Protein AF-A0A0V1CY99-F1 (afdb_monomer_lite)

Foldseek 3Di:
DVVVVVVPPDDDPDDDHFWDWDWDPDPFIKIFIFGPPDDDDGDTQFIWTWDDDPNDIEIEGDGDGDPVPLDLVVLVVVVVVVVVPDDAAYEDDDDQSSVVSVCVPDVPCPDDPDPHYDDDDDDDDPAADWDDDPPPDTDGDHDDDDDDDDPVNPPPDDPDDPPDDAPVCPQWDWDWDWDDDPDDDKTKIKTFTAHPSHTQKMWMKMDRDLQEIEIEQIDGVDPVVSLVRVVVVVLVCCLPSNFFHKYKYWDDLDDPSVVVVCVVVVWDADDNVGRITIDGRPDRLDALVRLCVQWDDPDQFKIKRHPVSDPQQPEIEMEGAHPQLVCLQSVQVNCVSNSRHHPFRRQSVLQRLLSNQWQWAHYWYAASLWGTFQSHTFRIKIKGFLPDQSGWDFLRLQDLQQQFWKWKWFWPDFLVVCLVCVQVLLVLLCVLAPEEDPAFHPDDDDLVLLLCLLQVQCVSCVVVVLADCQQLLQEQVSRADNLADSVLFDPVLSVQQNRCARHQYADQWWKFKWWFQDFPDQLQCVLLVRHDGRTIMIMGGHGLGSNSNVLNVVLLVVQVVQCVVVVPDGPDSSRRIHRCPDPSNSSSQNSSSSSSSRGSSRVSNSLSSSQVSVCVSVVHHSVNRVGGISHMWGQRHWDFDWAQGPNDTGTIGMRGRQKTAAAAACDPSHRPSCNHPARWAWEEEFLFAKTFIKHAHPLLCHPPVRMHGRYQHFSAALVVLLVPDDLVVQVVSSVVVQAAEDEPDSSRSSSRRNNRTHHRVSSVVSCCVSVRIHTGTMIGTNYMYHD

Secondary structure (DSSP, 8-state):
-HHHHHTTS----SS---EEEEE--SSS--EEEEE--STT---B--EEEEEEETTEEEEEEE----GGG--HHHHHHHHHHHHHH--S-EEEE--HHHHHHHHTS-TT-S----TTEEEE----BTTB--B--TT-PPB------S----TTSTTSS--S------GGGSSS---B-----SSSS--EEEEEEEETTEEEEEEEEEE-SSSEEEEPPPEESSHHHHHHHHHHHHHHHHHHH-TTEEEEEE--TT-HHHHHHHHHTTPEEEETTTTEEEEEE------HHHHHTTEEE-SSSEEEE-TTSSTT--SEEEEE--HHHHHHHHHHHHHHHTT---SS--HHHHHHHHTTSTTB-SEEEEEEEEE--SSSPEEEEEEEETT-TT-EE-GGGT-SSTT-EEEEEEEEEEHHHHGGGHHHHHHHHHHHS-BSTT---SS---HHHHHHHHHHTHHHHHHTTSS-HHHHHTBGGGG--TT--GGGS-HHHHHHHGGGTT--BSSS-EEEEEEEEEES-HHHHHHTT--STTEEEEEEEE--HHHHHHHHHHHHHHHHHHHHHTT---S-GGG--EETTSHHHHHHHHHHHHHHHHHHHHHHHHHHHHHHHHHHHHTS-TTTTT--EEEEEESEEEEEEEEEETTEEEEEEEEEESEEE-PPTT-TTS-GGGTTT--EEEEB--TTS-EEEEEE-HHHHHHHSSEEE-B--BSS-HHHHHHH--HHHHHHHHHHTT-EEEES-HHHHHHT-GGGB--HHHHHHHHHHHTSEEEEEEEEEEEEEE-

Sequence (787 aa):
MKALEMAKTEEFDVGYSNWILYYSISPDSFYVLEDCLGENSKIIVGYLSRNKIDERTMLNHHMLILPPYRKAGIMQSFLTELDRDWSGPIVSNANPYGARLIASLDPDRALWRGPQFIGYFGSLLPDRIHFSNNNNSVLQLTNCDLLAVTKENLNQVLHYDSGKIHPTCRDAFLTSWMIPERESAAAALALCAMRHGTVVGYGVMRKISDTYYDMAPVYADDDAIAMGLMKQLCAWLVQIAGSGVRIYYAFPIDQKPSVRLAEELGLKIEDHETRIYQRELTTMIRSFEEEKKYIEQVGPLLWRVKKGFVPNMRVDGYFYVNKNLENLMFEELRLCSKGGGGCFQPAVKQIGNVASLPGVVWRSIGLPDIHAGYGFAIGNVAAFDVDDPAAVISPGGVGFDINCGVRLIRTNLSESDIQPVKEQLTQCLFDFIPVGVGSRGIIPINGRDFEECLEMGMDWTLREGYSWAEDKEHCEEYGRMLEADPAKVSTRAKKRGLPQLGTLGAGNHYGEVQVVEEIYDKHAARRMGIDRKGQVCVMIHCGSRGLGHQVATDALVEMDKAMLRNNIKLNDRQLACAPLKSKEGQNYLKGMAAAANFAWVNRSCMTFCARQAFAKIFQCTPDDLDMQVVYDVSHNIAKIEEHMVEGKLKTLCVHRKGSTRAFPPHHPLIPVDYQFTGQPVLIGGTMGTCSYILTGTVKGMSETFGTTCHGAGRAMSRAKSRRTLDYTNVLDALAAKGISIRVASPKLIMEEAPESYKNVTDVVNTCHEAGISKRCVKLRPIAVIKG

Structure (mmCIF, N/CA/C/O backbone):
data_AF-A0A0V1CY99-F1
#
_entry.id   AF-A0A0V1CY99-F1
#
loop_
_atom_site.group_PDB
_atom_site.id
_atom_site.type_symbol
_atom_site.label_atom_id
_atom_site.label_alt_id
_atom_site.label_comp_id
_atom_site.label_asym_id
_atom_site.label_entity_id
_atom_site.label_seq_id
_atom_site.pdbx_PDB_ins_code
_atom_site.Cartn_x
_atom_site.Cartn_y
_atom_site.Cartn_z
_atom_site.occupancy
_atom_site.B_iso_or_equiv
_atom_site.auth_seq_id
_atom_site.auth_comp_id
_atom_site.auth_asym_id
_atom_site.auth_atom_id
_atom_site.pdbx_PDB_model_num
ATOM 1 N N . MET A 1 1 ? 64.838 39.459 -29.490 1.00 28.52 1 MET A N 1
ATOM 2 C CA . MET A 1 1 ? 66.272 39.754 -29.258 1.00 28.52 1 MET A CA 1
ATOM 3 C C . MET A 1 1 ? 66.512 41.234 -28.961 1.00 28.52 1 MET A C 1
ATOM 5 O O . MET A 1 1 ? 66.865 41.500 -27.828 1.00 28.52 1 MET A O 1
ATOM 9 N N . LYS A 1 2 ? 66.210 42.203 -29.848 1.00 27.53 2 LYS A N 1
ATOM 10 C CA . LYS A 1 2 ? 66.335 43.650 -29.519 1.00 27.53 2 LYS A CA 1
ATOM 11 C C . LYS A 1 2 ? 65.461 44.141 -28.345 1.00 27.53 2 LYS A C 1
ATOM 13 O O . LYS A 1 2 ? 65.897 44.990 -27.586 1.00 27.53 2 LYS A O 1
ATOM 18 N N . ALA A 1 3 ? 64.276 43.561 -28.136 1.00 31.55 3 ALA A N 1
ATOM 19 C CA . ALA A 1 3 ? 63.427 43.882 -26.977 1.00 31.55 3 ALA A CA 1
ATOM 20 C C . ALA A 1 3 ? 63.949 43.304 -25.640 1.00 31.55 3 ALA A C 1
ATOM 22 O O . ALA A 1 3 ? 63.592 43.791 -24.577 1.00 31.55 3 ALA A O 1
ATOM 23 N N . LEU A 1 4 ? 64.825 42.290 -25.687 1.00 31.03 4 LEU A N 1
ATOM 24 C CA . LEU A 1 4 ? 65.401 41.647 -24.496 1.00 31.03 4 LEU A CA 1
ATOM 25 C C . LEU A 1 4 ? 66.593 42.439 -23.925 1.00 31.03 4 LEU A C 1
ATOM 27 O O . LEU A 1 4 ? 66.936 42.262 -22.761 1.00 31.03 4 LEU A O 1
ATOM 31 N N . GLU A 1 5 ? 67.209 43.318 -24.724 1.00 30.50 5 GLU A N 1
ATOM 32 C CA . GLU A 1 5 ? 68.245 44.253 -24.260 1.00 30.50 5 GLU A CA 1
ATOM 33 C C . GLU A 1 5 ? 67.655 45.476 -23.543 1.00 30.50 5 GLU A C 1
ATOM 35 O O . GLU A 1 5 ? 68.286 45.981 -22.621 1.00 30.50 5 GLU A O 1
ATOM 40 N N . MET A 1 6 ? 66.432 45.908 -23.883 1.00 32.78 6 MET A N 1
ATOM 41 C CA . MET A 1 6 ? 65.778 47.054 -23.224 1.00 32.78 6 MET A CA 1
ATOM 42 C C . MET A 1 6 ? 65.303 46.739 -21.796 1.00 32.78 6 MET A C 1
ATOM 44 O O . MET A 1 6 ? 65.261 47.628 -20.956 1.00 32.78 6 MET A O 1
ATOM 48 N N . ALA A 1 7 ? 65.017 45.470 -21.488 1.00 34.91 7 ALA A N 1
ATOM 49 C CA . ALA A 1 7 ? 64.539 45.048 -20.168 1.00 34.91 7 ALA A CA 1
ATOM 50 C C . ALA A 1 7 ? 65.639 44.968 -19.085 1.00 34.91 7 ALA A C 1
ATOM 52 O O . ALA A 1 7 ? 65.338 44.667 -17.935 1.00 34.91 7 ALA A O 1
ATOM 53 N N . LYS A 1 8 ? 66.917 45.201 -19.425 1.00 33.16 8 LYS A N 1
ATOM 54 C CA . LYS A 1 8 ? 68.039 45.120 -18.468 1.00 33.16 8 LYS A CA 1
ATOM 55 C C . LYS A 1 8 ? 68.448 46.455 -17.837 1.00 33.16 8 LYS A C 1
ATOM 57 O O . LYS A 1 8 ? 69.323 46.434 -16.977 1.00 33.16 8 LYS A O 1
ATOM 62 N N . THR A 1 9 ? 67.878 47.590 -18.246 1.00 31.80 9 THR A N 1
ATOM 63 C CA . THR A 1 9 ? 68.426 48.914 -17.878 1.00 31.80 9 THR A CA 1
ATOM 64 C C . THR A 1 9 ? 67.458 49.902 -17.231 1.00 31.80 9 THR A C 1
ATOM 66 O O . THR A 1 9 ? 67.882 51.016 -16.947 1.00 31.80 9 THR A O 1
ATOM 69 N N . GLU A 1 10 ? 66.213 49.534 -16.928 1.00 30.44 10 GLU A N 1
ATOM 70 C CA . GLU A 1 10 ? 65.323 50.400 -16.138 1.00 30.44 10 GLU A CA 1
ATOM 71 C C . GLU A 1 10 ? 64.893 49.689 -14.850 1.00 30.44 10 GLU A C 1
ATOM 73 O O . GLU A 1 10 ? 64.067 48.777 -14.855 1.00 30.44 10 GLU A O 1
ATOM 78 N N . GLU A 1 11 ? 65.508 50.091 -13.734 1.00 33.16 11 GLU A N 1
ATOM 79 C CA . GLU A 1 11 ? 65.029 49.781 -12.388 1.00 33.16 11 GLU A CA 1
ATOM 80 C C . GLU A 1 11 ? 63.674 50.470 -12.176 1.00 33.16 11 GLU A C 1
ATOM 82 O O . GLU A 1 11 ? 63.580 51.697 -12.126 1.00 33.16 11 GLU A O 1
ATOM 87 N N . PHE A 1 12 ? 62.610 49.675 -12.050 1.00 29.25 12 PHE A N 1
ATOM 88 C CA . PHE A 1 12 ? 61.295 50.167 -11.654 1.00 29.25 12 PHE A CA 1
ATOM 89 C C . PHE A 1 12 ? 61.228 50.319 -10.132 1.00 29.25 12 PHE A C 1
ATOM 91 O O . PHE A 1 12 ? 61.018 49.353 -9.398 1.00 29.25 12 PHE A O 1
ATOM 98 N N . ASP A 1 13 ? 61.361 51.556 -9.662 1.00 33.56 13 ASP A N 1
ATOM 99 C CA . ASP A 1 13 ? 61.151 51.938 -8.265 1.00 33.56 13 ASP A CA 1
ATOM 100 C C . ASP A 1 13 ? 59.657 52.190 -7.987 1.00 33.56 13 ASP A C 1
ATOM 102 O O . ASP A 1 13 ? 59.211 53.326 -7.849 1.00 33.56 13 ASP A O 1
ATOM 106 N N . VAL A 1 14 ? 58.848 51.119 -7.966 1.00 31.25 14 VAL A N 1
ATOM 107 C CA . VAL A 1 14 ? 57.517 51.116 -7.325 1.00 31.25 14 VAL A CA 1
ATOM 108 C C . VAL A 1 14 ? 57.197 49.720 -6.756 1.00 31.25 14 VAL A C 1
ATOM 110 O O . VAL A 1 14 ? 56.447 48.933 -7.322 1.00 31.25 14 VAL A O 1
ATOM 113 N N . GLY A 1 15 ? 57.777 49.388 -5.602 1.00 32.22 15 GLY A N 1
ATOM 114 C CA . GLY A 1 15 ? 57.160 48.524 -4.579 1.00 32.22 15 GLY A CA 1
ATOM 115 C C . GLY A 1 15 ? 56.849 47.035 -4.838 1.00 32.22 15 GLY A C 1
ATOM 116 O O . GLY A 1 15 ? 56.431 46.389 -3.880 1.00 32.22 15 GLY A O 1
ATOM 117 N N . TYR A 1 16 ? 57.046 46.447 -6.027 1.00 32.56 16 TYR A N 1
ATOM 118 C CA . TYR A 1 16 ? 56.895 44.992 -6.253 1.00 32.56 16 TYR A CA 1
ATOM 119 C C . TYR A 1 16 ? 57.837 44.476 -7.360 1.00 32.56 16 TYR A C 1
ATOM 121 O O . TYR A 1 16 ? 57.535 44.581 -8.542 1.00 32.56 16 TYR A O 1
ATOM 129 N N . SER A 1 17 ? 58.971 43.880 -6.984 1.00 35.06 17 SER A N 1
ATOM 130 C CA . SER A 1 17 ? 60.142 43.666 -7.854 1.00 35.06 17 SER A CA 1
ATOM 131 C C . SER A 1 17 ? 60.293 42.293 -8.550 1.00 35.06 17 SER A C 1
ATOM 133 O O . SER A 1 17 ? 61.372 42.018 -9.062 1.00 35.06 17 SER A O 1
ATOM 135 N N . ASN A 1 18 ? 59.279 41.414 -8.617 1.00 43.38 18 ASN A N 1
ATOM 136 C CA . ASN A 1 18 ? 59.522 39.987 -8.945 1.00 43.38 18 ASN A CA 1
ATOM 137 C C . ASN A 1 18 ? 58.663 39.344 -10.071 1.00 43.38 18 ASN A C 1
ATOM 139 O O . ASN A 1 18 ? 58.289 38.183 -9.934 1.00 43.38 18 ASN A O 1
ATOM 143 N N . TRP A 1 19 ? 58.366 40.027 -11.188 1.00 42.06 19 TRP A N 1
ATOM 144 C CA . TRP A 1 19 ? 57.552 39.452 -12.290 1.00 42.06 19 TRP A CA 1
ATOM 145 C C . TRP A 1 19 ? 58.138 39.729 -13.687 1.00 42.06 19 TRP A C 1
ATOM 147 O O . TRP A 1 19 ? 58.687 40.806 -13.908 1.00 42.06 19 TRP A O 1
ATOM 157 N N . ILE A 1 20 ? 58.012 38.779 -14.632 1.00 41.31 20 ILE A N 1
ATOM 158 C CA . ILE A 1 20 ? 58.468 38.923 -16.034 1.00 41.31 20 ILE A CA 1
ATOM 159 C C . ILE A 1 20 ? 57.309 38.639 -17.006 1.00 41.31 20 ILE A C 1
ATOM 161 O O . ILE A 1 20 ? 56.623 37.621 -16.894 1.00 41.31 20 ILE A O 1
ATOM 165 N N . LEU A 1 21 ? 57.114 39.534 -17.981 1.00 39.78 21 LEU A N 1
ATOM 166 C CA . LEU A 1 21 ? 56.148 39.396 -19.075 1.00 39.78 21 LEU A CA 1
ATOM 167 C C . LEU A 1 21 ? 56.828 38.799 -20.320 1.00 39.78 21 LEU A C 1
ATOM 169 O O . LEU A 1 21 ? 57.830 39.333 -20.801 1.00 39.78 21 LEU A O 1
ATOM 173 N N . TYR A 1 22 ? 56.271 37.721 -20.878 1.00 40.09 22 TYR A N 1
ATOM 174 C CA . TYR A 1 22 ? 56.771 37.114 -22.119 1.00 40.09 22 TYR A CA 1
ATOM 175 C C . TYR A 1 22 ? 55.908 37.464 -23.340 1.00 40.09 22 TYR A C 1
ATOM 177 O O . TYR A 1 22 ? 54.679 37.463 -23.267 1.00 40.09 22 TYR A O 1
ATOM 185 N N . TYR A 1 23 ? 56.572 37.680 -24.485 1.00 36.44 23 TYR A N 1
ATOM 186 C CA . TYR A 1 23 ? 55.960 37.897 -25.803 1.00 36.44 23 TYR A CA 1
ATOM 187 C C . TYR A 1 23 ? 56.334 36.776 -26.788 1.00 36.44 23 TYR A C 1
ATOM 189 O O . TYR A 1 23 ? 57.503 36.391 -26.873 1.00 36.44 23 TYR A O 1
ATOM 197 N N . SER A 1 24 ? 55.366 36.293 -27.578 1.00 35.78 24 SER A N 1
ATOM 198 C CA . SER A 1 24 ? 55.588 35.347 -28.687 1.00 35.78 24 SER A CA 1
ATOM 199 C C . SER A 1 24 ? 55.288 35.988 -30.050 1.00 35.78 24 SER A C 1
ATOM 201 O O . SER A 1 24 ? 54.230 36.584 -30.244 1.00 35.78 24 SER A O 1
ATOM 203 N N . ILE A 1 25 ? 56.213 35.834 -31.007 1.00 36.22 25 ILE A N 1
ATOM 204 C CA . ILE A 1 25 ? 56.259 36.520 -32.320 1.00 36.22 25 ILE A CA 1
ATOM 205 C C . ILE A 1 25 ? 55.473 35.756 -33.418 1.00 36.22 25 ILE A C 1
ATOM 207 O O . ILE A 1 25 ? 55.901 35.677 -34.568 1.00 36.22 25 ILE A O 1
ATOM 211 N N . SER A 1 26 ? 54.339 35.145 -33.075 1.00 32.88 26 SER A N 1
ATOM 212 C CA . SER A 1 26 ? 53.430 34.476 -34.029 1.00 32.88 26 SER A CA 1
ATOM 213 C C . SER A 1 26 ? 52.231 35.385 -34.370 1.00 32.88 26 SER A C 1
ATOM 215 O O . SER A 1 26 ? 51.899 36.242 -33.541 1.00 32.88 26 SER A O 1
ATOM 217 N N . PRO A 1 27 ? 51.575 35.238 -35.551 1.00 31.12 27 PRO A N 1
ATOM 218 C CA . PRO A 1 27 ? 50.457 36.097 -35.980 1.00 31.12 27 PRO A CA 1
ATOM 219 C C . PRO A 1 27 ? 49.296 36.140 -34.973 1.00 31.12 27 PRO A C 1
ATOM 221 O O . PRO A 1 27 ? 48.598 37.152 -34.883 1.00 31.12 27 PRO A O 1
ATOM 224 N N . ASP A 1 28 ? 49.181 35.085 -34.166 1.00 39.09 28 ASP A N 1
ATOM 225 C CA . ASP A 1 28 ? 48.317 34.984 -32.994 1.00 39.09 28 ASP A CA 1
ATOM 226 C C . ASP A 1 28 ? 49.192 35.098 -31.737 1.00 39.09 28 ASP A C 1
ATOM 228 O O . ASP A 1 28 ? 49.780 34.126 -31.258 1.00 39.09 28 ASP A O 1
ATOM 232 N N . SER A 1 29 ? 49.390 36.329 -31.269 1.00 39.16 29 SER A N 1
ATOM 233 C CA . SER A 1 29 ? 50.306 36.637 -30.166 1.00 39.16 29 SER A CA 1
ATOM 234 C C . SER A 1 29 ? 49.666 36.328 -28.804 1.00 39.16 29 SER A C 1
ATOM 236 O O . SER A 1 29 ? 48.539 36.748 -28.543 1.00 39.16 29 SER A O 1
ATOM 238 N N . PHE A 1 30 ? 50.404 35.642 -27.924 1.00 39.28 30 PHE A N 1
ATOM 239 C CA . PHE A 1 30 ? 50.018 35.336 -26.540 1.00 39.28 30 PHE A CA 1
ATOM 240 C C . PHE A 1 30 ? 50.865 36.154 -25.557 1.00 39.28 30 PHE A C 1
ATOM 242 O O . PHE A 1 30 ? 52.067 36.320 -25.774 1.00 39.28 30 PHE A O 1
ATOM 249 N N . TYR A 1 31 ? 50.248 36.602 -24.461 1.00 40.56 31 TYR A N 1
ATOM 250 C CA . TYR A 1 31 ? 50.922 37.242 -23.327 1.00 40.56 31 TYR A CA 1
ATOM 251 C C . TYR A 1 31 ? 50.877 36.295 -22.130 1.00 40.56 31 TYR A C 1
ATOM 253 O O . TYR A 1 31 ? 49.804 35.787 -21.798 1.00 40.56 31 TYR A O 1
ATOM 261 N N . VAL A 1 32 ? 52.027 36.052 -21.501 1.00 42.81 32 VAL A N 1
ATOM 262 C CA . VAL A 1 32 ? 52.146 35.174 -20.329 1.00 42.81 32 VAL A CA 1
ATOM 263 C C . VAL A 1 32 ? 52.828 35.940 -19.200 1.00 42.81 32 VAL A C 1
ATOM 265 O O . VAL A 1 32 ? 53.921 36.473 -19.392 1.00 42.81 32 VAL A O 1
ATOM 268 N N . LEU A 1 33 ? 52.170 35.979 -18.038 1.00 41.91 33 LEU A N 1
ATOM 269 C CA . LEU A 1 33 ? 52.726 36.470 -16.775 1.00 41.91 33 LEU A CA 1
ATOM 270 C C . LEU A 1 33 ? 53.227 35.260 -15.971 1.00 41.91 33 LEU A C 1
ATOM 272 O O . LEU A 1 33 ? 52.428 34.363 -15.679 1.00 41.91 33 LEU A O 1
ATOM 276 N N . GLU A 1 34 ? 54.520 35.222 -15.641 1.00 43.97 34 GLU A N 1
ATOM 277 C CA . GLU A 1 34 ? 55.155 34.128 -14.886 1.00 43.97 34 GLU A CA 1
ATOM 278 C C . GLU A 1 34 ? 55.720 34.651 -13.547 1.00 43.97 34 GLU A C 1
ATOM 280 O O . GLU A 1 34 ? 56.375 35.695 -13.511 1.00 43.97 34 GLU A O 1
ATOM 285 N N . ASP A 1 35 ? 55.430 33.941 -12.447 1.00 42.12 35 ASP A N 1
ATOM 286 C CA . ASP A 1 35 ? 56.002 34.172 -11.106 1.00 42.12 35 ASP A CA 1
ATOM 287 C C . ASP A 1 35 ? 57.294 33.354 -10.953 1.00 42.12 35 ASP A C 1
ATOM 289 O O . ASP A 1 35 ? 57.298 32.157 -11.246 1.00 42.12 35 ASP A O 1
ATOM 293 N N . CYS A 1 36 ? 58.377 33.960 -10.461 1.00 46.53 36 CYS A N 1
ATOM 294 C CA . CYS A 1 36 ? 59.681 33.301 -10.311 1.00 46.53 36 CYS A CA 1
ATOM 295 C C . CYS A 1 36 ? 59.978 32.792 -8.884 1.00 46.53 36 CYS A C 1
ATOM 297 O O . CYS A 1 36 ? 61.118 32.423 -8.587 1.00 46.53 36 CYS A O 1
ATOM 299 N N . LEU A 1 37 ? 59.001 32.755 -7.973 1.00 39.56 37 LEU A N 1
ATOM 300 C CA . LEU A 1 37 ? 59.221 32.276 -6.603 1.00 39.56 37 LEU A CA 1
ATOM 301 C C . LEU A 1 37 ? 59.076 30.744 -6.465 1.00 39.56 37 LEU A C 1
ATOM 303 O O . LEU A 1 37 ? 58.004 30.233 -6.148 1.00 39.56 37 LEU A O 1
ATOM 307 N N . GLY A 1 38 ? 60.194 30.019 -6.598 1.00 39.34 38 GLY A N 1
ATOM 308 C CA . GLY A 1 38 ? 60.383 28.670 -6.031 1.00 39.34 38 GLY A CA 1
ATOM 309 C C . GLY A 1 38 ? 60.802 27.581 -7.027 1.00 39.34 38 GLY A C 1
ATOM 310 O O . GLY A 1 38 ? 60.308 27.521 -8.148 1.00 39.34 38 GLY A O 1
ATOM 311 N N . GLU A 1 39 ? 61.694 26.682 -6.588 1.00 40.41 39 GLU A N 1
ATOM 312 C CA . GLU A 1 39 ? 62.444 25.696 -7.397 1.00 40.41 39 GLU A CA 1
ATOM 313 C C . GLU A 1 39 ? 61.623 24.661 -8.202 1.00 40.41 39 GLU A C 1
ATOM 315 O O . GLU A 1 39 ? 62.221 23.757 -8.775 1.00 40.41 39 GLU A O 1
ATOM 320 N N . ASN A 1 40 ? 60.290 24.750 -8.315 1.00 39.12 40 ASN A N 1
ATOM 321 C CA . ASN A 1 40 ? 59.520 23.814 -9.154 1.00 39.12 40 ASN A CA 1
ATOM 322 C C . ASN A 1 40 ? 58.152 24.303 -9.678 1.00 39.12 40 ASN A C 1
ATOM 324 O O . ASN A 1 40 ? 57.287 23.482 -9.984 1.00 39.12 40 ASN A O 1
ATOM 328 N N . SER A 1 41 ? 57.915 25.606 -9.839 1.00 36.22 41 SER A N 1
ATOM 329 C CA . SER A 1 41 ? 56.606 26.085 -10.320 1.00 36.22 41 SER A CA 1
ATOM 330 C C . SER A 1 41 ? 56.706 27.171 -11.386 1.00 36.22 41 SER A C 1
ATOM 332 O O . SER A 1 41 ? 56.820 28.345 -11.066 1.00 36.22 41 SER A O 1
ATOM 334 N N . LYS A 1 42 ? 56.567 26.767 -12.655 1.00 37.84 42 LYS A N 1
ATOM 335 C CA . LYS A 1 42 ? 56.157 27.645 -13.760 1.00 37.84 42 LYS A CA 1
ATOM 336 C C . LYS A 1 42 ? 54.633 27.642 -13.832 1.00 37.84 42 LYS A C 1
ATOM 338 O O . LYS A 1 42 ? 54.053 26.647 -14.269 1.00 37.84 42 LYS A O 1
ATOM 343 N N . ILE A 1 43 ? 53.966 28.691 -13.356 1.00 42.41 43 ILE A N 1
ATOM 344 C CA . ILE A 1 43 ? 52.495 28.748 -13.340 1.00 42.41 43 ILE A CA 1
ATOM 345 C C . ILE A 1 43 ? 52.022 29.944 -14.166 1.00 42.41 43 ILE A C 1
ATOM 347 O O . ILE A 1 43 ? 52.349 31.087 -13.870 1.00 42.41 43 ILE A O 1
ATOM 351 N N . ILE A 1 44 ? 51.227 29.651 -15.197 1.00 41.88 44 ILE A N 1
ATOM 352 C CA . ILE A 1 44 ? 50.597 30.628 -16.093 1.00 41.88 44 ILE A CA 1
ATOM 353 C C . ILE A 1 44 ? 49.357 31.207 -15.397 1.00 41.88 44 ILE A C 1
ATOM 355 O O . ILE A 1 44 ? 48.453 30.454 -15.030 1.00 41.88 44 ILE A O 1
ATOM 359 N N . VAL A 1 45 ? 49.292 32.533 -15.230 1.00 44.69 45 VAL A N 1
ATOM 360 C CA . VAL A 1 45 ? 48.204 33.218 -14.490 1.00 44.69 45 VAL A CA 1
ATOM 361 C C . VAL A 1 45 ? 47.103 33.788 -15.413 1.00 44.69 45 VAL A C 1
ATOM 363 O O . VAL A 1 45 ? 46.032 34.184 -14.953 1.00 44.69 45 VAL A O 1
ATOM 366 N N . GLY A 1 46 ? 47.303 33.763 -16.733 1.00 45.12 46 GLY A N 1
ATOM 367 C CA . GLY A 1 46 ? 46.294 34.143 -17.728 1.00 45.12 46 GLY A CA 1
ATOM 368 C C . GLY A 1 46 ? 46.839 34.112 -19.157 1.00 45.12 46 GLY A C 1
ATOM 369 O O . GLY A 1 46 ? 48.053 34.038 -19.341 1.00 45.12 46 GLY A O 1
ATOM 370 N N . TYR A 1 47 ? 45.950 34.160 -20.158 1.00 39.72 47 TYR A N 1
ATOM 371 C CA . TYR A 1 47 ? 46.331 34.320 -21.566 1.00 39.72 47 TYR A CA 1
ATOM 372 C C . TYR A 1 47 ? 45.358 35.236 -22.330 1.00 39.72 47 TYR A C 1
ATOM 374 O O . TYR A 1 47 ? 44.186 35.389 -21.979 1.00 39.72 47 TYR A O 1
ATOM 382 N N . LEU A 1 48 ? 45.865 35.856 -23.395 1.00 41.31 48 LEU A N 1
ATOM 383 C CA . LEU A 1 48 ? 45.112 36.666 -24.358 1.00 41.31 48 LEU A CA 1
ATOM 384 C C . LEU A 1 48 ? 45.084 35.942 -25.701 1.00 41.31 48 LEU A C 1
ATOM 386 O O . LEU A 1 48 ? 46.112 35.418 -26.123 1.00 41.31 48 LEU A O 1
ATOM 390 N N . SER A 1 49 ? 43.926 35.930 -26.364 1.00 38.41 49 SER A N 1
ATOM 391 C CA . SER A 1 49 ? 43.786 35.416 -27.731 1.00 38.41 49 SER A CA 1
ATOM 392 C C . SER A 1 49 ? 43.248 36.510 -28.649 1.00 38.41 49 SER A C 1
ATOM 394 O O . SER A 1 49 ? 42.335 37.258 -28.288 1.00 38.41 49 SER A O 1
ATOM 396 N N . ARG A 1 50 ? 43.819 36.621 -29.844 1.00 38.47 50 ARG A N 1
ATOM 397 C CA . ARG A 1 50 ? 43.404 37.593 -30.854 1.00 38.47 50 ARG A CA 1
ATOM 398 C C . ARG A 1 50 ? 42.445 36.898 -31.818 1.00 38.47 50 ARG A C 1
ATOM 400 O O . ARG A 1 50 ? 42.838 35.932 -32.453 1.00 38.47 50 ARG A O 1
ATOM 407 N N . ASN A 1 51 ? 41.208 37.380 -31.930 1.00 39.59 51 ASN A N 1
ATOM 408 C CA . ASN A 1 51 ? 40.198 36.800 -32.819 1.00 39.59 51 ASN A CA 1
ATOM 409 C C . ASN A 1 51 ? 39.781 37.815 -33.888 1.00 39.59 51 ASN A C 1
ATOM 411 O O . ASN A 1 51 ? 39.581 39.001 -33.611 1.00 39.59 51 ASN A O 1
ATOM 415 N N . LYS A 1 52 ? 39.635 37.347 -35.128 1.00 34.25 52 LYS A N 1
ATOM 416 C CA . LYS A 1 52 ? 39.143 38.145 -36.257 1.00 34.25 52 LYS A CA 1
ATOM 417 C C . LYS A 1 52 ? 37.692 37.767 -36.538 1.00 34.25 52 LYS A C 1
ATOM 419 O O . LYS A 1 52 ? 37.415 36.607 -36.817 1.00 34.25 52 LYS A O 1
ATOM 424 N N . ILE A 1 53 ? 36.784 38.738 -36.471 1.00 34.81 53 ILE A N 1
ATOM 425 C CA . ILE A 1 53 ? 35.366 38.571 -36.822 1.00 34.81 53 ILE A CA 1
ATOM 426 C C . ILE A 1 53 ? 35.003 39.743 -37.740 1.00 34.81 53 ILE A C 1
ATOM 428 O O . ILE A 1 53 ? 35.243 40.893 -37.374 1.00 34.81 53 ILE A O 1
ATOM 432 N N . ASP A 1 54 ? 34.498 39.449 -38.942 1.00 27.39 54 ASP A N 1
ATOM 433 C CA . ASP A 1 54 ? 34.069 40.425 -39.960 1.00 27.39 54 ASP A CA 1
ATOM 434 C C . ASP A 1 54 ? 35.072 41.574 -40.204 1.00 27.39 54 ASP A C 1
ATOM 436 O O . ASP A 1 54 ? 34.787 42.751 -39.988 1.00 27.39 54 ASP A O 1
ATOM 440 N N . GLU A 1 55 ? 36.292 41.211 -40.621 1.00 30.81 55 GLU A N 1
ATOM 441 C CA . GLU A 1 55 ? 37.409 42.108 -40.991 1.00 30.81 55 GLU A CA 1
ATOM 442 C C . GLU A 1 55 ? 37.951 43.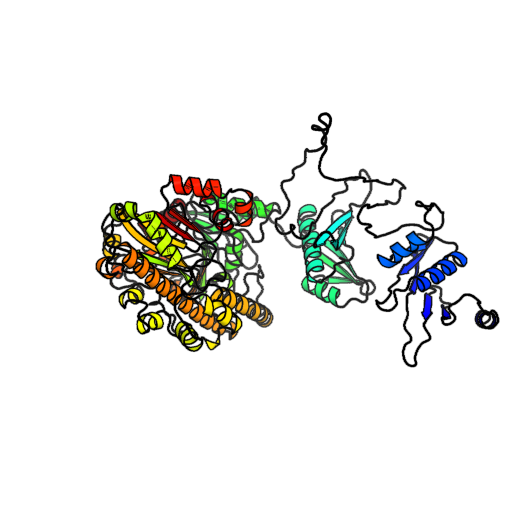040 -39.887 1.00 30.81 55 GLU A C 1
ATOM 444 O O . GLU A 1 55 ? 39.003 43.661 -40.064 1.00 30.81 55 GLU A O 1
ATOM 449 N N . ARG A 1 56 ? 37.334 43.076 -38.700 1.00 32.81 56 ARG A N 1
ATOM 450 C CA . ARG A 1 56 ? 37.842 43.799 -37.526 1.00 32.81 56 ARG A CA 1
ATOM 451 C C . ARG A 1 56 ? 38.628 42.859 -36.615 1.00 32.81 56 ARG A C 1
ATOM 453 O O . ARG A 1 56 ? 38.247 41.718 -36.365 1.00 32.81 56 ARG A O 1
ATOM 460 N N . THR A 1 57 ? 39.767 43.341 -36.125 1.00 37.50 57 THR A N 1
ATOM 461 C CA . THR A 1 57 ? 40.629 42.572 -35.216 1.00 37.50 57 THR A CA 1
ATOM 462 C C . THR A 1 57 ? 40.237 42.887 -33.776 1.00 37.50 57 THR A C 1
ATOM 464 O O . THR A 1 57 ? 40.376 44.035 -33.358 1.00 37.50 57 THR A O 1
ATOM 467 N N . MET A 1 58 ? 39.755 41.892 -33.027 1.00 38.22 58 MET A N 1
ATOM 468 C CA . MET A 1 58 ? 39.382 42.034 -31.615 1.00 38.22 58 MET A CA 1
ATOM 469 C C . MET A 1 58 ? 40.322 41.219 -30.723 1.00 38.22 58 MET A C 1
ATOM 471 O O . MET A 1 58 ? 40.779 40.138 -31.101 1.00 38.22 58 MET A O 1
ATOM 475 N N . LEU A 1 59 ? 40.617 41.726 -29.526 1.00 36.75 59 LEU A N 1
ATOM 476 C CA . LEU A 1 59 ? 41.286 40.944 -28.486 1.00 36.75 59 LEU A CA 1
ATOM 477 C C . LEU A 1 59 ? 40.229 40.347 -27.557 1.00 36.75 59 LEU A C 1
ATOM 479 O O . LEU A 1 59 ? 39.509 41.082 -26.881 1.00 36.75 59 LEU A O 1
ATOM 483 N N . ASN A 1 60 ? 40.164 39.015 -27.517 1.00 39.56 60 ASN A N 1
ATOM 484 C CA . ASN A 1 60 ? 39.405 38.284 -26.511 1.00 39.56 60 ASN A CA 1
ATOM 485 C C . ASN A 1 60 ? 40.339 37.933 -25.357 1.00 39.56 60 ASN A C 1
ATOM 487 O O . ASN A 1 60 ? 41.296 37.166 -25.509 1.00 39.56 60 ASN A O 1
ATOM 491 N N . HIS A 1 61 ? 40.036 38.482 -24.188 1.00 41.91 61 HIS A N 1
ATOM 492 C CA . HIS A 1 61 ? 40.761 38.174 -22.972 1.00 41.91 61 HIS A CA 1
ATOM 493 C C . HIS A 1 61 ? 40.036 37.089 -22.157 1.00 41.91 61 HIS A C 1
ATOM 495 O O . HIS A 1 61 ? 38.877 37.265 -21.775 1.00 41.91 61 HIS A O 1
ATOM 501 N N . HIS A 1 62 ? 40.726 35.982 -21.859 1.00 40.53 62 HIS A N 1
ATOM 502 C CA . HIS A 1 62 ? 40.245 34.918 -20.973 1.00 40.53 62 HIS A CA 1
ATOM 503 C C . HIS A 1 62 ? 41.177 34.816 -19.758 1.00 40.53 62 HIS A C 1
ATOM 505 O O . HIS A 1 62 ? 42.217 34.161 -19.817 1.00 40.53 62 HIS A O 1
ATOM 511 N N . MET A 1 63 ? 40.815 35.445 -18.634 1.00 39.69 63 MET A N 1
ATOM 512 C CA . MET A 1 63 ? 41.606 35.329 -17.402 1.00 39.69 63 MET A CA 1
ATOM 513 C C . MET A 1 63 ? 41.063 34.252 -16.471 1.00 39.69 63 MET A C 1
ATOM 515 O O . MET A 1 63 ? 39.942 34.339 -15.969 1.00 39.69 63 MET A O 1
ATOM 519 N N . LEU A 1 64 ? 41.904 33.258 -16.185 1.00 37.31 64 LEU A N 1
ATOM 520 C CA . LEU A 1 64 ? 41.619 32.188 -15.238 1.00 37.31 64 LEU A CA 1
ATOM 521 C C . LEU A 1 64 ? 42.583 32.299 -14.051 1.00 37.31 64 LEU A C 1
ATOM 523 O O . LEU A 1 64 ? 43.685 31.767 -14.080 1.00 37.31 64 LEU A O 1
ATOM 527 N N . ILE A 1 65 ? 42.169 33.011 -12.996 1.00 41.22 65 ILE A N 1
ATOM 528 C CA . ILE A 1 65 ? 42.982 33.154 -11.778 1.00 41.22 65 ILE A CA 1
ATOM 529 C C . ILE A 1 65 ? 42.674 32.015 -10.808 1.00 41.22 65 ILE A C 1
ATOM 531 O O . ILE A 1 65 ? 41.547 31.889 -10.309 1.00 41.22 65 ILE A O 1
ATOM 535 N N . LEU A 1 66 ? 43.697 31.226 -10.480 1.00 36.69 66 LEU A N 1
ATOM 536 C CA . LEU A 1 66 ? 43.604 30.179 -9.468 1.00 36.69 66 LEU A CA 1
ATOM 537 C C . LEU A 1 66 ? 43.407 30.779 -8.055 1.00 36.69 66 LEU A C 1
ATOM 539 O O . LEU A 1 66 ? 43.968 31.832 -7.741 1.00 36.69 66 LEU A O 1
ATOM 543 N N . PRO A 1 67 ? 42.630 30.120 -7.172 1.00 35.44 67 PRO A N 1
ATOM 544 C CA . PRO A 1 67 ? 42.235 30.645 -5.858 1.00 35.44 67 PRO A CA 1
ATOM 545 C C . PRO A 1 67 ? 43.335 31.254 -4.958 1.00 35.44 67 PRO A C 1
ATOM 547 O O . PRO A 1 67 ? 43.020 32.243 -4.293 1.00 35.44 67 PRO A O 1
ATOM 550 N N . PRO A 1 68 ? 44.592 30.755 -4.917 1.00 34.34 68 PRO A N 1
ATOM 551 C CA . PRO A 1 68 ? 45.609 31.273 -3.993 1.00 34.34 68 PRO A CA 1
ATOM 552 C C . PRO A 1 68 ? 46.149 32.670 -4.341 1.00 34.34 68 PRO A C 1
ATOM 554 O O . PRO A 1 68 ? 46.725 33.330 -3.480 1.00 34.34 68 PRO A O 1
ATOM 557 N N . TYR A 1 69 ? 45.959 33.142 -5.579 1.00 43.03 69 TYR A N 1
ATOM 558 C CA . TYR A 1 69 ? 46.647 34.326 -6.121 1.00 43.03 69 TYR A CA 1
ATOM 559 C C . TYR A 1 69 ? 45.713 35.524 -6.374 1.00 43.03 69 TYR A C 1
ATOM 561 O O . TYR A 1 69 ? 46.041 36.452 -7.108 1.00 43.03 69 TYR A O 1
ATOM 569 N N . ARG A 1 70 ? 44.539 35.544 -5.731 1.00 46.41 70 ARG A N 1
ATOM 570 C CA . ARG A 1 70 ? 43.546 36.634 -5.807 1.00 46.41 70 ARG A CA 1
ATOM 571 C C . ARG A 1 70 ? 43.954 37.860 -4.970 1.00 46.41 70 ARG A C 1
ATOM 573 O O . ARG A 1 70 ? 43.254 38.224 -4.026 1.00 46.41 70 ARG A O 1
ATOM 580 N N . LYS A 1 71 ? 45.087 38.499 -5.281 1.00 43.47 71 LYS A N 1
ATOM 581 C CA . LYS A 1 71 ? 45.509 39.767 -4.651 1.00 43.47 71 LYS A CA 1
ATOM 582 C C . LYS A 1 71 ? 45.263 40.954 -5.588 1.00 43.47 71 LYS A C 1
ATOM 584 O O . LYS A 1 71 ? 45.638 40.914 -6.753 1.00 43.47 71 LYS A O 1
ATOM 589 N N . ALA A 1 72 ? 44.652 42.012 -5.053 1.00 38.44 72 ALA A N 1
ATOM 590 C CA . ALA A 1 72 ? 44.213 43.206 -5.783 1.00 38.44 72 ALA A CA 1
ATOM 591 C C . ALA A 1 72 ? 45.328 43.888 -6.606 1.00 38.44 72 ALA A C 1
ATOM 593 O O . ALA A 1 72 ? 45.124 44.202 -7.774 1.00 38.44 72 ALA A O 1
ATOM 594 N N . GLY A 1 73 ? 46.525 44.050 -6.031 1.00 39.88 73 GLY A N 1
ATOM 595 C CA . GLY A 1 73 ? 47.615 44.801 -6.671 1.00 39.88 73 GLY A CA 1
ATOM 596 C C . GLY A 1 73 ? 48.135 44.199 -7.983 1.00 39.88 73 GLY A C 1
ATOM 597 O O . GLY A 1 73 ? 48.516 44.939 -8.879 1.00 39.88 73 GLY A O 1
ATOM 598 N N . ILE A 1 74 ? 48.083 42.871 -8.141 1.00 44.03 74 ILE A N 1
ATOM 599 C CA . ILE A 1 74 ? 48.593 42.174 -9.339 1.00 44.03 74 ILE A CA 1
ATOM 600 C C . ILE A 1 74 ? 47.719 42.479 -10.567 1.00 44.03 74 ILE A C 1
ATOM 602 O O . ILE A 1 74 ? 48.218 42.685 -11.669 1.00 44.03 74 ILE A O 1
ATOM 606 N N . MET A 1 75 ? 46.402 42.556 -10.365 1.00 46.75 75 MET A N 1
ATOM 607 C CA . MET A 1 75 ? 45.430 42.864 -11.418 1.00 46.75 75 MET A CA 1
ATOM 608 C C . MET A 1 75 ? 45.559 44.308 -11.917 1.00 46.75 75 MET A C 1
ATOM 610 O O . MET A 1 75 ? 45.380 44.588 -13.100 1.00 46.75 75 MET A O 1
ATOM 614 N N . GLN A 1 76 ? 45.851 45.226 -10.997 1.00 46.28 76 GLN A N 1
ATOM 615 C CA . GLN A 1 76 ? 45.892 46.657 -11.263 1.00 46.28 76 GLN A CA 1
ATOM 616 C C . GLN A 1 76 ? 47.074 47.030 -12.169 1.00 46.28 76 GLN A C 1
ATOM 618 O O . GLN A 1 76 ? 46.891 47.785 -13.121 1.00 46.28 76 GLN A O 1
ATOM 623 N N . SER A 1 77 ? 48.252 46.435 -11.950 1.00 47.12 77 SER A N 1
ATOM 624 C CA . SER A 1 77 ? 49.417 46.653 -12.821 1.00 47.12 77 SER A CA 1
ATOM 625 C C . SER A 1 77 ? 49.219 46.086 -14.232 1.00 47.12 77 SER A C 1
ATOM 627 O O . SER A 1 77 ? 49.521 46.771 -15.203 1.00 47.12 77 SER A O 1
ATOM 629 N N . PHE A 1 78 ? 48.634 44.888 -14.364 1.00 48.22 78 PHE A N 1
ATOM 630 C CA . PHE A 1 78 ? 48.413 44.240 -15.666 1.00 48.22 78 PHE A CA 1
ATOM 631 C C . PHE A 1 78 ? 47.460 45.026 -16.580 1.00 48.22 78 PHE A C 1
ATOM 633 O O . PHE A 1 78 ? 47.738 45.214 -17.762 1.00 48.22 78 PHE A O 1
ATOM 640 N N . LEU A 1 79 ? 46.341 45.517 -16.038 1.00 49.19 79 LEU A N 1
ATOM 641 C CA . LEU A 1 79 ? 45.366 46.293 -16.814 1.00 49.19 79 LEU A CA 1
ATOM 642 C C . LEU A 1 79 ? 45.909 47.668 -17.231 1.00 49.19 79 LEU A C 1
ATOM 644 O O . LEU A 1 79 ? 45.559 48.156 -18.301 1.00 49.19 79 LEU A O 1
ATOM 648 N N . THR A 1 80 ? 46.782 48.264 -16.413 1.00 48.72 80 THR A N 1
ATOM 649 C CA . THR A 1 80 ? 47.411 49.562 -16.704 1.00 48.72 80 THR A CA 1
ATOM 650 C C . THR A 1 80 ? 48.429 49.451 -17.849 1.00 48.72 80 THR A C 1
ATOM 652 O O . THR A 1 80 ? 48.495 50.342 -18.691 1.00 48.72 80 THR A O 1
ATOM 655 N N . GLU A 1 81 ? 49.196 48.358 -17.934 1.00 47.72 81 GLU A N 1
ATOM 656 C CA . GLU A 1 81 ? 50.077 48.106 -19.089 1.00 47.72 81 GLU A CA 1
ATOM 657 C C . GLU A 1 81 ? 49.289 47.802 -20.372 1.00 47.72 81 GLU A C 1
ATOM 659 O O . GLU A 1 81 ? 49.629 48.315 -21.437 1.00 47.72 81 GLU A O 1
ATOM 664 N N . LEU A 1 82 ? 48.205 47.020 -20.278 1.00 48.84 82 LEU A N 1
ATOM 665 C CA . LEU A 1 82 ? 47.397 46.632 -21.440 1.00 48.84 82 LEU A CA 1
ATOM 666 C C . LEU A 1 82 ? 46.747 47.837 -22.145 1.00 48.84 82 LEU A C 1
ATOM 668 O O . LEU A 1 82 ? 46.661 47.862 -23.372 1.00 48.84 82 LEU A O 1
ATOM 672 N N . ASP A 1 83 ? 46.308 48.828 -21.365 1.00 46.56 83 ASP A N 1
ATOM 673 C CA . ASP A 1 83 ? 45.723 50.087 -21.850 1.00 46.56 83 ASP A CA 1
ATOM 674 C C . ASP A 1 83 ? 46.768 50.998 -22.522 1.00 46.56 83 ASP A C 1
ATOM 676 O O . ASP A 1 83 ? 46.446 51.810 -23.388 1.00 46.56 83 ASP A O 1
ATOM 680 N N . ARG A 1 84 ? 48.048 50.840 -22.162 1.00 47.06 84 ARG A N 1
ATOM 681 C CA . ARG A 1 84 ? 49.149 51.653 -22.692 1.00 47.06 84 ARG A CA 1
ATOM 682 C C . ARG A 1 84 ? 49.644 51.170 -24.061 1.00 47.06 84 ARG A C 1
ATOM 684 O O . ARG A 1 84 ? 50.024 52.001 -24.884 1.00 47.06 84 ARG A O 1
ATOM 691 N N . ASP A 1 85 ? 49.602 49.859 -24.312 1.00 43.38 85 ASP A N 1
ATOM 692 C CA . ASP A 1 85 ? 50.221 49.220 -25.487 1.00 43.38 85 ASP A CA 1
ATOM 693 C C . ASP A 1 85 ? 49.236 48.775 -26.593 1.00 43.38 85 ASP A C 1
ATOM 695 O O . ASP A 1 85 ? 49.669 48.436 -27.700 1.00 43.38 85 ASP A O 1
ATOM 699 N N . TRP A 1 86 ? 47.916 48.779 -26.355 1.00 42.91 86 TRP A N 1
ATOM 700 C CA . TRP A 1 86 ? 46.913 48.329 -27.334 1.00 42.91 86 TRP A CA 1
ATOM 701 C C . TRP A 1 86 ? 45.865 49.398 -27.673 1.00 42.91 86 TRP A C 1
ATOM 703 O O . TRP A 1 86 ? 45.198 49.942 -26.804 1.00 42.91 86 TRP A O 1
ATOM 713 N N . SER A 1 87 ? 45.661 49.660 -28.969 1.00 40.06 87 SER A N 1
ATOM 714 C CA . SER A 1 87 ? 44.818 50.766 -29.460 1.00 40.06 87 SER A CA 1
ATOM 715 C C . SER A 1 87 ? 43.426 50.368 -29.983 1.00 40.06 87 SER A C 1
ATOM 717 O O . SER A 1 87 ? 42.648 51.246 -30.370 1.00 40.06 87 SER A O 1
ATOM 719 N N . GLY A 1 88 ? 43.099 49.068 -30.020 1.00 37.22 88 GLY A N 1
ATOM 720 C CA . GLY A 1 88 ? 41.814 48.527 -30.498 1.00 37.22 88 GLY A CA 1
ATOM 721 C C . GLY A 1 88 ? 40.828 48.159 -29.373 1.00 37.22 88 GLY A C 1
ATOM 722 O O . GLY A 1 88 ? 41.198 48.194 -28.205 1.00 37.22 88 GLY A O 1
ATOM 723 N N . PRO A 1 89 ? 39.580 47.759 -29.693 1.00 34.88 89 PRO A N 1
ATOM 724 C CA . PRO A 1 89 ? 38.572 47.425 -28.687 1.00 34.88 89 PRO A CA 1
ATOM 725 C C . PRO A 1 89 ? 38.944 46.181 -27.862 1.00 34.88 89 PRO A C 1
ATOM 727 O O . PRO A 1 89 ? 39.331 45.152 -28.426 1.00 34.88 89 PRO A O 1
ATOM 730 N N . ILE A 1 90 ? 38.799 46.279 -26.536 1.00 37.34 90 ILE A N 1
ATOM 731 C CA . ILE A 1 90 ? 39.059 45.194 -25.573 1.00 37.34 90 ILE A CA 1
ATOM 732 C C . ILE A 1 90 ? 37.726 44.654 -25.024 1.00 37.34 90 ILE A C 1
ATOM 734 O O . ILE A 1 90 ? 36.869 45.430 -24.591 1.00 37.34 90 ILE A O 1
ATOM 738 N N . VAL A 1 91 ? 37.556 43.324 -25.035 1.00 37.59 91 VAL A N 1
ATOM 739 C CA . VAL A 1 91 ? 36.362 42.612 -24.533 1.00 37.59 91 VAL A CA 1
ATOM 740 C C . VAL A 1 91 ? 36.753 41.729 -23.340 1.00 37.59 91 VAL A C 1
ATOM 742 O O . VAL A 1 91 ? 37.698 40.942 -23.437 1.00 37.59 91 VAL A O 1
ATOM 745 N N . SER A 1 92 ? 36.042 41.853 -22.210 1.00 37.66 92 SER A N 1
ATOM 746 C CA . SER A 1 92 ? 36.414 41.210 -20.936 1.00 37.66 92 SER A CA 1
ATOM 747 C C . SER A 1 92 ? 35.366 40.212 -20.431 1.00 37.66 92 SER A C 1
ATOM 749 O O . SER A 1 92 ? 34.201 40.561 -20.249 1.00 37.66 92 SER A O 1
ATOM 751 N N . ASN A 1 93 ? 35.809 38.984 -20.137 1.00 38.91 93 ASN A N 1
ATOM 752 C CA . ASN A 1 93 ? 35.066 37.972 -19.378 1.00 38.91 93 ASN A CA 1
ATOM 753 C C . ASN A 1 93 ? 35.715 37.820 -17.992 1.00 38.91 93 ASN A C 1
ATOM 755 O O . ASN A 1 93 ? 36.570 36.958 -17.778 1.00 38.91 93 ASN A O 1
ATOM 759 N N . ALA A 1 94 ? 35.354 38.696 -17.053 1.00 36.28 94 ALA A N 1
ATOM 760 C CA . ALA A 1 94 ? 35.898 38.683 -15.697 1.00 36.28 94 ALA A CA 1
ATOM 761 C C . ALA A 1 94 ? 34.976 37.936 -14.721 1.00 36.28 94 ALA A C 1
ATOM 763 O O . ALA A 1 94 ? 33.754 38.034 -14.781 1.00 36.28 94 ALA A O 1
ATOM 764 N N . ASN A 1 95 ? 35.568 37.220 -13.765 1.00 36.62 95 ASN A N 1
ATOM 765 C CA . ASN A 1 95 ? 34.823 36.675 -12.631 1.00 36.62 95 ASN A CA 1
ATOM 766 C C . ASN A 1 95 ? 34.434 37.801 -11.628 1.00 36.62 95 ASN A C 1
ATOM 768 O O . ASN A 1 95 ? 34.982 38.907 -11.695 1.00 36.62 95 ASN A O 1
ATOM 772 N N . PRO A 1 96 ? 33.543 37.538 -10.649 1.00 35.84 96 PRO A N 1
ATOM 773 C CA . PRO A 1 96 ? 32.988 38.564 -9.750 1.00 35.84 96 PRO A CA 1
ATOM 774 C C . PRO A 1 96 ? 34.017 39.368 -8.933 1.00 35.84 96 PRO A C 1
ATOM 776 O O . PRO A 1 96 ? 33.712 40.458 -8.453 1.00 35.84 96 PRO A O 1
ATOM 779 N N . TYR A 1 97 ? 35.234 38.844 -8.749 1.00 36.88 97 TYR A N 1
ATOM 780 C CA . TYR A 1 97 ? 36.291 39.510 -7.981 1.00 36.88 97 TYR A CA 1
ATOM 781 C C . TYR A 1 97 ? 37.073 40.525 -8.831 1.00 36.88 97 TYR A C 1
ATOM 783 O O . TYR A 1 97 ? 37.428 41.591 -8.334 1.00 36.88 97 TYR A O 1
ATOM 791 N N . GLY A 1 98 ? 37.286 40.232 -10.122 1.00 38.97 98 GLY A N 1
ATOM 792 C CA . GLY A 1 98 ? 37.874 41.181 -11.077 1.00 38.97 98 GLY A CA 1
ATOM 793 C C . GLY A 1 98 ? 36.956 42.379 -11.338 1.00 38.97 98 GLY A C 1
ATOM 794 O O . GLY A 1 98 ? 37.418 43.514 -11.388 1.00 38.97 98 GLY A O 1
ATOM 795 N N . ALA A 1 99 ? 35.643 42.136 -11.376 1.00 41.81 99 ALA A N 1
ATOM 796 C CA . ALA A 1 99 ? 34.613 43.165 -11.516 1.00 41.81 99 ALA A CA 1
ATOM 797 C C . ALA A 1 99 ? 34.652 44.232 -10.406 1.00 41.81 99 ALA A C 1
ATOM 799 O O . ALA A 1 99 ? 34.595 45.431 -10.678 1.00 41.81 99 ALA A O 1
ATOM 800 N N . ARG A 1 100 ? 34.795 43.797 -9.146 1.00 36.28 100 ARG A N 1
ATOM 801 C CA . ARG A 1 100 ? 34.871 44.686 -7.974 1.00 36.28 100 ARG A CA 1
ATOM 802 C C . ARG A 1 100 ? 36.111 45.576 -7.967 1.00 36.28 100 ARG A C 1
ATOM 804 O O . ARG A 1 100 ? 36.033 46.699 -7.483 1.00 36.28 100 ARG A O 1
ATOM 811 N N . LEU A 1 101 ? 37.236 45.087 -8.488 1.00 35.84 101 LEU A N 1
ATOM 812 C CA . LEU A 1 101 ? 38.482 45.852 -8.515 1.00 35.84 101 LEU A CA 1
ATOM 813 C C . LEU A 1 101 ? 38.442 46.983 -9.550 1.00 35.84 101 LEU A C 1
ATOM 815 O O . LEU A 1 101 ? 38.853 48.100 -9.248 1.00 35.84 101 LEU A O 1
ATOM 819 N N . ILE A 1 102 ? 37.873 46.708 -10.729 1.00 38.72 102 ILE A N 1
ATOM 820 C CA . ILE A 1 102 ? 37.664 47.691 -11.807 1.00 38.72 102 ILE A CA 1
ATOM 821 C C . ILE A 1 102 ? 36.777 48.847 -11.318 1.00 38.72 102 ILE A C 1
ATOM 823 O O . ILE A 1 102 ? 37.061 50.005 -11.600 1.00 38.72 102 ILE A O 1
ATOM 827 N N . ALA A 1 103 ? 35.748 48.552 -10.519 1.00 38.88 103 ALA A N 1
ATOM 828 C CA . ALA A 1 103 ? 34.865 49.566 -9.939 1.00 38.88 103 ALA A CA 1
ATOM 829 C C . ALA A 1 103 ? 35.522 50.415 -8.828 1.00 38.88 103 ALA A C 1
ATOM 831 O O . ALA A 1 103 ? 35.063 51.519 -8.558 1.00 38.88 103 ALA A O 1
ATOM 832 N N . SER A 1 104 ? 36.579 49.918 -8.173 1.00 36.59 104 SER A N 1
ATOM 833 C CA . SER A 1 104 ? 37.258 50.619 -7.065 1.00 36.59 104 SER A CA 1
ATOM 834 C C . SER A 1 104 ? 38.317 51.640 -7.504 1.00 36.59 104 SER A C 1
ATOM 836 O O . SER A 1 104 ? 38.836 52.376 -6.670 1.00 36.59 104 SER A O 1
ATOM 838 N N . LEU A 1 105 ? 38.640 51.674 -8.798 1.00 35.59 105 LEU A N 1
ATOM 839 C CA . LEU A 1 105 ? 39.727 52.467 -9.375 1.00 35.59 105 LEU A CA 1
ATOM 840 C C . LEU A 1 105 ? 39.350 53.921 -9.714 1.00 35.59 105 LEU A C 1
ATOM 842 O O . LEU A 1 105 ? 40.248 54.752 -9.802 1.00 35.59 105 LEU A O 1
ATOM 846 N N . ASP A 1 106 ? 38.062 54.250 -9.865 1.00 37.44 106 ASP A N 1
ATOM 847 C CA . ASP A 1 106 ? 37.594 55.636 -10.043 1.00 37.44 106 ASP A CA 1
ATOM 848 C C . ASP A 1 106 ? 36.138 55.789 -9.543 1.00 37.44 106 ASP A C 1
ATOM 850 O O . ASP A 1 106 ? 35.196 55.410 -10.248 1.00 37.44 106 ASP A O 1
ATOM 854 N N . PRO A 1 107 ? 35.926 56.297 -8.314 1.00 34.16 107 PRO A N 1
ATOM 855 C CA . PRO A 1 107 ? 34.603 56.359 -7.689 1.00 34.16 107 PRO A CA 1
ATOM 856 C C . PRO A 1 107 ? 33.619 57.336 -8.356 1.00 34.16 107 PRO A C 1
ATOM 858 O O . PRO A 1 107 ? 32.411 57.175 -8.185 1.00 34.16 107 PRO A O 1
ATOM 861 N N . ASP A 1 108 ? 34.105 58.324 -9.119 1.00 31.78 108 ASP A N 1
ATOM 862 C CA . ASP A 1 108 ? 33.303 59.480 -9.556 1.00 31.78 108 ASP A CA 1
ATOM 863 C C . ASP A 1 108 ? 32.886 59.447 -11.041 1.00 31.78 108 ASP A C 1
ATOM 865 O O . ASP A 1 108 ? 32.226 60.365 -11.536 1.00 31.78 108 ASP A O 1
ATOM 869 N N . ARG A 1 109 ? 33.200 58.374 -11.782 1.00 32.62 109 ARG A N 1
ATOM 870 C CA . ARG A 1 109 ? 32.814 58.212 -13.200 1.00 32.62 109 ARG A CA 1
ATOM 871 C C . ARG A 1 109 ? 32.094 56.894 -13.455 1.00 32.62 109 ARG A C 1
ATOM 873 O O . ARG A 1 109 ? 32.572 56.017 -14.167 1.00 32.62 109 ARG A O 1
ATOM 880 N N . ALA A 1 110 ? 30.874 56.791 -12.937 1.00 30.42 110 ALA A N 1
ATOM 881 C CA . ALA A 1 110 ? 30.019 55.604 -13.039 1.00 30.42 110 ALA A CA 1
ATOM 882 C C . ALA A 1 110 ? 29.494 55.253 -14.457 1.00 30.42 110 ALA A C 1
ATOM 884 O O . ALA A 1 110 ? 28.624 54.398 -14.580 1.00 30.42 110 ALA A O 1
ATOM 885 N N . LEU A 1 111 ? 29.997 55.866 -15.533 1.00 33.12 111 LEU A N 1
ATOM 886 C CA . LEU A 1 111 ? 29.652 55.551 -16.927 1.00 33.12 111 LEU A CA 1
ATOM 887 C C . LEU A 1 111 ? 30.834 55.943 -17.831 1.00 33.12 111 LEU A C 1
ATOM 889 O O . LEU A 1 111 ? 30.889 57.059 -18.348 1.00 33.12 111 LEU A O 1
ATOM 893 N N . TRP A 1 112 ? 31.797 55.043 -18.038 1.00 31.58 112 TRP A N 1
ATOM 894 C CA . TRP A 1 112 ? 32.831 55.260 -19.055 1.00 31.58 112 TRP A CA 1
ATOM 895 C C . TRP A 1 112 ? 32.239 55.031 -20.452 1.00 31.58 112 TRP A C 1
ATOM 897 O O . TRP A 1 112 ? 31.999 53.903 -20.875 1.00 31.58 112 TRP A O 1
ATOM 907 N N . ARG A 1 113 ? 32.003 56.123 -21.186 1.00 31.95 113 ARG A N 1
ATOM 908 C CA . ARG A 1 113 ? 31.912 56.121 -22.652 1.00 31.95 113 ARG A CA 1
ATOM 909 C C . ARG A 1 113 ? 33.268 56.560 -23.200 1.00 31.95 113 ARG A C 1
ATOM 911 O O . ARG A 1 113 ? 33.498 57.748 -23.395 1.00 31.95 113 ARG A O 1
ATOM 918 N N . GLY A 1 114 ? 34.156 55.598 -23.427 1.00 28.58 114 GLY A N 1
ATOM 919 C CA . GLY A 1 114 ? 35.360 55.762 -24.242 1.00 28.58 114 GLY A CA 1
ATOM 920 C C . GLY A 1 114 ? 35.292 54.821 -25.454 1.00 28.58 114 GLY A C 1
ATOM 921 O O . GLY A 1 114 ? 34.759 53.721 -25.320 1.00 28.58 114 GLY A O 1
ATOM 922 N N . PRO A 1 115 ? 35.804 55.207 -26.637 1.00 28.88 115 PRO A N 1
ATOM 923 C CA . PRO A 1 115 ? 35.646 54.454 -27.890 1.00 28.88 115 PRO A CA 1
ATOM 924 C C . PRO A 1 115 ? 36.430 53.123 -27.975 1.00 28.88 115 PRO A C 1
ATOM 926 O O . PRO A 1 115 ? 36.423 52.493 -29.029 1.00 28.88 115 PRO A O 1
ATOM 929 N N . GLN A 1 116 ? 37.102 52.687 -26.901 1.00 34.47 116 GLN A N 1
ATOM 930 C CA . GLN A 1 116 ? 38.075 51.579 -26.911 1.00 34.47 116 GLN A CA 1
ATOM 931 C C . GLN A 1 116 ? 37.726 50.382 -25.998 1.00 34.47 116 GLN A C 1
ATOM 933 O O . GLN A 1 116 ? 38.437 49.382 -26.012 1.00 34.47 116 GLN A O 1
ATOM 938 N N . PHE A 1 117 ? 36.606 50.402 -25.267 1.00 30.73 117 PHE A N 1
ATOM 939 C CA . PHE A 1 117 ? 36.131 49.251 -24.480 1.00 30.73 117 PHE A CA 1
ATOM 940 C C . PHE A 1 117 ? 34.674 48.936 -24.828 1.00 30.73 117 PHE A C 1
ATOM 942 O O . PHE A 1 117 ? 33.797 49.786 -24.673 1.00 30.73 117 PHE A O 1
ATOM 949 N N . ILE A 1 118 ? 34.405 47.720 -25.315 1.00 29.44 118 ILE A N 1
ATOM 950 C CA . ILE A 1 118 ? 33.069 47.298 -25.759 1.00 29.44 118 ILE A CA 1
ATOM 951 C C . ILE A 1 118 ? 32.675 46.014 -25.021 1.00 29.44 118 ILE A C 1
ATOM 953 O O . ILE A 1 118 ? 33.167 44.936 -25.328 1.00 29.44 118 ILE A O 1
ATOM 957 N N . GLY A 1 119 ? 31.717 46.140 -24.099 1.00 29.86 119 GLY A N 1
ATOM 958 C CA . GLY A 1 119 ? 30.820 45.052 -23.693 1.00 29.86 119 GLY A CA 1
ATOM 959 C C . GLY A 1 119 ? 31.267 44.169 -22.522 1.00 29.86 119 GLY A C 1
ATOM 960 O O . GLY A 1 119 ? 32.330 43.561 -22.537 1.00 29.86 119 GLY A O 1
ATOM 961 N N . TYR A 1 120 ? 30.378 44.069 -21.530 1.00 29.23 120 TYR A N 1
ATOM 962 C CA . TYR A 1 120 ? 30.481 43.269 -20.307 1.00 29.23 120 TYR A CA 1
ATOM 963 C C . TYR A 1 120 ? 29.475 42.106 -20.377 1.00 29.23 120 TYR A C 1
ATOM 965 O O . TYR A 1 120 ? 28.295 42.355 -20.626 1.00 29.23 120 TYR A O 1
ATOM 973 N N . PHE A 1 121 ? 29.894 40.867 -20.100 1.00 29.45 121 PHE A N 1
ATOM 974 C CA . PHE A 1 121 ? 28.986 39.766 -19.750 1.00 29.45 121 PHE A CA 1
ATOM 975 C C . PHE A 1 121 ? 29.269 39.333 -18.309 1.00 29.45 121 PHE A C 1
ATOM 977 O O . PHE A 1 121 ? 30.274 38.697 -18.014 1.00 29.45 121 PHE A O 1
ATOM 984 N N . GLY A 1 122 ? 28.351 39.688 -17.409 1.00 33.03 122 GLY A N 1
ATOM 985 C CA . GLY A 1 122 ? 28.276 39.133 -16.060 1.00 33.03 122 GLY A CA 1
ATOM 986 C C . GLY A 1 122 ? 28.974 39.938 -14.962 1.00 33.03 122 GLY A C 1
ATOM 987 O O . GLY A 1 122 ? 30.143 39.732 -14.673 1.00 33.03 122 GLY A O 1
ATOM 988 N N . SER A 1 123 ? 28.210 40.744 -14.220 1.00 26.69 123 SER A N 1
ATOM 989 C CA . SER A 1 123 ? 28.255 40.662 -12.753 1.00 26.69 123 SER A CA 1
ATOM 990 C C . SER A 1 123 ? 26.954 41.175 -12.128 1.00 26.69 123 SER A C 1
ATOM 992 O O . SER A 1 123 ? 26.432 42.224 -12.500 1.00 26.69 123 SER A O 1
ATOM 994 N N . LEU A 1 124 ? 26.432 40.385 -11.186 1.00 29.19 124 LEU A N 1
ATOM 995 C CA . LEU A 1 124 ? 25.450 40.783 -10.184 1.00 29.19 124 LEU A CA 1
ATOM 996 C C . LEU A 1 124 ? 26.178 41.619 -9.123 1.00 29.19 124 LEU A C 1
ATOM 998 O O . LEU A 1 124 ? 27.024 41.094 -8.397 1.00 29.19 124 LEU A O 1
ATOM 1002 N N . LEU A 1 125 ? 25.819 42.893 -8.996 1.00 25.77 125 LEU A N 1
ATOM 1003 C CA . LEU A 1 125 ? 25.761 43.514 -7.674 1.00 25.77 125 LEU A CA 1
ATOM 1004 C C . LEU A 1 125 ? 24.348 43.275 -7.122 1.00 25.77 125 LEU A C 1
ATOM 1006 O O . LEU A 1 125 ? 23.432 43.095 -7.926 1.00 25.77 125 LEU A O 1
ATOM 1010 N N . PRO A 1 126 ? 24.152 43.253 -5.792 1.00 27.50 126 PRO A N 1
ATOM 1011 C CA . PRO A 1 126 ? 22.904 42.795 -5.171 1.00 27.50 126 PRO A CA 1
ATOM 1012 C C . PRO A 1 126 ? 21.639 43.550 -5.620 1.00 27.50 126 PRO A C 1
ATOM 1014 O O . PRO A 1 126 ? 20.539 43.059 -5.392 1.00 27.50 126 PRO A O 1
ATOM 1017 N N . ASP A 1 127 ? 21.787 44.686 -6.319 1.00 26.70 127 ASP A N 1
ATOM 1018 C CA . ASP A 1 127 ? 20.705 45.651 -6.503 1.00 26.70 127 ASP A CA 1
ATOM 1019 C C . ASP A 1 127 ? 20.448 46.103 -7.964 1.00 26.70 127 ASP A C 1
ATOM 1021 O O . ASP A 1 127 ? 19.518 46.881 -8.176 1.00 26.70 127 ASP A O 1
ATOM 1025 N N . ARG A 1 128 ? 21.227 45.692 -8.993 1.00 29.11 128 ARG A N 1
ATOM 1026 C CA . ARG A 1 128 ? 21.035 46.150 -10.405 1.00 29.11 128 ARG A CA 1
ATOM 1027 C C . ARG A 1 128 ? 21.508 45.140 -11.468 1.00 29.11 128 ARG A C 1
ATOM 1029 O O . ARG A 1 128 ? 22.567 44.538 -11.315 1.00 29.11 128 ARG A O 1
ATOM 1036 N N . ILE A 1 129 ? 20.765 45.011 -12.579 1.00 30.44 129 ILE A N 1
ATOM 1037 C CA . ILE A 1 129 ? 21.119 44.202 -13.771 1.00 30.44 129 ILE A CA 1
ATOM 1038 C C . ILE A 1 129 ? 20.976 45.066 -15.039 1.00 30.44 129 ILE A C 1
ATOM 1040 O O . ILE A 1 129 ? 19.984 45.779 -15.182 1.00 30.44 129 ILE A O 1
ATOM 1044 N N . HIS A 1 130 ? 21.932 44.971 -15.972 1.00 31.05 130 HIS A N 1
ATOM 1045 C CA . HIS A 1 130 ? 21.915 45.664 -17.271 1.00 31.05 130 HIS A CA 1
ATOM 1046 C C . HIS A 1 130 ? 22.067 44.674 -18.441 1.00 31.05 130 HIS A C 1
ATOM 1048 O O . HIS A 1 130 ? 22.880 43.755 -18.360 1.00 31.05 130 HIS A O 1
ATOM 1054 N N . PHE A 1 131 ? 21.337 44.896 -19.542 1.00 30.00 131 PHE A N 1
ATOM 1055 C CA . PHE A 1 131 ? 21.490 44.170 -20.814 1.00 30.00 131 PHE A CA 1
ATOM 1056 C C . PHE A 1 131 ? 21.785 45.146 -21.959 1.00 30.00 131 PHE A C 1
ATOM 1058 O O . PHE A 1 131 ? 21.259 46.259 -21.977 1.00 30.00 131 PHE A O 1
ATOM 1065 N N . SER A 1 132 ? 22.599 44.715 -22.925 1.00 28.17 132 SER A N 1
ATOM 1066 C CA . SER A 1 132 ? 22.900 45.453 -24.156 1.00 28.17 132 SER A CA 1
ATOM 1067 C C . SER A 1 132 ? 22.627 44.568 -25.374 1.00 28.17 132 SER A C 1
ATOM 1069 O O . SER A 1 132 ? 23.077 43.423 -25.413 1.00 28.17 132 SER A O 1
ATOM 1071 N N . ASN A 1 133 ? 21.907 45.110 -26.358 1.00 28.27 133 ASN A N 1
ATOM 1072 C CA . ASN A 1 133 ? 21.855 44.604 -27.732 1.00 28.27 133 ASN A CA 1
ATOM 1073 C C . ASN A 1 133 ? 22.653 45.572 -28.632 1.00 28.27 133 ASN A C 1
ATOM 1075 O O . ASN A 1 133 ? 22.794 46.750 -28.299 1.00 28.27 133 ASN A O 1
ATOM 1079 N N . ASN A 1 134 ? 23.139 45.099 -29.781 1.00 30.17 134 ASN A N 1
ATOM 1080 C CA . ASN A 1 134 ? 24.073 45.766 -30.703 1.00 30.17 134 ASN A CA 1
ATOM 1081 C C . ASN A 1 134 ? 23.635 47.141 -31.268 1.00 30.17 134 ASN A C 1
ATOM 1083 O O . ASN A 1 134 ? 24.386 47.727 -32.040 1.00 30.17 134 ASN A O 1
ATOM 1087 N N . ASN A 1 135 ? 22.481 47.694 -30.875 1.00 27.03 135 ASN A N 1
ATOM 1088 C CA . ASN A 1 135 ? 21.927 48.955 -31.388 1.00 27.03 135 ASN A CA 1
ATOM 1089 C C . ASN A 1 135 ? 21.694 50.058 -30.326 1.00 27.03 135 ASN A C 1
ATOM 1091 O O . ASN A 1 135 ? 20.843 50.924 -30.504 1.00 27.03 135 ASN A O 1
ATOM 1095 N N . ASN A 1 136 ? 22.494 50.112 -29.254 1.00 28.70 136 ASN A N 1
ATOM 1096 C CA . ASN A 1 136 ? 22.604 51.285 -28.358 1.00 28.70 136 ASN A CA 1
ATOM 1097 C C . ASN A 1 136 ? 21.354 51.713 -27.545 1.00 28.70 136 ASN A C 1
ATOM 1099 O O . ASN A 1 136 ? 21.371 52.782 -26.932 1.00 28.70 136 ASN A O 1
ATOM 1103 N N . SER A 1 137 ? 20.302 50.901 -27.441 1.00 23.61 137 SER A N 1
ATOM 1104 C CA . SER A 1 137 ? 19.198 51.142 -26.497 1.00 23.61 137 SER A CA 1
ATOM 1105 C C . SER A 1 137 ? 19.426 50.407 -25.170 1.00 23.61 137 SER A C 1
ATOM 1107 O O . SER A 1 137 ? 19.492 49.180 -25.135 1.00 23.61 137 SER A O 1
ATOM 1109 N N . VAL A 1 138 ? 19.536 51.165 -24.072 1.00 26.78 138 VAL A N 1
ATOM 1110 C CA . VAL A 1 138 ? 19.702 50.653 -22.700 1.00 26.78 138 VAL A CA 1
ATOM 1111 C C . VAL A 1 138 ? 18.328 50.530 -22.038 1.00 26.78 138 VAL A C 1
ATOM 1113 O O . VAL A 1 138 ? 17.634 51.529 -21.869 1.00 26.78 138 VAL A O 1
ATOM 1116 N N . LEU A 1 139 ? 17.943 49.318 -21.634 1.00 26.28 139 LEU A N 1
ATOM 1117 C CA . LEU A 1 139 ? 16.786 49.083 -20.765 1.00 26.28 139 LEU A CA 1
ATOM 1118 C C . LEU A 1 139 ? 17.229 49.179 -19.299 1.00 26.28 139 LEU A C 1
ATOM 1120 O O . LEU A 1 139 ? 18.126 48.460 -18.858 1.00 26.28 139 LEU A O 1
ATOM 1124 N N . GLN A 1 140 ? 16.605 50.090 -18.552 1.00 27.55 140 GLN A N 1
ATOM 1125 C CA . GLN A 1 140 ? 16.868 50.351 -17.138 1.00 27.55 140 GLN A CA 1
ATOM 1126 C C . GLN A 1 140 ? 15.701 49.807 -16.302 1.00 27.55 140 GLN A C 1
ATOM 1128 O O . GLN A 1 140 ? 14.569 50.254 -16.462 1.00 27.55 140 GLN A O 1
ATOM 1133 N N . LEU A 1 141 ? 15.967 48.853 -15.406 1.00 27.25 141 LEU A N 1
ATOM 1134 C CA . LEU A 1 141 ? 15.010 48.401 -14.390 1.00 27.25 141 LEU A CA 1
ATOM 1135 C C . LEU A 1 141 ? 15.499 48.872 -13.016 1.00 27.25 141 LEU A C 1
ATOM 1137 O O . LEU A 1 141 ? 16.602 48.533 -12.593 1.00 27.25 141 LEU A O 1
ATOM 1141 N N . THR A 1 142 ? 14.681 49.667 -12.330 1.00 22.66 142 THR A N 1
ATOM 1142 C CA . THR A 1 142 ? 14.941 50.194 -10.979 1.00 22.66 142 THR A CA 1
ATOM 1143 C C . THR A 1 142 ? 13.753 49.905 -10.062 1.00 22.66 142 THR A C 1
ATOM 1145 O O . THR A 1 142 ? 12.619 50.101 -10.484 1.00 22.66 142 THR A O 1
ATOM 1148 N N . ASN A 1 143 ? 14.029 49.507 -8.812 1.00 25.75 143 ASN A N 1
ATOM 1149 C CA . ASN A 1 143 ? 13.086 49.281 -7.703 1.00 25.75 143 ASN A CA 1
ATOM 1150 C C . ASN A 1 143 ? 11.925 48.312 -7.975 1.00 25.75 143 ASN A C 1
ATOM 1152 O O . ASN A 1 143 ? 10.844 48.714 -8.395 1.00 25.75 143 ASN A O 1
ATOM 1156 N N . CYS A 1 144 ? 12.098 47.045 -7.605 1.00 25.69 144 CYS A N 1
ATOM 1157 C CA . CYS A 1 144 ? 10.975 46.129 -7.408 1.00 25.69 144 CYS A CA 1
ATOM 1158 C C . CYS A 1 144 ? 11.047 45.509 -6.011 1.00 25.69 144 CYS A C 1
ATOM 1160 O O . CYS A 1 144 ? 11.448 44.360 -5.854 1.00 25.69 144 CYS A O 1
ATOM 1162 N N . ASP A 1 145 ? 10.611 46.283 -5.018 1.00 22.31 145 ASP A N 1
ATOM 1163 C CA . ASP A 1 145 ? 9.830 45.716 -3.925 1.00 22.31 145 ASP A CA 1
ATOM 1164 C C . ASP A 1 145 ? 8.397 45.507 -4.428 1.00 22.31 145 ASP A C 1
ATOM 1166 O O . ASP A 1 145 ? 7.851 46.302 -5.199 1.00 22.31 145 ASP A O 1
ATOM 1170 N N . LEU A 1 146 ? 7.771 44.419 -3.995 1.00 30.31 146 LEU A N 1
ATOM 1171 C CA . LEU A 1 146 ? 6.334 44.247 -4.142 1.00 30.31 146 LEU A CA 1
ATOM 1172 C C . LEU A 1 146 ? 5.600 45.416 -3.454 1.00 30.31 146 LEU A C 1
ATOM 1174 O O . LEU A 1 146 ? 5.802 45.633 -2.265 1.00 30.31 146 LEU A O 1
ATOM 1178 N N . LEU A 1 147 ? 4.674 46.035 -4.206 1.00 24.39 147 LEU A N 1
ATOM 1179 C CA . LEU A 1 147 ? 3.571 46.943 -3.820 1.00 24.39 147 LEU A CA 1
ATOM 1180 C C . LEU A 1 147 ? 3.765 48.441 -4.120 1.00 24.39 147 LEU A C 1
ATOM 1182 O O . LEU A 1 147 ? 4.213 49.211 -3.283 1.00 24.39 147 LEU A O 1
ATOM 1186 N N . ALA A 1 148 ? 3.218 48.873 -5.260 1.00 24.30 148 ALA A N 1
ATOM 1187 C CA . ALA A 1 148 ? 2.155 49.884 -5.294 1.00 24.30 148 ALA A CA 1
ATOM 1188 C C . ALA A 1 148 ? 1.507 49.872 -6.684 1.00 24.30 148 ALA A C 1
ATOM 1190 O O . ALA A 1 148 ? 1.949 50.533 -7.621 1.00 24.30 148 ALA A O 1
ATOM 1191 N N . VAL A 1 149 ? 0.437 49.094 -6.819 1.00 25.31 149 VAL A N 1
ATOM 1192 C CA . VAL A 1 149 ? -0.512 49.305 -7.910 1.00 25.31 149 VAL A CA 1
ATOM 1193 C C . VAL A 1 149 ? -1.207 50.636 -7.624 1.00 25.31 149 VAL A C 1
ATOM 1195 O O . VAL A 1 149 ? -1.889 50.763 -6.607 1.00 25.31 149 VAL A O 1
ATOM 1198 N N . THR A 1 150 ? -1.038 51.641 -8.483 1.00 31.61 150 THR A N 1
ATOM 1199 C CA . THR A 1 150 ? -1.894 52.832 -8.433 1.00 31.61 150 THR A CA 1
ATOM 1200 C C . THR A 1 150 ? -3.245 52.512 -9.072 1.00 31.61 150 THR A C 1
ATOM 1202 O O . THR A 1 150 ? -3.335 51.743 -10.032 1.00 31.61 150 THR A O 1
ATOM 1205 N N . LYS A 1 151 ? -4.317 53.102 -8.527 1.00 30.20 151 LYS A N 1
ATOM 1206 C CA . LYS A 1 151 ? -5.722 52.830 -8.892 1.00 30.20 151 LYS A CA 1
ATOM 1207 C C . LYS A 1 151 ? -6.037 53.077 -10.381 1.00 30.20 151 LYS A C 1
ATOM 1209 O O . LYS A 1 151 ? -7.030 52.562 -10.879 1.00 30.20 151 LYS A O 1
ATOM 1214 N N . GLU A 1 152 ? -5.182 53.819 -11.084 1.00 31.72 152 GLU A N 1
ATOM 1215 C CA . GLU A 1 152 ? -5.341 54.201 -12.494 1.00 31.72 152 GLU A CA 1
ATOM 1216 C C . GLU A 1 152 ? -4.675 53.228 -13.484 1.00 31.72 152 GLU A C 1
ATOM 1218 O O . GLU A 1 152 ? -5.118 53.135 -14.624 1.00 31.72 152 GLU A O 1
ATOM 1223 N N . ASN A 1 153 ? -3.704 52.413 -13.051 1.00 35.09 153 ASN A N 1
ATOM 1224 C CA . ASN A 1 153 ? -2.974 51.481 -13.930 1.00 35.09 153 ASN A CA 1
ATOM 1225 C C . ASN A 1 153 ? -3.407 50.011 -13.780 1.00 35.09 153 ASN A C 1
ATOM 1227 O O . ASN A 1 153 ? -2.773 49.103 -14.317 1.00 35.09 153 ASN A O 1
ATOM 1231 N N . LEU A 1 154 ? -4.514 49.766 -13.077 1.00 27.98 154 LEU A N 1
ATOM 1232 C CA . LEU A 1 154 ? -4.995 48.424 -12.738 1.00 27.98 154 LEU A CA 1
ATOM 1233 C C . LEU A 1 154 ? -5.536 47.634 -13.948 1.00 27.98 154 LEU A C 1
ATOM 1235 O O . LEU A 1 154 ? -5.617 46.411 -13.889 1.00 27.98 154 LEU A O 1
ATOM 1239 N N . ASN A 1 155 ? -5.860 48.304 -15.059 1.00 28.42 155 ASN A N 1
ATOM 1240 C CA . ASN A 1 155 ? -6.602 47.690 -16.167 1.00 28.42 155 ASN A CA 1
ATOM 1241 C C . ASN A 1 155 ? -5.784 47.376 -17.435 1.00 28.42 155 ASN A C 1
ATOM 1243 O O . ASN A 1 155 ? -6.370 46.867 -18.385 1.00 28.42 155 ASN A O 1
ATOM 1247 N N . GLN A 1 156 ? -4.471 47.655 -17.500 1.00 31.44 156 GLN A N 1
ATOM 1248 C CA . GLN A 1 156 ? -3.732 47.566 -18.780 1.00 31.44 156 GLN A CA 1
ATOM 1249 C C . GLN A 1 156 ? -2.491 46.654 -18.835 1.00 31.44 156 GLN A C 1
ATOM 1251 O O . GLN A 1 156 ? -1.957 46.487 -19.926 1.00 31.44 156 GLN A O 1
ATOM 1256 N N . VAL A 1 157 ? -2.034 46.004 -17.751 1.00 26.62 157 VAL A N 1
ATOM 1257 C CA . VAL A 1 157 ? -0.762 45.224 -17.803 1.00 26.62 157 VAL A CA 1
ATOM 1258 C C . VAL A 1 157 ? -0.844 43.763 -17.323 1.00 26.62 157 VAL A C 1
ATOM 1260 O O . VAL A 1 157 ? 0.152 43.052 -17.361 1.00 26.62 157 VAL A O 1
ATOM 1263 N N . LEU A 1 158 ? -2.011 43.210 -16.982 1.00 25.22 158 LEU A N 1
ATOM 1264 C CA . LEU A 1 158 ? -2.101 41.778 -16.636 1.00 25.22 158 LEU A CA 1
ATOM 1265 C C . LEU A 1 158 ? -3.275 41.073 -17.314 1.00 25.22 158 LEU A C 1
ATOM 1267 O O . LEU A 1 158 ? -4.240 40.653 -16.685 1.00 25.22 158 LEU A O 1
ATOM 1271 N N . HIS A 1 159 ? -3.127 40.856 -18.617 1.00 25.28 159 HIS A N 1
ATOM 1272 C CA . HIS A 1 159 ? -3.805 39.763 -19.303 1.00 25.28 159 HIS A CA 1
ATOM 1273 C C . HIS A 1 159 ? -2.772 38.895 -20.029 1.00 25.28 159 HIS A C 1
ATOM 1275 O O . HIS A 1 159 ? -2.659 38.948 -21.245 1.00 25.28 159 HIS A O 1
ATOM 1281 N N . TYR A 1 160 ? -2.003 38.103 -19.266 1.00 22.88 160 TYR A N 1
ATOM 1282 C CA . TYR A 1 160 ? -1.670 36.725 -19.655 1.00 22.88 160 TYR A CA 1
ATOM 1283 C C . TYR A 1 160 ? -1.143 35.887 -18.469 1.00 22.88 160 TYR A C 1
ATOM 1285 O O . TYR A 1 160 ? 0.015 35.948 -18.072 1.00 22.88 160 TYR A O 1
ATOM 1293 N N . ASP A 1 161 ? -2.100 35.153 -17.904 1.00 26.67 161 ASP A N 1
ATOM 1294 C CA . ASP A 1 161 ? -2.105 33.898 -17.140 1.00 26.67 161 ASP A CA 1
ATOM 1295 C C . ASP A 1 161 ? -0.862 33.426 -16.342 1.00 26.67 161 ASP A C 1
ATOM 1297 O O . ASP A 1 161 ? 0.076 32.806 -16.846 1.00 26.67 161 ASP A O 1
ATOM 1301 N N . SER A 1 162 ? -0.963 33.597 -15.023 1.00 26.48 162 SER A N 1
ATOM 1302 C CA . SER A 1 162 ? -0.069 33.148 -13.949 1.00 26.48 162 SER A CA 1
ATOM 1303 C C . SER A 1 162 ? -0.216 31.656 -13.565 1.00 26.48 162 SER A C 1
ATOM 1305 O O . SER A 1 162 ? 0.188 31.242 -12.476 1.00 26.48 162 SER A O 1
ATOM 1307 N N . GLY A 1 163 ? -0.759 30.809 -14.445 1.00 26.62 163 GLY A N 1
ATOM 1308 C CA . GLY A 1 163 ? -1.132 29.420 -14.136 1.00 26.62 163 GLY A CA 1
ATOM 1309 C C . GLY A 1 163 ? -0.084 28.308 -14.339 1.00 26.62 163 GLY A C 1
ATOM 1310 O O . GLY A 1 163 ? -0.417 27.142 -14.121 1.00 26.62 163 GLY A O 1
ATOM 1311 N N . LYS A 1 164 ? 1.159 28.584 -14.771 1.00 27.91 164 LYS A N 1
ATOM 1312 C CA . LYS A 1 164 ? 2.091 27.530 -15.262 1.00 27.91 164 LYS A CA 1
ATOM 1313 C C . LYS A 1 164 ? 3.505 27.516 -14.651 1.00 27.91 164 LYS A C 1
ATOM 1315 O O . LYS A 1 164 ? 4.485 27.410 -15.382 1.00 27.91 164 LYS A O 1
ATOM 1320 N N . ILE A 1 165 ? 3.640 27.541 -13.321 1.00 27.36 165 ILE A N 1
ATOM 1321 C CA . ILE A 1 165 ? 4.947 27.328 -12.653 1.00 27.36 165 ILE A CA 1
ATOM 1322 C C . ILE A 1 165 ? 4.938 26.063 -11.773 1.00 27.36 165 ILE A C 1
ATOM 1324 O O . ILE A 1 165 ? 4.064 25.867 -10.924 1.00 27.36 165 ILE A O 1
ATOM 1328 N N . HIS A 1 166 ? 5.936 25.193 -11.983 1.00 29.64 166 HIS A N 1
ATOM 1329 C CA . HIS A 1 166 ? 6.093 23.876 -11.353 1.00 29.64 166 HIS A CA 1
ATOM 1330 C C . HIS A 1 166 ? 6.583 23.962 -9.877 1.00 29.64 166 HIS A C 1
ATOM 1332 O O . HIS A 1 166 ? 7.460 24.767 -9.561 1.00 29.64 166 HIS A O 1
ATOM 1338 N N . PRO A 1 167 ? 6.074 23.133 -8.936 1.00 27.08 167 PRO A N 1
ATOM 1339 C CA . PRO A 1 167 ? 6.367 23.216 -7.492 1.00 27.08 167 PRO A CA 1
ATOM 1340 C C . PRO A 1 167 ? 7.803 22.963 -7.012 1.00 27.08 167 PRO A C 1
ATOM 1342 O O . PRO A 1 167 ? 8.099 23.317 -5.873 1.00 27.08 167 PRO A O 1
ATOM 1345 N N . THR A 1 168 ? 8.671 22.336 -7.809 1.00 27.97 168 THR A N 1
ATOM 1346 C CA . THR A 1 168 ? 10.066 22.036 -7.412 1.00 27.97 168 THR A CA 1
ATOM 1347 C C . THR A 1 168 ? 11.008 23.239 -7.500 1.00 27.97 168 THR A C 1
ATOM 1349 O O . THR A 1 168 ? 12.141 23.146 -7.048 1.00 27.97 168 THR A O 1
ATOM 1352 N N . CYS A 1 169 ? 10.543 24.384 -8.003 1.00 26.86 169 CYS A N 1
ATOM 1353 C CA . CYS A 1 169 ? 11.332 25.615 -8.128 1.00 26.86 169 CYS A CA 1
ATOM 1354 C C . CYS A 1 169 ? 11.239 26.541 -6.896 1.00 26.86 169 CYS A C 1
ATOM 1356 O O . CYS A 1 169 ? 11.424 27.746 -7.023 1.00 26.86 169 CYS A O 1
ATOM 1358 N N . ARG A 1 170 ? 10.885 26.029 -5.703 1.00 27.53 170 ARG A N 1
ATOM 1359 C CA . ARG A 1 170 ? 10.682 26.884 -4.512 1.00 27.53 170 ARG A CA 1
ATOM 1360 C C . ARG A 1 170 ? 11.927 27.157 -3.667 1.00 27.53 170 ARG A C 1
ATOM 1362 O O . ARG A 1 170 ? 11.938 28.187 -3.012 1.00 27.53 170 ARG A O 1
ATOM 1369 N N . ASP A 1 171 ? 12.974 26.339 -3.762 1.00 26.56 171 ASP A N 1
ATOM 1370 C CA . ASP A 1 171 ? 14.270 26.641 -3.115 1.00 26.56 171 ASP A CA 1
ATOM 1371 C C . ASP A 1 171 ? 15.330 27.149 -4.111 1.00 26.56 171 ASP A C 1
ATOM 1373 O O . ASP A 1 171 ? 16.452 27.490 -3.737 1.00 26.56 171 ASP A O 1
ATOM 1377 N N . ALA A 1 172 ? 14.923 27.256 -5.380 1.00 24.62 172 ALA A N 1
ATOM 1378 C CA . ALA A 1 172 ? 15.677 27.783 -6.499 1.00 24.62 172 ALA A CA 1
ATOM 1379 C C . ALA A 1 172 ? 14.724 28.500 -7.456 1.00 24.62 172 ALA A C 1
ATOM 1381 O O . ALA A 1 172 ? 14.072 27.860 -8.281 1.00 24.62 172 ALA A O 1
ATOM 1382 N N . PHE A 1 173 ? 14.605 29.820 -7.326 1.00 25.08 173 PHE A N 1
ATOM 1383 C CA . PHE A 1 173 ? 13.882 30.635 -8.301 1.00 25.08 173 PHE A CA 1
ATOM 1384 C C . PHE A 1 173 ? 14.467 30.394 -9.702 1.00 25.08 173 PHE A C 1
ATOM 1386 O O . PHE A 1 173 ? 15.669 30.541 -9.893 1.00 25.08 173 PHE A O 1
ATOM 1393 N N . LEU A 1 174 ? 13.606 30.036 -10.657 1.00 29.20 174 LEU A N 1
ATOM 1394 C CA . LEU A 1 174 ? 13.876 30.015 -12.095 1.00 29.20 174 LEU A CA 1
ATOM 1395 C C . LEU A 1 174 ? 12.889 30.984 -12.736 1.00 29.20 174 LEU A C 1
ATOM 1397 O O . LEU A 1 174 ? 11.704 30.677 -12.862 1.00 29.20 174 LEU A O 1
ATOM 1401 N N . THR A 1 175 ? 13.353 32.180 -13.079 1.00 28.03 175 THR A N 1
ATOM 1402 C CA . THR A 1 175 ? 12.587 33.123 -13.895 1.00 28.03 175 THR A CA 1
ATOM 1403 C C . THR A 1 175 ? 12.855 32.816 -15.369 1.00 28.03 175 THR A C 1
ATOM 1405 O O . THR A 1 175 ? 14.002 32.672 -15.782 1.00 28.03 175 THR A O 1
ATOM 1408 N N . SER A 1 176 ? 11.793 32.667 -16.163 1.00 28.77 176 SER A N 1
ATOM 1409 C CA . SER A 1 176 ? 11.865 32.528 -17.622 1.00 28.77 176 SER A CA 1
ATOM 1410 C C . SER A 1 176 ? 11.411 33.830 -18.270 1.00 28.77 176 SER A C 1
ATOM 1412 O O . SER A 1 176 ? 10.304 34.288 -17.982 1.00 28.77 176 SER A O 1
ATOM 1414 N N . TRP A 1 177 ? 12.218 34.392 -19.166 1.00 29.06 177 TRP A N 1
ATOM 1415 C CA . TRP A 1 177 ? 11.859 35.577 -19.947 1.00 29.06 177 TRP A CA 1
ATOM 1416 C C . TRP A 1 177 ? 11.696 35.194 -21.420 1.00 29.06 177 TRP A C 1
ATOM 1418 O O . TRP A 1 177 ? 12.609 34.619 -22.005 1.00 29.06 177 TRP A O 1
ATOM 1428 N N . MET A 1 178 ? 10.554 35.523 -22.030 1.00 26.69 178 MET A N 1
ATOM 1429 C CA . MET A 1 178 ? 10.464 35.677 -23.486 1.00 26.69 178 MET A CA 1
ATOM 1430 C C . MET A 1 178 ? 10.662 37.154 -23.797 1.00 26.69 178 MET A C 1
ATOM 1432 O O . MET A 1 178 ? 9.905 37.982 -23.296 1.00 26.69 178 MET A O 1
ATOM 1436 N N . ILE A 1 179 ? 11.649 37.470 -24.629 1.00 28.05 179 ILE A N 1
ATOM 1437 C CA . ILE A 1 179 ? 11.788 38.791 -25.240 1.00 28.05 179 ILE A CA 1
ATOM 1438 C C . ILE A 1 179 ? 11.071 38.707 -26.594 1.00 28.05 179 ILE A C 1
ATOM 1440 O O . ILE A 1 179 ? 11.589 38.046 -27.497 1.00 28.05 179 ILE A O 1
ATOM 1444 N N . PRO A 1 180 ? 9.868 39.283 -26.766 1.00 25.36 180 PRO A N 1
ATOM 1445 C CA . PRO A 1 180 ? 9.326 39.466 -28.098 1.00 25.36 180 PRO A CA 1
ATOM 1446 C C . PRO A 1 180 ? 10.016 40.683 -28.717 1.00 25.36 180 PRO A C 1
ATOM 1448 O O . PRO A 1 180 ? 9.940 41.772 -28.156 1.00 25.36 180 PRO A O 1
ATOM 1451 N N . GLU A 1 181 ? 10.640 40.534 -29.885 1.00 42.25 181 GLU A N 1
ATOM 1452 C CA . GLU A 1 181 ? 11.015 41.696 -30.693 1.00 42.25 181 GLU A CA 1
ATOM 1453 C C . GLU A 1 181 ? 10.482 41.599 -32.118 1.00 42.25 181 GLU A C 1
ATOM 1455 O O . GLU A 1 181 ? 10.448 40.543 -32.755 1.00 42.25 181 GLU A O 1
ATOM 1460 N N . ARG A 1 182 ? 10.011 42.766 -32.563 1.00 31.00 182 ARG A N 1
ATOM 1461 C CA . ARG A 1 182 ? 9.612 43.079 -33.925 1.00 31.00 182 ARG A CA 1
ATOM 1462 C C . ARG A 1 182 ? 10.843 43.004 -34.822 1.00 31.00 182 ARG A C 1
ATOM 1464 O O . ARG A 1 182 ? 11.855 43.611 -34.515 1.00 31.00 182 ARG A O 1
ATOM 1471 N N . GLU A 1 183 ? 10.665 42.306 -35.939 1.00 29.64 183 GLU A N 1
ATOM 1472 C CA . GLU A 1 183 ? 11.446 42.419 -37.173 1.00 29.64 183 GLU A CA 1
ATOM 1473 C C . GLU A 1 183 ? 12.971 42.200 -37.034 1.00 29.64 183 GLU A C 1
ATOM 1475 O O . GLU A 1 183 ? 13.737 43.104 -36.729 1.00 29.64 183 GLU A O 1
ATOM 1480 N N . SER A 1 184 ? 13.394 40.979 -37.404 1.00 29.36 184 SER A N 1
ATOM 1481 C CA . SER A 1 184 ? 14.765 40.484 -37.673 1.00 29.36 184 SER A CA 1
ATOM 1482 C C . SER A 1 184 ? 15.495 39.675 -36.567 1.00 29.36 184 SER A C 1
ATOM 1484 O O . SER A 1 184 ? 16.132 40.184 -35.658 1.00 29.36 184 SER A O 1
ATOM 1486 N N . ALA A 1 185 ? 15.401 38.344 -36.720 1.00 33.38 185 ALA A N 1
ATOM 1487 C CA . ALA A 1 185 ? 16.398 37.291 -36.452 1.00 33.38 185 ALA A CA 1
ATOM 1488 C C . ALA A 1 185 ? 17.229 37.282 -35.137 1.00 33.38 185 ALA A C 1
ATOM 1490 O O . ALA A 1 185 ? 18.435 37.518 -35.161 1.00 33.38 185 ALA A O 1
ATOM 1491 N N . ALA A 1 186 ? 16.619 36.845 -34.024 1.00 35.75 186 ALA A N 1
ATOM 1492 C CA . ALA A 1 186 ? 17.064 35.726 -33.155 1.00 35.75 186 ALA A CA 1
ATOM 1493 C C . ALA A 1 186 ? 16.505 35.877 -31.724 1.00 35.75 186 ALA A C 1
ATOM 1495 O O . ALA A 1 186 ? 16.969 36.708 -30.951 1.00 35.75 186 ALA A O 1
ATOM 1496 N N . ALA A 1 187 ? 15.543 35.035 -31.331 1.00 38.06 187 ALA A N 1
ATOM 1497 C CA . ALA A 1 187 ? 15.055 34.994 -29.951 1.00 38.06 187 ALA A CA 1
ATOM 1498 C C . ALA A 1 187 ? 16.072 34.273 -29.047 1.00 38.06 187 ALA A C 1
ATOM 1500 O O . ALA A 1 187 ? 16.449 33.136 -29.341 1.00 38.06 187 ALA A O 1
ATOM 1501 N N . ALA A 1 188 ? 16.501 34.913 -27.956 1.00 40.34 188 ALA A N 1
ATOM 1502 C CA . ALA A 1 188 ? 17.348 34.308 -26.929 1.00 40.34 188 ALA A CA 1
ATOM 1503 C C . ALA A 1 188 ? 16.536 34.037 -25.651 1.00 40.34 188 ALA A C 1
ATOM 1505 O O . ALA A 1 188 ? 15.829 34.912 -25.155 1.00 40.34 188 ALA A O 1
ATOM 1506 N N . LEU A 1 189 ? 16.631 32.818 -25.126 1.00 45.94 189 LEU A N 1
ATOM 1507 C CA . LEU A 1 189 ? 16.047 32.371 -23.867 1.00 45.94 189 LEU A CA 1
ATOM 1508 C C . LEU A 1 189 ? 17.159 32.206 -22.831 1.00 45.94 189 LEU A C 1
ATOM 1510 O O . LEU A 1 189 ? 18.159 31.556 -23.117 1.00 45.94 189 LEU A O 1
ATOM 1514 N N . ALA A 1 190 ? 16.951 32.715 -21.619 1.00 42.12 190 ALA A N 1
ATOM 1515 C CA . ALA A 1 190 ? 17.837 32.490 -20.480 1.00 42.12 190 ALA A CA 1
ATOM 1516 C C . ALA A 1 190 ? 17.075 31.826 -19.320 1.00 42.12 190 ALA A C 1
ATOM 1518 O O . ALA A 1 190 ? 15.943 32.204 -19.013 1.00 42.12 190 ALA A O 1
ATOM 1519 N N . LEU A 1 191 ? 17.703 30.837 -18.683 1.00 47.00 191 LEU A N 1
ATOM 1520 C CA . LEU A 1 191 ? 17.224 30.138 -17.488 1.00 47.00 191 LEU A CA 1
ATOM 1521 C C . LEU A 1 191 ? 18.288 30.246 -16.397 1.00 47.00 191 LEU A C 1
ATOM 1523 O O . LEU A 1 191 ? 19.443 29.925 -16.650 1.00 47.00 191 LEU A O 1
ATOM 1527 N N . CYS A 1 192 ? 17.903 30.657 -15.189 1.00 42.81 192 CYS A N 1
ATOM 1528 C CA . CYS A 1 192 ? 18.813 30.821 -14.050 1.00 42.81 192 CYS A CA 1
ATOM 1529 C C . CYS A 1 192 ? 18.341 29.987 -12.855 1.00 42.81 192 CYS A C 1
ATOM 1531 O O . CYS A 1 192 ? 17.196 30.117 -12.444 1.00 42.81 192 CYS A O 1
ATOM 1533 N N . ALA A 1 193 ? 19.210 29.161 -12.275 1.00 41.47 193 ALA A N 1
ATOM 1534 C CA . ALA A 1 193 ? 18.982 28.453 -11.021 1.00 41.47 193 ALA A CA 1
ATOM 1535 C C . ALA A 1 193 ? 19.495 29.292 -9.845 1.00 41.47 193 ALA A C 1
ATOM 1537 O O . ALA A 1 193 ? 20.629 29.768 -9.874 1.00 41.47 193 ALA A O 1
ATOM 1538 N N . MET A 1 194 ? 18.689 29.440 -8.792 1.00 41.50 194 MET A N 1
ATOM 1539 C CA . MET A 1 194 ? 19.096 30.126 -7.557 1.00 41.50 194 MET A CA 1
ATOM 1540 C C . MET A 1 194 ? 19.189 29.167 -6.359 1.00 41.50 194 MET A C 1
ATOM 1542 O O . MET A 1 194 ? 18.608 28.097 -6.378 1.00 41.50 194 MET A O 1
ATOM 1546 N N . ARG A 1 195 ? 19.915 29.505 -5.296 1.00 40.78 195 ARG A N 1
ATOM 1547 C CA . ARG A 1 195 ? 19.881 28.809 -4.000 1.00 40.78 195 ARG A CA 1
ATOM 1548 C C . ARG A 1 195 ? 20.069 29.863 -2.919 1.00 40.78 195 ARG A C 1
ATOM 1550 O O . ARG A 1 195 ? 21.051 30.596 -2.947 1.00 40.78 195 ARG A O 1
ATOM 1557 N N . HIS A 1 196 ? 19.107 29.980 -2.004 1.00 39.00 196 HIS A N 1
ATOM 1558 C CA . HIS A 1 196 ? 19.111 31.002 -0.942 1.00 39.00 196 HIS A CA 1
ATOM 1559 C C . HIS A 1 196 ? 19.312 32.451 -1.445 1.00 39.00 196 HIS A C 1
ATOM 1561 O O . HIS A 1 196 ? 19.986 33.243 -0.798 1.00 39.00 196 HIS A O 1
ATOM 1567 N N . GLY A 1 197 ? 18.739 32.798 -2.605 1.00 34.88 197 GLY A N 1
ATOM 1568 C CA . GLY A 1 197 ? 18.854 34.142 -3.196 1.00 34.88 197 GLY A CA 1
ATOM 1569 C C . GLY A 1 197 ? 20.110 34.379 -4.045 1.00 34.88 197 GLY A C 1
ATOM 1570 O O . GLY A 1 197 ? 20.239 35.441 -4.642 1.00 34.88 197 GLY A O 1
ATOM 1571 N N . THR A 1 198 ? 20.998 33.390 -4.160 1.00 35.91 198 THR A N 1
ATOM 1572 C CA . THR A 1 198 ? 22.208 33.458 -4.993 1.00 35.91 198 THR A CA 1
ATOM 1573 C C . THR A 1 198 ? 22.010 32.664 -6.276 1.00 35.91 198 THR A C 1
ATOM 1575 O O . THR A 1 198 ? 21.493 31.553 -6.216 1.00 35.91 198 THR A O 1
ATOM 1578 N N . VAL A 1 199 ? 22.432 33.179 -7.432 1.00 41.72 199 VAL A N 1
ATOM 1579 C CA . VAL A 1 199 ? 22.449 32.395 -8.680 1.00 41.72 199 VAL A CA 1
ATOM 1580 C C . VAL A 1 199 ? 23.530 31.319 -8.576 1.00 41.72 199 VAL A C 1
ATOM 1582 O O . VAL A 1 199 ? 24.705 31.641 -8.447 1.00 41.72 199 VAL A O 1
ATOM 1585 N N . VAL A 1 200 ? 23.115 30.057 -8.637 1.00 40.28 200 VAL A N 1
ATOM 1586 C CA . VAL A 1 200 ? 23.972 28.857 -8.571 1.00 40.28 200 VAL A CA 1
ATOM 1587 C C . VAL A 1 200 ? 24.101 28.152 -9.923 1.00 40.28 200 VAL A C 1
ATOM 1589 O O . VAL A 1 200 ? 24.733 27.105 -10.040 1.00 40.28 200 VAL A O 1
ATOM 1592 N N . GLY A 1 201 ? 23.473 28.702 -10.963 1.00 43.88 201 GLY A N 1
ATOM 1593 C CA . GLY A 1 201 ? 23.706 28.308 -12.345 1.00 43.88 201 GLY A CA 1
ATOM 1594 C C . GLY A 1 201 ? 22.822 29.054 -13.337 1.00 43.88 201 GLY A C 1
ATOM 1595 O O . GLY A 1 201 ? 21.808 29.630 -12.957 1.00 43.88 201 GLY A O 1
ATOM 1596 N N . TYR A 1 202 ? 23.189 29.054 -14.613 1.00 46.00 202 TYR A N 1
ATOM 1597 C CA . TYR A 1 202 ? 22.384 29.601 -15.697 1.00 46.00 202 TYR A CA 1
ATOM 1598 C C . TYR A 1 202 ? 22.699 28.931 -17.042 1.00 46.00 202 TYR A C 1
ATOM 1600 O O . TYR A 1 202 ? 23.777 28.376 -17.246 1.00 46.00 202 TYR A O 1
ATOM 1608 N N . GLY A 1 203 ? 21.745 28.985 -17.968 1.00 48.78 203 GLY A N 1
ATOM 1609 C CA . GLY A 1 203 ? 21.889 28.511 -19.342 1.00 48.78 203 GLY A CA 1
ATOM 1610 C C . GLY A 1 203 ? 21.156 29.427 -20.313 1.00 48.78 203 GLY A C 1
ATOM 1611 O O . GLY A 1 203 ? 20.100 29.969 -19.982 1.00 48.78 203 GLY A O 1
ATOM 1612 N N . VAL A 1 204 ? 21.730 29.612 -21.502 1.00 49.69 204 VAL A N 1
ATOM 1613 C CA . VAL A 1 204 ? 21.190 30.494 -22.544 1.00 49.69 204 VAL A CA 1
ATOM 1614 C C . VAL A 1 204 ? 21.058 29.727 -23.846 1.00 49.69 204 VAL A C 1
ATOM 1616 O O . VAL A 1 204 ? 21.920 28.929 -24.199 1.00 49.69 204 VAL A O 1
ATOM 1619 N N . MET A 1 205 ? 19.981 29.988 -24.569 1.00 52.59 205 MET A N 1
ATOM 1620 C CA . MET A 1 205 ? 19.667 29.329 -25.820 1.00 52.59 205 MET A CA 1
ATOM 1621 C C . MET A 1 205 ? 19.161 30.339 -26.832 1.00 52.59 205 MET A C 1
ATOM 1623 O O . MET A 1 205 ? 18.302 31.157 -26.528 1.00 52.59 205 MET A O 1
ATOM 1627 N N . ARG A 1 206 ? 19.676 30.272 -28.049 1.00 51.56 206 ARG A N 1
ATOM 1628 C CA . ARG A 1 206 ? 19.379 31.193 -29.134 1.00 51.56 206 ARG A CA 1
ATOM 1629 C C . ARG A 1 206 ? 18.721 30.439 -30.280 1.00 51.56 206 ARG A C 1
ATOM 1631 O O . ARG A 1 206 ? 19.242 29.440 -30.765 1.00 51.56 206 ARG A O 1
ATOM 1638 N N . LYS A 1 207 ? 17.579 30.935 -30.751 1.00 50.28 207 LYS A N 1
ATOM 1639 C CA . LYS A 1 207 ? 16.969 30.456 -31.994 1.00 50.28 207 LYS A CA 1
ATOM 1640 C C . LYS A 1 207 ? 17.801 30.951 -33.177 1.00 50.28 207 LYS A C 1
ATOM 1642 O O . LYS A 1 207 ? 17.901 32.161 -33.377 1.00 50.28 207 LYS A O 1
ATOM 1647 N N . ILE A 1 208 ? 18.365 30.026 -33.953 1.00 53.12 208 ILE A N 1
ATOM 1648 C CA . ILE A 1 208 ? 19.039 30.331 -35.224 1.00 53.12 208 ILE A CA 1
ATOM 1649 C C . ILE A 1 208 ? 18.016 30.306 -36.368 1.00 53.12 208 ILE A C 1
ATOM 1651 O O . ILE A 1 208 ? 18.010 31.195 -37.212 1.00 53.12 208 ILE A O 1
ATOM 1655 N N . SER A 1 209 ? 17.122 29.312 -36.387 1.00 51.28 209 SER A N 1
ATOM 1656 C CA . SER A 1 209 ? 16.034 29.192 -37.369 1.00 51.28 209 SER A CA 1
ATOM 1657 C C . SER A 1 209 ? 14.851 28.404 -36.790 1.00 51.28 209 SER A C 1
ATOM 1659 O O . SER A 1 209 ? 14.878 28.015 -35.624 1.00 51.28 209 SER A O 1
ATOM 1661 N N . ASP A 1 210 ? 13.813 28.141 -37.585 1.00 51.84 210 ASP A N 1
ATOM 1662 C CA . ASP A 1 210 ? 12.641 27.364 -37.153 1.00 51.84 210 ASP A CA 1
ATOM 1663 C C . ASP A 1 210 ? 12.962 25.919 -36.744 1.00 51.84 210 ASP A C 1
ATOM 1665 O O . ASP A 1 210 ? 12.260 25.354 -35.908 1.00 51.84 210 ASP A O 1
ATOM 1669 N N . THR A 1 211 ? 14.051 25.343 -37.257 1.00 50.06 211 THR A N 1
ATOM 1670 C CA . THR A 1 211 ? 14.475 23.964 -36.960 1.00 50.06 211 THR A CA 1
ATOM 1671 C C . THR A 1 211 ? 15.808 23.877 -36.212 1.00 50.06 211 THR A C 1
ATOM 1673 O O . THR A 1 211 ? 16.220 22.776 -35.839 1.00 50.06 211 THR A O 1
ATOM 1676 N N . TYR A 1 212 ? 16.477 25.017 -35.982 1.00 55.75 212 TYR A N 1
ATOM 1677 C CA . TYR A 1 212 ? 17.832 25.088 -35.421 1.00 55.75 212 TYR A CA 1
ATOM 1678 C C . TYR A 1 212 ? 17.922 26.024 -34.218 1.00 55.75 212 TYR A C 1
ATOM 1680 O O . TYR A 1 212 ? 17.601 27.214 -34.308 1.00 55.75 212 TYR A O 1
ATOM 1688 N N . TYR A 1 213 ? 18.436 25.488 -33.113 1.00 54.72 213 TYR A N 1
ATOM 1689 C CA . TYR A 1 213 ? 18.677 26.221 -31.875 1.00 54.72 213 TYR A CA 1
ATOM 1690 C C . TYR A 1 213 ? 20.106 25.974 -31.400 1.00 54.72 213 TYR A C 1
ATOM 1692 O O . TYR A 1 213 ? 20.569 24.832 -31.377 1.00 54.72 213 TYR A O 1
ATOM 1700 N N . ASP A 1 214 ? 20.775 27.057 -31.026 1.00 51.06 214 ASP A N 1
ATOM 1701 C CA . ASP A 1 214 ? 22.102 27.044 -30.426 1.00 51.06 214 ASP A CA 1
ATOM 1702 C C . ASP A 1 214 ? 21.970 27.196 -28.924 1.00 51.06 214 ASP A C 1
ATOM 1704 O O . ASP A 1 214 ? 21.206 28.038 -28.443 1.00 51.06 214 ASP A O 1
ATOM 1708 N N . MET A 1 215 ? 22.691 26.378 -28.176 1.00 53.00 215 MET A N 1
ATOM 1709 C CA . MET A 1 215 ? 22.691 26.456 -26.735 1.00 53.00 215 MET A CA 1
ATOM 1710 C C . MET A 1 215 ? 24.099 26.683 -26.203 1.00 53.00 215 MET A C 1
ATOM 1712 O O . MET A 1 215 ? 25.010 25.878 -26.400 1.00 53.00 215 MET A O 1
ATOM 1716 N N . ALA A 1 216 ? 24.240 27.790 -25.475 1.00 50.34 216 ALA A N 1
ATOM 1717 C CA . ALA A 1 216 ? 25.472 28.158 -24.808 1.00 50.34 216 ALA A CA 1
ATOM 1718 C C . ALA A 1 216 ? 25.776 27.191 -23.645 1.00 50.34 216 ALA A C 1
ATOM 1720 O O . ALA A 1 216 ? 24.852 26.573 -23.095 1.00 50.34 216 ALA A O 1
ATOM 1721 N N . PRO A 1 217 ? 27.051 27.089 -23.221 1.00 46.34 217 PRO A N 1
ATOM 1722 C CA . PRO A 1 217 ? 27.433 26.292 -22.064 1.00 46.34 217 PRO A CA 1
ATOM 1723 C C . PRO A 1 217 ? 26.579 26.637 -20.840 1.00 46.34 217 PRO A C 1
ATOM 1725 O O . PRO A 1 217 ? 26.429 27.804 -20.474 1.00 46.34 217 PRO A O 1
ATOM 1728 N N . VAL A 1 218 ? 26.019 25.608 -20.201 1.00 49.84 218 VAL A N 1
ATOM 1729 C CA . VAL A 1 218 ? 25.338 25.763 -18.913 1.00 49.84 218 VAL A CA 1
ATOM 1730 C C . VAL A 1 218 ? 26.403 25.918 -17.842 1.00 49.84 218 VAL A C 1
ATOM 1732 O O . VAL A 1 218 ? 27.208 25.012 -17.629 1.00 49.84 218 VAL A O 1
ATOM 1735 N N . TYR A 1 219 ? 26.390 27.053 -17.157 1.00 48.78 219 TYR A N 1
ATOM 1736 C CA . TYR A 1 219 ? 27.241 27.287 -16.001 1.00 48.78 219 TYR A CA 1
ATOM 1737 C C . TYR A 1 219 ? 26.466 26.906 -14.751 1.00 48.78 219 TYR A C 1
ATOM 1739 O O . TYR A 1 219 ? 25.339 27.355 -14.573 1.00 48.78 219 TYR A O 1
ATOM 1747 N N . ALA A 1 220 ? 27.039 26.079 -13.885 1.00 48.94 220 ALA A N 1
ATOM 1748 C CA . ALA A 1 220 ? 26.432 25.740 -12.606 1.00 48.94 220 ALA A CA 1
ATOM 1749 C C . ALA A 1 220 ? 27.496 25.388 -11.566 1.00 48.94 220 ALA A C 1
ATOM 1751 O O . ALA A 1 220 ? 28.579 24.926 -11.920 1.00 48.94 220 ALA A O 1
ATOM 1752 N N . ASP A 1 221 ? 27.155 25.581 -10.295 1.00 43.97 221 ASP A N 1
ATOM 1753 C CA . ASP A 1 221 ? 28.029 25.289 -9.154 1.00 43.97 221 ASP A CA 1
ATOM 1754 C C . ASP A 1 221 ? 28.266 23.783 -8.957 1.00 43.97 221 ASP A C 1
ATOM 1756 O O . ASP A 1 221 ? 29.269 23.384 -8.364 1.00 43.97 221 ASP A O 1
ATOM 1760 N N . ASP A 1 222 ? 27.347 22.940 -9.440 1.00 48.91 222 ASP A N 1
ATOM 1761 C CA . ASP A 1 222 ? 27.475 21.486 -9.413 1.00 48.91 222 ASP A CA 1
ATOM 1762 C C . ASP A 1 222 ? 26.799 20.808 -10.623 1.00 48.91 222 ASP A C 1
ATOM 1764 O O . ASP A 1 222 ? 25.896 21.361 -11.265 1.00 48.91 222 ASP A O 1
ATOM 1768 N N . ASP A 1 223 ? 27.237 19.579 -10.922 1.00 49.84 223 ASP A N 1
ATOM 1769 C CA . ASP A 1 223 ? 26.780 18.792 -12.077 1.00 49.84 223 ASP A CA 1
ATOM 1770 C C . ASP A 1 223 ? 25.264 18.518 -12.051 1.00 49.84 223 ASP A C 1
ATOM 1772 O O . ASP A 1 223 ? 24.626 18.425 -13.102 1.00 49.84 223 ASP A O 1
ATOM 1776 N N . ALA A 1 224 ? 24.650 18.414 -10.867 1.00 49.84 224 ALA A N 1
ATOM 1777 C CA . ALA A 1 224 ? 23.218 18.152 -10.745 1.00 49.84 224 ALA A CA 1
ATOM 1778 C C . ALA A 1 224 ? 22.385 19.388 -11.122 1.00 49.84 224 ALA A C 1
ATOM 1780 O O . ALA A 1 224 ? 21.342 19.252 -11.771 1.00 49.84 224 ALA A O 1
ATOM 1781 N N . ILE A 1 225 ? 22.855 20.588 -10.770 1.00 50.31 225 ILE A N 1
ATOM 1782 C CA . ILE A 1 225 ? 22.251 21.860 -11.186 1.00 50.31 225 ILE A CA 1
ATOM 1783 C C . ILE A 1 225 ? 22.428 22.060 -12.696 1.00 50.31 225 ILE A C 1
ATOM 1785 O O . ILE A 1 225 ? 21.452 22.392 -13.376 1.00 50.31 225 ILE A O 1
ATOM 1789 N N . ALA A 1 226 ? 23.619 21.776 -13.241 1.00 50.03 226 ALA A N 1
ATOM 1790 C CA . ALA A 1 226 ? 23.864 21.826 -14.685 1.00 50.03 226 ALA A CA 1
ATOM 1791 C C . ALA A 1 226 ? 22.906 20.894 -15.448 1.00 50.03 226 ALA A C 1
ATOM 1793 O O . ALA A 1 226 ? 22.234 21.313 -16.393 1.00 50.03 226 ALA A O 1
ATOM 1794 N N . MET A 1 227 ? 22.765 19.645 -14.989 1.00 53.56 227 MET A N 1
ATOM 1795 C CA . MET A 1 227 ? 21.824 18.673 -15.551 1.00 53.56 227 MET A CA 1
ATOM 1796 C C . MET A 1 227 ? 20.362 19.119 -15.448 1.00 53.56 227 MET A C 1
ATOM 1798 O O . MET A 1 227 ? 19.572 18.854 -16.357 1.00 53.56 227 MET A O 1
ATOM 1802 N N . GLY A 1 228 ? 19.979 19.755 -14.340 1.00 51.25 228 GLY A N 1
ATOM 1803 C CA . GLY A 1 228 ? 18.628 20.272 -14.131 1.00 51.25 228 GLY A CA 1
ATOM 1804 C C . GLY A 1 228 ? 18.272 21.367 -15.136 1.00 51.25 228 GLY A C 1
ATOM 1805 O O . GLY A 1 228 ? 17.261 21.256 -15.832 1.00 51.25 228 GLY A O 1
ATOM 1806 N N . LEU A 1 229 ? 19.145 22.369 -15.267 1.00 51.72 229 LEU A N 1
ATOM 1807 C CA . LEU A 1 229 ? 19.005 23.474 -16.223 1.00 51.72 229 LEU A CA 1
ATOM 1808 C C . LEU A 1 229 ? 18.932 22.966 -17.668 1.00 51.72 229 LEU A C 1
ATOM 1810 O O . LEU A 1 229 ? 18.045 23.351 -18.429 1.00 51.72 229 LEU A O 1
ATOM 1814 N N . MET A 1 230 ? 19.812 22.026 -18.011 1.00 56.53 230 MET A N 1
ATOM 1815 C CA . MET A 1 230 ? 19.892 21.387 -19.322 1.00 56.53 230 MET A CA 1
ATOM 1816 C C . MET A 1 230 ? 18.599 20.657 -19.712 1.00 56.53 230 MET A C 1
ATOM 1818 O O . MET A 1 230 ? 18.047 20.859 -20.796 1.00 56.53 230 MET A O 1
ATOM 1822 N N . LYS A 1 231 ? 18.070 19.820 -18.809 1.00 55.97 231 LYS A N 1
ATOM 1823 C CA . LYS A 1 231 ? 16.814 19.087 -19.034 1.00 55.97 231 LYS A CA 1
ATOM 1824 C C . LYS A 1 231 ? 15.636 20.031 -19.227 1.00 55.97 231 LYS A C 1
ATOM 1826 O O . LYS A 1 231 ? 14.760 19.747 -20.038 1.00 55.97 231 LYS A O 1
ATOM 1831 N N . GLN A 1 232 ? 15.617 21.137 -18.492 1.00 53.28 232 GLN A N 1
ATOM 1832 C CA . GLN A 1 232 ? 14.535 22.109 -18.548 1.00 53.28 232 GLN A CA 1
ATOM 1833 C C . GLN A 1 232 ? 14.564 22.926 -19.847 1.00 53.28 232 GLN A C 1
ATOM 1835 O O . GLN A 1 232 ? 13.516 23.089 -20.471 1.00 53.28 232 GLN A O 1
ATOM 1840 N N . LEU A 1 233 ? 15.754 23.332 -20.306 1.00 55.66 233 LEU A N 1
ATOM 1841 C CA . LEU A 1 233 ? 15.962 23.950 -21.623 1.00 55.66 233 LEU A CA 1
ATOM 1842 C C . LEU A 1 233 ? 15.506 23.024 -22.760 1.00 55.66 233 LEU A C 1
ATOM 1844 O O . LEU A 1 233 ? 14.725 23.430 -23.621 1.00 55.66 233 LEU A O 1
ATOM 1848 N N . CYS A 1 234 ? 15.902 21.750 -22.710 1.00 56.00 234 CYS A N 1
ATOM 1849 C CA . CYS A 1 234 ? 15.487 20.753 -23.699 1.00 56.00 234 CYS A CA 1
ATOM 1850 C C . CYS A 1 234 ? 13.973 20.484 -23.674 1.00 56.00 234 CYS A C 1
ATOM 1852 O O . CYS A 1 234 ? 13.346 20.405 -24.727 1.00 56.00 234 CYS A O 1
ATOM 1854 N N . ALA A 1 235 ? 13.363 20.347 -22.492 1.00 52.22 235 ALA A N 1
ATOM 1855 C CA . ALA A 1 235 ? 11.923 20.110 -22.366 1.00 52.22 235 ALA A CA 1
ATOM 1856 C C . ALA A 1 235 ? 11.099 21.268 -22.948 1.00 52.22 235 ALA A C 1
ATOM 1858 O O . ALA A 1 235 ? 10.074 21.041 -23.589 1.00 52.22 235 ALA A O 1
ATOM 1859 N N . TRP A 1 236 ? 11.567 22.500 -22.760 1.00 54.25 236 TRP A N 1
ATOM 1860 C CA . TRP A 1 236 ? 10.931 23.695 -23.302 1.00 54.25 236 TRP A CA 1
ATOM 1861 C C . TRP A 1 236 ? 11.067 23.793 -24.825 1.00 54.25 236 TRP A C 1
ATOM 1863 O O . TRP A 1 236 ? 10.094 24.101 -25.510 1.00 54.25 236 TRP A O 1
ATOM 1873 N N . LEU A 1 237 ? 12.234 23.449 -25.380 1.00 53.00 237 LEU A N 1
ATOM 1874 C CA . LEU A 1 237 ? 12.422 23.367 -26.833 1.00 53.00 237 LEU A CA 1
ATOM 1875 C C . LEU A 1 237 ? 11.425 22.422 -27.495 1.00 53.00 237 LEU A C 1
ATOM 1877 O O . LEU A 1 237 ? 10.824 22.776 -28.505 1.00 53.00 237 LEU A O 1
ATOM 1881 N N . VAL A 1 238 ? 11.204 21.247 -26.899 1.00 51.66 238 VAL A N 1
ATOM 1882 C CA . VAL A 1 238 ? 10.209 20.293 -27.404 1.00 51.66 238 VAL A CA 1
ATOM 1883 C C . VAL A 1 238 ? 8.796 20.892 -27.356 1.00 51.66 238 VAL A C 1
ATOM 1885 O O . VAL A 1 238 ? 8.001 20.644 -28.259 1.00 51.66 238 VAL A O 1
ATOM 1888 N N . GLN A 1 239 ? 8.476 21.702 -26.339 1.00 50.25 239 GLN A N 1
ATOM 1889 C CA . GLN A 1 239 ? 7.165 22.355 -26.226 1.00 50.25 239 GLN A CA 1
ATOM 1890 C C . GLN A 1 239 ? 6.915 23.408 -27.309 1.00 50.25 239 GLN A C 1
ATOM 1892 O O . GLN A 1 239 ? 5.765 23.600 -27.694 1.00 50.25 239 GLN A O 1
ATOM 1897 N N . ILE A 1 240 ? 7.958 24.102 -27.774 1.00 47.66 240 ILE A N 1
ATOM 1898 C CA . ILE A 1 240 ? 7.803 25.267 -28.659 1.00 47.66 240 ILE A CA 1
ATOM 1899 C C . ILE A 1 240 ? 8.100 24.951 -30.116 1.00 47.66 240 ILE A C 1
ATOM 1901 O O . ILE A 1 240 ? 7.433 25.491 -30.993 1.00 47.66 240 ILE A O 1
ATOM 1905 N N . ALA A 1 241 ? 9.076 24.089 -30.380 1.00 47.59 241 ALA A N 1
ATOM 1906 C CA . ALA A 1 241 ? 9.538 23.802 -31.732 1.00 47.59 241 ALA A CA 1
ATOM 1907 C C . ALA A 1 241 ? 9.096 22.416 -32.251 1.00 47.59 241 ALA A C 1
ATOM 1909 O O . ALA A 1 241 ? 9.290 22.112 -33.425 1.00 47.59 241 ALA A O 1
ATOM 1910 N N . GLY A 1 242 ? 8.437 21.594 -31.422 1.00 44.94 242 GLY A N 1
ATOM 1911 C CA . GLY A 1 242 ? 7.893 20.292 -31.828 1.00 44.94 242 GLY A CA 1
ATOM 1912 C C . GLY A 1 242 ? 8.951 19.188 -31.974 1.00 44.94 242 GLY A C 1
ATOM 1913 O O . GLY A 1 242 ? 10.063 19.286 -31.454 1.00 44.94 242 GLY A O 1
ATOM 1914 N N . SER A 1 243 ? 8.593 18.082 -32.638 1.00 47.31 243 SER A N 1
ATOM 1915 C CA . SER A 1 243 ? 9.506 16.957 -32.911 1.00 47.31 243 SER A CA 1
ATOM 1916 C C . SER A 1 243 ? 10.370 17.211 -34.151 1.00 47.31 243 SER A C 1
ATOM 1918 O O . SER A 1 243 ? 9.867 17.751 -35.130 1.00 47.31 243 SER A O 1
ATOM 1920 N N . GLY A 1 244 ? 11.627 16.747 -34.152 1.00 46.56 244 GLY A N 1
ATOM 1921 C CA . GLY A 1 244 ? 12.553 16.911 -35.291 1.00 46.56 244 GLY A CA 1
ATOM 1922 C C . GLY A 1 244 ? 13.478 18.131 -35.196 1.00 46.56 244 GLY A C 1
ATOM 1923 O O . GLY A 1 244 ? 14.170 18.465 -36.151 1.00 46.56 244 GLY A O 1
ATOM 1924 N N . VAL A 1 245 ? 13.509 18.789 -34.036 1.00 50.66 245 VAL A N 1
ATOM 1925 C CA . VAL A 1 245 ? 14.386 19.932 -33.758 1.00 50.66 245 VAL A CA 1
ATOM 1926 C C . VAL A 1 245 ? 15.812 19.448 -33.536 1.00 50.66 245 VAL A C 1
ATOM 1928 O O . VAL A 1 245 ? 16.035 18.515 -32.756 1.00 50.66 245 VAL A O 1
ATOM 1931 N N . ARG A 1 246 ? 16.778 20.100 -34.188 1.00 52.84 246 ARG A N 1
ATOM 1932 C CA . ARG A 1 246 ? 18.206 19.844 -33.981 1.00 52.84 246 ARG A CA 1
ATOM 1933 C C . ARG A 1 246 ? 18.779 20.903 -33.058 1.00 52.84 246 ARG A C 1
ATOM 1935 O O . ARG A 1 246 ? 18.745 22.093 -33.374 1.00 52.84 246 ARG A O 1
ATOM 1942 N N . ILE A 1 247 ? 19.291 20.453 -31.918 1.00 55.53 247 ILE A N 1
ATOM 1943 C CA . ILE A 1 247 ? 19.991 21.324 -30.977 1.00 55.53 247 ILE A CA 1
ATOM 1944 C C . ILE A 1 247 ? 21.483 21.143 -31.175 1.00 55.53 247 ILE A C 1
ATOM 1946 O O . ILE A 1 247 ? 21.955 20.003 -31.164 1.00 55.53 247 ILE A O 1
ATOM 1950 N N . TYR A 1 248 ? 22.186 22.262 -31.310 1.00 53.97 248 TYR A N 1
ATOM 1951 C CA . TYR A 1 248 ? 23.638 22.326 -31.315 1.00 53.97 248 TYR A CA 1
ATOM 1952 C C . TYR A 1 248 ? 24.134 22.865 -29.976 1.00 53.97 248 TYR A C 1
ATOM 1954 O O . TYR A 1 248 ? 23.593 23.830 -29.440 1.00 53.97 248 TYR A O 1
ATOM 1962 N N . TYR A 1 249 ? 25.142 22.198 -29.432 1.00 55.06 249 TYR A N 1
ATOM 1963 C CA . TYR A 1 249 ? 25.761 22.504 -28.152 1.00 55.06 249 TYR A CA 1
ATOM 1964 C C . TYR A 1 249 ? 27.255 22.673 -28.332 1.00 55.06 249 TYR A C 1
ATOM 1966 O O . TYR A 1 249 ? 27.931 21.706 -28.675 1.00 55.06 249 TYR A O 1
ATOM 1974 N N . ALA A 1 250 ? 27.780 23.858 -28.046 1.00 48.38 250 ALA A N 1
ATOM 1975 C CA . ALA A 1 250 ? 29.218 24.095 -28.041 1.00 48.38 250 ALA A CA 1
ATOM 1976 C C . ALA A 1 250 ? 29.790 23.937 -26.622 1.00 48.38 250 ALA A C 1
ATOM 1978 O O . ALA A 1 250 ? 29.271 24.529 -25.674 1.00 48.38 250 ALA A O 1
ATOM 1979 N N . PHE A 1 251 ? 30.879 23.173 -26.468 1.00 50.38 251 PHE A N 1
ATOM 1980 C CA . PHE A 1 251 ? 31.655 23.115 -25.222 1.00 50.38 251 PHE A CA 1
ATOM 1981 C C . PHE A 1 251 ? 33.100 23.582 -25.443 1.00 50.38 251 PHE A C 1
ATOM 1983 O O . PHE A 1 251 ? 33.709 23.216 -26.444 1.00 50.38 251 PHE A O 1
ATOM 1990 N N . PRO A 1 252 ? 33.711 24.295 -24.479 1.00 41.19 252 PRO A N 1
ATOM 1991 C CA . PRO A 1 252 ? 35.150 24.530 -24.506 1.00 41.19 252 PRO A CA 1
ATOM 1992 C C . PRO A 1 252 ? 35.931 23.206 -24.372 1.00 41.19 252 PRO A C 1
ATOM 1994 O O . PRO A 1 252 ? 35.517 22.285 -23.662 1.00 41.19 252 PRO A O 1
ATOM 1997 N N . ILE A 1 253 ? 37.076 23.129 -25.057 1.00 37.47 253 ILE A N 1
ATOM 1998 C CA . ILE A 1 253 ? 37.811 21.901 -25.424 1.00 37.47 253 ILE A CA 1
ATOM 1999 C C . ILE A 1 253 ? 38.345 21.074 -24.225 1.00 37.47 253 ILE A C 1
ATOM 2001 O O . ILE A 1 253 ? 38.654 19.897 -24.394 1.00 37.47 253 ILE A O 1
ATOM 2005 N N . ASP A 1 254 ? 38.331 21.581 -22.986 1.00 40.41 254 ASP A N 1
ATOM 2006 C CA . ASP A 1 254 ? 39.129 20.992 -21.890 1.00 40.41 254 ASP A CA 1
ATOM 2007 C C . ASP A 1 254 ? 38.391 20.522 -20.620 1.00 40.41 254 ASP A C 1
ATOM 2009 O O . ASP A 1 254 ? 39.031 20.209 -19.615 1.00 40.41 254 ASP A O 1
ATOM 2013 N N . GLN A 1 255 ? 37.061 20.373 -20.618 1.00 44.56 255 GLN A N 1
ATOM 2014 C CA . GLN A 1 255 ? 36.354 19.839 -19.437 1.00 44.56 255 GLN A CA 1
ATOM 2015 C C . GLN A 1 255 ? 35.922 18.367 -19.614 1.00 44.56 255 GLN A C 1
ATOM 2017 O O . GLN A 1 255 ? 35.185 18.011 -20.525 1.00 44.56 255 GLN A O 1
ATOM 2022 N N . LYS A 1 256 ? 36.403 17.472 -18.735 1.00 39.09 256 LYS A N 1
ATOM 2023 C CA . LYS A 1 256 ? 35.996 16.047 -18.663 1.00 39.09 256 LYS A CA 1
ATOM 2024 C C . LYS A 1 256 ? 34.547 15.810 -18.169 1.00 39.09 256 LYS A C 1
ATOM 2026 O O . LYS A 1 256 ? 33.938 14.851 -18.642 1.00 39.09 256 LYS A O 1
ATOM 2031 N N . PRO A 1 257 ? 33.960 16.631 -17.269 1.00 39.84 257 PRO A N 1
ATOM 2032 C CA . PRO A 1 257 ? 32.565 16.468 -16.831 1.00 39.84 257 PRO A CA 1
ATOM 2033 C C . PRO A 1 257 ? 31.529 16.671 -17.948 1.00 39.84 257 PRO A C 1
ATOM 2035 O O . PRO A 1 257 ? 30.502 15.997 -17.974 1.00 39.84 257 PRO A O 1
ATOM 2038 N N . SER A 1 258 ? 31.814 17.544 -18.917 1.00 47.69 258 SER A N 1
ATOM 2039 C CA . SER A 1 258 ? 30.900 17.873 -20.019 1.00 47.69 258 SER A CA 1
ATOM 2040 C C . SER A 1 258 ? 30.793 16.777 -21.080 1.00 47.69 258 SER A C 1
ATOM 2042 O O . SER A 1 258 ? 29.725 16.602 -21.659 1.00 47.69 258 SER A O 1
ATOM 2044 N N . VAL A 1 259 ? 31.848 15.983 -21.292 1.00 48.66 259 VAL A N 1
ATOM 2045 C CA . VAL A 1 259 ? 31.805 14.806 -22.182 1.00 48.66 259 VAL A CA 1
ATOM 2046 C C . VAL A 1 259 ? 30.894 13.725 -21.596 1.00 48.66 259 VAL A C 1
ATOM 2048 O O . VAL A 1 259 ? 30.042 13.190 -22.296 1.00 48.66 259 VAL A O 1
ATOM 2051 N N . ARG A 1 260 ? 30.988 13.480 -20.282 1.00 51.25 260 ARG A N 1
ATOM 2052 C CA . ARG A 1 260 ? 30.101 12.549 -19.568 1.00 51.25 260 ARG A CA 1
ATOM 2053 C C . ARG A 1 260 ? 28.641 13.012 -19.604 1.00 51.25 260 ARG A C 1
ATOM 2055 O O . ARG A 1 260 ? 27.741 12.205 -19.812 1.00 51.25 260 ARG A O 1
ATOM 2062 N N . LEU A 1 261 ? 28.410 14.318 -19.454 1.00 49.50 261 LEU A N 1
ATOM 2063 C CA . LEU A 1 261 ? 27.088 14.931 -19.592 1.00 49.50 261 LEU A CA 1
ATOM 2064 C C . LEU A 1 261 ? 26.528 14.770 -21.019 1.00 49.50 261 LEU A C 1
ATOM 2066 O O . LEU A 1 261 ? 25.351 14.453 -21.183 1.00 49.50 261 LEU A O 1
ATOM 2070 N N . ALA A 1 262 ? 27.360 14.953 -22.047 1.00 51.28 262 ALA A N 1
ATOM 2071 C CA . ALA A 1 262 ? 26.976 14.773 -23.447 1.00 51.28 262 ALA A CA 1
ATOM 2072 C C . ALA A 1 262 ? 26.652 13.305 -23.788 1.00 51.28 262 ALA A C 1
ATOM 2074 O O . ALA A 1 262 ? 25.655 13.040 -24.466 1.00 51.28 262 ALA A O 1
ATOM 2075 N N . GLU A 1 263 ? 27.435 12.355 -23.265 1.00 53.34 263 GLU A N 1
ATOM 2076 C CA . GLU A 1 263 ? 27.190 10.911 -23.383 1.00 53.34 263 GLU A CA 1
ATOM 2077 C C . GLU A 1 263 ? 25.879 10.495 -22.695 1.00 53.34 263 GLU A C 1
ATOM 2079 O O . GLU A 1 263 ? 25.059 9.796 -23.293 1.00 53.34 263 GLU A O 1
ATOM 2084 N N . GLU A 1 264 ? 25.619 10.980 -21.475 1.00 51.84 264 GLU A N 1
ATOM 2085 C CA . GLU A 1 264 ? 24.370 10.711 -20.743 1.00 51.84 264 GLU A CA 1
ATOM 2086 C C . GLU A 1 264 ? 23.126 11.302 -21.431 1.00 51.84 264 GLU A C 1
ATOM 2088 O O . GLU A 1 264 ? 22.011 10.799 -21.263 1.00 51.84 264 GLU A O 1
ATOM 2093 N N . LEU A 1 265 ? 23.303 12.358 -22.229 1.00 49.97 265 LEU A N 1
ATOM 2094 C CA . LEU A 1 265 ? 22.241 13.003 -23.003 1.00 49.97 265 LEU A CA 1
ATOM 2095 C C . LEU A 1 265 ? 22.108 12.456 -24.432 1.00 49.97 265 LEU A C 1
ATOM 2097 O O . LEU A 1 265 ? 21.200 12.888 -25.147 1.00 49.97 265 LEU A O 1
ATOM 2101 N N . GLY A 1 266 ? 22.954 11.504 -24.839 1.00 54.03 266 GLY A N 1
ATOM 2102 C CA . GLY A 1 266 ? 22.907 10.867 -26.156 1.00 54.03 266 GLY A CA 1
ATOM 2103 C C . GLY A 1 266 ? 23.189 11.822 -27.320 1.00 54.03 266 GLY A C 1
ATOM 2104 O O . GLY A 1 266 ? 22.565 11.685 -28.373 1.00 54.03 266 GLY A O 1
ATOM 2105 N N . LEU A 1 267 ? 24.062 12.816 -27.124 1.00 56.78 267 LEU A N 1
ATOM 2106 C CA . LEU A 1 267 ? 24.446 13.768 -28.170 1.00 56.78 267 LEU A CA 1
ATOM 2107 C C . LEU A 1 267 ? 25.509 13.157 -29.111 1.00 56.78 267 LEU A C 1
ATOM 2109 O O . LEU A 1 267 ? 26.383 12.417 -28.661 1.00 56.78 267 LEU A O 1
ATOM 2113 N N . LYS A 1 268 ? 25.465 13.475 -30.411 1.00 55.09 268 LYS A N 1
ATOM 2114 C CA . LYS A 1 268 ? 26.497 13.098 -31.401 1.00 55.09 268 LYS A CA 1
ATOM 2115 C C . LYS A 1 268 ? 27.476 14.251 -31.618 1.00 55.09 268 LYS A C 1
ATOM 2117 O O . LYS A 1 268 ? 27.040 15.388 -31.698 1.00 55.09 268 LYS A O 1
ATOM 2122 N N . ILE A 1 269 ? 28.771 13.972 -31.739 1.00 55.94 269 ILE A N 1
ATOM 2123 C CA . ILE A 1 269 ? 29.790 14.991 -32.054 1.00 55.94 269 ILE A CA 1
ATOM 2124 C C . ILE A 1 269 ? 29.762 15.266 -33.563 1.00 55.94 269 ILE A C 1
ATOM 2126 O O . ILE A 1 269 ? 29.841 14.312 -34.336 1.00 55.94 269 ILE A O 1
ATOM 2130 N N . GLU A 1 270 ? 29.657 16.533 -33.972 1.00 55.31 270 GLU A N 1
ATOM 2131 C CA . GLU A 1 270 ? 29.797 16.935 -35.384 1.00 55.31 270 GLU A CA 1
ATOM 2132 C C . GLU A 1 270 ? 31.150 17.586 -35.697 1.00 55.31 270 GLU A C 1
ATOM 2134 O O . GLU A 1 270 ? 31.679 17.358 -36.780 1.00 55.31 270 GLU A O 1
ATOM 2139 N N . ASP A 1 271 ? 31.740 18.336 -34.761 1.00 53.09 271 ASP A N 1
ATOM 2140 C CA . ASP A 1 271 ? 33.044 18.980 -34.960 1.00 53.09 271 ASP A CA 1
ATOM 2141 C C . ASP A 1 271 ? 34.005 18.631 -33.813 1.00 53.09 271 ASP A C 1
ATOM 2143 O O . ASP A 1 271 ? 33.738 18.915 -32.642 1.00 53.09 271 ASP A O 1
ATOM 2147 N N . HIS A 1 272 ? 35.121 17.985 -34.158 1.00 44.31 272 HIS A N 1
ATOM 2148 C CA . HIS A 1 272 ? 36.152 17.555 -33.216 1.00 44.31 272 HIS A CA 1
ATOM 2149 C C . HIS A 1 272 ? 37.038 18.703 -32.720 1.00 44.31 272 HIS A C 1
ATOM 2151 O O . HIS A 1 272 ? 37.568 18.599 -31.612 1.00 44.31 272 HIS A O 1
ATOM 2157 N N . GLU A 1 273 ? 37.183 19.779 -33.498 1.00 43.09 273 GLU A N 1
ATOM 2158 C CA . GLU A 1 273 ? 38.042 20.913 -33.147 1.00 43.09 273 GLU A CA 1
ATOM 2159 C C . GLU A 1 273 ? 37.339 21.866 -32.177 1.00 43.09 273 GLU A C 1
ATOM 2161 O O . GLU A 1 273 ? 37.965 22.345 -31.238 1.00 43.09 273 GLU A O 1
ATOM 2166 N N . THR A 1 274 ? 36.026 22.073 -32.323 1.00 44.84 274 THR A N 1
ATOM 2167 C CA . THR A 1 274 ? 35.231 22.974 -31.459 1.00 44.84 274 THR A CA 1
ATOM 2168 C C . THR A 1 274 ? 34.296 22.253 -30.475 1.00 44.84 274 THR A C 1
ATOM 2170 O O . THR A 1 274 ? 33.634 22.902 -29.664 1.00 44.84 274 THR A O 1
ATOM 2173 N N . ARG A 1 275 ? 34.255 20.909 -30.505 1.00 49.25 275 ARG A N 1
ATOM 2174 C CA . ARG A 1 275 ? 33.364 20.040 -29.704 1.00 49.25 275 ARG A CA 1
ATOM 2175 C C . ARG A 1 275 ? 31.900 20.487 -29.747 1.00 49.25 275 ARG A C 1
ATOM 2177 O O . ARG A 1 275 ? 31.266 20.687 -28.707 1.00 49.25 275 ARG A O 1
ATOM 2184 N N . ILE A 1 276 ? 31.364 20.612 -30.958 1.00 49.41 276 ILE A N 1
ATOM 2185 C CA . ILE A 1 276 ? 29.939 20.869 -31.179 1.00 49.41 276 ILE A CA 1
ATOM 2186 C C . ILE A 1 276 ? 29.177 19.541 -31.178 1.00 49.41 276 ILE A C 1
ATOM 2188 O O . ILE A 1 276 ? 29.472 18.631 -31.958 1.00 49.41 276 ILE A O 1
ATOM 2192 N N . TYR A 1 277 ? 28.184 19.436 -30.298 1.00 54.69 277 TYR A N 1
ATOM 2193 C CA . TYR A 1 277 ? 27.339 18.262 -30.127 1.00 54.69 277 TYR A CA 1
ATOM 2194 C C . TYR A 1 277 ? 25.929 18.519 -30.654 1.00 54.69 277 TYR A C 1
ATOM 2196 O O . TYR A 1 277 ? 25.312 19.533 -30.336 1.00 54.69 277 TYR A O 1
ATOM 2204 N N . GLN A 1 278 ? 25.394 17.570 -31.412 1.00 50.56 278 GLN A N 1
ATOM 2205 C CA . GLN A 1 278 ? 24.078 17.629 -32.024 1.00 50.56 278 GLN A CA 1
ATOM 2206 C C . GLN A 1 278 ? 23.156 16.555 -31.438 1.00 50.56 278 GLN A C 1
ATOM 2208 O O . GLN A 1 278 ? 23.532 15.387 -31.289 1.00 50.56 278 GLN A O 1
ATOM 2213 N N . ARG A 1 279 ? 21.905 16.925 -31.159 1.00 56.78 279 ARG A N 1
ATOM 2214 C CA . ARG A 1 279 ? 20.829 15.957 -30.914 1.00 56.78 279 ARG A CA 1
ATOM 2215 C C . ARG A 1 279 ? 19.570 16.349 -31.652 1.00 56.78 279 ARG A C 1
ATOM 2217 O O . ARG A 1 279 ? 19.095 17.476 -31.552 1.00 56.78 279 ARG A O 1
ATOM 2224 N N . GLU A 1 280 ? 19.008 15.369 -32.342 1.00 48.19 280 GLU A N 1
ATOM 2225 C CA . GLU A 1 280 ? 17.673 15.453 -32.910 1.00 48.19 280 GLU A CA 1
ATOM 2226 C C . GLU A 1 280 ? 16.669 15.040 -31.828 1.00 48.19 280 GLU A C 1
ATOM 2228 O O . GLU A 1 280 ? 16.682 13.908 -31.330 1.00 48.19 280 GLU A O 1
ATOM 2233 N N . LEU A 1 281 ? 15.825 15.980 -31.404 1.00 48.56 281 LEU A N 1
ATOM 2234 C CA . LEU A 1 281 ? 14.753 15.717 -30.451 1.00 48.56 281 LEU A CA 1
ATOM 2235 C C . LEU A 1 281 ? 13.666 14.878 -31.135 1.00 48.56 281 LEU A C 1
ATOM 2237 O O . LEU A 1 281 ? 12.680 15.382 -31.674 1.00 48.56 281 LEU A O 1
ATOM 2241 N N . THR A 1 282 ? 13.843 13.562 -31.096 1.00 42.91 282 THR A N 1
ATOM 2242 C CA . THR A 1 282 ? 12.844 12.564 -31.492 1.00 42.91 282 THR A CA 1
ATOM 2243 C C . THR A 1 282 ? 12.005 12.154 -30.284 1.00 42.91 282 THR A C 1
ATOM 2245 O O . THR A 1 282 ? 11.960 11.000 -29.872 1.00 42.91 282 THR A O 1
ATOM 2248 N N . THR A 1 283 ? 11.294 13.112 -29.697 1.00 44.97 283 THR A N 1
ATOM 2249 C CA . THR A 1 283 ? 10.099 12.787 -28.914 1.00 44.97 283 THR A CA 1
ATOM 2250 C C . THR A 1 283 ? 8.909 13.306 -29.687 1.00 44.97 283 THR A C 1
ATOM 2252 O O . THR A 1 283 ? 8.590 14.488 -29.603 1.00 44.97 283 THR A O 1
ATOM 2255 N N . MET A 1 284 ? 8.252 12.432 -30.456 1.00 45.97 284 MET A N 1
ATOM 2256 C CA . MET A 1 284 ? 6.876 12.691 -30.875 1.00 45.97 284 MET A CA 1
ATOM 2257 C C . MET A 1 284 ? 6.032 12.794 -29.600 1.00 45.97 284 MET A C 1
ATOM 2259 O O . MET A 1 284 ? 5.589 11.779 -29.056 1.00 45.97 284 MET A O 1
ATOM 2263 N N . ILE A 1 285 ? 5.850 14.005 -29.072 1.00 56.50 285 ILE A N 1
ATOM 2264 C CA . ILE A 1 285 ? 4.798 14.244 -28.090 1.00 56.50 285 ILE A CA 1
ATOM 2265 C C . ILE A 1 285 ? 3.501 14.176 -28.882 1.00 56.50 285 ILE A C 1
ATOM 2267 O O . ILE A 1 285 ? 3.103 15.141 -29.526 1.00 56.50 285 ILE A O 1
ATOM 2271 N N . ARG A 1 286 ? 2.878 12.995 -28.872 1.00 68.94 286 ARG A N 1
ATOM 2272 C CA . ARG A 1 286 ? 1.529 12.836 -29.404 1.00 68.94 286 ARG A CA 1
ATOM 2273 C C . ARG A 1 286 ? 0.599 13.779 -28.649 1.00 68.94 286 ARG A C 1
ATOM 2275 O O . ARG A 1 286 ? 0.626 13.854 -27.418 1.00 68.94 286 ARG A O 1
ATOM 2282 N N . SER A 1 287 ? -0.227 14.486 -29.401 1.00 78.06 287 SER A N 1
ATOM 2283 C CA . SER A 1 287 ? -1.355 15.236 -28.866 1.00 78.06 287 SER A CA 1
ATOM 2284 C C . SER A 1 287 ? -2.313 14.304 -28.116 1.00 78.06 287 SER A C 1
ATOM 2286 O O . SER A 1 287 ? -2.339 13.092 -28.341 1.00 78.06 287 SER A O 1
ATOM 2288 N N . PHE A 1 288 ? -3.150 14.870 -27.246 1.00 83.19 288 PHE A N 1
ATOM 2289 C CA . PHE A 1 288 ? -4.149 14.093 -26.505 1.00 83.19 288 PHE A CA 1
ATOM 2290 C C . PHE A 1 288 ? -5.055 13.275 -27.439 1.00 83.19 288 PHE A C 1
ATOM 2292 O O . PHE A 1 288 ? -5.343 12.118 -27.153 1.00 83.19 288 PHE A O 1
ATOM 2299 N N . GLU A 1 289 ? -5.460 13.842 -28.580 1.00 85.81 289 GLU A N 1
ATOM 2300 C CA . GLU A 1 289 ? -6.304 13.135 -29.550 1.00 85.81 289 GLU A CA 1
ATOM 2301 C C . GLU A 1 289 ? -5.563 11.981 -30.238 1.00 85.81 289 GLU A C 1
ATOM 2303 O O . GLU A 1 289 ? -6.155 10.943 -30.524 1.00 85.81 289 GLU A O 1
ATOM 2308 N N . GLU A 1 290 ? -4.255 12.106 -30.469 1.00 85.69 290 GLU A N 1
ATOM 2309 C CA . GLU A 1 290 ? -3.439 11.007 -30.993 1.00 85.69 290 GLU A CA 1
ATOM 2310 C C . GLU A 1 290 ? -3.199 9.914 -29.954 1.00 85.69 290 GLU A C 1
ATOM 2312 O O . GLU A 1 290 ? -3.203 8.737 -30.303 1.00 85.69 290 GLU A O 1
ATOM 2317 N N . GLU A 1 291 ? -3.017 10.278 -28.685 1.00 87.44 291 GLU A N 1
ATOM 2318 C CA . GLU A 1 291 ? -2.919 9.330 -27.572 1.00 87.44 291 GLU A CA 1
ATOM 2319 C C . GLU A 1 291 ? -4.242 8.584 -27.364 1.00 87.44 291 GLU A C 1
ATOM 2321 O O . GLU A 1 291 ? -4.249 7.359 -27.231 1.00 87.44 291 GLU A O 1
ATOM 2326 N N . LYS A 1 292 ? -5.370 9.296 -27.447 1.00 90.38 292 LYS A N 1
ATOM 2327 C CA . LYS A 1 292 ? -6.718 8.737 -27.311 1.00 90.38 292 LYS A CA 1
ATOM 2328 C C . LYS A 1 292 ? -7.046 7.695 -28.383 1.00 90.38 292 LYS A C 1
ATOM 2330 O O . LYS A 1 292 ? -7.761 6.749 -28.082 1.00 90.38 292 LYS A O 1
ATOM 2335 N N . LYS A 1 293 ? -6.471 7.775 -29.592 1.00 92.94 293 LYS A N 1
ATOM 2336 C CA . LYS A 1 293 ? -6.652 6.746 -30.647 1.00 92.94 293 LYS A CA 1
ATOM 2337 C C . LYS A 1 293 ? -6.190 5.342 -30.231 1.00 92.94 293 LYS A C 1
ATOM 2339 O O . LYS A 1 293 ? -6.652 4.355 -30.800 1.00 92.94 293 LYS A O 1
ATOM 2344 N N . TYR A 1 294 ? -5.288 5.238 -29.256 1.00 94.12 294 TYR A N 1
ATOM 2345 C CA . TYR A 1 294 ? -4.804 3.958 -28.726 1.00 94.12 294 TYR A CA 1
ATOM 2346 C C . TYR A 1 294 ? -5.621 3.452 -27.533 1.00 94.12 294 TYR A C 1
ATOM 2348 O O . TYR A 1 294 ? -5.363 2.348 -27.053 1.00 94.12 294 TYR A O 1
ATOM 2356 N N . ILE A 1 295 ? -6.575 4.243 -27.042 1.00 95.62 295 ILE A N 1
ATOM 2357 C CA . ILE A 1 295 ? -7.383 3.931 -25.869 1.00 95.62 295 ILE A CA 1
ATOM 2358 C C . ILE A 1 295 ? -8.818 3.700 -26.338 1.00 95.62 295 ILE A C 1
ATOM 2360 O O . ILE A 1 295 ? -9.453 4.598 -26.883 1.00 95.62 295 ILE A O 1
ATOM 2364 N N . GLU A 1 296 ? -9.337 2.494 -26.133 1.00 95.44 296 GLU A N 1
ATOM 2365 C CA . GLU A 1 296 ? -10.706 2.141 -26.515 1.00 95.44 296 GLU A CA 1
ATOM 2366 C C . GLU A 1 296 ? -11.480 1.575 -25.327 1.00 95.44 296 GLU A C 1
ATOM 2368 O O . GLU A 1 296 ? -10.933 0.843 -24.501 1.00 95.44 296 GLU A O 1
ATOM 2373 N N . GLN A 1 297 ? -12.765 1.904 -25.243 1.00 95.25 297 GLN A N 1
ATOM 2374 C CA . GLN A 1 297 ? -13.661 1.300 -24.269 1.00 95.25 297 GLN A CA 1
ATOM 2375 C C . GLN A 1 297 ? -14.114 -0.063 -24.804 1.00 95.25 297 GLN A C 1
ATOM 2377 O O . GLN A 1 297 ? -14.769 -0.137 -25.840 1.00 95.25 297 GLN A O 1
ATOM 2382 N N . VAL A 1 298 ? -13.742 -1.144 -24.117 1.00 94.50 298 VAL A N 1
ATOM 2383 C CA . VAL A 1 298 ? -14.069 -2.528 -24.518 1.00 94.50 298 VAL A CA 1
ATOM 2384 C C . VAL A 1 298 ? -15.246 -3.108 -23.734 1.00 94.50 298 VAL A C 1
ATOM 2386 O O . VAL A 1 298 ? -15.817 -4.119 -24.127 1.00 94.50 298 VAL A O 1
ATOM 2389 N N . GLY A 1 299 ? -15.627 -2.469 -22.630 1.00 91.38 299 GLY A N 1
ATOM 2390 C CA . GLY A 1 299 ? -16.806 -2.816 -21.849 1.00 91.38 299 GLY A CA 1
ATOM 2391 C C . GLY A 1 299 ? -17.301 -1.624 -21.029 1.00 91.38 299 GLY A C 1
ATOM 2392 O O . GLY A 1 299 ? -16.641 -0.585 -21.006 1.00 91.38 299 GLY A O 1
ATOM 2393 N N . PRO A 1 300 ? -18.429 -1.758 -20.310 1.00 91.44 300 PRO A N 1
ATOM 2394 C CA . PRO A 1 300 ? -19.047 -0.641 -19.592 1.00 91.44 300 PRO A CA 1
ATOM 2395 C C . PRO A 1 300 ? -18.097 0.087 -18.632 1.00 91.44 300 PRO A C 1
ATOM 2397 O O . PRO A 1 300 ? -18.143 1.308 -18.529 1.00 91.44 300 PRO A O 1
ATOM 2400 N N . LEU A 1 301 ? -17.209 -0.666 -17.977 1.00 95.25 301 LEU A N 1
ATOM 2401 C CA . LEU A 1 301 ? -16.239 -0.164 -17.000 1.00 95.25 301 LEU A CA 1
ATOM 2402 C C . LEU A 1 301 ? -14.785 -0.428 -17.405 1.00 95.25 301 LEU A C 1
ATOM 2404 O O . LEU A 1 301 ? -13.878 -0.097 -16.650 1.00 95.25 301 LEU A O 1
ATOM 2408 N N . LEU A 1 302 ? -14.551 -1.067 -18.556 1.00 96.31 302 LEU A N 1
ATOM 2409 C CA . LEU A 1 302 ? -13.241 -1.583 -18.946 1.00 96.31 302 LEU A CA 1
ATOM 2410 C C . LEU A 1 302 ? -12.721 -0.863 -20.184 1.00 96.31 302 LEU A C 1
ATOM 2412 O O . LEU A 1 302 ? -13.357 -0.854 -21.241 1.00 96.31 302 LEU A O 1
ATOM 2416 N N . TRP A 1 303 ? -11.514 -0.334 -20.052 1.00 97.06 303 TRP A N 1
ATOM 2417 C CA . TRP A 1 303 ? -10.787 0.348 -21.106 1.00 97.06 303 TRP A CA 1
ATOM 2418 C C . TRP A 1 303 ? -9.523 -0.421 -21.453 1.00 97.06 303 TRP A C 1
ATOM 2420 O O . TRP A 1 303 ? -8.860 -0.975 -20.575 1.00 97.06 303 TRP A O 1
ATOM 2430 N N . ARG A 1 304 ? -9.180 -0.440 -22.737 1.00 97.62 304 ARG A N 1
ATOM 2431 C CA . ARG A 1 304 ? -7.987 -1.083 -23.280 1.00 97.62 304 ARG A CA 1
ATOM 2432 C C . ARG A 1 304 ? -7.038 -0.031 -23.833 1.00 97.62 304 ARG A C 1
ATOM 2434 O O . ARG A 1 304 ? -7.434 0.831 -24.610 1.00 97.62 304 ARG A O 1
ATOM 2441 N N . VAL A 1 305 ? -5.771 -0.157 -23.464 1.00 97.38 305 VAL A N 1
ATOM 2442 C CA . VAL A 1 305 ? -4.631 0.596 -23.986 1.00 97.38 305 VAL A CA 1
ATOM 2443 C C . VAL A 1 305 ? -3.887 -0.316 -24.959 1.00 97.38 305 VAL A C 1
ATOM 2445 O O . VAL A 1 305 ? -3.210 -1.261 -24.548 1.00 97.38 305 VAL A O 1
ATOM 2448 N N . LYS A 1 306 ? -4.041 -0.059 -26.257 1.00 97.12 306 LYS A N 1
ATOM 2449 C CA . LYS A 1 306 ? -3.490 -0.900 -27.327 1.00 97.12 306 LYS A CA 1
ATOM 2450 C C . LYS A 1 306 ? -1.964 -0.850 -27.365 1.00 97.12 306 LYS A C 1
ATOM 2452 O O . LYS A 1 306 ? -1.362 0.211 -27.172 1.00 97.12 306 LYS A O 1
ATOM 2457 N N . LYS A 1 307 ? -1.341 -1.975 -27.726 1.00 94.81 307 LYS A N 1
ATOM 2458 C CA . LYS A 1 307 ? 0.064 -2.022 -28.166 1.00 94.81 307 LYS A CA 1
ATOM 2459 C C . LYS A 1 307 ? 0.378 -0.894 -29.155 1.00 94.81 307 LYS A C 1
ATOM 2461 O O . LYS A 1 307 ? -0.400 -0.607 -30.061 1.00 94.81 307 LYS A O 1
ATOM 2466 N N . GLY A 1 308 ? 1.530 -0.253 -28.962 1.00 89.31 308 GLY A N 1
ATOM 2467 C CA . GLY A 1 308 ? 1.924 0.961 -29.686 1.00 89.31 308 GLY A CA 1
ATOM 2468 C C . GLY A 1 308 ? 1.546 2.263 -28.967 1.00 89.31 308 GLY A C 1
ATOM 2469 O O . GLY A 1 308 ? 2.001 3.340 -29.362 1.00 89.31 308 GLY A O 1
ATOM 2470 N N . PHE A 1 309 ? 0.786 2.196 -27.865 1.00 92.56 309 PHE A N 1
ATOM 2471 C CA . PHE A 1 309 ? 0.569 3.366 -27.014 1.00 92.56 309 PHE A CA 1
ATOM 2472 C C . PHE A 1 309 ? 1.858 3.877 -26.370 1.00 92.56 309 PHE A C 1
ATOM 2474 O O . PHE A 1 309 ? 2.006 5.073 -26.182 1.00 92.56 309 PHE A O 1
ATOM 2481 N N . VAL A 1 310 ? 2.832 3.020 -26.092 1.00 90.12 310 VAL A N 1
ATOM 2482 C CA . VAL A 1 310 ? 4.221 3.419 -25.833 1.00 90.12 310 VAL A CA 1
ATOM 2483 C C . VAL A 1 310 ? 5.154 2.476 -26.600 1.00 90.12 310 VAL A C 1
ATOM 2485 O O . VAL A 1 310 ? 4.720 1.387 -26.997 1.00 90.12 310 VAL A O 1
ATOM 2488 N N . PRO A 1 311 ? 6.422 2.855 -26.843 1.00 87.62 311 PRO A N 1
ATOM 2489 C CA . PRO A 1 311 ? 7.376 1.963 -27.492 1.00 87.62 311 PRO A CA 1
ATOM 2490 C C . PRO A 1 311 ? 7.514 0.632 -26.741 1.00 87.62 311 PRO A C 1
ATOM 2492 O O . PRO A 1 311 ? 7.393 0.581 -25.517 1.00 87.62 311 PRO A O 1
ATOM 2495 N N . ASN A 1 312 ? 7.804 -0.446 -27.468 1.00 90.75 312 ASN A N 1
ATOM 2496 C CA . ASN A 1 312 ? 8.144 -1.760 -26.908 1.00 90.75 312 ASN A CA 1
ATOM 2497 C C . ASN A 1 312 ? 7.043 -2.466 -26.089 1.00 90.75 312 ASN A C 1
ATOM 2499 O O . ASN A 1 312 ? 7.354 -3.418 -25.378 1.00 90.75 312 ASN A O 1
ATOM 2503 N N . MET A 1 313 ? 5.771 -2.051 -26.172 1.00 95.69 313 MET A N 1
ATOM 2504 C CA . MET A 1 313 ? 4.672 -2.782 -25.519 1.00 95.69 313 MET A CA 1
ATOM 2505 C C . MET A 1 313 ? 4.610 -4.241 -25.992 1.00 95.69 313 MET A C 1
ATOM 2507 O O . MET A 1 313 ? 4.442 -4.516 -27.181 1.00 95.69 313 MET A O 1
ATOM 2511 N N . ARG A 1 314 ? 4.709 -5.176 -25.044 1.00 95.75 314 ARG A N 1
ATOM 2512 C CA . ARG A 1 314 ? 4.666 -6.630 -25.268 1.00 95.75 314 ARG A CA 1
ATOM 2513 C C . ARG A 1 314 ? 3.272 -7.200 -25.085 1.00 95.75 314 ARG A C 1
ATOM 2515 O O . ARG A 1 314 ? 2.900 -8.144 -25.781 1.00 95.75 314 ARG A O 1
ATOM 2522 N N . VAL A 1 315 ? 2.484 -6.586 -24.210 1.00 96.62 315 VAL A N 1
ATOM 2523 C CA . VAL A 1 315 ? 1.071 -6.892 -23.955 1.00 96.62 315 VAL A CA 1
ATOM 2524 C C . VAL A 1 315 ? 0.228 -5.622 -24.072 1.00 96.62 315 VAL A C 1
ATOM 2526 O O . VAL A 1 315 ? 0.771 -4.525 -24.187 1.00 96.62 315 VAL A O 1
ATOM 2529 N N . ASP A 1 316 ? -1.093 -5.765 -24.092 1.00 97.81 316 ASP A N 1
ATOM 2530 C CA . ASP A 1 316 ? -1.989 -4.613 -23.971 1.00 97.81 316 ASP A CA 1
ATOM 2531 C C . ASP A 1 316 ? -2.118 -4.181 -22.503 1.00 97.81 316 ASP A C 1
ATOM 2533 O O . ASP A 1 316 ? -1.978 -4.985 -21.575 1.00 97.81 316 ASP A O 1
ATOM 2537 N N . GLY A 1 317 ? -2.421 -2.903 -22.296 1.00 97.75 317 GLY A N 1
ATOM 2538 C CA . GLY A 1 317 ? -2.842 -2.380 -21.002 1.00 97.75 317 GLY A CA 1
ATOM 2539 C C . GLY A 1 317 ? -4.361 -2.408 -20.862 1.00 97.75 317 GLY A C 1
ATOM 2540 O O . GLY A 1 317 ? -5.079 -2.278 -21.850 1.00 97.75 317 GLY A O 1
ATOM 2541 N N . TYR A 1 318 ? -4.861 -2.539 -19.641 1.00 97.69 318 TYR A N 1
ATOM 2542 C CA . TYR A 1 318 ? -6.281 -2.445 -19.319 1.00 97.69 318 TYR A CA 1
ATOM 2543 C C . TYR A 1 318 ? -6.466 -1.608 -18.065 1.00 97.69 318 TYR A C 1
ATOM 2545 O O . TYR A 1 318 ? -5.619 -1.649 -17.177 1.00 97.69 318 TYR A O 1
ATOM 2553 N N . PHE A 1 319 ? -7.565 -0.869 -17.965 1.00 97.31 319 PHE A N 1
ATOM 2554 C CA . PHE A 1 319 ? -7.942 -0.230 -16.710 1.00 97.31 319 PHE A CA 1
ATOM 2555 C C . PHE A 1 319 ? -9.449 -0.203 -16.491 1.00 97.31 319 PHE A C 1
ATOM 2557 O O . PHE A 1 319 ? -10.226 -0.108 -17.443 1.00 97.31 319 PHE A O 1
ATOM 2564 N N . TYR A 1 320 ? -9.841 -0.288 -15.222 1.00 97.06 320 TYR A N 1
ATOM 2565 C CA . TYR A 1 320 ? -11.234 -0.275 -14.791 1.00 97.06 320 TYR A CA 1
ATOM 2566 C C . TYR A 1 320 ? -11.607 1.106 -14.264 1.00 97.06 320 TYR A C 1
ATOM 2568 O O . TYR A 1 320 ? -11.015 1.551 -13.290 1.00 97.06 320 TYR A O 1
ATOM 2576 N N . VAL A 1 321 ? -12.590 1.778 -14.859 1.00 95.19 321 VAL A N 1
ATOM 2577 C CA . VAL A 1 321 ? -13.134 3.047 -14.347 1.00 95.19 321 VAL A CA 1
ATOM 2578 C C . VAL A 1 321 ? -14.608 3.191 -14.704 1.00 95.19 321 VAL A C 1
ATOM 2580 O O . VAL A 1 321 ? -15.039 2.798 -15.787 1.00 95.19 321 VAL A O 1
ATOM 2583 N N . ASN A 1 322 ? -15.376 3.799 -13.803 1.00 94.06 322 ASN A N 1
ATOM 2584 C CA . ASN A 1 322 ? -16.719 4.290 -14.097 1.00 94.06 322 ASN A CA 1
ATOM 2585 C C . ASN A 1 322 ? -16.672 5.737 -14.635 1.00 94.06 322 ASN A C 1
ATOM 2587 O O . ASN A 1 322 ? -15.618 6.374 -14.650 1.00 94.06 322 ASN A O 1
ATOM 2591 N N . LYS A 1 323 ? -17.832 6.287 -15.016 1.00 91.56 323 LYS A N 1
ATOM 2592 C CA . LYS A 1 323 ? -17.951 7.656 -15.555 1.00 91.56 323 LYS A CA 1
ATOM 2593 C C . LYS A 1 323 ? -17.438 8.751 -14.607 1.00 91.56 323 LYS A C 1
ATOM 2595 O O . LYS A 1 323 ? -16.944 9.773 -15.072 1.00 91.56 323 LYS A O 1
ATOM 2600 N N . ASN A 1 324 ? -17.541 8.548 -13.292 1.00 91.56 324 ASN A N 1
ATOM 2601 C CA . ASN A 1 324 ? -17.097 9.526 -12.292 1.00 91.56 324 ASN A CA 1
ATOM 2602 C C . ASN A 1 324 ? -15.563 9.574 -12.203 1.00 91.56 324 ASN A C 1
ATOM 2604 O O . ASN A 1 324 ? -14.979 10.642 -12.028 1.00 91.56 324 ASN A O 1
ATOM 2608 N N . LEU A 1 325 ? -14.909 8.419 -12.349 1.00 92.56 325 LEU A N 1
ATOM 2609 C CA . LEU A 1 325 ? -13.454 8.269 -12.258 1.00 92.56 325 LEU A CA 1
ATOM 2610 C C . LEU A 1 325 ? -12.742 8.484 -13.601 1.00 92.56 325 LEU A C 1
ATOM 2612 O O . LEU A 1 325 ? -11.559 8.825 -13.622 1.00 92.56 325 LEU A O 1
ATOM 2616 N N . GLU A 1 326 ? -13.458 8.313 -14.712 1.00 91.31 326 GLU A N 1
ATOM 2617 C CA . GLU A 1 326 ? -12.953 8.466 -16.078 1.00 91.31 326 GLU A CA 1
ATOM 2618 C C . GLU A 1 326 ? -12.283 9.831 -16.307 1.00 91.31 326 GLU A C 1
ATOM 2620 O O . GLU A 1 326 ? -11.171 9.904 -16.839 1.00 91.31 326 GLU A O 1
ATOM 2625 N N . ASN A 1 327 ? -12.920 10.910 -15.843 1.00 88.81 327 ASN A N 1
ATOM 2626 C CA . ASN A 1 327 ? -12.407 12.270 -16.013 1.00 88.81 327 ASN A CA 1
ATOM 2627 C C . ASN A 1 327 ? -11.017 12.446 -15.391 1.00 88.81 327 ASN A C 1
ATOM 2629 O O . ASN A 1 327 ? -10.147 13.047 -16.017 1.00 88.81 327 ASN A O 1
ATOM 2633 N N . LEU A 1 328 ? -10.782 11.868 -14.208 1.00 87.88 328 LEU A N 1
ATOM 2634 C CA . LEU A 1 328 ? -9.496 11.969 -13.512 1.00 87.88 328 LEU A CA 1
ATOM 2635 C C . LEU A 1 328 ? -8.368 11.304 -14.314 1.00 87.88 328 LEU A C 1
ATOM 2637 O O . LEU A 1 328 ? -7.263 11.835 -14.387 1.00 87.88 328 LEU A O 1
ATOM 2641 N N . MET A 1 329 ? -8.658 10.172 -14.964 1.00 86.56 329 MET A N 1
ATOM 2642 C CA . MET A 1 329 ? -7.679 9.444 -15.779 1.00 86.56 329 MET A CA 1
ATOM 2643 C C . MET A 1 329 ? -7.281 10.216 -17.036 1.00 86.56 329 MET A C 1
ATOM 2645 O O . MET A 1 329 ? -6.097 10.321 -17.368 1.00 86.56 329 MET A O 1
ATOM 2649 N N . PHE A 1 330 ? -8.265 10.760 -17.753 1.00 89.31 330 PHE A N 1
ATOM 2650 C CA . PHE A 1 330 ? -8.003 11.478 -18.998 1.00 89.31 330 PHE A CA 1
ATOM 2651 C C . PHE A 1 330 ? -7.503 12.904 -18.776 1.00 89.31 330 PHE A C 1
ATOM 2653 O O . PHE A 1 330 ? -6.785 13.423 -19.632 1.00 89.31 330 PHE A O 1
ATOM 2660 N N . GLU A 1 331 ? -7.823 13.537 -17.646 1.00 85.38 331 GLU A N 1
ATOM 2661 C CA . GLU A 1 331 ? -7.286 14.851 -17.294 1.00 85.38 331 GLU A CA 1
ATOM 2662 C C . GLU A 1 331 ? -5.767 14.795 -17.087 1.00 85.38 331 GLU A C 1
ATOM 2664 O O . GLU A 1 331 ? -5.057 15.618 -17.666 1.00 85.38 331 GLU A O 1
ATOM 2669 N N . GLU A 1 332 ? -5.246 13.789 -16.369 1.00 81.62 332 GLU A N 1
ATOM 2670 C CA . GLU A 1 332 ? -3.794 13.584 -16.232 1.00 81.62 332 GLU A CA 1
ATOM 2671 C C . GLU A 1 332 ? -3.110 13.451 -17.599 1.00 81.62 332 GLU A C 1
ATOM 2673 O O . GLU A 1 332 ? -2.081 14.084 -17.860 1.00 81.62 332 GLU A O 1
ATOM 2678 N N . LEU A 1 333 ? -3.701 12.647 -18.490 1.00 84.19 333 LEU A N 1
ATOM 2679 C CA . LEU A 1 333 ? -3.181 12.443 -19.838 1.00 84.19 333 LEU A CA 1
ATOM 2680 C C . LEU A 1 333 ? -3.194 13.753 -20.636 1.00 84.19 333 LEU A C 1
ATOM 2682 O O . LEU A 1 333 ? -2.169 14.149 -21.186 1.00 84.19 333 LEU A O 1
ATOM 2686 N N . ARG A 1 334 ? -4.320 14.476 -20.622 1.00 82.69 334 ARG A N 1
ATOM 2687 C CA . ARG A 1 334 ? -4.505 15.749 -21.330 1.00 82.69 334 ARG A CA 1
ATOM 2688 C C . ARG A 1 334 ? -3.551 16.838 -20.841 1.00 82.69 334 ARG A C 1
ATOM 2690 O O . ARG A 1 334 ? -3.067 17.624 -21.655 1.00 82.69 334 ARG A O 1
ATOM 2697 N N . LEU A 1 335 ? -3.290 16.909 -19.536 1.00 71.44 335 LEU A N 1
ATOM 2698 C CA . LEU A 1 335 ? -2.323 17.842 -18.956 1.00 71.44 335 LEU A CA 1
ATOM 2699 C C . LEU A 1 335 ? -0.904 17.528 -19.456 1.00 71.44 335 LEU A C 1
ATOM 2701 O O . LEU A 1 335 ? -0.206 18.426 -19.934 1.00 71.44 335 LEU A O 1
ATOM 2705 N N . CYS A 1 336 ? -0.522 16.247 -19.464 1.00 69.38 336 CYS A N 1
ATOM 2706 C CA . CYS A 1 336 ? 0.773 15.801 -19.975 1.00 69.38 336 CYS A CA 1
ATOM 2707 C C . CYS A 1 336 ? 0.965 16.115 -21.466 1.00 69.38 336 CYS A C 1
ATOM 2709 O O . CYS A 1 336 ? 2.019 16.638 -21.831 1.00 69.38 336 CYS A O 1
ATOM 2711 N N . SER A 1 337 ? -0.039 15.884 -22.321 1.00 61.00 337 SER A N 1
ATOM 2712 C CA . SER A 1 337 ? 0.063 16.193 -23.758 1.00 61.00 337 SER A CA 1
ATOM 2713 C C . SER A 1 337 ? 0.180 17.702 -24.042 1.00 61.00 337 SER A C 1
ATOM 2715 O O . SER A 1 337 ? 0.626 18.089 -25.116 1.00 61.00 337 SER A O 1
ATOM 2717 N N . LYS A 1 338 ? -0.187 18.573 -23.088 1.00 52.59 338 LYS A N 1
ATOM 2718 C CA . LYS A 1 338 ? -0.015 20.039 -23.165 1.00 52.59 338 LYS A CA 1
ATOM 2719 C C . LYS A 1 338 ? 1.333 20.531 -22.611 1.00 52.59 338 LYS A C 1
ATOM 2721 O O . LYS A 1 338 ? 1.505 21.733 -22.413 1.00 52.59 338 LYS A O 1
ATOM 2726 N N . GLY A 1 339 ? 2.258 19.622 -22.291 1.00 44.38 339 GLY A N 1
ATOM 2727 C CA . GLY A 1 339 ? 3.538 19.946 -21.653 1.00 44.38 339 GLY A CA 1
ATOM 2728 C C . GLY A 1 339 ? 3.440 20.246 -20.150 1.00 44.38 339 GLY A C 1
ATOM 2729 O O . GLY A 1 339 ? 4.451 20.551 -19.523 1.00 44.38 339 GLY A O 1
ATOM 2730 N N . GLY A 1 340 ? 2.249 20.141 -19.552 1.00 39.75 340 GLY A N 1
ATOM 2731 C CA . GLY A 1 340 ? 2.017 20.308 -18.118 1.00 39.75 340 GLY A CA 1
ATOM 2732 C C . GLY A 1 340 ? 1.907 18.956 -17.420 1.00 39.75 340 GLY A C 1
ATOM 2733 O O . GLY A 1 340 ? 0.810 18.475 -17.182 1.00 39.75 340 GLY A O 1
ATOM 2734 N N . GLY A 1 341 ? 3.026 18.314 -17.096 1.00 38.56 341 GLY A N 1
ATOM 2735 C CA . GLY A 1 341 ? 3.038 17.100 -16.269 1.00 38.56 341 GLY A CA 1
ATOM 2736 C C . GLY A 1 341 ? 3.400 17.414 -14.818 1.00 38.56 341 GLY A C 1
ATOM 2737 O O . GLY A 1 341 ? 4.207 18.306 -14.566 1.00 38.56 341 GLY A O 1
ATOM 2738 N N . GLY A 1 342 ? 2.833 16.683 -13.854 1.00 42.03 342 GLY A N 1
ATOM 2739 C CA . GLY A 1 342 ? 3.424 16.602 -12.512 1.00 42.03 342 GLY A CA 1
ATOM 2740 C C . GLY A 1 342 ? 4.769 15.856 -12.541 1.00 42.03 342 GLY A C 1
ATOM 2741 O O . GLY A 1 342 ? 5.222 15.424 -13.597 1.00 42.03 342 GLY A O 1
ATOM 2742 N N . CYS A 1 343 ? 5.399 15.632 -11.381 1.00 50.22 343 CYS A N 1
ATOM 2743 C CA . CYS A 1 343 ? 6.675 14.895 -11.296 1.00 50.22 343 CYS A CA 1
ATOM 2744 C C . CYS A 1 343 ? 6.638 13.455 -11.861 1.00 50.22 343 CYS A C 1
ATOM 2746 O O . CYS A 1 343 ? 7.697 12.853 -12.029 1.00 50.22 343 CYS A O 1
ATOM 2748 N N . PHE A 1 344 ? 5.452 12.891 -12.112 1.00 67.81 344 PHE A N 1
ATOM 2749 C CA . PHE A 1 344 ? 5.256 11.536 -12.629 1.00 67.81 344 PHE A CA 1
ATOM 2750 C C . PHE A 1 344 ? 4.512 11.559 -13.964 1.00 67.81 344 PHE A C 1
ATOM 2752 O O . PHE A 1 344 ? 3.710 12.459 -14.227 1.00 67.81 344 PHE A O 1
ATOM 2759 N N . GLN A 1 345 ? 4.762 10.545 -14.796 1.00 81.50 345 GLN A N 1
ATOM 2760 C CA . GLN A 1 345 ? 3.976 10.329 -16.009 1.00 81.50 345 GLN A CA 1
ATOM 2761 C C . GLN A 1 345 ? 2.515 9.994 -15.650 1.00 81.50 345 GLN A C 1
ATOM 2763 O O . GLN A 1 345 ? 2.286 9.369 -14.614 1.00 81.50 345 GLN A O 1
ATOM 2768 N N . PRO A 1 346 ? 1.535 10.358 -16.502 1.00 88.38 346 PRO A N 1
ATOM 2769 C CA . PRO A 1 346 ? 0.137 9.978 -16.316 1.00 88.38 346 PRO A CA 1
ATOM 2770 C C . PRO A 1 346 ? -0.027 8.482 -16.075 1.00 88.38 346 PRO A C 1
ATOM 2772 O O . PRO A 1 346 ? 0.641 7.678 -16.735 1.00 88.38 346 PRO A O 1
ATOM 2775 N N . ALA A 1 347 ? -0.975 8.109 -15.215 1.00 92.12 347 ALA A N 1
ATOM 2776 C CA . ALA A 1 347 ? -1.229 6.711 -14.875 1.00 92.12 347 ALA A CA 1
ATOM 2777 C C . ALA A 1 347 ? -1.404 5.814 -16.117 1.00 92.12 347 ALA A C 1
ATOM 2779 O O . ALA A 1 347 ? -0.815 4.739 -16.199 1.00 92.12 347 ALA A O 1
ATOM 2780 N N . VAL A 1 348 ? -2.125 6.288 -17.141 1.00 93.69 348 VAL A N 1
ATOM 2781 C CA . VAL A 1 348 ? -2.341 5.547 -18.400 1.00 93.69 348 VAL A CA 1
ATOM 2782 C C . VAL A 1 348 ? -1.025 5.252 -19.139 1.00 93.69 348 VAL A C 1
ATOM 2784 O O . VAL A 1 348 ? -0.846 4.156 -19.672 1.00 93.69 348 VAL A O 1
ATOM 2787 N N . LYS A 1 349 ? -0.068 6.193 -19.149 1.00 92.62 349 LYS A N 1
ATOM 2788 C CA . LYS A 1 349 ? 1.268 5.969 -19.737 1.00 92.62 349 LYS A CA 1
ATOM 2789 C C . LYS A 1 349 ? 2.065 4.953 -18.941 1.00 92.62 349 LYS A C 1
ATOM 2791 O O . LYS A 1 349 ? 2.729 4.110 -19.536 1.00 92.62 349 LYS A O 1
ATOM 2796 N N . GLN A 1 350 ? 1.951 4.984 -17.617 1.00 95.12 350 GLN A N 1
ATOM 2797 C CA . GLN A 1 350 ? 2.613 4.014 -16.749 1.00 95.12 350 GLN A CA 1
ATOM 2798 C C . GLN A 1 350 ? 2.090 2.595 -16.979 1.00 95.12 350 GLN A C 1
ATOM 2800 O O . GLN A 1 350 ? 2.904 1.686 -17.096 1.00 95.12 350 GLN A O 1
ATOM 2805 N N . ILE A 1 351 ? 0.778 2.406 -17.179 1.00 97.00 351 ILE A N 1
ATOM 2806 C CA . ILE A 1 351 ? 0.210 1.104 -17.584 1.00 97.00 351 ILE A CA 1
ATOM 2807 C C . ILE A 1 351 ? 0.879 0.600 -18.869 1.00 97.00 351 ILE A C 1
ATOM 2809 O O . ILE A 1 351 ? 1.289 -0.560 -18.934 1.00 97.00 351 ILE A O 1
ATOM 2813 N N . GLY A 1 352 ? 1.027 1.475 -19.871 1.00 96.50 352 GLY A N 1
ATOM 2814 C CA . GLY A 1 352 ? 1.717 1.160 -21.124 1.00 96.50 352 GLY A CA 1
ATOM 2815 C C . GLY A 1 352 ? 3.198 0.823 -20.929 1.00 96.50 352 GLY A C 1
ATOM 2816 O O . GLY A 1 352 ? 3.693 -0.132 -21.522 1.00 96.50 352 GLY A O 1
ATOM 2817 N N . ASN A 1 353 ? 3.913 1.568 -20.082 1.00 95.75 353 ASN A N 1
ATOM 2818 C CA . ASN A 1 353 ? 5.326 1.303 -19.801 1.00 95.75 353 ASN A CA 1
ATOM 2819 C C . ASN A 1 353 ? 5.522 -0.006 -19.023 1.00 95.75 353 ASN A C 1
ATOM 2821 O O . ASN A 1 353 ? 6.477 -0.731 -19.264 1.00 95.75 353 ASN A O 1
ATOM 2825 N N . VAL A 1 354 ? 4.605 -0.353 -18.123 1.00 97.62 354 VAL A N 1
ATOM 2826 C CA . VAL A 1 354 ? 4.610 -1.660 -17.454 1.00 97.62 354 VAL A CA 1
ATOM 2827 C C . VAL A 1 354 ? 4.342 -2.776 -18.462 1.00 97.62 354 VAL A C 1
ATOM 2829 O O . VAL A 1 354 ? 5.011 -3.806 -18.442 1.00 97.62 354 VAL A O 1
ATOM 2832 N N . ALA A 1 355 ? 3.447 -2.541 -19.424 1.00 97.62 355 ALA A N 1
ATOM 2833 C CA . ALA A 1 355 ? 3.185 -3.471 -20.517 1.00 97.62 355 ALA A CA 1
ATOM 2834 C C . ALA A 1 355 ? 4.371 -3.655 -21.491 1.00 97.62 355 ALA A C 1
ATOM 2836 O O . ALA A 1 355 ? 4.308 -4.540 -22.348 1.00 97.62 355 ALA A O 1
ATOM 2837 N N . SER A 1 356 ? 5.444 -2.854 -21.396 1.00 96.44 356 SER A N 1
ATOM 2838 C CA . SER A 1 356 ? 6.679 -3.038 -22.176 1.00 96.44 356 SER A CA 1
ATOM 2839 C C . SER A 1 356 ? 7.776 -3.826 -21.446 1.00 96.44 356 SER A C 1
ATOM 2841 O O . SER A 1 356 ? 8.780 -4.196 -22.068 1.00 96.44 356 SER A O 1
ATOM 2843 N N . LEU A 1 357 ? 7.582 -4.147 -20.159 1.00 96.62 357 LEU A N 1
ATOM 2844 C CA . LEU A 1 357 ? 8.576 -4.858 -19.355 1.00 96.62 357 LEU A CA 1
ATOM 2845 C C . LEU A 1 357 ? 8.861 -6.273 -19.885 1.00 96.62 357 LEU A C 1
ATOM 2847 O O . LEU A 1 357 ? 7.930 -6.982 -20.268 1.00 96.62 357 LEU A O 1
ATOM 2851 N N . PRO A 1 358 ? 10.131 -6.720 -19.905 1.00 94.56 358 PRO A N 1
ATOM 2852 C CA . PRO A 1 358 ? 10.484 -8.075 -20.327 1.00 94.56 358 PRO A CA 1
ATOM 2853 C C . PRO A 1 358 ? 9.746 -9.159 -19.524 1.00 94.56 358 PRO A C 1
ATOM 2855 O O . PRO A 1 358 ? 9.604 -9.047 -18.311 1.00 94.56 358 PRO A O 1
ATOM 2858 N N . GLY A 1 359 ? 9.239 -10.182 -20.218 1.00 93.38 359 GLY A N 1
ATOM 2859 C CA . GLY A 1 359 ? 8.531 -11.321 -19.616 1.00 93.38 359 GLY A CA 1
ATOM 2860 C C . GLY A 1 359 ? 7.164 -11.016 -18.987 1.00 93.38 359 GLY A C 1
ATOM 2861 O O . GLY A 1 359 ? 6.608 -11.885 -18.316 1.00 93.38 359 GLY A O 1
ATOM 2862 N N . VAL A 1 360 ? 6.608 -9.807 -19.169 1.00 96.88 360 VAL A N 1
ATOM 2863 C CA . VAL A 1 360 ? 5.243 -9.496 -18.710 1.00 96.88 360 VAL A CA 1
ATOM 2864 C C . VAL A 1 360 ? 4.231 -10.386 -19.435 1.00 96.88 360 VAL A C 1
ATOM 2866 O O . VAL A 1 360 ? 4.269 -10.508 -20.663 1.00 96.88 360 VAL A O 1
ATOM 2869 N N . VAL A 1 361 ? 3.316 -11.001 -18.686 1.00 94.88 361 VAL A N 1
ATOM 2870 C CA . VAL A 1 361 ? 2.315 -11.914 -19.246 1.00 94.88 361 VAL A CA 1
ATOM 2871 C C . VAL A 1 361 ? 0.942 -11.277 -19.355 1.00 94.88 361 VAL A C 1
ATOM 2873 O O . VAL A 1 361 ? 0.508 -10.525 -18.486 1.00 94.88 361 VAL A O 1
ATOM 2876 N N . TRP A 1 362 ? 0.233 -11.655 -20.420 1.00 94.75 362 TRP A N 1
ATOM 2877 C CA . TRP A 1 362 ? -1.175 -11.360 -20.679 1.00 94.75 362 TRP A CA 1
ATOM 2878 C C . TRP A 1 362 ? -1.543 -9.871 -20.785 1.00 94.75 362 TRP A C 1
ATOM 2880 O O . TRP A 1 362 ? -1.894 -9.427 -21.880 1.00 94.75 362 TRP A O 1
ATOM 2890 N N . ARG A 1 363 ? -1.522 -9.108 -19.682 1.00 95.38 363 ARG A N 1
ATOM 2891 C CA . ARG A 1 363 ? -2.016 -7.722 -19.582 1.00 95.38 363 ARG A CA 1
ATOM 2892 C C . ARG A 1 363 ? -1.326 -6.953 -18.448 1.00 95.38 363 ARG A C 1
ATOM 2894 O O . ARG A 1 363 ? -1.062 -7.519 -17.393 1.00 95.38 363 ARG A O 1
ATOM 2901 N N . SER A 1 364 ? -1.128 -5.644 -18.631 1.00 97.62 364 SER A N 1
ATOM 2902 C CA . SER A 1 364 ? -0.881 -4.697 -17.524 1.00 97.62 364 SER A CA 1
ATOM 2903 C C . SER A 1 364 ? -2.214 -4.101 -17.079 1.00 97.62 364 SER A C 1
ATOM 2905 O O . SER A 1 364 ? -2.953 -3.599 -17.923 1.00 97.62 364 SER A O 1
ATOM 2907 N N . ILE A 1 365 ? -2.557 -4.171 -15.792 1.00 98.19 365 ILE A N 1
ATOM 2908 C CA . ILE A 1 365 ? -3.924 -3.900 -15.316 1.00 98.19 365 ILE A CA 1
ATOM 2909 C C . ILE A 1 365 ? -3.934 -2.746 -14.316 1.00 98.19 365 ILE A C 1
ATOM 2911 O O . ILE A 1 365 ? -3.243 -2.803 -13.306 1.00 98.19 365 ILE A O 1
ATOM 2915 N N . GLY A 1 366 ? -4.732 -1.713 -14.570 1.00 97.75 366 GLY A N 1
ATOM 2916 C CA . GLY A 1 366 ? -5.023 -0.621 -13.645 1.00 97.75 366 GLY A CA 1
ATOM 2917 C C . GLY A 1 366 ? -6.393 -0.766 -12.988 1.00 97.75 366 GLY A C 1
ATOM 2918 O O . GLY A 1 366 ? -7.411 -0.881 -13.667 1.00 97.75 366 GLY A O 1
ATOM 2919 N N . LEU A 1 367 ? -6.433 -0.749 -11.665 1.00 97.81 367 LEU A N 1
ATOM 2920 C CA . LEU A 1 367 ? -7.667 -0.808 -10.882 1.00 97.81 367 LEU A CA 1
ATOM 2921 C C . LEU A 1 367 ? -8.301 0.590 -10.732 1.00 97.81 367 LEU A C 1
ATOM 2923 O O . LEU A 1 367 ? -7.666 1.586 -11.074 1.00 97.81 367 LEU A O 1
ATOM 2927 N N . PRO A 1 368 ? -9.549 0.720 -10.250 1.00 96.62 368 PRO A N 1
ATOM 2928 C CA . PRO A 1 368 ? -10.261 2.008 -10.287 1.00 96.62 368 PRO A CA 1
ATOM 2929 C C . PRO A 1 368 ? -9.643 3.125 -9.433 1.00 96.62 368 PRO A C 1
ATOM 2931 O O . PRO A 1 368 ? -9.807 4.318 -9.706 1.00 96.62 368 PRO A O 1
ATOM 2934 N N . ASP A 1 369 ? -8.851 2.760 -8.432 1.00 95.62 369 ASP A N 1
ATOM 2935 C CA . ASP A 1 369 ? -8.055 3.660 -7.600 1.00 95.62 369 ASP A CA 1
ATOM 2936 C C . ASP A 1 369 ? -6.725 4.089 -8.248 1.00 95.62 369 ASP A C 1
ATOM 2938 O O . ASP A 1 369 ? -5.953 4.830 -7.632 1.00 95.62 369 ASP A O 1
ATOM 2942 N N . ILE A 1 370 ? -6.478 3.717 -9.511 1.00 95.50 370 ILE A N 1
ATOM 2943 C CA . ILE A 1 370 ? -5.194 3.942 -10.176 1.00 95.50 370 ILE A CA 1
ATOM 2944 C C . ILE A 1 370 ? -4.809 5.423 -10.294 1.00 95.50 370 ILE A C 1
ATOM 2946 O O . ILE A 1 370 ? -5.620 6.263 -10.677 1.00 95.50 370 ILE A O 1
ATOM 2950 N N . HIS A 1 371 ? -3.563 5.756 -9.977 1.00 93.06 371 HIS A N 1
ATOM 2951 C CA . HIS A 1 371 ? -3.012 7.104 -10.119 1.00 93.06 371 HIS A CA 1
ATOM 2952 C C . HIS A 1 371 ? -1.489 7.059 -10.277 1.00 93.06 371 HIS A C 1
ATOM 2954 O O . HIS A 1 371 ? -0.844 6.049 -9.976 1.00 93.06 371 HIS A O 1
ATOM 2960 N N . ALA A 1 372 ? -0.909 8.157 -10.765 1.00 90.81 372 ALA A N 1
ATOM 2961 C CA . ALA A 1 372 ? 0.514 8.224 -11.072 1.00 90.81 372 ALA A CA 1
ATOM 2962 C C . ALA A 1 372 ? 1.407 7.869 -9.861 1.00 90.81 372 ALA A C 1
ATOM 2964 O O . ALA A 1 372 ? 1.223 8.378 -8.752 1.00 90.81 372 ALA A O 1
ATOM 2965 N N . GLY A 1 373 ? 2.400 7.005 -10.086 1.00 89.19 373 GLY A N 1
ATOM 2966 C CA . GLY A 1 373 ? 3.346 6.526 -9.073 1.00 89.19 373 GLY A CA 1
ATOM 2967 C C . GLY A 1 373 ? 4.795 6.486 -9.568 1.00 89.19 373 GLY A C 1
ATOM 2968 O O . GLY A 1 373 ? 5.110 6.982 -10.640 1.00 89.19 373 GLY A O 1
ATOM 2969 N N . TYR A 1 374 ? 5.706 5.900 -8.786 1.00 88.06 374 TYR A N 1
ATOM 2970 C CA . TYR A 1 374 ? 7.103 5.700 -9.210 1.00 88.06 374 TYR A CA 1
ATOM 2971 C C . TYR A 1 374 ? 7.237 4.486 -10.146 1.00 88.06 374 TYR A C 1
ATOM 2973 O O . TYR A 1 374 ? 7.132 3.350 -9.675 1.00 88.06 374 TYR A O 1
ATOM 2981 N N . GLY A 1 375 ? 7.454 4.712 -11.443 1.00 89.88 375 GLY A N 1
ATOM 2982 C CA . GLY A 1 375 ? 7.536 3.660 -12.465 1.00 89.88 375 GLY A CA 1
ATOM 2983 C C . GLY A 1 375 ? 6.178 3.019 -12.753 1.00 89.88 375 GLY A C 1
ATOM 2984 O O . GLY A 1 375 ? 5.523 3.368 -13.732 1.00 89.88 375 GLY A O 1
ATOM 2985 N N . PHE A 1 376 ? 5.737 2.106 -11.883 1.00 95.62 376 PHE A N 1
ATOM 2986 C CA . PHE A 1 376 ? 4.362 1.600 -11.896 1.00 95.62 376 PHE A CA 1
ATOM 2987 C C . PHE A 1 376 ? 3.422 2.644 -11.292 1.00 95.62 376 PHE A C 1
ATOM 2989 O O . PHE A 1 376 ? 3.747 3.267 -10.267 1.00 95.62 376 PHE A O 1
ATOM 2996 N N . ALA A 1 377 ? 2.228 2.762 -11.867 1.00 95.50 377 ALA A N 1
ATOM 2997 C CA . ALA A 1 377 ? 1.134 3.481 -11.229 1.00 95.50 377 ALA A CA 1
ATOM 2998 C C . ALA A 1 377 ? 0.725 2.774 -9.925 1.00 95.50 377 ALA A C 1
ATOM 3000 O O . ALA A 1 377 ? 0.831 1.554 -9.797 1.00 95.50 377 ALA A O 1
ATOM 3001 N N . ILE A 1 378 ? 0.277 3.540 -8.935 1.00 95.62 378 ILE A N 1
ATOM 3002 C CA . ILE A 1 378 ? -0.378 2.971 -7.749 1.00 95.62 378 ILE A CA 1
ATOM 3003 C C . ILE A 1 378 ? -1.765 2.523 -8.204 1.00 95.62 378 ILE A C 1
ATOM 3005 O O . ILE A 1 378 ? -2.408 3.296 -8.898 1.00 95.62 378 ILE A O 1
ATOM 3009 N N . GLY A 1 379 ? -2.208 1.313 -7.866 1.00 96.06 379 GLY A N 1
ATOM 3010 C CA . GLY A 1 379 ? -3.382 0.650 -8.454 1.00 96.06 379 GLY A CA 1
ATOM 3011 C C . GLY A 1 379 ? -3.050 -0.268 -9.634 1.00 96.06 379 GLY A C 1
ATOM 3012 O O . GLY A 1 379 ? -3.963 -0.808 -10.255 1.00 96.06 379 GLY A O 1
ATOM 3013 N N . ASN A 1 380 ? -1.770 -0.438 -9.984 1.00 97.31 380 ASN A N 1
ATOM 3014 C CA . ASN A 1 380 ? -1.348 -1.265 -11.115 1.00 97.31 380 ASN A CA 1
ATOM 3015 C C . ASN A 1 380 ? -0.931 -2.674 -10.660 1.00 97.31 380 ASN A C 1
ATOM 3017 O O . ASN A 1 380 ? -0.251 -2.843 -9.645 1.00 97.31 380 ASN A O 1
ATOM 3021 N N . VAL A 1 381 ? -1.333 -3.668 -11.451 1.00 98.06 381 VAL A N 1
ATOM 3022 C CA . VAL A 1 381 ? -0.994 -5.084 -11.327 1.00 98.06 381 VAL A CA 1
ATOM 3023 C C . VAL A 1 381 ? -0.327 -5.542 -12.619 1.00 98.06 381 VAL A C 1
ATOM 3025 O O . VAL A 1 381 ? -0.814 -5.248 -13.716 1.00 98.06 381 VAL A O 1
ATOM 3028 N N . ALA A 1 382 ? 0.765 -6.285 -12.494 1.00 98.19 382 ALA A N 1
ATOM 3029 C CA . ALA A 1 382 ? 1.381 -6.999 -13.606 1.00 98.19 382 ALA A CA 1
ATOM 3030 C C . ALA A 1 382 ? 1.942 -8.328 -13.113 1.00 98.19 382 ALA A C 1
ATOM 3032 O O . ALA A 1 382 ? 2.332 -8.445 -11.954 1.00 98.19 382 ALA A O 1
ATOM 3033 N N . ALA A 1 383 ? 1.988 -9.317 -13.995 1.00 98.06 383 ALA A N 1
ATOM 3034 C CA . ALA A 1 383 ? 2.516 -10.630 -13.678 1.00 98.06 383 ALA A CA 1
ATOM 3035 C C . ALA A 1 383 ? 3.619 -11.013 -14.666 1.00 98.06 383 ALA A C 1
ATOM 3037 O O . ALA A 1 383 ? 3.578 -10.620 -15.836 1.00 98.06 383 ALA A O 1
ATOM 3038 N N . PHE A 1 384 ? 4.588 -11.789 -14.191 1.00 98.25 384 PHE A N 1
ATOM 3039 C CA . PHE A 1 384 ? 5.734 -12.259 -14.964 1.00 98.25 384 PHE A CA 1
ATOM 3040 C C . PHE A 1 384 ? 5.875 -13.769 -14.801 1.00 98.25 384 PHE A C 1
ATOM 3042 O O . PHE A 1 384 ? 5.811 -14.268 -13.681 1.00 98.25 384 PHE A O 1
ATOM 3049 N N . ASP A 1 385 ? 6.052 -14.496 -15.899 1.00 96.62 385 ASP A N 1
ATOM 3050 C CA . ASP A 1 385 ? 6.183 -15.957 -15.874 1.00 96.62 385 ASP A CA 1
ATOM 3051 C C . ASP A 1 385 ? 7.517 -16.369 -15.243 1.00 96.62 385 ASP A C 1
ATOM 3053 O O . ASP A 1 385 ? 8.571 -16.029 -15.769 1.00 96.62 385 ASP A O 1
ATOM 3057 N N . VAL A 1 386 ? 7.498 -17.097 -14.125 1.00 96.06 386 VAL A N 1
ATOM 3058 C CA . VAL A 1 386 ? 8.731 -17.482 -13.416 1.00 96.06 386 VAL A CA 1
ATOM 3059 C C . VAL A 1 386 ? 9.641 -18.350 -14.294 1.00 96.06 386 VAL A C 1
ATOM 3061 O O . VAL A 1 386 ? 10.867 -18.334 -14.127 1.00 96.06 386 VAL A O 1
ATOM 3064 N N . ASP A 1 387 ? 9.070 -19.077 -15.252 1.00 94.50 387 ASP A N 1
ATOM 3065 C CA . ASP A 1 387 ? 9.821 -19.935 -16.162 1.00 94.50 387 ASP A CA 1
ATOM 3066 C C . ASP A 1 387 ? 10.430 -19.179 -17.345 1.00 94.50 387 ASP A C 1
ATOM 3068 O O . ASP A 1 387 ? 11.431 -19.642 -17.901 1.00 94.50 387 ASP A O 1
ATOM 3072 N N . ASP A 1 388 ? 9.924 -17.988 -17.674 1.00 94.81 388 ASP A N 1
ATOM 3073 C CA . ASP A 1 388 ? 10.489 -17.147 -18.727 1.00 94.81 388 ASP A CA 1
ATOM 3074 C C . ASP A 1 388 ? 11.830 -16.537 -18.261 1.00 94.81 388 ASP A C 1
ATOM 3076 O O . ASP A 1 388 ? 11.870 -15.785 -17.282 1.00 94.81 388 ASP A O 1
ATOM 3080 N N . PRO A 1 389 ? 12.960 -16.802 -18.948 1.00 91.94 389 PRO A N 1
ATOM 3081 C CA . PRO A 1 389 ? 14.247 -16.198 -18.600 1.00 91.94 389 PRO A CA 1
ATOM 3082 C C . PRO A 1 389 ? 14.249 -14.665 -18.710 1.00 91.94 389 PRO A C 1
ATOM 3084 O O . PRO A 1 389 ? 15.097 -14.013 -18.098 1.00 91.94 389 PRO A O 1
ATOM 3087 N N . ALA A 1 390 ? 13.321 -14.084 -19.476 1.00 93.06 390 ALA A N 1
ATOM 3088 C CA . ALA A 1 390 ? 13.146 -12.645 -19.594 1.00 93.06 390 ALA A CA 1
ATOM 3089 C C . ALA A 1 390 ? 12.284 -12.042 -18.475 1.00 93.06 390 ALA A C 1
ATOM 3091 O O . ALA A 1 390 ? 12.202 -10.819 -18.408 1.00 93.06 390 ALA A O 1
ATOM 3092 N N . ALA A 1 391 ? 11.643 -12.841 -17.616 1.00 96.50 391 ALA A N 1
ATOM 3093 C CA . ALA A 1 391 ? 10.830 -12.328 -16.519 1.00 96.50 391 ALA A CA 1
ATOM 3094 C C . ALA A 1 391 ? 11.649 -11.485 -15.548 1.00 96.50 391 ALA A C 1
ATOM 3096 O O . ALA A 1 391 ? 12.790 -11.815 -15.216 1.00 96.50 391 ALA A O 1
ATOM 3097 N N . VAL A 1 392 ? 11.047 -10.399 -15.066 1.00 97.25 392 VAL A N 1
ATOM 3098 C CA . VAL A 1 392 ? 11.716 -9.423 -14.207 1.00 97.25 392 VAL A CA 1
ATOM 3099 C C . VAL A 1 392 ? 10.990 -9.222 -12.886 1.00 97.25 392 VAL A C 1
ATOM 3101 O O . VAL A 1 392 ? 9.793 -9.456 -12.750 1.00 97.25 392 VAL A O 1
ATOM 3104 N N . ILE A 1 393 ? 11.733 -8.719 -11.908 1.00 98.00 393 ILE A N 1
ATOM 3105 C CA . ILE A 1 393 ? 11.216 -8.171 -10.659 1.00 98.00 393 ILE A CA 1
ATOM 3106 C C . ILE A 1 393 ? 11.596 -6.690 -10.593 1.00 98.00 393 ILE A C 1
ATOM 3108 O O . ILE A 1 393 ? 12.748 -6.326 -10.835 1.00 98.00 393 ILE A O 1
ATOM 3112 N N . SER A 1 394 ? 10.624 -5.826 -10.288 1.00 97.38 394 SER A N 1
ATOM 3113 C CA . SER A 1 394 ? 10.838 -4.384 -10.132 1.00 97.38 394 SER A CA 1
ATOM 3114 C C . SER A 1 394 ? 10.353 -3.893 -8.760 1.00 97.38 394 SER A C 1
ATOM 3116 O O . SER A 1 394 ? 9.166 -4.035 -8.457 1.00 97.38 394 SER A O 1
ATOM 3118 N N . PRO A 1 395 ? 11.212 -3.236 -7.955 1.00 96.31 395 PRO A N 1
ATOM 3119 C CA . PRO A 1 395 ? 10.816 -2.555 -6.728 1.00 96.31 395 PRO A CA 1
ATOM 3120 C C . PRO A 1 395 ? 9.794 -1.452 -6.986 1.00 96.31 395 PRO A C 1
ATOM 3122 O O . PRO A 1 395 ? 8.908 -1.214 -6.168 1.00 96.31 395 PRO A O 1
ATOM 3125 N N . GLY A 1 396 ? 9.866 -0.817 -8.162 1.00 93.94 396 GLY A N 1
ATOM 3126 C CA . GLY A 1 396 ? 8.878 0.156 -8.612 1.00 93.94 396 GLY A CA 1
ATOM 3127 C C . GLY A 1 396 ? 7.471 -0.431 -8.732 1.00 93.94 396 GLY A C 1
ATOM 3128 O O . GLY A 1 396 ? 6.520 0.314 -8.508 1.00 93.94 396 GLY A O 1
ATOM 3129 N N . GLY A 1 397 ? 7.344 -1.734 -9.019 1.00 95.06 397 GLY A N 1
ATOM 3130 C CA . GLY A 1 397 ? 6.079 -2.480 -9.103 1.00 95.06 397 GLY A CA 1
ATOM 3131 C C . GLY A 1 397 ? 5.570 -3.066 -7.789 1.00 95.06 397 GLY A C 1
ATOM 3132 O O . GLY A 1 397 ? 4.435 -3.519 -7.734 1.00 95.06 397 GLY A O 1
ATOM 3133 N N . VAL A 1 398 ? 6.375 -3.016 -6.727 1.00 97.19 398 VAL A N 1
ATOM 3134 C CA . VAL A 1 398 ? 5.954 -3.338 -5.353 1.00 97.19 398 VAL A CA 1
ATOM 3135 C C . VAL A 1 398 ? 5.596 -2.058 -4.599 1.00 97.19 398 VAL A C 1
ATOM 3137 O O . VAL A 1 398 ? 4.574 -1.979 -3.929 1.00 97.19 398 VAL A O 1
ATOM 3140 N N . GLY A 1 399 ? 6.419 -1.018 -4.753 1.00 94.50 399 GLY A N 1
ATOM 3141 C CA . GLY A 1 399 ? 6.343 0.215 -3.979 1.00 94.50 399 GLY A CA 1
ATOM 3142 C C . GLY A 1 399 ? 7.405 0.281 -2.879 1.00 94.50 399 GLY A C 1
ATOM 3143 O O . GLY A 1 399 ? 8.006 -0.717 -2.491 1.00 94.50 399 GLY A O 1
ATOM 3144 N N . PHE A 1 400 ? 7.660 1.498 -2.389 1.00 94.19 400 PHE A N 1
ATOM 3145 C CA . PHE A 1 400 ? 8.682 1.735 -1.366 1.00 94.19 400 PHE A CA 1
ATOM 3146 C C . PHE A 1 400 ? 8.264 1.202 0.005 1.00 94.19 400 PHE A C 1
ATOM 3148 O O . PHE A 1 400 ? 9.088 0.630 0.707 1.00 94.19 400 PHE A O 1
ATOM 3155 N N . ASP A 1 401 ? 7.003 1.379 0.398 1.00 96.12 401 ASP A N 1
ATOM 3156 C CA . ASP A 1 401 ? 6.497 0.807 1.646 1.00 96.12 401 ASP A CA 1
ATOM 3157 C C . ASP A 1 401 ? 6.031 -0.632 1.400 1.00 96.12 401 ASP A C 1
ATOM 3159 O O . ASP A 1 401 ? 4.856 -0.891 1.124 1.00 96.12 401 ASP A O 1
ATOM 3163 N N . ILE A 1 402 ? 7.005 -1.546 1.406 1.00 98.12 402 ILE A N 1
ATOM 3164 C CA . ILE A 1 402 ? 6.811 -2.983 1.183 1.00 98.12 402 ILE A CA 1
ATOM 3165 C C . ILE A 1 402 ? 5.852 -3.526 2.244 1.00 98.12 402 ILE A C 1
ATOM 3167 O O . ILE A 1 402 ? 5.996 -3.222 3.427 1.00 98.12 402 ILE A O 1
ATOM 3171 N N . ASN A 1 403 ? 4.874 -4.319 1.818 1.00 98.19 403 ASN A N 1
ATOM 3172 C CA . ASN A 1 403 ? 3.786 -4.826 2.648 1.00 98.19 403 ASN A CA 1
ATOM 3173 C C . ASN A 1 403 ? 3.084 -3.719 3.459 1.00 98.19 403 ASN A C 1
ATOM 3175 O O . ASN A 1 403 ? 2.632 -3.949 4.580 1.00 98.19 403 ASN A O 1
ATOM 3179 N N . CYS A 1 404 ? 2.968 -2.505 2.907 1.00 97.44 404 CYS A N 1
ATOM 3180 C CA . CYS A 1 404 ? 1.889 -1.619 3.331 1.00 97.44 404 CYS A CA 1
ATOM 3181 C C . CYS A 1 404 ? 0.571 -2.375 3.148 1.00 97.44 404 CYS A C 1
ATOM 3183 O O . CYS A 1 404 ? 0.374 -3.050 2.132 1.00 97.44 404 CYS A O 1
ATOM 3185 N N . GLY A 1 405 ? -0.268 -2.351 4.175 1.00 97.38 405 GLY A N 1
ATOM 3186 C CA . GLY A 1 405 ? -1.430 -3.216 4.258 1.00 97.38 405 GLY A CA 1
ATOM 3187 C C . GLY A 1 405 ? -2.375 -2.791 5.365 1.00 97.38 405 GLY A C 1
ATOM 3188 O O . GLY A 1 405 ? -2.092 -1.873 6.141 1.00 97.38 405 GLY A O 1
ATOM 3189 N N . VAL A 1 406 ? -3.513 -3.467 5.418 1.00 97.88 406 VAL A N 1
ATOM 3190 C CA . VAL A 1 406 ? -4.609 -3.153 6.328 1.00 97.88 406 VAL A CA 1
ATOM 3191 C C . VAL A 1 406 ? -4.939 -4.393 7.141 1.00 97.88 406 VAL A C 1
ATOM 3193 O O . VAL A 1 406 ? -5.015 -5.493 6.598 1.00 97.88 406 VAL A O 1
ATOM 3196 N N . ARG A 1 407 ? -5.155 -4.202 8.441 1.00 98.62 407 ARG A N 1
ATOM 3197 C CA . ARG A 1 407 ? -5.695 -5.205 9.357 1.00 98.62 407 ARG A CA 1
ATOM 3198 C C . ARG A 1 407 ? -6.997 -4.694 9.951 1.00 98.62 407 ARG A C 1
ATOM 3200 O O . ARG A 1 407 ? -7.071 -3.528 10.332 1.00 98.62 407 ARG A O 1
ATOM 3207 N N . LEU A 1 408 ? -8.000 -5.558 10.043 1.00 98.69 408 LEU A N 1
ATOM 3208 C CA . LEU A 1 408 ? -9.274 -5.249 10.687 1.00 98.69 408 LEU A CA 1
ATOM 3209 C C . LEU A 1 408 ? -9.475 -6.152 11.901 1.00 98.69 408 LEU A C 1
ATOM 3211 O O . LEU A 1 408 ? -9.314 -7.365 11.807 1.00 98.69 408 LEU A O 1
ATOM 3215 N N . ILE A 1 409 ? -9.859 -5.548 13.018 1.00 98.69 409 ILE A N 1
ATOM 3216 C CA . ILE A 1 409 ? -10.182 -6.208 14.280 1.00 98.69 409 ILE A CA 1
ATOM 3217 C C . ILE A 1 409 ? -11.664 -5.941 14.546 1.00 98.69 409 ILE A C 1
ATOM 3219 O O . ILE A 1 409 ? -12.100 -4.792 14.478 1.00 98.69 409 ILE A O 1
ATOM 3223 N N . ARG A 1 410 ? -12.451 -6.976 14.818 1.00 98.00 410 ARG A N 1
ATOM 3224 C CA . ARG A 1 410 ? -13.854 -6.828 15.241 1.00 98.00 410 ARG A CA 1
ATOM 3225 C C . ARG A 1 410 ? -13.933 -6.743 16.761 1.00 98.00 410 ARG A C 1
ATOM 3227 O O . ARG A 1 410 ? -12.991 -7.141 17.428 1.00 98.00 410 ARG A O 1
ATOM 3234 N N . THR A 1 411 ? -15.041 -6.249 17.297 1.00 98.56 411 THR A N 1
ATOM 3235 C CA . THR A 1 411 ? -15.354 -6.339 18.731 1.00 98.56 411 THR A CA 1
ATOM 3236 C C . THR A 1 411 ? -16.806 -6.771 18.919 1.00 98.56 411 THR A C 1
ATOM 3238 O O . THR A 1 411 ? -17.594 -6.766 17.966 1.00 98.56 411 THR A O 1
ATOM 3241 N N . ASN A 1 412 ? -17.189 -7.120 20.144 1.00 97.81 412 ASN A N 1
ATOM 3242 C CA . ASN A 1 412 ? -18.592 -7.309 20.514 1.00 97.81 412 ASN A CA 1
ATOM 3243 C C . ASN A 1 412 ? -19.308 -5.996 20.895 1.00 97.81 412 ASN A C 1
ATOM 3245 O O . ASN A 1 412 ? -20.505 -6.036 21.181 1.00 97.81 412 ASN A O 1
ATOM 3249 N N . LEU A 1 413 ? -18.629 -4.844 20.847 1.00 98.19 413 LEU A N 1
ATOM 3250 C CA . LEU A 1 413 ? -19.182 -3.535 21.208 1.00 98.19 413 LEU A CA 1
ATOM 3251 C C . LEU A 1 413 ? -20.069 -2.951 20.105 1.00 98.19 413 LEU A C 1
ATOM 3253 O O . LEU A 1 413 ? -19.922 -3.249 18.915 1.00 98.19 413 LEU A O 1
ATOM 3257 N N . SER A 1 414 ? -20.971 -2.066 20.512 1.00 97.88 414 SER A N 1
ATOM 3258 C CA . SER A 1 414 ? -21.845 -1.288 19.636 1.00 97.88 414 SER A CA 1
ATOM 3259 C C . SER A 1 414 ? -21.491 0.203 19.690 1.00 97.88 414 SER A C 1
ATOM 3261 O O . SER A 1 414 ? -20.836 0.675 20.617 1.00 97.88 414 SER A O 1
ATOM 3263 N N . GLU A 1 415 ? -21.938 0.983 18.702 1.00 97.44 415 GLU A N 1
ATOM 3264 C CA . GLU A 1 415 ? -21.670 2.430 18.643 1.00 97.44 415 GLU A CA 1
ATOM 3265 C C . GLU A 1 415 ? -22.090 3.164 19.930 1.00 97.44 415 GLU A C 1
ATOM 3267 O O . GLU A 1 415 ? -21.367 4.048 20.390 1.00 97.44 415 GLU A O 1
ATOM 3272 N N . SER A 1 416 ? -23.204 2.758 20.552 1.00 97.44 416 SER A N 1
ATOM 3273 C CA . SER A 1 416 ? -23.686 3.295 21.834 1.00 97.44 416 SER A CA 1
ATOM 3274 C C . SER A 1 416 ? -22.679 3.167 22.975 1.00 97.44 416 SER A C 1
ATOM 3276 O O . SER A 1 416 ? -22.659 4.025 23.852 1.00 97.44 416 SER A O 1
ATOM 3278 N N . ASP A 1 417 ? -21.837 2.135 22.946 1.00 97.38 417 ASP A N 1
ATOM 3279 C CA . ASP A 1 417 ? -20.861 1.850 23.999 1.00 97.38 417 ASP A CA 1
ATOM 3280 C C . ASP A 1 417 ? -19.620 2.740 23.842 1.00 97.38 417 ASP A C 1
ATOM 3282 O O . ASP A 1 417 ? -18.971 3.103 24.821 1.00 97.38 417 ASP A O 1
ATOM 3286 N N . ILE A 1 418 ? -19.312 3.148 22.603 1.00 97.25 418 ILE A N 1
ATOM 3287 C CA . ILE A 1 418 ? -18.168 4.013 22.298 1.00 97.25 418 ILE A CA 1
ATOM 3288 C C . ILE A 1 418 ? -18.503 5.488 22.496 1.00 97.25 418 ILE A C 1
ATOM 3290 O O . ILE A 1 418 ? -17.649 6.225 22.980 1.00 97.25 418 ILE A O 1
ATOM 3294 N N . GLN A 1 419 ? -19.704 5.954 22.123 1.00 95.75 419 GLN A N 1
ATOM 3295 C CA . GLN A 1 419 ? -20.025 7.394 22.120 1.00 95.75 419 GLN A CA 1
ATOM 3296 C C . GLN A 1 419 ? -19.679 8.124 23.439 1.00 95.75 419 GLN A C 1
ATOM 3298 O O . GLN A 1 419 ? -19.070 9.192 23.349 1.00 95.75 419 GLN A O 1
ATOM 3303 N N . PRO A 1 420 ? -19.959 7.575 24.642 1.00 97.44 420 PRO A N 1
ATOM 3304 C CA . PRO A 1 420 ? -19.623 8.236 25.908 1.00 97.44 420 PRO A CA 1
ATOM 3305 C C . PRO A 1 420 ? -18.116 8.370 26.166 1.00 97.44 420 PRO A C 1
ATOM 3307 O O . PRO A 1 420 ? -17.682 9.319 26.814 1.00 97.44 420 PRO A O 1
ATOM 3310 N N . VAL A 1 421 ? -17.312 7.433 25.655 1.00 97.38 421 VAL A N 1
ATOM 3311 C CA . VAL A 1 421 ? -15.861 7.344 25.903 1.00 97.38 421 VAL A CA 1
ATOM 3312 C C . VAL A 1 421 ? -15.021 7.665 24.667 1.00 97.38 421 VAL A C 1
ATOM 3314 O O . VAL A 1 421 ? -13.800 7.561 24.709 1.00 97.38 421 VAL A O 1
ATOM 3317 N N . LYS A 1 422 ? -15.641 8.084 23.561 1.00 97.38 422 LYS A N 1
ATOM 3318 C CA . LYS A 1 422 ? -15.014 8.223 22.237 1.00 97.38 422 LYS A CA 1
ATOM 3319 C C . LYS A 1 422 ? -13.739 9.065 22.258 1.00 97.38 422 LYS A C 1
ATOM 3321 O O . LYS A 1 422 ? -12.708 8.632 21.751 1.00 97.38 422 LYS A O 1
ATOM 3326 N N . GLU A 1 423 ? -13.781 10.242 22.879 1.00 97.44 423 GLU A N 1
ATOM 3327 C CA . GLU A 1 423 ? -12.611 11.127 22.982 1.00 97.44 423 GLU A CA 1
ATOM 3328 C C . GLU A 1 423 ? -11.490 10.516 23.834 1.00 97.44 423 GLU A C 1
ATOM 3330 O O . GLU A 1 423 ? -10.311 10.630 23.491 1.00 97.44 423 GLU A O 1
ATOM 3335 N N . GLN A 1 424 ? -11.854 9.832 24.922 1.00 97.56 424 GLN A N 1
ATOM 3336 C CA . GLN A 1 424 ? -10.908 9.175 25.824 1.00 97.56 424 GLN A CA 1
ATOM 3337 C C . GLN A 1 424 ? -10.264 7.960 25.154 1.00 97.56 424 GLN A C 1
ATOM 3339 O O . GLN A 1 424 ? -9.053 7.789 25.238 1.00 97.56 424 GLN A O 1
ATOM 3344 N N . LEU A 1 425 ? -11.050 7.157 24.433 1.00 97.69 425 LEU A N 1
ATOM 3345 C CA . LEU A 1 425 ? -10.570 6.017 23.660 1.00 97.69 425 LEU A CA 1
ATOM 3346 C C . LEU A 1 425 ? -9.630 6.461 22.541 1.00 97.69 425 LEU A C 1
ATOM 3348 O O . LEU A 1 425 ? -8.570 5.868 22.369 1.00 97.69 425 LEU A O 1
ATOM 3352 N N . THR A 1 426 ? -9.980 7.527 21.819 1.00 97.31 426 THR A N 1
ATOM 3353 C CA . THR A 1 426 ? -9.128 8.074 20.751 1.00 97.31 426 THR A CA 1
ATOM 3354 C C . THR A 1 426 ? -7.791 8.550 21.312 1.00 97.31 426 THR A C 1
ATOM 3356 O O . THR A 1 426 ? -6.743 8.243 20.746 1.00 97.31 426 THR A O 1
ATOM 3359 N N . GLN A 1 427 ? -7.808 9.250 22.452 1.00 96.69 427 GLN A N 1
ATOM 3360 C CA . GLN A 1 427 ? -6.581 9.654 23.137 1.00 96.69 427 GLN A CA 1
ATOM 3361 C C . GLN A 1 427 ? -5.781 8.443 23.628 1.00 96.69 427 GLN A C 1
ATOM 3363 O O . GLN A 1 427 ? -4.582 8.367 23.397 1.00 96.69 427 GLN A O 1
ATOM 3368 N N . CYS A 1 428 ? -6.443 7.458 24.233 1.00 96.19 428 CYS A N 1
ATOM 3369 C CA . CYS A 1 428 ? -5.788 6.257 24.732 1.00 96.19 428 CYS A CA 1
ATOM 3370 C C . CYS A 1 428 ? -5.121 5.463 23.598 1.00 96.19 428 CYS A C 1
ATOM 3372 O O . CYS A 1 428 ? -3.983 5.031 23.740 1.00 96.19 428 CYS A O 1
ATOM 3374 N N . LEU A 1 429 ? -5.778 5.312 22.445 1.00 95.94 429 LEU A N 1
ATOM 3375 C CA . LEU A 1 429 ? -5.170 4.700 21.261 1.00 95.94 429 LEU A CA 1
ATOM 3376 C C . LEU A 1 429 ? -3.935 5.476 20.790 1.00 95.94 429 LEU A C 1
ATOM 3378 O O . LEU A 1 429 ? -2.924 4.862 20.465 1.00 95.94 429 LEU A O 1
ATOM 3382 N N . PHE A 1 430 ? -4.001 6.808 20.786 1.00 94.69 430 PHE A N 1
ATOM 3383 C CA . PHE A 1 430 ? -2.880 7.673 20.416 1.00 94.69 430 PHE A CA 1
ATOM 3384 C C . PHE A 1 430 ? -1.693 7.557 21.387 1.00 94.69 430 PHE A C 1
ATOM 3386 O O . PHE A 1 430 ? -0.543 7.611 20.958 1.00 94.69 430 PHE A O 1
ATOM 3393 N N . ASP A 1 431 ? -1.964 7.349 22.676 1.00 92.12 431 ASP A N 1
ATOM 3394 C CA . ASP A 1 431 ? -0.934 7.174 23.702 1.00 92.12 431 ASP A CA 1
ATOM 3395 C C . ASP A 1 431 ? -0.263 5.787 23.617 1.00 92.12 431 ASP A C 1
ATOM 3397 O O . ASP A 1 431 ? 0.946 5.665 23.817 1.00 92.12 431 ASP A O 1
ATOM 3401 N N . PHE A 1 432 ? -1.032 4.734 23.307 1.00 92.12 432 PHE A N 1
ATOM 3402 C CA . PHE A 1 432 ? -0.535 3.353 23.196 1.00 92.12 432 PHE A CA 1
ATOM 3403 C C . PHE A 1 432 ? 0.092 3.019 21.837 1.00 92.12 432 PHE A C 1
ATOM 3405 O O . PHE A 1 432 ? 0.889 2.083 21.746 1.00 92.12 432 PHE A O 1
ATOM 3412 N N . ILE A 1 433 ? -0.280 3.726 20.769 1.00 92.62 433 ILE A N 1
ATOM 3413 C CA . ILE A 1 433 ? 0.222 3.487 19.414 1.00 92.62 433 ILE A CA 1
ATOM 3414 C C . ILE A 1 433 ? 1.047 4.702 18.989 1.00 92.62 433 ILE A C 1
ATOM 3416 O O . ILE A 1 433 ? 0.478 5.701 18.550 1.00 92.62 433 ILE A O 1
ATOM 3420 N N . PRO A 1 434 ? 2.390 4.637 19.058 1.00 86.06 434 PRO A N 1
ATOM 3421 C CA . PRO A 1 434 ? 3.227 5.752 18.653 1.00 86.06 434 PRO A CA 1
ATOM 3422 C C . PRO A 1 434 ? 2.999 6.129 17.187 1.00 86.06 434 PRO A C 1
ATOM 3424 O O . PRO A 1 434 ? 3.098 5.308 16.265 1.00 86.06 434 PRO A O 1
ATOM 3427 N N . VAL A 1 435 ? 2.746 7.414 16.971 1.00 81.62 435 VAL A N 1
ATOM 3428 C CA . VAL A 1 435 ? 2.496 8.008 15.658 1.00 81.62 435 VAL A CA 1
ATOM 3429 C C . VAL A 1 435 ? 3.590 9.007 15.295 1.00 81.62 435 VAL A C 1
ATOM 3431 O O . VAL A 1 435 ? 4.227 9.561 16.187 1.00 81.62 435 VAL A O 1
ATOM 3434 N N . GLY A 1 436 ? 3.819 9.271 14.006 1.00 64.44 436 GLY A N 1
ATOM 3435 C CA . GLY A 1 436 ? 4.772 10.298 13.566 1.00 64.44 436 GLY A CA 1
ATOM 3436 C C . GLY A 1 436 ? 6.036 9.780 12.881 1.00 64.44 436 GLY A C 1
ATOM 3437 O O . GLY A 1 436 ? 6.416 8.608 12.964 1.00 64.44 436 GLY A O 1
ATOM 3438 N N . VAL A 1 437 ? 6.720 10.685 12.174 1.00 57.97 437 VAL A N 1
ATOM 3439 C CA . VAL A 1 437 ? 8.041 10.423 11.585 1.00 57.97 437 VAL A CA 1
ATOM 3440 C C . VAL A 1 437 ? 9.098 10.412 12.690 1.00 57.97 437 VAL A C 1
ATOM 3442 O O . VAL A 1 437 ? 9.310 11.418 13.355 1.00 57.97 437 VAL A O 1
ATOM 3445 N N . GLY A 1 438 ? 9.806 9.289 12.843 1.00 58.03 438 GLY A N 1
ATOM 3446 C CA . GLY A 1 438 ? 10.902 9.155 13.814 1.00 58.03 438 GLY A CA 1
ATOM 3447 C C . GLY A 1 438 ? 10.477 8.686 15.208 1.00 58.03 438 GLY A C 1
ATOM 3448 O O . GLY A 1 438 ? 11.341 8.506 16.065 1.00 58.03 438 GLY A O 1
ATOM 3449 N N . SER A 1 439 ? 9.183 8.442 15.416 1.00 67.31 439 SER A N 1
ATOM 3450 C CA . SER A 1 439 ? 8.644 7.884 16.657 1.00 67.31 439 SER A CA 1
ATOM 3451 C C . SER A 1 439 ? 9.172 6.478 16.917 1.00 67.31 439 SER A C 1
ATOM 3453 O O . SER A 1 439 ? 9.492 5.740 15.977 1.00 67.31 439 SER A O 1
ATOM 3455 N N . ARG A 1 440 ? 9.291 6.132 18.203 1.00 73.69 440 ARG A N 1
ATOM 3456 C CA . ARG A 1 440 ? 9.841 4.853 18.648 1.00 73.69 440 ARG A CA 1
ATOM 3457 C C . ARG A 1 440 ? 8.753 3.922 19.163 1.00 73.69 440 ARG A C 1
ATOM 3459 O O . ARG A 1 440 ? 7.815 4.386 19.802 1.00 73.69 440 ARG A O 1
ATOM 3466 N N . GLY A 1 441 ? 8.908 2.633 18.885 1.00 71.56 441 GLY A N 1
ATOM 3467 C CA . GLY A 1 441 ? 8.074 1.571 19.435 1.00 71.56 441 GLY A CA 1
ATOM 3468 C C . GLY A 1 441 ? 8.092 1.512 20.953 1.00 71.56 441 GLY A C 1
ATOM 3469 O O . GLY A 1 441 ? 9.115 1.799 21.571 1.00 71.56 441 GLY A O 1
ATOM 3470 N N . ILE A 1 442 ? 6.968 1.099 21.539 1.00 75.94 442 ILE A N 1
ATOM 3471 C CA . ILE A 1 442 ? 6.863 0.826 22.983 1.00 75.94 442 ILE A CA 1
ATOM 3472 C C . ILE A 1 442 ? 7.377 -0.585 23.306 1.00 75.94 442 ILE A C 1
ATOM 3474 O O . ILE A 1 442 ? 7.838 -0.840 24.415 1.00 75.94 442 ILE A O 1
ATOM 3478 N N . ILE A 1 443 ? 7.334 -1.498 22.330 1.00 80.81 443 ILE A N 1
ATOM 3479 C CA . ILE A 1 443 ? 7.803 -2.873 22.500 1.00 80.81 443 ILE A CA 1
ATOM 3480 C C . ILE A 1 443 ? 9.337 -2.878 22.524 1.00 80.81 443 ILE A C 1
ATOM 3482 O O . ILE A 1 443 ? 9.958 -2.453 21.542 1.00 80.81 443 ILE A O 1
ATOM 3486 N N . PRO A 1 444 ? 9.958 -3.330 23.629 1.00 79.44 444 PRO A N 1
ATOM 3487 C CA . PRO A 1 444 ? 11.405 -3.397 23.730 1.00 79.44 444 PRO A CA 1
ATOM 3488 C C . PRO A 1 444 ? 11.927 -4.438 22.742 1.00 79.44 444 PRO A C 1
ATOM 3490 O O . PRO A 1 444 ? 11.468 -5.575 22.727 1.00 79.44 444 PRO A O 1
ATOM 3493 N N . ILE A 1 445 ? 12.890 -4.041 21.914 1.00 85.81 445 ILE A N 1
ATOM 3494 C CA . ILE A 1 445 ? 13.487 -4.928 20.922 1.00 85.81 445 ILE A CA 1
ATOM 3495 C C . ILE A 1 445 ? 14.990 -4.687 20.827 1.00 85.81 445 ILE A C 1
ATOM 3497 O O . ILE A 1 445 ? 15.448 -3.543 20.721 1.00 85.81 445 ILE A O 1
ATOM 3501 N N . ASN A 1 446 ? 15.770 -5.764 20.885 1.00 88.12 446 ASN A N 1
ATOM 3502 C CA . ASN A 1 446 ? 17.211 -5.712 20.659 1.00 88.12 446 ASN A CA 1
ATOM 3503 C C . ASN A 1 446 ? 17.560 -6.109 19.207 1.00 88.12 446 ASN A C 1
ATOM 3505 O O . ASN A 1 446 ? 16.702 -6.467 18.403 1.00 88.12 446 ASN A O 1
ATOM 3509 N N . GLY A 1 447 ? 18.841 -6.019 18.839 1.00 89.69 447 GLY A N 1
ATOM 3510 C CA . GLY A 1 447 ? 19.279 -6.325 17.473 1.00 89.69 447 GLY A CA 1
ATOM 3511 C C . GLY A 1 447 ? 19.042 -7.777 17.041 1.00 89.69 447 GLY A C 1
ATOM 3512 O O . GLY A 1 447 ? 18.742 -8.001 15.874 1.00 89.69 447 GLY A O 1
ATOM 3513 N N . ARG A 1 448 ? 19.145 -8.743 17.962 1.00 91.38 448 ARG A N 1
ATOM 3514 C CA . ARG A 1 448 ? 18.909 -10.168 17.692 1.00 91.38 448 ARG A CA 1
ATOM 3515 C C . ARG A 1 448 ? 17.424 -10.439 17.481 1.00 91.38 448 ARG A C 1
ATOM 3517 O O . ARG A 1 448 ? 17.064 -11.013 16.460 1.00 91.38 448 ARG A O 1
ATOM 3524 N N . ASP A 1 449 ? 16.582 -9.957 18.391 1.00 91.19 449 ASP A N 1
ATOM 3525 C CA . ASP A 1 449 ? 15.122 -10.076 18.291 1.00 91.19 449 ASP A CA 1
ATOM 3526 C C . ASP A 1 449 ? 14.620 -9.497 16.964 1.00 91.19 449 ASP A C 1
ATOM 3528 O O . ASP A 1 449 ? 13.721 -10.035 16.325 1.00 91.19 449 ASP A O 1
ATOM 3532 N N . PHE A 1 450 ? 15.239 -8.401 16.518 1.00 93.94 450 PHE A N 1
ATOM 3533 C CA . PHE A 1 450 ? 14.917 -7.776 15.247 1.00 93.94 450 PHE A CA 1
ATOM 3534 C C . PHE A 1 450 ? 15.261 -8.648 14.043 1.00 93.94 450 PHE A C 1
ATOM 3536 O O . PHE A 1 450 ? 14.481 -8.681 13.098 1.00 93.94 450 PHE A O 1
ATOM 3543 N N . GLU A 1 451 ? 16.390 -9.361 14.045 1.00 95.88 451 GLU A N 1
ATOM 3544 C CA . GLU A 1 451 ? 16.684 -10.317 12.969 1.00 95.88 451 GLU A CA 1
ATOM 3545 C C . GLU A 1 451 ? 15.681 -11.470 12.962 1.00 95.88 451 GLU A C 1
ATOM 3547 O O . GLU A 1 451 ? 15.171 -11.823 11.898 1.00 95.88 451 GLU A O 1
ATOM 3552 N N . GLU A 1 452 ? 15.318 -11.973 14.143 1.00 95.56 452 GLU A N 1
ATOM 3553 C CA . GLU A 1 452 ? 14.293 -13.006 14.285 1.00 95.56 452 GLU A CA 1
ATOM 3554 C C . GLU A 1 452 ? 12.923 -12.508 13.785 1.00 95.56 452 GLU A C 1
ATOM 3556 O O . GLU A 1 452 ? 12.247 -13.237 13.068 1.00 95.56 452 GLU A O 1
ATOM 3561 N N . CYS A 1 453 ? 12.541 -11.246 14.029 1.00 95.25 453 CYS A N 1
ATOM 3562 C CA . CYS A 1 453 ? 11.324 -10.645 13.456 1.00 95.25 453 CYS A CA 1
ATOM 3563 C C . CYS A 1 453 ? 11.314 -10.681 11.919 1.00 95.25 453 CYS A C 1
ATOM 3565 O O . CYS A 1 453 ? 10.276 -10.937 11.305 1.00 95.25 453 CYS A O 1
ATOM 3567 N N . LEU A 1 454 ? 12.459 -10.393 11.289 1.00 97.69 454 LEU A N 1
ATOM 3568 C CA . LEU A 1 454 ? 12.591 -10.389 9.829 1.00 97.69 454 LEU A CA 1
ATOM 3569 C C . LEU A 1 454 ? 12.451 -11.798 9.237 1.00 97.69 454 LEU A C 1
ATOM 3571 O O . LEU A 1 454 ? 11.925 -11.947 8.136 1.00 97.69 454 LEU A O 1
ATOM 3575 N N . GLU A 1 455 ? 12.899 -12.826 9.951 1.00 97.56 455 GLU A N 1
ATOM 3576 C CA . GLU A 1 455 ? 12.861 -14.221 9.498 1.00 97.56 455 GLU A CA 1
ATOM 3577 C C . GLU A 1 455 ? 11.536 -14.928 9.830 1.00 97.56 455 GLU A C 1
ATOM 3579 O O . GLU A 1 455 ? 10.971 -15.655 9.007 1.00 97.56 455 GLU A O 1
ATOM 3584 N N . MET A 1 456 ? 11.029 -14.715 11.043 1.00 97.00 456 MET A N 1
ATOM 3585 C CA . MET A 1 456 ? 9.891 -15.438 11.609 1.00 97.00 456 MET A CA 1
ATOM 3586 C C . MET A 1 456 ? 8.546 -14.747 11.358 1.00 97.00 456 MET A C 1
ATOM 3588 O O . MET A 1 456 ? 7.508 -15.396 11.460 1.00 97.00 456 MET A O 1
ATOM 3592 N N . GLY A 1 457 ? 8.515 -13.450 11.034 1.00 97.38 457 GLY A N 1
ATOM 3593 C CA . GLY A 1 457 ? 7.248 -12.728 10.883 1.00 97.38 457 GLY A CA 1
ATOM 3594 C C . GLY A 1 457 ? 6.379 -12.842 12.143 1.00 97.38 457 GLY A C 1
ATOM 3595 O O . GLY A 1 457 ? 6.886 -12.759 13.263 1.00 97.38 457 GLY A O 1
ATOM 3596 N N . MET A 1 458 ? 5.073 -13.071 11.985 1.00 97.12 458 MET A N 1
ATOM 3597 C CA . MET A 1 458 ? 4.147 -13.209 13.123 1.00 97.12 458 MET A CA 1
ATOM 3598 C C . MET A 1 458 ? 4.424 -14.407 14.044 1.00 97.12 458 MET A C 1
ATOM 3600 O O . MET A 1 458 ? 3.955 -14.396 15.181 1.00 97.12 458 MET A O 1
ATOM 3604 N N . ASP A 1 459 ? 5.216 -15.401 13.623 1.00 97.31 459 ASP A N 1
ATOM 3605 C CA . ASP A 1 459 ? 5.642 -16.476 14.534 1.00 97.31 459 ASP A CA 1
ATOM 3606 C C . ASP A 1 459 ? 6.442 -15.913 15.718 1.00 97.31 459 ASP A C 1
ATOM 3608 O O . ASP A 1 459 ? 6.354 -16.430 16.831 1.00 97.31 459 ASP A O 1
ATOM 3612 N N . TRP A 1 460 ? 7.180 -14.818 15.500 1.00 96.31 460 TRP A N 1
ATOM 3613 C CA . TRP A 1 460 ? 7.873 -14.109 16.571 1.00 96.31 460 TRP A CA 1
ATOM 3614 C C . TRP A 1 460 ? 6.877 -13.455 17.536 1.00 96.31 460 TRP A C 1
ATOM 3616 O O . TRP A 1 460 ? 6.971 -13.673 18.739 1.00 96.31 460 TRP A O 1
ATOM 3626 N N . THR A 1 461 ? 5.865 -12.728 17.039 1.00 95.75 461 THR A N 1
ATOM 3627 C CA . THR A 1 461 ? 4.878 -12.079 17.928 1.00 95.75 461 THR A CA 1
ATOM 3628 C C . THR A 1 461 ? 4.056 -13.086 18.718 1.00 95.75 461 THR A C 1
ATOM 3630 O O . THR A 1 461 ? 3.696 -12.802 19.855 1.00 95.75 461 THR A O 1
ATOM 3633 N N . LEU A 1 462 ? 3.788 -14.263 18.147 1.00 96.00 462 LEU A N 1
ATOM 3634 C CA . LEU A 1 462 ? 3.101 -15.343 18.847 1.00 96.00 462 LEU A CA 1
ATOM 3635 C C . LEU A 1 462 ? 3.962 -15.892 19.990 1.00 96.00 462 LEU A C 1
ATOM 3637 O O . LEU A 1 462 ? 3.470 -16.052 21.103 1.00 96.00 462 LEU A O 1
ATOM 3641 N N . ARG A 1 463 ? 5.255 -16.127 19.734 1.00 95.62 463 ARG A N 1
ATOM 3642 C CA . ARG A 1 463 ? 6.201 -16.621 20.744 1.00 95.62 463 ARG A CA 1
ATOM 3643 C C . ARG A 1 463 ? 6.397 -15.633 21.895 1.00 95.62 463 ARG A C 1
ATOM 3645 O O . ARG A 1 463 ? 6.437 -16.057 23.044 1.00 95.62 463 ARG A O 1
ATOM 3652 N N . GLU A 1 464 ? 6.489 -14.340 21.592 1.00 93.75 464 GLU A N 1
ATOM 3653 C CA . GLU A 1 464 ? 6.671 -13.283 22.599 1.00 93.75 464 GLU A CA 1
ATOM 3654 C C . GLU A 1 464 ? 5.355 -12.863 23.295 1.00 93.75 464 GLU A C 1
ATOM 3656 O O . GLU A 1 464 ? 5.372 -12.042 24.210 1.00 93.75 464 GLU A O 1
ATOM 3661 N N . GLY A 1 465 ? 4.202 -13.410 22.886 1.00 93.06 465 GLY A N 1
ATOM 3662 C CA . GLY A 1 465 ? 2.902 -13.138 23.514 1.00 93.06 465 GLY A CA 1
ATOM 3663 C C . GLY A 1 465 ? 2.215 -11.838 23.072 1.00 93.06 465 GLY A C 1
ATOM 3664 O O . GLY A 1 465 ? 1.301 -11.363 23.745 1.00 93.06 465 GLY A O 1
ATOM 3665 N N . TYR A 1 466 ? 2.619 -11.258 21.939 1.00 93.94 466 TYR A N 1
ATOM 3666 C CA . TYR A 1 466 ? 1.996 -10.062 21.352 1.00 93.94 466 TYR A CA 1
ATOM 3667 C C . TYR A 1 466 ? 0.850 -10.376 20.377 1.00 93.94 466 TYR A C 1
ATOM 3669 O O . TYR A 1 466 ? 0.176 -9.460 19.912 1.00 93.94 466 TYR A O 1
ATOM 3677 N N . SER A 1 467 ? 0.601 -11.643 20.050 1.00 95.81 467 SER A N 1
ATOM 3678 C CA . SER A 1 467 ? -0.520 -12.052 19.195 1.00 95.81 467 SER A CA 1
ATOM 3679 C C . SER A 1 467 ? -1.158 -13.346 19.664 1.00 95.81 467 SER A C 1
ATOM 3681 O O . SER A 1 467 ? -0.503 -14.168 20.300 1.00 95.81 467 SER A O 1
ATOM 3683 N N . TRP A 1 468 ? -2.423 -13.535 19.306 1.00 97.25 468 TRP A N 1
ATOM 3684 C CA . TRP A 1 468 ? -3.130 -14.799 19.490 1.00 97.25 468 TRP A CA 1
ATOM 3685 C C . TRP A 1 468 ? -2.833 -15.755 18.330 1.00 97.25 468 TRP A C 1
ATOM 3687 O O . TRP A 1 468 ? -2.347 -15.329 17.277 1.00 97.25 468 TRP A O 1
ATOM 3697 N N . ALA A 1 469 ? -3.094 -17.049 18.515 1.00 95.94 469 ALA A N 1
ATOM 3698 C CA . ALA A 1 469 ? -2.851 -18.045 17.470 1.00 95.94 469 ALA A CA 1
ATOM 3699 C C . ALA A 1 469 ? -3.762 -17.796 16.254 1.00 95.94 469 ALA A C 1
ATOM 3701 O O . ALA A 1 469 ? -3.319 -17.851 15.108 1.00 95.94 469 ALA A O 1
ATOM 3702 N N . GLU A 1 470 ? -5.002 -17.400 16.517 1.00 95.75 470 GLU A N 1
ATOM 3703 C CA . GLU A 1 470 ? -6.052 -17.099 15.549 1.00 95.75 470 GLU A CA 1
ATOM 3704 C C . GLU A 1 470 ? -5.712 -15.865 14.696 1.00 95.75 470 GLU A C 1
ATOM 3706 O O . GLU A 1 470 ? -6.079 -15.803 13.520 1.00 95.75 470 GLU A O 1
ATOM 3711 N N . ASP A 1 471 ? -4.955 -14.900 15.240 1.00 97.50 471 ASP A N 1
ATOM 3712 C CA . ASP A 1 471 ? -4.505 -13.713 14.494 1.00 97.50 471 ASP A CA 1
ATOM 3713 C C . ASP A 1 471 ? -3.628 -14.107 13.301 1.00 97.50 471 ASP A C 1
ATOM 3715 O O . ASP A 1 471 ? -3.651 -13.456 12.254 1.00 97.50 471 ASP A O 1
ATOM 3719 N N . LYS A 1 472 ? -2.827 -15.165 13.477 1.00 95.12 472 LYS A N 1
ATOM 3720 C CA . LYS A 1 472 ? -1.953 -15.709 12.440 1.00 95.12 472 LYS A CA 1
ATOM 3721 C C . LYS A 1 472 ? -2.774 -16.388 11.345 1.00 95.12 472 LYS A C 1
ATOM 3723 O O . LYS A 1 472 ? -2.484 -16.196 10.168 1.00 95.12 472 LYS A O 1
ATOM 3728 N N . GLU A 1 473 ? -3.799 -17.151 11.714 1.00 96.00 473 GLU A N 1
ATOM 3729 C CA . GLU A 1 473 ? -4.683 -17.840 10.763 1.00 96.00 473 GLU A CA 1
ATOM 3730 C C . GLU A 1 473 ? -5.462 -16.860 9.881 1.00 96.00 473 GLU A C 1
ATOM 3732 O O . GLU A 1 473 ? -5.700 -17.135 8.707 1.00 96.00 473 GLU A O 1
ATOM 3737 N N . HIS A 1 474 ? -5.783 -15.681 10.414 1.00 97.56 474 HIS A N 1
ATOM 3738 C CA . HIS A 1 474 ? -6.473 -14.602 9.709 1.00 97.56 474 HIS A CA 1
ATOM 3739 C C . HIS A 1 474 ? -5.514 -13.577 9.083 1.00 97.56 474 HIS A C 1
ATOM 3741 O O . HIS A 1 474 ? -5.888 -12.431 8.837 1.00 97.56 474 HIS A O 1
ATOM 3747 N N . CYS A 1 475 ? -4.278 -13.970 8.787 1.00 97.75 475 CYS A N 1
ATOM 3748 C CA . CYS A 1 475 ? -3.297 -13.112 8.138 1.00 97.75 475 CYS A CA 1
ATOM 3749 C C . CYS A 1 475 ? -2.883 -13.685 6.782 1.00 97.75 475 CYS A C 1
ATOM 3751 O O . CYS A 1 475 ? -2.657 -14.886 6.628 1.00 97.75 475 CYS A O 1
ATOM 3753 N N . GLU A 1 476 ? -2.758 -12.823 5.777 1.00 97.88 476 GLU A N 1
ATOM 3754 C CA . GLU A 1 476 ? -2.163 -13.196 4.500 1.00 97.88 476 GLU A CA 1
ATOM 3755 C C . GLU A 1 476 ? -0.757 -13.815 4.701 1.00 97.88 476 GLU A C 1
ATOM 3757 O O . GLU A 1 476 ? 0.055 -13.292 5.459 1.00 97.88 476 GLU A O 1
ATOM 3762 N N . GLU A 1 477 ? -0.477 -14.943 4.029 1.00 96.56 477 GLU A N 1
ATOM 3763 C CA . GLU A 1 477 ? 0.727 -15.783 4.238 1.00 96.56 477 GLU A CA 1
ATOM 3764 C C . GLU A 1 477 ? 0.918 -16.280 5.677 1.00 96.56 477 GLU A C 1
ATOM 3766 O O . GLU A 1 477 ? 2.044 -16.514 6.107 1.00 96.56 477 GLU A O 1
ATOM 3771 N N . TYR A 1 478 ? -0.152 -16.381 6.470 1.00 96.38 478 TYR A N 1
ATOM 3772 C CA . TYR A 1 478 ? -0.038 -16.653 7.904 1.00 96.38 478 TYR A CA 1
ATOM 3773 C C . TYR A 1 478 ? 0.932 -15.679 8.609 1.00 96.38 478 TYR A C 1
ATOM 3775 O O . TYR A 1 478 ? 1.613 -16.038 9.571 1.00 96.38 478 TYR A O 1
ATOM 3783 N N . GLY A 1 479 ? 1.051 -14.448 8.092 1.00 97.12 479 GLY A N 1
ATOM 3784 C CA . GLY A 1 479 ? 1.941 -13.415 8.616 1.00 97.12 479 GLY A CA 1
ATOM 3785 C C . GLY A 1 479 ? 3.438 -13.674 8.439 1.00 97.12 479 GLY A C 1
ATOM 3786 O O . GLY A 1 479 ? 4.229 -13.045 9.151 1.00 97.12 479 GLY A O 1
ATOM 3787 N N . ARG A 1 480 ? 3.842 -14.584 7.539 1.00 97.62 480 ARG A N 1
ATOM 3788 C CA . ARG A 1 480 ? 5.252 -14.907 7.291 1.00 97.62 480 ARG A CA 1
ATOM 3789 C C . ARG A 1 480 ? 5.512 -15.394 5.862 1.00 97.62 480 ARG A C 1
ATOM 3791 O O . ARG A 1 480 ? 5.026 -16.437 5.447 1.00 97.62 480 ARG A O 1
ATOM 3798 N N . MET A 1 481 ? 6.411 -14.713 5.158 1.00 97.31 481 MET A N 1
ATOM 3799 C CA . MET A 1 481 ? 7.063 -15.238 3.957 1.00 97.31 481 MET A CA 1
ATOM 3800 C C . MET A 1 481 ? 8.296 -16.056 4.349 1.00 97.31 481 MET A C 1
ATOM 3802 O O . MET A 1 481 ? 9.188 -15.551 5.039 1.00 97.31 481 MET A O 1
ATOM 3806 N N . LEU A 1 482 ? 8.340 -17.315 3.911 1.00 96.38 482 LEU A N 1
ATOM 3807 C CA . LEU A 1 482 ? 9.370 -18.290 4.293 1.00 96.38 482 LEU A CA 1
ATOM 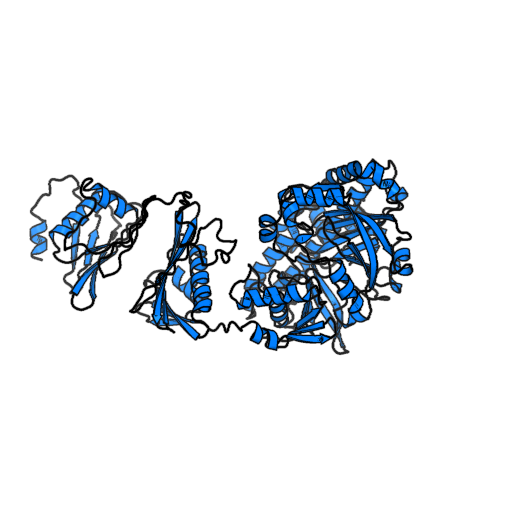3808 C C . LEU A 1 482 ? 10.724 -18.018 3.630 1.00 96.38 482 LEU A C 1
ATOM 3810 O O . LEU A 1 482 ? 11.762 -18.401 4.157 1.00 96.38 482 LEU A O 1
ATOM 3814 N N . GLU A 1 483 ? 10.726 -17.335 2.490 1.00 95.69 483 GLU A N 1
ATOM 3815 C CA . GLU A 1 483 ? 11.920 -17.014 1.707 1.00 95.69 483 GLU A CA 1
ATOM 3816 C C . GLU A 1 483 ? 12.686 -15.800 2.252 1.00 95.69 483 GLU A C 1
ATOM 3818 O O . GLU A 1 483 ? 13.681 -15.375 1.659 1.00 95.69 483 GLU A O 1
ATOM 3823 N N . ALA A 1 484 ? 12.214 -15.207 3.351 1.00 97.81 484 ALA A N 1
ATOM 3824 C CA . ALA A 1 484 ? 12.856 -14.069 3.981 1.00 97.81 484 ALA A CA 1
ATOM 3825 C C . ALA A 1 484 ? 14.298 -14.390 4.390 1.00 97.81 484 ALA A C 1
ATOM 3827 O O . ALA A 1 484 ? 14.573 -15.384 5.054 1.00 97.81 484 ALA A O 1
ATOM 3828 N N . ASP A 1 485 ? 15.222 -13.507 4.014 1.00 97.81 485 ASP A N 1
ATOM 3829 C CA . ASP A 1 485 ? 16.633 -13.613 4.385 1.00 97.81 485 ASP A CA 1
ATOM 3830 C C . ASP A 1 485 ? 17.089 -12.279 4.995 1.00 97.81 485 ASP A C 1
ATOM 3832 O O . ASP A 1 485 ? 17.337 -11.308 4.260 1.00 97.81 485 ASP A O 1
ATOM 3836 N N . PRO A 1 486 ? 17.216 -12.197 6.333 1.00 97.12 486 PRO A N 1
ATOM 3837 C CA . PRO A 1 486 ? 17.683 -10.996 7.017 1.00 97.12 486 PRO A CA 1
ATOM 3838 C C . PRO A 1 486 ? 19.080 -10.538 6.577 1.00 97.12 486 PRO A C 1
ATOM 3840 O O . PRO A 1 486 ? 19.406 -9.359 6.742 1.00 97.12 486 PRO A O 1
ATOM 3843 N N . ALA A 1 487 ? 19.914 -11.412 5.998 1.00 97.25 487 ALA A N 1
ATOM 3844 C CA . ALA A 1 487 ? 21.229 -11.038 5.475 1.00 97.25 487 ALA A CA 1
ATOM 3845 C C . ALA A 1 487 ? 21.139 -10.234 4.165 1.00 97.25 487 ALA A C 1
ATOM 3847 O O . ALA A 1 487 ? 22.106 -9.575 3.777 1.00 97.25 487 ALA A O 1
ATOM 3848 N N . LYS A 1 488 ? 19.983 -10.244 3.485 1.00 97.69 488 LYS A N 1
ATOM 3849 C CA . LYS A 1 488 ? 19.705 -9.408 2.299 1.00 97.69 488 LYS A CA 1
ATOM 3850 C C . LYS A 1 488 ? 19.133 -8.040 2.645 1.00 97.69 488 LYS A C 1
ATOM 3852 O O . LYS A 1 488 ? 18.953 -7.211 1.757 1.00 97.69 488 LYS A O 1
ATOM 3857 N N . VAL A 1 489 ? 18.885 -7.772 3.925 1.00 97.94 489 VAL A N 1
ATOM 3858 C CA . VAL A 1 489 ? 18.461 -6.460 4.412 1.00 97.94 489 VAL A CA 1
ATOM 3859 C C . VAL A 1 489 ? 19.690 -5.684 4.877 1.00 97.94 489 VAL A C 1
ATOM 3861 O O . VAL A 1 489 ? 20.406 -6.108 5.785 1.00 97.94 489 VAL A O 1
ATOM 3864 N N . SER A 1 490 ? 19.939 -4.523 4.269 1.00 97.44 490 SER A N 1
ATOM 3865 C CA . SER A 1 490 ? 21.124 -3.720 4.574 1.00 97.44 490 SER A CA 1
ATOM 3866 C C . SER A 1 490 ? 21.148 -3.245 6.030 1.00 97.44 490 SER A C 1
ATOM 3868 O O . SER A 1 490 ? 20.114 -2.963 6.643 1.00 97.44 490 SER A O 1
ATOM 3870 N N . THR A 1 491 ? 22.346 -3.045 6.584 1.00 96.31 491 THR A N 1
ATOM 3871 C CA . THR A 1 491 ? 22.515 -2.474 7.932 1.00 96.31 491 THR A CA 1
ATOM 3872 C C . THR A 1 491 ? 21.823 -1.116 8.065 1.00 96.31 491 THR A C 1
ATOM 3874 O O . THR A 1 491 ? 21.302 -0.779 9.127 1.00 96.31 491 THR A O 1
ATOM 3877 N N . ARG A 1 492 ? 21.777 -0.328 6.980 1.00 96.31 492 ARG A N 1
ATOM 3878 C CA . ARG A 1 492 ? 21.058 0.951 6.941 1.00 96.31 492 ARG A CA 1
ATOM 3879 C C . ARG A 1 492 ? 19.549 0.745 7.079 1.00 96.31 492 ARG A C 1
ATOM 3881 O O . ARG A 1 492 ? 18.922 1.473 7.846 1.00 96.31 492 ARG A O 1
ATOM 3888 N N . ALA A 1 493 ? 18.975 -0.230 6.376 1.00 96.50 493 ALA A N 1
ATOM 3889 C CA . ALA A 1 493 ? 17.559 -0.567 6.486 1.00 96.50 493 ALA A CA 1
ATOM 3890 C C . ALA A 1 493 ? 17.210 -1.055 7.900 1.00 96.50 493 ALA A C 1
ATOM 3892 O O . ALA A 1 493 ? 16.268 -0.537 8.502 1.00 96.50 493 ALA A O 1
ATOM 3893 N N . LYS A 1 494 ? 18.032 -1.943 8.477 1.00 96.00 494 LYS A N 1
ATOM 3894 C CA . LYS A 1 494 ? 17.866 -2.425 9.860 1.00 96.00 494 LYS A CA 1
ATOM 3895 C C . LYS A 1 494 ? 17.919 -1.281 10.878 1.00 96.00 494 LYS A C 1
ATOM 3897 O O . LYS A 1 494 ? 17.008 -1.142 11.686 1.00 96.00 494 LYS A O 1
ATOM 3902 N N . LYS A 1 495 ? 18.912 -0.383 10.783 1.00 94.00 495 LYS A N 1
ATOM 3903 C CA . LYS A 1 495 ? 19.032 0.802 11.660 1.00 94.00 495 LYS A CA 1
ATOM 3904 C C . LYS A 1 495 ? 17.828 1.747 11.577 1.00 94.00 495 LYS A C 1
ATOM 3906 O O . LYS A 1 495 ? 17.486 2.373 12.574 1.00 94.00 495 LYS A O 1
ATOM 3911 N N . ARG A 1 496 ? 17.199 1.873 10.402 1.00 93.06 496 ARG A N 1
ATOM 3912 C CA . ARG A 1 496 ? 15.980 2.681 10.224 1.00 93.06 496 ARG A CA 1
ATOM 3913 C C . ARG A 1 496 ? 14.736 1.988 10.783 1.00 93.06 496 ARG A C 1
ATOM 3915 O O . ARG A 1 496 ? 13.886 2.675 11.338 1.00 93.06 496 ARG A O 1
ATOM 3922 N N . GLY A 1 497 ? 14.628 0.670 10.610 1.00 92.25 497 GLY A N 1
ATOM 3923 C CA . GLY A 1 497 ? 13.470 -0.128 11.019 1.00 92.25 497 GLY A CA 1
ATOM 3924 C C . GLY A 1 497 ? 13.398 -0.418 12.513 1.00 92.25 497 GLY A C 1
ATOM 3925 O O . GLY A 1 497 ? 12.325 -0.285 13.088 1.00 92.25 497 GLY A O 1
ATOM 3926 N N . LEU A 1 498 ? 14.532 -0.751 13.137 1.00 91.69 498 LEU A N 1
ATOM 3927 C CA . LEU A 1 498 ? 14.626 -1.160 14.544 1.00 91.69 498 LEU A CA 1
ATOM 3928 C C . LEU A 1 498 ? 13.855 -0.244 15.512 1.00 91.69 498 LEU A C 1
ATOM 3930 O O . LEU A 1 498 ? 13.011 -0.754 16.243 1.00 91.69 498 LEU A O 1
ATOM 3934 N N . PRO A 1 499 ? 14.050 1.092 15.512 1.00 90.62 499 PRO A N 1
ATOM 3935 C CA . PRO A 1 499 ? 13.311 1.950 16.433 1.00 90.62 499 PRO A CA 1
ATOM 3936 C C . PRO A 1 499 ? 11.819 2.065 16.092 1.00 90.62 499 PRO A C 1
ATOM 3938 O O . PRO A 1 499 ? 11.055 2.494 16.941 1.00 90.62 499 PRO A O 1
ATOM 3941 N N . GLN A 1 500 ? 11.393 1.731 14.872 1.00 90.75 500 GLN A N 1
ATOM 3942 C CA . GLN A 1 500 ? 10.050 2.015 14.351 1.00 90.75 500 GLN A CA 1
ATOM 3943 C C . GLN A 1 500 ? 9.067 0.849 14.496 1.00 90.75 500 GLN A C 1
ATOM 3945 O O . GLN A 1 500 ? 7.936 0.959 14.016 1.00 90.75 500 GLN A O 1
ATOM 3950 N N . LEU A 1 501 ? 9.471 -0.265 15.108 1.00 90.81 501 LEU A N 1
ATOM 3951 C CA . LEU A 1 501 ? 8.567 -1.388 15.338 1.00 90.81 501 LEU A CA 1
ATOM 3952 C C . LEU A 1 501 ? 7.401 -0.979 16.253 1.00 90.81 501 LEU A C 1
ATOM 3954 O O . LEU A 1 501 ? 7.603 -0.276 17.230 1.00 90.81 501 LEU A O 1
ATOM 3958 N N . GLY A 1 502 ? 6.182 -1.415 15.952 1.00 90.69 502 GLY A N 1
ATOM 3959 C CA . GLY A 1 502 ? 4.979 -1.056 16.705 1.00 90.69 502 GLY A CA 1
ATOM 3960 C C . GLY A 1 502 ? 4.545 0.402 16.521 1.00 90.69 502 GLY A C 1
ATOM 3961 O O . GLY A 1 502 ? 3.948 0.966 17.430 1.00 90.69 502 GLY A O 1
ATOM 3962 N N . THR A 1 503 ? 4.863 1.033 15.384 1.00 92.50 503 THR A N 1
ATOM 3963 C CA . THR A 1 503 ? 4.489 2.432 15.097 1.00 92.50 503 THR A CA 1
ATOM 3964 C C . THR A 1 503 ? 3.654 2.551 13.822 1.00 92.50 503 THR A C 1
ATOM 3966 O O . THR A 1 503 ? 3.878 1.831 12.841 1.00 92.50 503 THR A O 1
ATOM 3969 N N . LEU A 1 504 ? 2.717 3.507 13.802 1.00 90.31 504 LEU A N 1
ATOM 3970 C CA . LEU A 1 504 ? 1.901 3.809 12.614 1.00 90.31 504 LEU A CA 1
ATOM 3971 C C . LEU A 1 504 ? 2.719 4.535 11.546 1.00 90.31 504 LEU A C 1
ATOM 3973 O O . LEU A 1 504 ? 2.744 4.161 10.371 1.00 90.31 504 LEU A O 1
ATOM 3977 N N . GLY A 1 505 ? 3.430 5.581 11.962 1.00 87.56 505 GLY A N 1
ATOM 3978 C CA . GLY A 1 505 ? 4.086 6.498 11.043 1.00 87.56 505 GLY A CA 1
ATOM 3979 C C . GLY A 1 505 ? 3.201 7.540 10.399 1.00 87.56 505 GLY A C 1
ATOM 3980 O O . GLY A 1 505 ? 2.117 7.809 10.882 1.00 87.56 505 GLY A O 1
ATOM 3981 N N . ALA A 1 506 ? 3.698 8.104 9.296 1.00 83.19 506 ALA A N 1
ATOM 3982 C CA . ALA A 1 506 ? 3.089 9.226 8.591 1.00 83.19 506 ALA A CA 1
ATOM 3983 C C . ALA A 1 506 ? 2.506 8.837 7.225 1.00 83.19 506 ALA A C 1
ATOM 3985 O O . ALA A 1 506 ? 2.637 7.701 6.770 1.00 83.19 506 ALA A O 1
ATOM 3986 N N . GLY A 1 507 ? 1.921 9.820 6.537 1.00 84.06 507 GLY A N 1
ATOM 3987 C CA . GLY A 1 507 ? 1.285 9.643 5.233 1.00 84.06 507 GLY A CA 1
ATOM 3988 C C . GLY A 1 507 ? -0.148 9.143 5.380 1.00 84.06 507 GLY A C 1
ATOM 3989 O O . GLY A 1 507 ? -0.889 9.635 6.231 1.00 84.06 507 GLY A O 1
ATOM 3990 N N . ASN A 1 508 ? -0.534 8.163 4.568 1.00 85.56 508 ASN A N 1
ATOM 3991 C CA . ASN A 1 508 ? -1.877 7.582 4.575 1.00 85.56 508 ASN A CA 1
ATOM 3992 C C . ASN A 1 508 ? -2.075 6.504 5.655 1.00 85.56 508 ASN A C 1
ATOM 3994 O O . ASN A 1 508 ? -3.085 5.821 5.623 1.00 85.56 508 ASN A O 1
ATOM 3998 N N . HIS A 1 509 ? -1.131 6.332 6.584 1.00 92.81 509 HIS A N 1
ATOM 3999 C CA . HIS A 1 509 ? -1.252 5.368 7.677 1.00 92.81 509 HIS A CA 1
ATOM 4000 C C . HIS A 1 509 ? -2.134 5.912 8.795 1.00 92.81 509 HIS A C 1
ATOM 4002 O O . HIS A 1 509 ? -2.031 7.091 9.148 1.00 92.81 509 HIS A O 1
ATOM 4008 N N . TYR A 1 510 ? -2.957 5.046 9.374 1.00 94.50 510 TYR A N 1
ATOM 4009 C CA . TYR A 1 510 ? -3.910 5.403 10.419 1.00 94.50 510 TYR A CA 1
ATOM 4010 C C . TYR A 1 510 ? -4.279 4.201 11.290 1.00 94.50 510 TYR A C 1
ATOM 4012 O O . TYR A 1 510 ? -4.144 3.044 10.886 1.00 94.50 510 TYR A O 1
ATOM 4020 N N . GLY A 1 511 ? -4.783 4.498 12.484 1.00 96.19 511 GLY A N 1
ATOM 4021 C CA . GLY A 1 511 ? -5.607 3.589 13.274 1.00 96.19 511 GLY A CA 1
ATOM 4022 C C . GLY A 1 511 ? -7.000 4.193 13.406 1.00 96.19 511 GLY A C 1
ATOM 4023 O O . GLY A 1 511 ? -7.131 5.335 13.836 1.00 96.19 511 GLY A O 1
ATOM 4024 N N . GLU A 1 512 ? -8.037 3.462 13.021 1.00 96.94 512 GLU A N 1
ATOM 4025 C CA . GLU A 1 512 ? -9.409 3.965 13.006 1.00 96.94 512 GLU A CA 1
ATOM 4026 C C . GLU A 1 512 ? -10.340 3.055 13.791 1.00 96.94 512 GLU A C 1
ATOM 4028 O O . GLU A 1 512 ? -10.376 1.851 13.553 1.00 96.94 512 GLU A O 1
ATOM 4033 N N . VAL A 1 513 ? -11.140 3.636 14.685 1.00 98.31 513 VAL A N 1
ATOM 4034 C CA . VAL A 1 513 ? -12.326 2.968 15.227 1.00 98.31 513 VAL A CA 1
ATOM 4035 C C . VAL A 1 513 ? -13.488 3.305 14.309 1.00 98.31 513 VAL A C 1
ATOM 4037 O O . VAL A 1 513 ? -13.790 4.476 14.054 1.00 98.31 513 VAL A O 1
ATOM 4040 N N . GLN A 1 514 ? -14.127 2.265 13.800 1.00 98.50 514 GLN A N 1
ATOM 4041 C CA . GLN A 1 514 ? -15.164 2.342 12.790 1.00 98.50 514 GLN A CA 1
ATOM 4042 C C . GLN A 1 514 ? -16.413 1.595 13.252 1.00 98.50 514 GLN A C 1
ATOM 4044 O O . GLN A 1 514 ? -16.351 0.696 14.088 1.00 98.50 514 GLN A O 1
ATOM 4049 N N . VAL A 1 515 ? -17.552 1.964 12.681 1.00 98.38 515 VAL A N 1
ATOM 4050 C CA . VAL A 1 515 ? -18.853 1.352 12.950 1.00 98.38 515 VAL A CA 1
ATOM 4051 C C . VAL A 1 515 ? -19.390 0.727 11.672 1.00 98.38 515 VAL A C 1
ATOM 4053 O O . VAL A 1 515 ? -19.333 1.340 10.605 1.00 98.38 515 VAL A O 1
ATOM 4056 N N . VAL A 1 516 ? -19.947 -0.476 11.781 1.00 98.69 516 VAL A N 1
ATOM 4057 C CA . VAL A 1 516 ? -20.650 -1.158 10.689 1.00 98.69 516 VAL A CA 1
ATOM 4058 C C . VAL A 1 516 ? -21.914 -0.380 10.325 1.00 98.69 516 VAL A C 1
ATOM 4060 O O . VAL A 1 516 ? -22.914 -0.408 11.041 1.00 98.69 516 VAL A O 1
ATOM 4063 N N . GLU A 1 517 ? -21.874 0.317 9.194 1.00 98.06 517 GLU A N 1
ATOM 4064 C CA . GLU A 1 517 ? -22.980 1.127 8.677 1.00 98.06 517 GLU A CA 1
ATOM 4065 C C . GLU A 1 517 ? -23.957 0.259 7.870 1.00 98.06 517 GLU A C 1
ATOM 4067 O O . GLU A 1 517 ? -25.181 0.349 8.010 1.00 98.06 517 GLU A O 1
ATOM 4072 N N . GLU A 1 518 ? -23.413 -0.631 7.036 1.00 98.44 518 GLU A N 1
ATOM 4073 C CA . GLU A 1 518 ? -24.203 -1.465 6.137 1.00 98.44 518 GLU A CA 1
ATOM 4074 C C . GLU A 1 518 ? -23.583 -2.848 5.926 1.00 98.44 518 GLU A C 1
ATOM 4076 O O . GLU A 1 518 ? -22.366 -2.992 5.834 1.00 98.44 518 GLU A O 1
ATOM 4081 N N . ILE A 1 519 ? -24.441 -3.867 5.831 1.00 98.62 519 ILE A N 1
ATOM 4082 C CA . ILE A 1 519 ? -24.070 -5.254 5.535 1.00 98.62 519 ILE A CA 1
ATOM 4083 C C . ILE A 1 519 ? -24.784 -5.645 4.241 1.00 98.62 519 ILE A C 1
ATOM 4085 O O . ILE A 1 519 ? -26.012 -5.744 4.217 1.00 98.62 519 ILE A O 1
ATOM 4089 N N . TYR A 1 520 ? -24.010 -5.867 3.182 1.00 98.25 520 TYR A N 1
ATOM 4090 C CA . TYR A 1 520 ? -24.492 -6.270 1.860 1.00 98.25 520 TYR A CA 1
ATOM 4091 C C . TYR A 1 520 ? -24.556 -7.793 1.717 1.00 98.25 520 TYR A C 1
ATOM 4093 O O . TYR A 1 520 ? -25.501 -8.320 1.136 1.00 98.25 520 TYR A O 1
ATOM 4101 N N . ASP A 1 521 ? -23.572 -8.505 2.275 1.00 97.56 521 ASP A N 1
ATOM 4102 C CA . ASP A 1 521 ? -23.529 -9.968 2.293 1.00 97.56 521 ASP A CA 1
ATOM 4103 C C . ASP A 1 521 ? -23.562 -10.476 3.736 1.00 97.56 521 ASP A C 1
ATOM 4105 O O . ASP A 1 521 ? -22.548 -10.526 4.430 1.00 97.56 521 ASP A O 1
ATOM 4109 N N . LYS A 1 522 ? -24.759 -10.854 4.196 1.00 97.50 522 LYS A N 1
ATOM 4110 C CA . LYS A 1 522 ? -24.974 -11.328 5.571 1.00 97.50 522 LYS A CA 1
ATOM 4111 C C . LYS A 1 522 ? -24.236 -12.629 5.873 1.00 97.50 522 LYS A C 1
ATOM 4113 O O . LYS A 1 522 ? -23.849 -12.844 7.017 1.00 97.50 522 LYS A O 1
ATOM 4118 N N . HIS A 1 523 ? -24.079 -13.509 4.883 1.00 97.00 523 HIS A N 1
ATOM 4119 C CA . HIS A 1 523 ? -23.407 -14.786 5.096 1.00 97.00 523 HIS A CA 1
ATOM 4120 C C . HIS A 1 523 ? -21.909 -14.557 5.292 1.00 97.00 523 HIS A C 1
ATOM 4122 O O . HIS A 1 523 ? -21.356 -14.992 6.301 1.00 97.00 523 HIS A O 1
ATOM 4128 N N . ALA A 1 524 ? -21.283 -13.803 4.385 1.00 97.50 524 ALA A N 1
ATOM 4129 C CA . ALA A 1 524 ? -19.866 -13.479 4.484 1.00 97.50 524 ALA A CA 1
ATOM 4130 C C . ALA A 1 524 ? -19.541 -12.645 5.732 1.00 97.50 524 ALA A C 1
ATOM 4132 O O . ALA A 1 524 ? -18.613 -12.988 6.461 1.00 97.50 524 ALA A O 1
ATOM 4133 N N . ALA A 1 525 ? -20.349 -11.626 6.043 1.00 98.12 525 ALA A N 1
ATOM 4134 C CA . ALA A 1 525 ? -20.162 -10.815 7.244 1.00 98.12 525 ALA A CA 1
ATOM 4135 C C . ALA A 1 525 ? -20.239 -11.662 8.525 1.00 98.12 525 ALA A C 1
ATOM 4137 O O . ALA A 1 525 ? -19.360 -11.563 9.379 1.00 98.12 525 ALA A O 1
ATOM 4138 N N . ARG A 1 526 ? -21.214 -12.577 8.629 1.00 97.44 526 ARG A N 1
ATOM 4139 C CA . ARG A 1 526 ? -21.345 -13.455 9.802 1.00 97.44 526 ARG A CA 1
ATOM 4140 C C . ARG A 1 526 ? -20.150 -14.395 9.967 1.00 97.44 526 ARG A C 1
ATOM 4142 O O . ARG A 1 526 ? -19.743 -14.643 11.097 1.00 97.44 526 ARG A O 1
ATOM 4149 N N . ARG A 1 527 ? -19.575 -14.906 8.870 1.00 97.19 527 ARG A N 1
ATOM 4150 C CA . ARG A 1 527 ? -18.336 -15.709 8.917 1.00 97.19 527 ARG A CA 1
ATOM 4151 C C . ARG A 1 527 ? -17.134 -14.891 9.386 1.00 97.19 527 ARG A C 1
ATOM 4153 O O . ARG A 1 527 ? -16.274 -15.438 10.053 1.00 97.19 527 ARG A O 1
ATOM 4160 N N . MET A 1 528 ? -17.124 -13.589 9.109 1.00 97.62 528 MET A N 1
ATOM 4161 C CA . MET A 1 528 ? -16.137 -12.629 9.618 1.00 97.62 528 MET A CA 1
ATOM 4162 C C . MET A 1 528 ? -16.433 -12.150 11.052 1.00 97.62 528 MET A C 1
ATOM 4164 O O . MET A 1 528 ? -15.785 -11.221 11.518 1.00 97.62 528 MET A O 1
ATOM 4168 N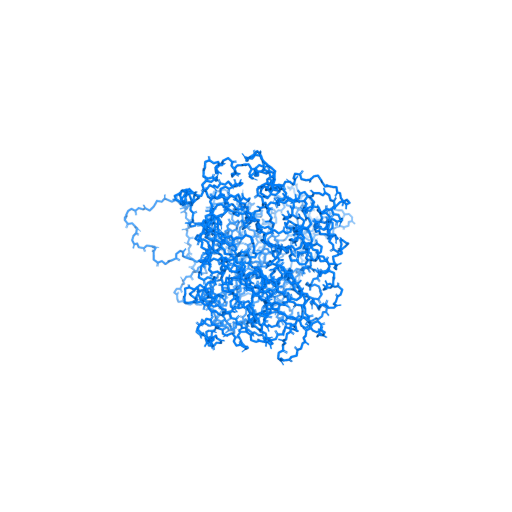 N . GLY A 1 529 ? -17.433 -12.713 11.743 1.00 97.12 529 GLY A N 1
ATOM 4169 C CA . GLY A 1 529 ? -17.847 -12.277 13.083 1.00 97.12 529 GLY A CA 1
ATOM 4170 C C . GLY A 1 529 ? -18.514 -10.894 13.125 1.00 97.12 529 GLY A C 1
ATOM 4171 O O . GLY A 1 529 ? -18.542 -10.256 14.177 1.00 97.12 529 GLY A O 1
ATOM 4172 N N . ILE A 1 530 ? -19.038 -10.425 11.988 1.00 98.12 530 ILE A N 1
ATOM 4173 C CA . ILE A 1 530 ? -19.797 -9.179 11.862 1.00 98.12 530 ILE A CA 1
ATOM 4174 C C . ILE A 1 530 ? -21.270 -9.518 11.625 1.00 98.12 530 ILE A C 1
ATOM 4176 O O . ILE A 1 530 ? -21.659 -9.924 10.528 1.00 98.12 530 ILE A O 1
ATOM 4180 N N . ASP A 1 531 ? -22.106 -9.375 12.651 1.00 95.88 531 ASP A N 1
ATOM 4181 C CA . ASP A 1 531 ? -23.483 -9.884 12.629 1.00 95.88 531 ASP A CA 1
ATOM 4182 C C . ASP A 1 531 ? -24.566 -8.800 12.584 1.00 95.88 531 ASP A C 1
ATOM 4184 O O . ASP A 1 531 ? -25.702 -9.076 12.178 1.00 95.88 531 ASP A O 1
ATOM 4188 N N . ARG A 1 532 ? -24.224 -7.558 12.937 1.00 97.44 532 ARG A N 1
ATOM 4189 C CA . ARG A 1 532 ? -25.191 -6.463 13.060 1.00 97.44 532 ARG A CA 1
ATOM 4190 C C . ARG A 1 532 ? -24.630 -5.112 12.639 1.00 97.44 532 ARG A C 1
ATOM 4192 O O . ARG A 1 532 ? -23.436 -4.834 12.724 1.00 97.44 532 ARG A O 1
ATOM 4199 N N . LYS A 1 533 ? -25.541 -4.233 12.220 1.00 98.19 533 LYS A N 1
ATOM 4200 C CA . LYS A 1 533 ? -25.246 -2.805 12.059 1.00 98.19 533 LYS A CA 1
ATOM 4201 C C . LYS A 1 533 ? -24.977 -2.184 13.428 1.00 98.19 533 LYS A C 1
ATOM 4203 O O . LYS A 1 533 ? -25.589 -2.585 14.414 1.00 98.19 533 LYS A O 1
ATOM 4208 N N . GLY A 1 534 ? -24.080 -1.209 13.480 1.00 98.00 534 GLY A N 1
ATOM 4209 C CA . GLY A 1 534 ? -23.661 -0.567 14.722 1.00 98.00 534 GLY A CA 1
ATOM 4210 C C . GLY A 1 534 ? -22.515 -1.277 15.447 1.00 98.00 534 GLY A C 1
ATOM 4211 O O . GLY A 1 534 ? -21.999 -0.703 16.400 1.00 98.00 534 GLY A O 1
ATOM 4212 N N . GLN A 1 535 ? -22.094 -2.473 15.015 1.00 98.62 535 GLN A N 1
ATOM 4213 C CA . GLN A 1 535 ? -20.939 -3.164 15.597 1.00 98.62 535 GLN A CA 1
ATOM 4214 C C . GLN A 1 535 ? -19.651 -2.373 15.355 1.00 98.62 535 GLN A C 1
ATOM 4216 O O . GLN A 1 535 ? -19.461 -1.786 14.285 1.00 98.62 535 GLN A O 1
ATOM 4221 N N . VAL A 1 536 ? -18.773 -2.356 16.352 1.00 98.62 536 VAL A N 1
ATOM 4222 C CA . VAL A 1 536 ? -17.518 -1.605 16.320 1.00 98.62 536 VAL A CA 1
ATOM 4223 C C . VAL A 1 536 ? -16.390 -2.478 15.776 1.00 98.62 536 VAL A C 1
ATOM 4225 O O . VAL A 1 536 ? -16.278 -3.666 16.075 1.00 98.62 536 VAL A O 1
ATOM 4228 N N . CYS A 1 537 ? -15.539 -1.882 14.951 1.00 98.56 537 CYS A N 1
ATOM 4229 C CA . CYS A 1 537 ? -14.324 -2.494 14.432 1.00 98.56 537 CYS A CA 1
ATOM 4230 C C . CYS A 1 537 ? -13.155 -1.512 14.544 1.00 98.56 537 CYS A C 1
ATOM 4232 O O . CYS A 1 537 ? -13.349 -0.298 14.589 1.00 98.56 537 CYS A O 1
ATOM 4234 N N . VAL A 1 538 ? -11.932 -2.033 14.555 1.00 98.44 538 VAL A N 1
ATOM 4235 C CA . VAL A 1 538 ? -10.696 -1.250 14.555 1.00 98.44 538 VAL A CA 1
ATOM 4236 C C . VAL A 1 538 ? -9.889 -1.604 13.315 1.00 98.44 538 VAL A C 1
ATOM 4238 O O . VAL A 1 538 ? -9.518 -2.759 13.120 1.00 98.44 538 VAL A O 1
ATOM 4241 N N . MET A 1 539 ? -9.621 -0.617 12.467 1.00 98.44 539 MET A N 1
ATOM 4242 C CA . MET A 1 539 ? -8.830 -0.767 11.252 1.00 98.44 539 MET A CA 1
ATOM 4243 C C . MET A 1 539 ? -7.446 -0.151 11.455 1.00 98.44 539 MET A C 1
ATOM 4245 O O . MET A 1 539 ? -7.326 1.012 11.832 1.00 98.44 539 MET A O 1
ATOM 4249 N N . ILE A 1 540 ? -6.395 -0.922 11.192 1.00 97.69 540 ILE A N 1
ATOM 4250 C CA . ILE A 1 540 ? -5.000 -0.484 11.290 1.00 97.69 540 ILE A CA 1
ATOM 4251 C C . ILE A 1 540 ? -4.389 -0.544 9.894 1.00 97.69 540 ILE A C 1
ATOM 4253 O O . ILE A 1 540 ? -4.241 -1.625 9.323 1.00 97.69 540 ILE A O 1
ATOM 4257 N N . HIS A 1 541 ? -4.000 0.610 9.357 1.00 97.19 541 HIS A N 1
ATOM 4258 C CA . HIS A 1 541 ? -3.304 0.726 8.077 1.00 97.19 541 HIS A CA 1
ATOM 4259 C C . HIS A 1 541 ? -1.856 1.150 8.313 1.00 97.19 541 HIS A C 1
ATOM 4261 O O . HIS A 1 541 ? -1.581 2.276 8.726 1.00 97.19 541 HIS A O 1
ATOM 4267 N N . CYS A 1 542 ? -0.922 0.236 8.042 1.00 95.25 542 CYS A N 1
ATOM 4268 C CA . CYS A 1 542 ? 0.512 0.495 8.131 1.00 95.25 542 CYS A CA 1
ATOM 4269 C C . CYS A 1 542 ? 1.334 -0.521 7.317 1.00 95.25 542 CYS A C 1
ATOM 4271 O O . CYS A 1 542 ? 0.839 -1.585 6.938 1.00 95.25 542 CYS A O 1
ATOM 4273 N N . GLY A 1 543 ? 2.609 -0.209 7.086 1.00 95.56 543 GLY A N 1
ATOM 4274 C CA . GLY A 1 543 ? 3.569 -1.053 6.375 1.00 95.56 543 GLY A CA 1
ATOM 4275 C C . GLY A 1 543 ? 4.882 -1.297 7.114 1.00 95.56 543 GLY A C 1
ATOM 4276 O O . GLY A 1 543 ? 4.951 -1.296 8.347 1.00 95.56 543 GLY A O 1
ATOM 4277 N N . SER A 1 544 ? 5.942 -1.488 6.330 1.00 96.31 544 SER A N 1
ATOM 4278 C CA . SER A 1 544 ? 7.303 -1.820 6.778 1.00 96.31 544 SER A CA 1
ATOM 4279 C C . SER A 1 544 ? 8.143 -0.596 7.151 1.00 96.31 544 SER A C 1
ATOM 4281 O O . SER A 1 544 ? 9.347 -0.700 7.413 1.00 96.31 544 SER A O 1
ATOM 4283 N N . ARG A 1 545 ? 7.513 0.581 7.215 1.00 94.62 545 ARG A N 1
ATOM 4284 C CA . ARG A 1 545 ? 8.109 1.816 7.735 1.00 94.62 545 ARG A CA 1
ATOM 4285 C C . ARG A 1 545 ? 9.382 2.189 6.955 1.00 94.62 545 ARG A C 1
ATOM 4287 O O . ARG A 1 545 ? 9.480 2.022 5.740 1.00 94.62 545 ARG A O 1
ATOM 4294 N N . GLY A 1 546 ? 10.382 2.742 7.637 1.00 94.31 546 GLY A N 1
ATOM 4295 C CA . GLY A 1 546 ? 11.661 3.105 7.037 1.00 94.31 546 GLY A CA 1
ATOM 4296 C C . GLY A 1 546 ? 12.487 1.915 6.539 1.00 94.31 546 GLY A C 1
ATOM 4297 O O . GLY A 1 546 ? 13.387 2.140 5.726 1.00 94.31 546 GLY A O 1
ATOM 4298 N N . LEU A 1 547 ? 12.199 0.688 6.994 1.00 96.88 547 LEU A N 1
ATOM 4299 C CA . LEU A 1 547 ? 12.932 -0.512 6.593 1.00 96.88 547 LEU A CA 1
ATOM 4300 C C . LEU A 1 547 ? 12.632 -0.875 5.144 1.00 96.88 547 LEU A C 1
ATOM 4302 O O . LEU A 1 547 ? 13.559 -0.890 4.335 1.00 96.88 547 LEU A O 1
ATOM 4306 N N . GLY A 1 548 ? 11.361 -1.093 4.791 1.00 97.12 548 GLY A N 1
ATOM 4307 C CA . GLY A 1 548 ? 11.008 -1.457 3.415 1.00 97.12 548 GLY A CA 1
ATOM 4308 C C . GLY A 1 548 ? 11.350 -0.357 2.423 1.00 97.12 548 GLY A C 1
ATOM 4309 O O . GLY A 1 548 ? 11.895 -0.649 1.360 1.00 97.12 548 GLY A O 1
ATOM 4310 N N . HIS A 1 549 ? 11.179 0.915 2.814 1.00 96.19 549 HIS A N 1
ATOM 4311 C CA . HIS A 1 549 ? 11.611 2.035 1.978 1.00 96.19 549 HIS A CA 1
ATOM 4312 C C . HIS A 1 549 ? 13.101 1.935 1.642 1.00 96.19 549 HIS A C 1
ATOM 4314 O O . HIS A 1 549 ? 13.503 2.186 0.503 1.00 96.19 549 HIS A O 1
ATOM 4320 N N . GLN A 1 550 ? 13.944 1.620 2.630 1.00 97.44 550 GLN A N 1
ATOM 4321 C CA . GLN A 1 550 ? 15.377 1.480 2.399 1.00 97.44 550 GLN A CA 1
ATOM 4322 C C . GLN A 1 550 ? 15.699 0.228 1.575 1.00 97.44 550 GLN A C 1
ATOM 4324 O O . GLN A 1 550 ? 16.506 0.345 0.663 1.00 97.44 550 GLN A O 1
ATOM 4329 N N . VAL A 1 551 ? 15.028 -0.907 1.809 1.00 97.94 551 VAL A N 1
ATOM 4330 C CA . VAL A 1 551 ? 15.182 -2.129 0.993 1.00 97.94 551 VAL A CA 1
ATOM 4331 C C . VAL A 1 551 ? 14.867 -1.852 -0.480 1.00 97.94 551 VAL A C 1
ATOM 4333 O O . VAL A 1 551 ? 15.659 -2.197 -1.353 1.00 97.94 551 VAL A O 1
ATOM 4336 N N . ALA A 1 552 ? 13.762 -1.159 -0.769 1.00 96.38 552 ALA A N 1
ATOM 4337 C CA . ALA A 1 552 ? 13.420 -0.754 -2.130 1.00 96.38 552 ALA A CA 1
ATOM 4338 C C . ALA A 1 552 ? 14.458 0.216 -2.726 1.00 96.38 552 ALA A C 1
ATOM 4340 O O . ALA A 1 552 ? 14.849 0.066 -3.880 1.00 96.38 552 ALA A O 1
ATOM 4341 N N . THR A 1 553 ? 14.943 1.186 -1.939 1.00 94.62 553 THR A N 1
ATOM 4342 C CA . THR A 1 553 ? 15.971 2.146 -2.390 1.00 94.62 553 THR A CA 1
ATOM 4343 C C . THR A 1 553 ? 17.288 1.450 -2.733 1.00 94.62 553 THR A C 1
ATOM 4345 O O . THR A 1 553 ? 17.881 1.745 -3.767 1.00 94.62 553 THR A O 1
ATOM 4348 N N . ASP A 1 554 ? 17.733 0.521 -1.887 1.00 94.44 554 ASP A N 1
ATOM 4349 C CA . ASP A 1 554 ? 18.978 -0.223 -2.082 1.00 94.44 554 ASP A CA 1
ATOM 4350 C C . ASP A 1 554 ? 18.875 -1.110 -3.336 1.00 94.44 554 ASP A C 1
ATOM 4352 O O . ASP A 1 554 ? 19.770 -1.098 -4.183 1.00 94.44 554 ASP A O 1
ATOM 4356 N N . ALA A 1 555 ? 17.736 -1.787 -3.519 1.00 95.69 555 ALA A N 1
ATOM 4357 C CA . ALA A 1 555 ? 17.478 -2.619 -4.690 1.00 95.69 555 ALA A CA 1
ATOM 4358 C C . ALA A 1 555 ? 17.460 -1.820 -6.002 1.00 95.69 555 ALA A C 1
ATOM 4360 O O . ALA A 1 555 ? 18.019 -2.282 -6.992 1.00 95.69 555 ALA A O 1
ATOM 4361 N N . LEU A 1 556 ? 16.885 -0.611 -6.030 1.00 91.75 556 LEU A N 1
ATOM 4362 C CA . LEU A 1 556 ? 16.894 0.236 -7.234 1.00 91.75 556 LEU A CA 1
ATOM 4363 C C . LEU A 1 556 ? 18.324 0.544 -7.711 1.00 91.75 556 LEU A C 1
ATOM 4365 O O . LEU A 1 556 ? 18.596 0.495 -8.909 1.00 91.75 556 LEU A O 1
ATOM 4369 N N . VAL A 1 557 ? 19.255 0.794 -6.784 1.00 90.56 557 VAL A N 1
ATOM 4370 C CA . VAL A 1 557 ? 20.669 1.049 -7.114 1.00 90.56 557 VAL A CA 1
ATOM 4371 C C . VAL A 1 557 ? 21.349 -0.199 -7.688 1.00 90.56 557 VAL A C 1
ATOM 4373 O O . VAL A 1 557 ? 22.153 -0.098 -8.618 1.00 90.56 557 VAL A O 1
ATOM 4376 N N . GLU A 1 558 ? 21.050 -1.381 -7.148 1.00 91.69 558 GLU A N 1
ATOM 4377 C CA . GLU A 1 558 ? 21.571 -2.646 -7.680 1.00 91.69 558 GLU A CA 1
ATOM 4378 C C . GLU A 1 558 ? 20.976 -2.977 -9.055 1.00 91.69 558 GLU A C 1
ATOM 4380 O O . GLU A 1 558 ? 21.694 -3.421 -9.956 1.00 91.69 558 GLU A O 1
ATOM 4385 N N . MET A 1 559 ? 19.685 -2.710 -9.244 1.00 93.31 559 MET A N 1
ATOM 4386 C CA . MET A 1 559 ? 18.975 -2.998 -10.486 1.00 93.31 559 MET A CA 1
ATOM 4387 C C . MET A 1 559 ? 19.366 -2.064 -11.628 1.00 93.31 559 MET A C 1
ATOM 4389 O O . MET A 1 559 ? 19.499 -2.546 -12.747 1.00 93.31 559 MET A O 1
ATOM 4393 N N . ASP A 1 560 ? 19.678 -0.791 -11.365 1.00 88.00 560 ASP A N 1
ATOM 4394 C CA . ASP A 1 560 ? 20.267 0.107 -12.373 1.00 88.00 560 ASP A CA 1
ATOM 4395 C C . ASP A 1 560 ? 21.546 -0.512 -12.983 1.00 88.00 560 ASP A C 1
ATOM 4397 O O . ASP A 1 560 ? 21.747 -0.508 -14.201 1.00 88.00 560 ASP A O 1
ATOM 4401 N N . LYS A 1 561 ? 22.392 -1.140 -12.152 1.00 88.44 561 LYS A N 1
ATOM 4402 C CA . LYS A 1 561 ? 23.597 -1.854 -12.616 1.00 88.44 561 LYS A CA 1
ATOM 4403 C C . LYS A 1 561 ? 23.253 -3.166 -13.326 1.00 88.44 561 LYS A C 1
ATOM 4405 O O . LYS A 1 561 ? 23.922 -3.548 -14.289 1.00 88.44 561 LYS A O 1
ATOM 4410 N N . ALA A 1 562 ? 22.236 -3.888 -12.854 1.00 90.75 562 ALA A N 1
ATOM 4411 C CA . ALA A 1 562 ? 21.783 -5.128 -13.478 1.00 90.75 562 ALA A CA 1
ATOM 4412 C C . ALA A 1 562 ? 21.195 -4.891 -14.875 1.00 90.75 562 ALA A C 1
ATOM 4414 O O . ALA A 1 562 ? 21.496 -5.659 -15.787 1.00 90.75 562 ALA A O 1
ATOM 4415 N N . MET A 1 563 ? 20.430 -3.818 -15.069 1.00 91.06 563 MET A N 1
ATOM 4416 C CA . MET A 1 563 ? 19.868 -3.445 -16.365 1.00 91.06 563 MET A CA 1
ATOM 4417 C C . MET A 1 563 ? 20.947 -3.186 -17.408 1.00 91.06 563 MET A C 1
ATOM 4419 O O . MET A 1 563 ? 20.842 -3.708 -18.515 1.00 91.06 563 MET A O 1
ATOM 4423 N N . LEU A 1 564 ? 21.997 -2.438 -17.047 1.00 89.12 564 LEU A N 1
ATOM 4424 C CA . LEU A 1 564 ? 23.128 -2.174 -17.940 1.00 89.12 564 LEU A CA 1
ATOM 4425 C C . LEU A 1 564 ? 23.814 -3.478 -18.372 1.00 89.12 564 LEU A C 1
ATOM 4427 O O . LEU A 1 564 ? 24.059 -3.675 -19.558 1.00 89.12 564 LEU A O 1
ATOM 4431 N N . ARG A 1 565 ? 24.060 -4.403 -17.433 1.00 89.62 565 ARG A N 1
ATOM 4432 C CA . ARG A 1 565 ? 24.686 -5.705 -17.738 1.00 89.62 565 ARG A CA 1
ATOM 4433 C C . ARG A 1 565 ? 23.817 -6.615 -18.605 1.00 89.62 565 ARG A C 1
ATOM 4435 O O . ARG A 1 565 ? 24.353 -7.341 -19.430 1.00 89.62 565 ARG A O 1
ATOM 4442 N N . ASN A 1 566 ? 22.499 -6.585 -18.416 1.00 87.00 566 ASN A N 1
ATOM 4443 C CA . ASN A 1 566 ? 21.554 -7.433 -19.150 1.00 87.00 566 ASN A CA 1
ATOM 4444 C C . ASN A 1 566 ? 20.951 -6.733 -20.384 1.00 87.00 566 ASN A C 1
ATOM 4446 O O . ASN A 1 566 ? 20.035 -7.272 -20.999 1.00 87.00 566 ASN A O 1
ATOM 4450 N N . ASN A 1 567 ? 21.435 -5.535 -20.742 1.00 87.69 567 ASN A N 1
ATOM 4451 C CA . ASN A 1 567 ? 20.932 -4.717 -21.853 1.00 87.69 567 ASN A CA 1
ATOM 4452 C C . ASN A 1 567 ? 19.400 -4.505 -21.819 1.00 87.69 567 ASN A C 1
ATOM 4454 O O . ASN A 1 567 ? 18.720 -4.518 -22.849 1.00 87.69 567 ASN A O 1
ATOM 4458 N N . ILE A 1 568 ? 18.840 -4.319 -20.619 1.00 88.44 568 ILE A N 1
ATOM 4459 C CA . ILE A 1 568 ? 17.408 -4.066 -20.435 1.00 88.44 568 ILE A CA 1
ATOM 4460 C C . ILE A 1 568 ? 17.134 -2.591 -20.730 1.00 88.44 568 ILE A C 1
ATOM 4462 O O . ILE A 1 568 ? 17.561 -1.704 -19.990 1.00 88.44 568 ILE A O 1
ATOM 4466 N N . LYS A 1 569 ? 16.394 -2.329 -21.810 1.00 85.88 569 LYS A N 1
ATOM 4467 C CA . LYS A 1 569 ? 15.962 -0.982 -22.205 1.00 85.88 569 LYS A CA 1
ATOM 4468 C C . LYS A 1 569 ? 14.544 -0.723 -21.715 1.00 85.88 569 LYS A C 1
ATOM 4470 O O . LYS A 1 569 ? 13.632 -1.480 -22.036 1.00 85.88 569 LYS A O 1
ATOM 4475 N N . LEU A 1 570 ? 14.371 0.362 -20.968 1.00 87.50 570 LEU A N 1
ATOM 4476 C CA . LEU A 1 570 ? 13.096 0.767 -20.382 1.00 87.50 570 LEU A CA 1
ATOM 4477 C C . LEU A 1 570 ? 12.654 2.118 -20.939 1.00 87.50 570 LEU A C 1
ATOM 4479 O O . LEU A 1 570 ? 13.484 2.981 -21.221 1.00 87.50 570 LEU A O 1
ATOM 4483 N N . ASN A 1 571 ? 11.341 2.314 -21.047 1.00 83.31 571 ASN A N 1
ATOM 4484 C CA . ASN A 1 571 ? 10.760 3.601 -21.445 1.00 83.31 571 ASN A CA 1
ATOM 4485 C C . ASN A 1 571 ? 10.841 4.650 -20.322 1.00 83.31 571 ASN A C 1
ATOM 4487 O O . ASN A 1 571 ? 10.808 5.849 -20.588 1.00 83.31 571 ASN A O 1
ATOM 4491 N N . ASP A 1 572 ? 10.932 4.194 -19.072 1.00 84.12 572 ASP A N 1
ATOM 4492 C CA . ASP A 1 572 ? 11.068 5.024 -17.880 1.00 84.12 572 ASP A CA 1
ATOM 4493 C C . ASP A 1 572 ? 12.126 4.404 -16.959 1.00 84.12 572 ASP A C 1
ATOM 4495 O O . ASP A 1 572 ? 12.059 3.218 -16.633 1.00 84.12 572 ASP A O 1
ATOM 4499 N N . ARG A 1 573 ? 13.099 5.206 -16.516 1.00 82.62 573 ARG A N 1
ATOM 4500 C CA . ARG A 1 573 ? 14.139 4.764 -15.578 1.00 82.62 573 ARG A CA 1
ATOM 4501 C C . ARG A 1 573 ? 13.555 4.353 -14.222 1.00 82.62 573 ARG A C 1
ATOM 4503 O O . ARG A 1 573 ? 14.125 3.504 -13.549 1.00 82.62 573 ARG A O 1
ATOM 4510 N N . GLN A 1 574 ? 12.405 4.902 -13.829 1.00 87.00 574 GLN A N 1
ATOM 4511 C CA . GLN A 1 574 ? 11.722 4.523 -12.588 1.00 87.00 574 GLN A CA 1
ATOM 4512 C C . GLN A 1 574 ? 11.187 3.078 -12.604 1.00 87.00 574 GLN A C 1
ATOM 4514 O O . GLN A 1 574 ? 10.815 2.553 -11.556 1.00 87.00 574 GLN A O 1
ATOM 4519 N N . LEU A 1 575 ? 11.164 2.419 -13.768 1.00 90.56 575 LEU A N 1
ATOM 4520 C CA . LEU A 1 575 ? 10.831 0.999 -13.909 1.00 90.56 575 LEU A CA 1
ATOM 4521 C C . LEU A 1 575 ? 12.029 0.068 -13.689 1.00 90.56 575 LEU A C 1
ATOM 4523 O O . LEU A 1 575 ? 11.985 -1.082 -14.126 1.00 90.56 575 LEU A O 1
ATOM 4527 N N . ALA A 1 576 ? 13.092 0.546 -13.032 1.00 93.12 576 ALA A N 1
ATOM 4528 C CA . ALA A 1 576 ? 14.293 -0.243 -12.802 1.00 93.12 576 ALA A CA 1
ATOM 4529 C C . ALA A 1 576 ? 13.963 -1.652 -12.282 1.00 93.12 576 ALA A C 1
ATOM 4531 O O . ALA A 1 576 ? 13.120 -1.836 -11.393 1.00 93.12 576 ALA A O 1
ATOM 4532 N N . CYS A 1 577 ? 14.578 -2.654 -12.909 1.00 96.00 577 CYS A N 1
ATOM 4533 C CA . CYS A 1 577 ? 14.236 -4.060 -12.725 1.00 96.00 577 CYS A CA 1
ATOM 4534 C C . CYS A 1 577 ? 15.454 -4.960 -12.958 1.00 96.00 577 CYS A C 1
ATOM 4536 O O . CYS A 1 577 ? 16.418 -4.566 -13.616 1.00 96.00 577 CYS A O 1
ATOM 4538 N N . ALA A 1 578 ? 15.401 -6.182 -12.443 1.00 96.94 578 ALA A N 1
ATOM 4539 C CA . ALA A 1 578 ? 16.377 -7.226 -12.740 1.00 96.94 578 ALA A CA 1
ATOM 4540 C C . ALA A 1 578 ? 15.662 -8.510 -13.173 1.00 96.94 578 ALA A C 1
ATOM 4542 O O . ALA A 1 578 ? 14.516 -8.719 -12.760 1.00 96.94 578 ALA A O 1
ATOM 4543 N N . PRO A 1 579 ? 16.314 -9.384 -13.965 1.00 96.81 579 PRO A N 1
ATOM 4544 C CA . PRO A 1 579 ? 15.765 -10.702 -14.257 1.00 96.81 579 PRO A CA 1
ATOM 4545 C C . PRO A 1 579 ? 15.457 -11.456 -12.959 1.00 96.81 579 PRO A C 1
ATOM 4547 O O . PRO A 1 579 ? 16.260 -11.449 -12.025 1.00 96.81 579 PRO A O 1
ATOM 4550 N N . LEU A 1 580 ? 14.306 -12.119 -12.895 1.00 95.88 580 LEU A N 1
ATOM 4551 C CA . LEU A 1 580 ? 13.772 -12.731 -11.678 1.00 95.88 580 LEU A CA 1
ATOM 4552 C C . LEU A 1 580 ? 14.740 -13.760 -11.073 1.00 95.88 580 LEU A C 1
ATOM 4554 O O . LEU A 1 580 ? 14.924 -13.816 -9.858 1.00 95.88 580 LEU A O 1
ATOM 4558 N N . LYS A 1 581 ? 15.397 -14.546 -11.932 1.00 95.06 581 LYS A N 1
ATOM 4559 C CA . LYS A 1 581 ? 16.379 -15.578 -11.560 1.00 95.06 581 LYS A CA 1
ATOM 4560 C C . LYS A 1 581 ? 17.802 -15.029 -11.359 1.00 95.06 581 LYS A C 1
ATOM 4562 O O . LYS A 1 581 ? 18.700 -15.794 -11.015 1.00 95.06 581 LYS A O 1
ATOM 4567 N N . SER A 1 582 ? 18.040 -13.729 -11.569 1.00 95.75 582 SER A N 1
ATOM 4568 C CA . SER A 1 582 ? 19.360 -13.128 -11.340 1.00 95.75 582 SER A CA 1
ATOM 4569 C C . SER A 1 582 ? 19.678 -13.032 -9.846 1.00 95.75 582 SER A C 1
ATOM 4571 O O . SER A 1 582 ? 18.789 -13.065 -8.993 1.00 95.75 582 SER A O 1
ATOM 4573 N N . LYS A 1 583 ? 20.963 -12.855 -9.517 1.00 96.00 583 LYS A N 1
ATOM 4574 C CA . LYS A 1 583 ? 21.409 -12.642 -8.134 1.00 96.00 583 LYS A CA 1
ATOM 4575 C C . LYS A 1 583 ? 20.711 -11.438 -7.493 1.00 96.00 583 LYS A C 1
ATOM 4577 O O . LYS A 1 583 ? 20.288 -11.521 -6.347 1.00 96.00 583 LYS A O 1
ATOM 4582 N N . GLU A 1 584 ? 20.589 -10.336 -8.224 1.00 96.25 584 GLU A N 1
ATOM 4583 C CA . GLU A 1 584 ? 19.941 -9.102 -7.768 1.00 96.25 584 GLU A CA 1
ATOM 4584 C C . GLU A 1 584 ? 18.432 -9.299 -7.601 1.00 96.25 584 GLU A C 1
ATOM 4586 O O . GLU A 1 584 ? 17.876 -8.882 -6.587 1.00 96.25 584 GLU A O 1
ATOM 4591 N N . GLY A 1 585 ? 17.782 -9.992 -8.545 1.00 96.81 585 GLY A N 1
ATOM 4592 C CA . GLY A 1 585 ? 16.361 -10.320 -8.447 1.00 96.81 585 GLY A CA 1
ATOM 4593 C C . GLY A 1 585 ? 16.046 -11.180 -7.221 1.00 96.81 585 GLY A C 1
ATOM 4594 O O . GLY A 1 585 ? 15.167 -10.838 -6.430 1.00 96.81 585 GLY A O 1
ATOM 4595 N N . GLN A 1 586 ? 16.826 -12.241 -7.001 1.00 97.62 586 GLN A N 1
ATOM 4596 C CA . GLN A 1 586 ? 16.678 -13.129 -5.845 1.00 97.62 586 GLN A CA 1
ATOM 4597 C C . GLN A 1 586 ? 17.029 -12.442 -4.520 1.00 97.62 586 GLN A C 1
ATOM 4599 O O . GLN A 1 586 ? 16.313 -12.609 -3.536 1.00 97.62 586 GLN A O 1
ATOM 4604 N N . ASN A 1 587 ? 18.094 -11.635 -4.474 1.00 98.06 587 ASN A N 1
ATOM 4605 C CA . ASN A 1 587 ? 18.424 -10.853 -3.280 1.00 98.06 587 ASN A CA 1
ATOM 4606 C C . ASN A 1 587 ? 17.279 -9.898 -2.910 1.00 98.06 587 ASN A C 1
ATOM 4608 O O . ASN A 1 587 ? 16.912 -9.824 -1.738 1.00 98.06 587 ASN A O 1
ATOM 4612 N N . TYR A 1 588 ? 16.700 -9.202 -3.896 1.00 98.25 588 TYR A N 1
ATOM 4613 C CA . TYR A 1 588 ? 15.576 -8.305 -3.651 1.00 98.25 588 TYR A CA 1
ATOM 4614 C C . TYR A 1 588 ? 14.331 -9.060 -3.180 1.00 98.25 588 TYR A C 1
ATOM 4616 O O . TYR A 1 588 ? 13.727 -8.624 -2.208 1.00 98.25 588 TYR A O 1
ATOM 4624 N N . LEU A 1 589 ? 13.972 -10.198 -3.787 1.00 98.19 589 LEU A N 1
ATOM 4625 C CA . LEU A 1 589 ? 12.830 -11.008 -3.338 1.00 98.19 589 LEU A CA 1
ATOM 4626 C C . LEU A 1 589 ? 12.958 -11.421 -1.868 1.00 98.19 589 LEU A C 1
ATOM 4628 O O . LEU A 1 589 ? 12.024 -11.228 -1.093 1.00 98.19 589 LEU A O 1
ATOM 4632 N N . LYS A 1 590 ? 14.132 -11.913 -1.462 1.00 98.44 590 LYS A N 1
ATOM 4633 C CA . LYS A 1 590 ? 14.378 -12.319 -0.073 1.00 98.44 590 LYS A CA 1
ATOM 4634 C C . LYS A 1 590 ? 14.400 -11.134 0.899 1.00 98.44 590 LYS A C 1
ATOM 4636 O O . LYS A 1 590 ? 13.871 -11.226 2.005 1.00 98.44 590 LYS A O 1
ATOM 4641 N N . GLY A 1 591 ? 14.975 -9.999 0.489 1.00 98.38 591 GLY A N 1
ATOM 4642 C CA . GLY A 1 591 ? 14.960 -8.761 1.277 1.00 98.38 591 GLY A CA 1
ATOM 4643 C C . GLY A 1 591 ? 13.561 -8.142 1.389 1.00 98.38 591 GLY A C 1
ATOM 4644 O O . GLY A 1 591 ? 13.191 -7.622 2.440 1.00 98.38 591 GLY A O 1
ATOM 4645 N N . MET A 1 592 ? 12.758 -8.233 0.327 1.00 98.56 592 MET A N 1
ATOM 4646 C CA . MET A 1 592 ? 11.352 -7.834 0.303 1.00 98.56 592 MET A CA 1
ATOM 4647 C C . MET A 1 592 ? 10.518 -8.734 1.215 1.00 98.56 592 MET A C 1
ATOM 4649 O O . MET A 1 592 ? 9.724 -8.205 1.984 1.00 98.56 592 MET A O 1
ATOM 4653 N N . ALA A 1 593 ? 10.728 -10.053 1.187 1.00 98.62 593 ALA A N 1
ATOM 4654 C CA . ALA A 1 593 ? 10.079 -10.995 2.098 1.00 98.62 593 ALA A CA 1
ATOM 4655 C C . ALA A 1 593 ? 10.405 -10.680 3.570 1.00 98.62 593 ALA A C 1
ATOM 4657 O O . ALA A 1 593 ? 9.501 -10.594 4.396 1.00 98.62 593 ALA A O 1
ATOM 4658 N N . ALA A 1 594 ? 11.667 -10.371 3.889 1.00 98.62 594 ALA A N 1
ATOM 4659 C CA . ALA A 1 594 ? 12.060 -9.916 5.226 1.00 98.62 594 ALA A CA 1
ATOM 4660 C C . ALA A 1 594 ? 11.384 -8.587 5.628 1.00 98.62 594 ALA A C 1
ATOM 4662 O O . ALA A 1 594 ? 10.920 -8.425 6.758 1.00 98.62 594 ALA A O 1
ATOM 4663 N N . ALA A 1 595 ? 11.272 -7.631 4.699 1.00 98.50 595 ALA A N 1
ATOM 4664 C CA . ALA A 1 595 ? 10.533 -6.391 4.935 1.00 98.50 595 ALA A CA 1
ATOM 4665 C C . ALA A 1 595 ? 9.020 -6.622 5.094 1.00 98.50 595 ALA A C 1
ATOM 4667 O O . ALA A 1 595 ? 8.372 -5.926 5.878 1.00 98.50 595 ALA A O 1
ATOM 4668 N N . ALA A 1 596 ? 8.458 -7.603 4.386 1.00 98.50 596 ALA A N 1
ATOM 4669 C CA . ALA A 1 596 ? 7.065 -7.997 4.525 1.00 98.50 596 ALA A CA 1
ATOM 4670 C C . ALA A 1 596 ? 6.794 -8.610 5.902 1.00 98.50 596 ALA A C 1
ATOM 4672 O O . ALA A 1 596 ? 5.852 -8.180 6.569 1.00 98.50 596 ALA A O 1
ATOM 4673 N N . ASN A 1 597 ? 7.668 -9.504 6.369 1.00 98.56 597 ASN A N 1
ATOM 4674 C CA . ASN A 1 597 ? 7.635 -10.058 7.723 1.00 98.56 597 ASN A CA 1
ATOM 4675 C C . ASN A 1 597 ? 7.648 -8.952 8.780 1.00 98.56 597 ASN A C 1
ATOM 4677 O O . ASN A 1 597 ? 6.774 -8.922 9.644 1.00 98.56 597 ASN A O 1
ATOM 4681 N N . PHE A 1 598 ? 8.542 -7.966 8.643 1.00 98.19 598 PHE A N 1
ATOM 4682 C CA . PHE A 1 598 ? 8.563 -6.799 9.529 1.00 98.19 598 PHE A CA 1
ATOM 4683 C C . PHE A 1 598 ? 7.226 -6.044 9.569 1.00 98.19 598 PHE A C 1
ATOM 4685 O O . PHE A 1 598 ? 6.783 -5.641 10.642 1.00 98.19 598 PHE A O 1
ATOM 4692 N N . ALA A 1 599 ? 6.565 -5.840 8.425 1.00 98.25 599 ALA A N 1
ATOM 4693 C CA . ALA A 1 599 ? 5.283 -5.135 8.384 1.00 98.25 599 ALA A CA 1
ATOM 4694 C C . ALA A 1 599 ? 4.152 -5.907 9.086 1.00 98.25 599 ALA A C 1
ATOM 4696 O O . ALA A 1 599 ? 3.348 -5.289 9.786 1.00 98.25 599 ALA A O 1
ATOM 4697 N N . TRP A 1 600 ? 4.100 -7.237 8.950 1.00 98.44 600 TRP A N 1
ATOM 4698 C CA . TRP A 1 600 ? 3.124 -8.057 9.679 1.00 98.44 600 TRP A CA 1
ATOM 4699 C C . TRP A 1 600 ? 3.386 -8.055 11.184 1.00 98.44 600 TRP A C 1
ATOM 4701 O O . TRP A 1 600 ? 2.445 -7.861 11.952 1.00 98.44 600 TRP A O 1
ATOM 4711 N N . VAL A 1 601 ? 4.650 -8.172 11.610 1.00 97.56 601 VAL A N 1
ATOM 4712 C CA . VAL A 1 601 ? 5.037 -7.997 13.023 1.00 97.56 601 VAL A CA 1
ATOM 4713 C C . VAL A 1 601 ? 4.599 -6.615 13.505 1.00 97.56 601 VAL A C 1
ATOM 4715 O O . VAL A 1 601 ? 3.961 -6.502 14.543 1.00 97.56 601 VAL A O 1
ATOM 4718 N N . ASN A 1 602 ? 4.841 -5.560 12.724 1.00 97.19 602 ASN A N 1
ATOM 4719 C CA . ASN A 1 602 ? 4.445 -4.200 13.080 1.00 97.19 602 ASN A CA 1
ATOM 4720 C C . ASN A 1 602 ? 2.922 -4.067 13.294 1.00 97.19 602 ASN A C 1
ATOM 4722 O O . ASN A 1 602 ? 2.490 -3.543 14.322 1.00 97.19 602 ASN A O 1
ATOM 4726 N N . ARG A 1 603 ? 2.094 -4.570 12.365 1.00 97.88 603 ARG A N 1
ATOM 4727 C CA . ARG A 1 603 ? 0.622 -4.565 12.507 1.00 97.88 603 ARG A CA 1
ATOM 4728 C C . ARG A 1 603 ? 0.135 -5.439 13.664 1.00 97.88 603 ARG A C 1
ATOM 4730 O O . ARG A 1 603 ? -0.813 -5.060 14.350 1.00 97.88 603 ARG A O 1
ATOM 4737 N N . SER A 1 604 ? 0.799 -6.563 13.915 1.00 97.12 604 SER A N 1
ATOM 4738 C CA . SER A 1 604 ? 0.540 -7.446 15.055 1.00 97.12 604 SER A CA 1
ATOM 4739 C C . SER A 1 604 ? 0.818 -6.743 16.392 1.00 97.12 604 SER A C 1
ATOM 4741 O O . SER A 1 604 ? -0.063 -6.638 17.240 1.00 97.12 604 SER A O 1
ATOM 4743 N N . CYS A 1 605 ? 1.970 -6.087 16.523 1.00 96.19 605 CYS A N 1
ATOM 4744 C CA . CYS A 1 605 ? 2.308 -5.249 17.673 1.00 96.19 605 CYS A CA 1
ATOM 4745 C C . CYS A 1 605 ? 1.299 -4.110 17.907 1.00 96.19 605 CYS A C 1
ATOM 4747 O O . CYS A 1 605 ? 0.917 -3.832 19.040 1.00 96.19 605 CYS A O 1
ATOM 4749 N N . MET A 1 606 ? 0.815 -3.459 16.844 1.00 96.69 606 MET A N 1
ATOM 4750 C CA . MET A 1 606 ? -0.230 -2.433 16.975 1.00 96.69 606 MET A CA 1
ATOM 4751 C C . MET A 1 606 ? -1.602 -3.017 17.328 1.00 96.69 606 MET A C 1
ATOM 4753 O O . MET A 1 606 ? -2.374 -2.355 18.017 1.00 96.69 606 MET A O 1
ATOM 4757 N N . THR A 1 607 ? -1.897 -4.252 16.911 1.00 97.81 607 THR A N 1
ATOM 4758 C CA . THR A 1 607 ? -3.093 -4.995 17.349 1.00 97.81 607 THR A CA 1
ATOM 4759 C C . THR A 1 607 ? -3.048 -5.199 18.859 1.00 97.81 607 THR A C 1
ATOM 4761 O O . THR A 1 607 ? -4.022 -4.897 19.546 1.00 97.81 607 THR A O 1
ATOM 4764 N N . PHE A 1 608 ? -1.896 -5.618 19.389 1.00 96.88 608 PHE A N 1
ATOM 4765 C CA . PHE A 1 608 ? -1.670 -5.712 20.829 1.00 96.88 608 PHE A CA 1
ATOM 4766 C C . PHE A 1 608 ? -1.890 -4.368 21.532 1.00 96.88 608 PHE A C 1
ATOM 4768 O O . PHE A 1 608 ? -2.670 -4.297 22.479 1.00 96.88 608 PHE A O 1
ATOM 4775 N N . CYS A 1 609 ? -1.286 -3.280 21.043 1.00 96.12 609 CYS A N 1
ATOM 4776 C CA . CYS A 1 609 ? -1.483 -1.948 21.622 1.00 96.12 609 CYS A CA 1
ATOM 4777 C C . CYS A 1 609 ? -2.952 -1.494 21.590 1.00 96.12 609 CYS A C 1
ATOM 4779 O O . CYS A 1 609 ? -3.445 -0.942 22.573 1.00 96.12 609 CYS A O 1
ATOM 4781 N N . ALA A 1 610 ? -3.672 -1.751 20.492 1.00 97.50 610 ALA A N 1
ATOM 4782 C CA . ALA A 1 610 ? -5.094 -1.440 20.385 1.00 97.50 610 ALA A CA 1
ATOM 4783 C C . ALA A 1 610 ? -5.916 -2.228 21.416 1.00 97.50 610 ALA A C 1
ATOM 4785 O O . ALA A 1 610 ? -6.741 -1.642 22.114 1.00 97.50 610 ALA A O 1
ATOM 4786 N N . ARG A 1 611 ? -5.639 -3.528 21.579 1.00 97.88 611 ARG A N 1
ATOM 4787 C CA . ARG A 1 611 ? -6.256 -4.368 22.616 1.00 97.88 611 ARG A CA 1
ATOM 4788 C C . ARG A 1 611 ? -6.024 -3.804 24.021 1.00 97.88 611 ARG A C 1
ATOM 4790 O O . ARG A 1 611 ? -6.973 -3.704 24.791 1.00 97.88 611 ARG A O 1
ATOM 4797 N N . GLN A 1 612 ? -4.805 -3.360 24.336 1.00 96.31 612 GLN A N 1
ATOM 4798 C CA . GLN A 1 612 ? -4.497 -2.739 25.633 1.00 96.31 612 GLN A CA 1
ATOM 4799 C C . GLN A 1 612 ? -5.236 -1.410 25.849 1.00 96.31 612 GLN A C 1
ATOM 4801 O O . GLN A 1 612 ? -5.730 -1.148 26.946 1.00 96.31 612 GLN A O 1
ATOM 4806 N N . ALA A 1 613 ? -5.359 -0.579 24.810 1.00 96.94 613 ALA A N 1
ATOM 4807 C CA . ALA A 1 613 ? -6.100 0.676 24.899 1.00 96.94 613 ALA A CA 1
ATOM 4808 C C . ALA A 1 613 ? -7.594 0.440 25.180 1.00 96.94 613 ALA A C 1
ATOM 4810 O O . ALA A 1 613 ? -8.167 1.086 26.057 1.00 96.94 613 ALA A O 1
ATOM 4811 N N . PHE A 1 614 ? -8.214 -0.518 24.487 1.00 98.31 614 PHE A N 1
ATOM 4812 C CA . PHE A 1 614 ? -9.604 -0.902 24.737 1.00 98.31 614 PHE A CA 1
ATOM 4813 C C . PHE A 1 614 ? -9.783 -1.509 26.134 1.00 98.31 614 PHE A C 1
ATOM 4815 O O . PHE A 1 614 ? -10.670 -1.075 26.867 1.00 98.31 614 PHE A O 1
ATOM 4822 N N . ALA A 1 615 ? -8.898 -2.420 26.549 1.00 97.56 615 ALA A N 1
ATOM 4823 C CA . ALA A 1 615 ? -8.933 -3.012 27.886 1.00 97.56 615 ALA A CA 1
ATOM 4824 C C . ALA A 1 615 ? -8.854 -1.952 28.998 1.00 97.56 615 ALA A C 1
ATOM 4826 O O . ALA A 1 615 ? -9.604 -2.002 29.971 1.00 97.56 615 ALA A O 1
ATOM 4827 N N . LYS A 1 616 ? -8.000 -0.933 28.830 1.00 97.00 616 LYS A N 1
ATOM 4828 C CA . LYS A 1 616 ? -7.880 0.180 29.781 1.00 97.00 616 LYS A CA 1
ATOM 4829 C C . LYS A 1 616 ? -9.147 1.036 29.855 1.00 97.00 616 LYS A C 1
ATOM 4831 O O . LYS A 1 616 ? -9.511 1.477 30.942 1.00 97.00 616 LYS A O 1
ATOM 4836 N N . ILE A 1 617 ? -9.801 1.306 28.728 1.00 97.81 617 ILE A N 1
ATOM 4837 C CA . ILE A 1 617 ? -11.000 2.155 28.697 1.00 97.81 617 ILE A CA 1
ATOM 4838 C C . ILE A 1 617 ? -12.222 1.417 29.246 1.00 97.81 617 ILE A C 1
ATOM 4840 O O . ILE A 1 617 ? -12.962 1.985 30.044 1.00 97.81 617 ILE A O 1
ATOM 4844 N N . PHE A 1 618 ? -12.410 0.154 28.863 1.00 97.25 618 PHE A N 1
ATOM 4845 C CA . PHE A 1 618 ? -13.586 -0.634 29.243 1.00 97.25 618 PHE A CA 1
ATOM 4846 C C . PHE A 1 618 ? -13.394 -1.471 30.513 1.00 97.25 618 PHE A C 1
ATOM 4848 O O . PHE A 1 618 ? -14.346 -2.107 30.955 1.00 97.25 618 PHE A O 1
ATOM 4855 N N . GLN A 1 619 ? -12.196 -1.465 31.112 1.00 96.62 619 GLN A N 1
ATOM 4856 C CA . GLN A 1 619 ? -11.874 -2.188 32.354 1.00 96.62 619 GLN A CA 1
ATOM 4857 C C . GLN A 1 619 ? -12.216 -3.689 32.284 1.00 96.62 619 GLN A C 1
ATOM 4859 O O . GLN A 1 619 ? -12.691 -4.286 33.247 1.00 96.62 619 GLN A O 1
ATOM 4864 N N . CYS A 1 620 ? -11.970 -4.295 31.125 1.00 96.06 620 CYS A N 1
ATOM 4865 C CA . CYS A 1 620 ? -12.186 -5.713 30.839 1.00 96.06 620 CYS A CA 1
ATOM 4866 C C . CYS A 1 620 ? -11.056 -6.243 29.954 1.00 96.06 620 CYS A C 1
ATOM 4868 O O . CYS A 1 620 ? -10.222 -5.475 29.462 1.00 96.06 620 CYS A O 1
ATOM 4870 N N . THR A 1 621 ? -10.982 -7.560 29.780 1.00 96.88 621 THR A N 1
ATOM 4871 C CA . THR A 1 621 ? -9.933 -8.142 28.945 1.00 96.88 621 THR A CA 1
ATOM 4872 C C . THR A 1 621 ? -10.269 -7.983 27.455 1.00 96.88 621 THR A C 1
ATOM 4874 O O . THR A 1 621 ? -11.439 -7.885 27.085 1.00 96.88 621 THR A O 1
ATOM 4877 N N . PRO A 1 622 ? -9.270 -7.980 26.553 1.00 96.88 622 PRO A N 1
ATOM 4878 C CA . PRO A 1 622 ? -9.543 -7.962 25.115 1.00 96.88 622 PRO A CA 1
ATOM 4879 C C . PRO A 1 622 ? -10.330 -9.184 24.613 1.00 96.88 622 PRO A C 1
ATOM 4881 O O . PRO A 1 622 ? -10.949 -9.102 23.553 1.00 96.88 622 PRO A O 1
ATOM 4884 N N . ASP A 1 623 ? -10.291 -10.296 25.355 1.00 96.25 623 ASP A N 1
ATOM 4885 C CA . ASP A 1 623 ? -11.076 -11.504 25.081 1.00 96.25 623 ASP A CA 1
ATOM 4886 C C . ASP A 1 623 ? -12.561 -11.287 25.418 1.00 96.25 623 ASP A C 1
ATOM 4888 O O . ASP A 1 623 ? -13.419 -11.543 24.578 1.00 96.25 623 ASP A O 1
ATOM 4892 N N . ASP A 1 624 ? -12.867 -10.660 26.565 1.00 97.62 624 ASP A N 1
ATOM 4893 C CA . ASP A 1 624 ? -14.239 -10.255 26.928 1.00 97.62 624 ASP A CA 1
ATOM 4894 C C . ASP A 1 624 ? -14.854 -9.287 25.901 1.00 97.62 624 ASP A C 1
ATOM 4896 O O . ASP A 1 624 ? -16.069 -9.261 25.700 1.00 97.62 624 ASP A O 1
ATOM 4900 N N . LEU A 1 625 ? -14.012 -8.479 25.250 1.00 97.75 625 LEU A N 1
ATOM 4901 C CA . LEU A 1 625 ? -14.384 -7.548 24.178 1.00 97.75 625 LEU A CA 1
ATOM 4902 C C . LEU A 1 625 ? -14.426 -8.197 22.785 1.00 97.75 625 LEU A C 1
ATOM 4904 O O . LEU A 1 625 ? -14.747 -7.523 21.798 1.00 97.75 625 LEU A O 1
ATOM 4908 N N . ASP A 1 626 ? -14.086 -9.484 22.694 1.00 97.38 626 ASP A N 1
ATOM 4909 C CA . ASP A 1 626 ? -14.075 -10.285 21.471 1.00 97.38 626 ASP A CA 1
ATOM 4910 C C . ASP A 1 626 ? -13.249 -9.624 20.347 1.00 97.38 626 ASP A C 1
ATOM 4912 O O . ASP A 1 626 ? -13.678 -9.515 19.193 1.00 97.38 626 ASP A O 1
ATOM 4916 N N . MET A 1 627 ? -12.056 -9.122 20.710 1.00 98.19 627 MET A N 1
ATOM 4917 C CA . MET A 1 627 ? -11.160 -8.349 19.836 1.00 98.19 627 MET A CA 1
ATOM 4918 C C . MET A 1 627 ? -10.373 -9.214 18.838 1.00 98.19 627 MET A C 1
ATOM 4920 O O . MET A 1 627 ? -9.136 -9.183 18.798 1.00 98.19 627 MET A O 1
ATOM 4924 N N . GLN A 1 628 ? -11.086 -9.999 18.034 1.00 97.94 628 GLN A N 1
ATOM 4925 C CA . GLN A 1 628 ? -10.518 -10.937 17.063 1.00 97.94 628 GLN A CA 1
ATOM 4926 C C . GLN A 1 628 ? -10.133 -10.250 15.745 1.00 97.94 628 GLN A C 1
ATOM 4928 O O . GLN A 1 628 ? -10.812 -9.328 15.280 1.00 97.94 628 GLN A O 1
ATOM 4933 N N . VAL A 1 629 ? -9.051 -10.706 15.109 1.00 98.50 629 VAL A N 1
ATOM 4934 C CA . VAL A 1 629 ? -8.668 -10.242 13.767 1.00 98.50 629 VAL A CA 1
ATOM 4935 C C . VAL A 1 629 ? -9.617 -10.847 12.734 1.00 98.50 629 VAL A C 1
ATOM 4937 O O . VAL A 1 629 ? -9.742 -12.060 12.624 1.00 98.50 629 VAL A O 1
ATOM 4940 N N . VAL A 1 630 ? -10.271 -9.994 11.947 1.00 98.44 630 VAL A N 1
ATOM 4941 C CA . VAL A 1 630 ? -11.089 -10.420 10.804 1.00 98.44 630 VAL A CA 1
ATOM 4942 C C . VAL A 1 630 ? -10.181 -10.872 9.668 1.00 98.44 630 VAL A C 1
ATOM 4944 O O . VAL A 1 630 ? -10.322 -11.980 9.151 1.00 98.44 630 VAL A O 1
ATOM 4947 N N . TYR A 1 631 ? -9.263 -9.993 9.258 1.00 98.62 631 TYR A N 1
ATOM 4948 C CA . TYR A 1 631 ? -8.228 -10.317 8.285 1.00 98.62 631 TYR A CA 1
ATOM 4949 C C . TYR A 1 631 ? -7.080 -9.295 8.309 1.00 98.62 631 TYR A C 1
ATOM 4951 O O . TYR A 1 631 ? -7.255 -8.165 8.777 1.00 98.62 631 TYR A O 1
ATOM 4959 N N . ASP A 1 632 ? -5.924 -9.668 7.762 1.00 98.56 632 ASP A N 1
ATOM 4960 C CA . ASP A 1 632 ? -4.787 -8.788 7.464 1.00 98.56 632 ASP A CA 1
ATOM 4961 C C . ASP A 1 632 ? -4.313 -9.034 6.030 1.00 98.56 632 ASP A C 1
ATOM 4963 O O . ASP A 1 632 ? -4.009 -10.169 5.658 1.00 98.56 632 ASP A O 1
ATOM 4967 N N . VAL A 1 633 ? -4.262 -7.971 5.225 1.00 97.56 633 VAL A N 1
ATOM 4968 C CA . VAL A 1 633 ? -3.918 -8.056 3.806 1.00 97.56 633 VAL A CA 1
ATOM 4969 C C . VAL A 1 633 ? -2.960 -6.948 3.371 1.00 97.56 633 VAL A C 1
ATOM 4971 O O . VAL A 1 633 ? -3.070 -5.788 3.773 1.00 97.56 633 VAL A O 1
ATOM 4974 N N . SER A 1 634 ? -2.019 -7.313 2.508 1.00 97.00 634 SER A N 1
ATOM 4975 C CA . SER A 1 634 ? -1.049 -6.425 1.875 1.00 97.00 634 SER A CA 1
ATOM 4976 C C . SER A 1 634 ? -1.613 -5.762 0.614 1.00 97.00 634 SER A C 1
ATOM 4978 O O . SER A 1 634 ? -2.493 -6.299 -0.063 1.00 97.00 634 SER A O 1
ATOM 4980 N N . HIS A 1 635 ? -1.089 -4.585 0.266 1.00 96.31 635 HIS A N 1
ATOM 4981 C CA . HIS A 1 635 ? -1.366 -3.944 -1.024 1.00 96.31 635 HIS A CA 1
ATOM 4982 C C . HIS A 1 635 ? -0.136 -3.439 -1.787 1.00 96.31 635 HIS A C 1
ATOM 4984 O O . HIS A 1 635 ? -0.274 -2.852 -2.857 1.00 96.31 635 HIS A O 1
ATOM 4990 N N . ASN A 1 636 ? 1.061 -3.668 -1.245 1.00 97.88 636 ASN A N 1
ATOM 4991 C CA . ASN A 1 636 ? 2.348 -3.375 -1.875 1.00 97.88 636 ASN A CA 1
ATOM 4992 C C . ASN A 1 636 ? 3.255 -4.601 -1.741 1.00 97.88 636 ASN A C 1
ATOM 4994 O O . ASN A 1 636 ? 3.998 -4.717 -0.765 1.00 97.88 636 ASN A O 1
ATOM 4998 N N . ILE A 1 637 ? 3.170 -5.553 -2.665 1.00 98.19 637 ILE A N 1
ATOM 4999 C CA . ILE A 1 637 ? 3.929 -6.805 -2.575 1.00 98.19 637 ILE A CA 1
ATOM 5000 C C . ILE A 1 637 ? 4.126 -7.441 -3.953 1.00 98.19 637 ILE A C 1
ATOM 5002 O O . ILE A 1 637 ? 3.331 -7.218 -4.863 1.00 98.19 637 ILE A O 1
ATOM 5006 N N . ALA A 1 638 ? 5.171 -8.253 -4.103 1.00 98.25 638 ALA A N 1
ATOM 5007 C CA . ALA A 1 638 ? 5.279 -9.207 -5.202 1.00 98.25 638 ALA A CA 1
ATOM 5008 C C . ALA A 1 638 ? 5.184 -10.632 -4.651 1.00 98.25 638 ALA A C 1
ATOM 5010 O O . ALA A 1 638 ? 5.780 -10.926 -3.614 1.00 98.25 638 ALA A O 1
ATOM 5011 N N . LYS A 1 639 ? 4.434 -11.509 -5.322 1.00 97.69 639 LYS A N 1
ATOM 5012 C CA . LYS A 1 639 ? 4.206 -12.887 -4.863 1.00 97.69 639 LYS A CA 1
ATOM 5013 C C . LYS A 1 639 ? 4.323 -13.896 -5.982 1.00 97.69 639 LYS A C 1
ATOM 5015 O O . LYS A 1 639 ? 3.968 -13.590 -7.114 1.00 97.69 639 LYS A O 1
ATOM 5020 N N . ILE A 1 640 ? 4.814 -15.084 -5.647 1.00 97.56 640 ILE A N 1
ATOM 5021 C CA . ILE A 1 640 ? 4.815 -16.228 -6.554 1.00 97.56 640 ILE A CA 1
ATOM 5022 C C . ILE A 1 640 ? 3.485 -16.958 -6.381 1.00 97.56 640 ILE A C 1
ATOM 5024 O O . ILE A 1 640 ? 3.178 -17.425 -5.289 1.00 97.56 640 ILE A O 1
ATOM 5028 N N . GLU A 1 641 ? 2.677 -16.998 -7.433 1.00 97.19 641 GLU A N 1
ATOM 5029 C CA . GLU A 1 641 ? 1.311 -17.523 -7.402 1.00 97.19 641 GLU A CA 1
ATOM 5030 C C . GLU A 1 641 ? 1.005 -18.317 -8.673 1.00 97.19 641 GLU A C 1
ATOM 5032 O O . GLU A 1 641 ? 1.515 -18.007 -9.751 1.00 97.19 641 GLU A O 1
ATOM 5037 N N . GLU A 1 642 ? 0.132 -19.314 -8.565 1.00 96.62 642 GLU A N 1
ATOM 5038 C CA . GLU A 1 642 ? -0.338 -20.085 -9.713 1.00 96.62 642 GLU A CA 1
ATOM 5039 C C . GLU A 1 642 ? -1.589 -19.447 -10.320 1.00 96.62 642 GLU A C 1
ATOM 5041 O O . GLU A 1 642 ? -2.577 -19.188 -9.631 1.00 96.62 642 GLU A O 1
ATOM 5046 N N . HIS A 1 643 ? -1.559 -19.204 -11.630 1.00 96.81 643 HIS A N 1
ATOM 5047 C CA . HIS A 1 643 ? -2.664 -18.590 -12.363 1.00 96.81 643 HIS A CA 1
ATOM 5048 C C . HIS A 1 643 ? -2.885 -19.275 -13.708 1.00 96.81 643 HIS A C 1
ATOM 5050 O O . HIS A 1 643 ? -1.949 -19.731 -14.365 1.00 96.81 643 HIS A O 1
ATOM 5056 N N . MET A 1 644 ? -4.141 -19.307 -14.151 1.00 93.88 644 MET A N 1
ATOM 5057 C CA . MET A 1 644 ? -4.499 -19.771 -15.490 1.00 93.88 644 MET A CA 1
ATOM 5058 C C . MET A 1 644 ? -4.330 -18.629 -16.492 1.00 93.88 644 MET A C 1
ATOM 5060 O O . MET A 1 644 ? -5.100 -17.672 -16.487 1.00 93.88 644 MET A O 1
ATOM 5064 N N . VAL A 1 645 ? -3.352 -18.745 -17.387 1.00 91.38 645 VAL A N 1
ATOM 5065 C CA . VAL A 1 645 ? -3.098 -17.777 -18.461 1.00 91.38 645 VAL A CA 1
ATOM 5066 C C . VAL A 1 645 ? -3.313 -18.466 -19.798 1.00 91.38 645 VAL A C 1
ATOM 5068 O O . VAL A 1 645 ? -2.649 -19.453 -20.106 1.00 91.38 645 VAL A O 1
ATOM 5071 N N . GLU A 1 646 ? -4.262 -17.960 -20.589 1.00 86.19 646 GLU A N 1
ATOM 5072 C CA . GLU A 1 646 ? -4.605 -18.521 -21.909 1.00 86.19 646 GLU A CA 1
ATOM 5073 C C . GLU A 1 646 ? -4.902 -20.035 -21.857 1.00 86.19 646 GLU A C 1
ATOM 5075 O O . GLU A 1 646 ? -4.513 -20.806 -22.732 1.00 86.19 646 GLU A O 1
ATOM 5080 N N . GLY A 1 647 ? -5.579 -20.476 -20.789 1.00 88.25 647 GLY A N 1
ATOM 5081 C CA . GLY A 1 647 ? -5.949 -21.879 -20.582 1.00 88.25 647 GLY A CA 1
ATOM 5082 C C . GLY A 1 647 ? -4.818 -22.783 -20.078 1.00 88.25 647 GLY A C 1
ATOM 5083 O O . GLY A 1 647 ? -5.035 -23.984 -19.947 1.00 88.25 647 GLY A O 1
ATOM 5084 N N . LYS A 1 648 ? -3.636 -22.239 -19.761 1.00 93.81 648 LYS A N 1
ATOM 5085 C CA . LYS A 1 648 ? -2.508 -22.986 -19.187 1.00 93.81 648 LYS A CA 1
ATOM 5086 C C . LYS A 1 648 ? -2.219 -22.526 -17.765 1.00 93.81 648 LYS A C 1
ATOM 5088 O O . LYS A 1 648 ? -2.174 -21.325 -17.509 1.00 93.81 648 LYS A O 1
ATOM 5093 N N . LEU A 1 649 ? -1.988 -23.478 -16.865 1.00 95.50 649 LEU A N 1
ATOM 5094 C CA . LEU A 1 649 ? -1.511 -23.178 -15.519 1.00 95.50 649 LEU A CA 1
ATOM 5095 C C . LEU A 1 649 ? -0.064 -22.689 -15.609 1.00 95.50 649 LEU A C 1
ATOM 5097 O O . LEU A 1 649 ? 0.769 -23.344 -16.239 1.00 95.50 649 LEU A O 1
ATOM 5101 N N . LYS A 1 650 ? 0.213 -21.528 -15.020 1.00 96.44 650 LYS A N 1
ATOM 5102 C CA . LYS A 1 650 ? 1.542 -20.921 -14.969 1.00 96.44 650 LYS A CA 1
ATOM 5103 C C . LYS A 1 650 ? 1.853 -20.434 -13.565 1.00 96.44 650 LYS A C 1
ATOM 5105 O O . LYS A 1 650 ? 0.980 -19.884 -12.894 1.00 96.44 650 LYS A O 1
ATOM 5110 N N . THR A 1 651 ? 3.116 -20.549 -13.181 1.00 97.75 651 THR A N 1
ATOM 5111 C CA . THR A 1 651 ? 3.643 -19.951 -11.956 1.00 97.75 651 THR A CA 1
ATOM 5112 C C . THR A 1 651 ? 4.127 -18.543 -12.271 1.00 97.75 651 THR A C 1
ATOM 5114 O O . THR A 1 651 ? 5.043 -18.352 -13.070 1.00 97.75 651 THR A O 1
ATOM 5117 N N . LEU A 1 652 ? 3.498 -17.539 -11.668 1.00 98.00 652 LEU A N 1
ATOM 5118 C CA . LEU A 1 652 ? 3.734 -16.133 -11.968 1.00 98.00 652 LEU A CA 1
ATOM 5119 C C . LEU A 1 652 ? 4.275 -15.386 -10.752 1.00 98.00 652 LEU A C 1
ATOM 5121 O O . LEU A 1 652 ? 3.797 -15.569 -9.639 1.00 98.00 652 LEU A O 1
ATOM 5125 N N . CYS A 1 653 ? 5.212 -14.469 -10.977 1.00 98.38 653 CYS A N 1
ATOM 5126 C CA . CYS A 1 653 ? 5.526 -13.400 -10.040 1.00 98.38 653 CYS A CA 1
ATOM 5127 C C . CYS A 1 653 ? 4.554 -12.237 -10.279 1.00 98.38 653 CYS A C 1
ATOM 5129 O O . CYS A 1 653 ? 4.674 -11.526 -11.277 1.00 98.38 653 CYS A O 1
ATOM 5131 N N . VAL A 1 654 ? 3.568 -12.077 -9.398 1.00 98.50 654 VAL A N 1
ATOM 5132 C CA . VAL A 1 654 ? 2.531 -11.042 -9.473 1.00 98.50 654 VAL A CA 1
ATOM 5133 C C . VAL A 1 654 ? 2.952 -9.835 -8.645 1.00 98.50 654 VAL A C 1
ATOM 5135 O O . VAL A 1 654 ? 3.026 -9.915 -7.419 1.00 98.50 654 VAL A O 1
ATOM 5138 N N . HIS A 1 655 ? 3.194 -8.707 -9.307 1.00 98.69 655 HIS A N 1
ATOM 5139 C CA . HIS A 1 655 ? 3.444 -7.403 -8.697 1.00 98.69 655 HIS A CA 1
ATOM 5140 C C . HIS A 1 655 ? 2.131 -6.693 -8.412 1.00 98.69 655 HIS A C 1
ATOM 5142 O O . HIS A 1 655 ? 1.329 -6.468 -9.320 1.00 98.69 655 HIS A O 1
ATOM 5148 N N . ARG A 1 656 ? 1.947 -6.289 -7.159 1.00 98.50 656 ARG A N 1
ATOM 5149 C CA . ARG A 1 656 ? 0.816 -5.493 -6.696 1.00 98.50 656 ARG A CA 1
ATOM 5150 C C . ARG A 1 656 ? 1.333 -4.239 -6.012 1.00 98.50 656 ARG A C 1
ATOM 5152 O O . ARG A 1 656 ? 1.993 -4.329 -4.979 1.00 98.50 656 ARG A O 1
ATOM 5159 N N . LYS A 1 657 ? 1.018 -3.073 -6.573 1.00 97.31 657 LYS A N 1
ATOM 5160 C CA . LYS A 1 657 ? 1.296 -1.771 -5.957 1.00 97.31 657 LYS A CA 1
ATOM 5161 C C . LYS A 1 657 ? 0.012 -0.987 -5.816 1.00 97.31 657 LYS A C 1
ATOM 5163 O O . LYS A 1 657 ? -0.616 -0.670 -6.822 1.00 97.31 657 LYS A O 1
ATOM 5168 N N . GLY A 1 658 ? -0.367 -0.653 -4.589 1.00 95.75 658 GLY A N 1
ATOM 5169 C CA . GLY A 1 658 ? -1.695 -0.126 -4.281 1.00 95.75 658 GLY A CA 1
ATOM 5170 C C . GLY A 1 658 ? -2.803 -1.028 -4.816 1.00 95.75 658 GLY A C 1
ATOM 5171 O O . GLY A 1 658 ? -3.737 -0.546 -5.441 1.00 95.75 658 GLY A O 1
ATOM 5172 N N . SER A 1 659 ? -2.661 -2.340 -4.671 1.00 97.19 659 SER A N 1
ATOM 5173 C CA . SER A 1 659 ? -3.659 -3.311 -5.116 1.00 97.19 659 SER A CA 1
ATOM 5174 C C . SER A 1 659 ? -3.603 -4.557 -4.250 1.00 97.19 659 SER A C 1
ATOM 5176 O O . SER A 1 659 ? -2.539 -4.944 -3.779 1.00 97.19 659 SER A O 1
ATOM 5178 N N . THR A 1 660 ? -4.750 -5.173 -4.000 1.00 97.25 660 THR A N 1
ATOM 5179 C CA . THR A 1 660 ? -4.913 -6.150 -2.922 1.00 97.25 660 THR A CA 1
ATOM 5180 C C . THR A 1 660 ? -5.308 -7.506 -3.477 1.00 97.25 660 THR A C 1
ATOM 5182 O O . THR A 1 660 ? -6.171 -7.601 -4.352 1.00 97.25 660 THR A O 1
ATOM 5185 N N . ARG A 1 661 ? -4.699 -8.574 -2.956 1.00 98.25 661 ARG A N 1
ATOM 5186 C CA . ARG A 1 661 ? -5.080 -9.947 -3.300 1.00 98.25 661 ARG A CA 1
ATOM 5187 C C . ARG A 1 661 ? -6.529 -10.225 -2.885 1.00 98.25 661 ARG A C 1
ATOM 5189 O O . ARG A 1 661 ? -6.960 -9.835 -1.805 1.00 98.25 661 ARG A O 1
ATOM 5196 N N . ALA A 1 662 ? -7.271 -10.897 -3.752 1.00 98.06 662 ALA A N 1
ATOM 5197 C CA . ALA A 1 662 ? -8.706 -11.125 -3.664 1.00 98.06 662 ALA A CA 1
ATOM 5198 C C . ALA A 1 662 ? -9.050 -12.532 -4.176 1.00 98.06 662 ALA A C 1
ATOM 5200 O O . ALA A 1 662 ? -9.782 -12.692 -5.157 1.00 98.06 662 ALA A O 1
ATOM 5201 N N . PHE A 1 663 ? -8.491 -13.559 -3.532 1.00 98.50 663 PHE A N 1
ATOM 5202 C CA . PHE A 1 663 ? -8.697 -14.942 -3.953 1.00 98.50 663 PHE A CA 1
ATOM 5203 C C . PHE A 1 663 ? -10.159 -15.405 -3.840 1.00 98.50 663 PHE A C 1
ATOM 5205 O O . PHE A 1 663 ? -10.878 -14.999 -2.919 1.00 98.50 663 PHE A O 1
ATOM 5212 N N . PRO A 1 664 ? -10.611 -16.245 -4.789 1.00 98.12 664 PRO A N 1
ATOM 5213 C CA . PRO A 1 664 ? -11.994 -16.697 -4.863 1.00 98.12 664 PRO A CA 1
ATOM 5214 C C . PRO A 1 664 ? -12.347 -17.659 -3.719 1.00 98.12 664 PRO A C 1
ATOM 5216 O O . PRO A 1 664 ? -11.450 -18.177 -3.050 1.00 98.12 664 PRO A O 1
ATOM 5219 N N . PRO A 1 665 ? -13.644 -17.960 -3.520 1.00 97.94 665 PRO A N 1
ATOM 5220 C CA . PRO A 1 665 ? -14.058 -19.116 -2.731 1.00 97.94 665 PRO A CA 1
ATOM 5221 C C . PRO A 1 665 ? -13.326 -20.393 -3.174 1.00 97.94 665 PRO A C 1
ATOM 5223 O O . PRO A 1 665 ? -13.027 -20.563 -4.357 1.00 97.94 665 PRO A O 1
ATOM 5226 N N . HIS A 1 666 ? -13.074 -21.288 -2.224 1.00 96.81 666 HIS A N 1
ATOM 5227 C CA . HIS A 1 666 ? -12.400 -22.581 -2.369 1.00 96.81 666 HIS A CA 1
ATOM 5228 C C . HIS A 1 666 ? -10.905 -22.523 -2.696 1.00 96.81 666 HIS A C 1
ATOM 5230 O O . HIS A 1 666 ? -10.294 -23.551 -2.984 1.00 96.81 666 HIS A O 1
ATOM 5236 N N . HIS A 1 667 ? -10.294 -21.339 -2.661 1.00 97.00 667 HIS A N 1
ATOM 5237 C CA . HIS A 1 667 ? -8.859 -21.223 -2.873 1.00 97.00 667 HIS A CA 1
ATOM 5238 C C . HIS A 1 667 ? -8.085 -21.798 -1.665 1.00 97.00 667 HIS A C 1
ATOM 5240 O O . HIS A 1 667 ? -8.368 -21.423 -0.531 1.00 97.00 667 HIS A O 1
ATOM 5246 N N . PRO A 1 668 ? -7.068 -22.657 -1.844 1.00 94.81 668 PRO A N 1
ATOM 5247 C CA . PRO A 1 668 ? -6.417 -23.351 -0.723 1.00 94.81 668 PRO A CA 1
ATOM 5248 C C . PRO A 1 668 ? -5.679 -22.415 0.248 1.00 94.81 668 PRO A C 1
ATOM 5250 O O . PRO A 1 668 ? -5.526 -22.739 1.418 1.00 94.81 668 PRO A O 1
ATOM 5253 N N . LEU A 1 669 ? -5.243 -21.244 -0.228 1.00 93.75 669 LEU A N 1
ATOM 5254 C CA . LEU A 1 669 ? -4.509 -20.252 0.574 1.00 93.75 669 LEU A CA 1
ATOM 5255 C C . LEU A 1 669 ? -5.395 -19.288 1.386 1.00 93.75 669 LEU A C 1
ATOM 5257 O O . LEU A 1 669 ? -4.862 -18.352 1.984 1.00 93.75 669 LEU A O 1
ATOM 5261 N N . ILE A 1 670 ? -6.725 -19.444 1.374 1.00 95.12 670 ILE A N 1
ATOM 5262 C CA . ILE A 1 670 ? -7.612 -18.635 2.231 1.00 95.12 670 ILE A CA 1
ATOM 5263 C C . ILE A 1 670 ? -7.963 -19.406 3.511 1.00 95.12 670 ILE A C 1
ATOM 5265 O O . ILE A 1 670 ? -8.061 -20.635 3.464 1.00 95.12 670 ILE A O 1
ATOM 5269 N N . PRO A 1 671 ? -8.188 -18.716 4.645 1.00 95.88 671 PRO A N 1
ATOM 5270 C CA . PRO A 1 671 ? -8.551 -19.373 5.898 1.00 95.88 671 PRO A CA 1
ATOM 5271 C C . PRO A 1 671 ? -9.781 -20.267 5.747 1.00 95.88 671 PRO A C 1
ATOM 5273 O O . PRO A 1 671 ? -10.684 -19.962 4.959 1.00 95.88 671 PRO A O 1
ATOM 5276 N N . VAL A 1 672 ? -9.833 -21.347 6.534 1.00 94.94 672 VAL A N 1
ATOM 5277 C CA . VAL A 1 672 ? -10.922 -22.341 6.500 1.00 94.94 672 VAL A CA 1
ATOM 5278 C C . VAL A 1 672 ? -12.286 -21.665 6.640 1.00 94.94 672 VAL A C 1
ATOM 5280 O O . VAL A 1 672 ? -13.227 -22.003 5.919 1.00 94.94 672 VAL A O 1
ATOM 5283 N N . ASP A 1 673 ? -12.377 -20.638 7.486 1.00 95.25 673 ASP A N 1
ATOM 5284 C CA . ASP A 1 673 ? -13.635 -19.950 7.744 1.00 95.25 673 ASP A CA 1
ATOM 5285 C C . ASP A 1 673 ? -14.214 -19.199 6.543 1.00 95.25 673 ASP A C 1
ATOM 5287 O O . ASP A 1 673 ? -15.439 -19.024 6.465 1.00 95.25 673 ASP A O 1
ATOM 5291 N N . TYR A 1 674 ? -13.350 -18.826 5.596 1.00 97.44 674 TYR A N 1
ATOM 5292 C CA . TYR A 1 674 ? -13.664 -18.023 4.415 1.00 97.44 674 TYR A CA 1
ATOM 5293 C C . TYR A 1 674 ? -13.684 -18.828 3.114 1.00 97.44 674 TYR A C 1
ATOM 5295 O O . TYR A 1 674 ? -13.914 -18.265 2.040 1.00 97.44 674 TYR A O 1
ATOM 5303 N N . GLN A 1 675 ? -13.520 -20.153 3.195 1.00 96.75 675 GLN A N 1
ATOM 5304 C CA . GLN A 1 675 ? -13.523 -21.051 2.037 1.00 96.75 675 GLN A CA 1
ATOM 5305 C C . GLN A 1 675 ? -14.775 -20.895 1.163 1.00 96.75 675 GLN A C 1
ATOM 5307 O O . GLN A 1 675 ? -14.676 -20.939 -0.055 1.00 96.75 675 GLN A O 1
ATOM 5312 N N . PHE A 1 676 ? -15.946 -20.626 1.742 1.00 96.31 676 PHE A N 1
ATOM 5313 C CA . PHE A 1 676 ? -17.191 -20.460 0.975 1.00 96.31 676 PHE A CA 1
ATOM 5314 C C . PHE A 1 676 ? -17.500 -19.010 0.576 1.00 96.31 676 PHE A C 1
ATOM 5316 O O . PHE A 1 676 ? -18.375 -18.769 -0.253 1.00 96.31 676 PHE A O 1
ATOM 5323 N N . THR A 1 677 ? -16.800 -18.033 1.153 1.00 96.88 677 THR A N 1
ATOM 5324 C CA . THR A 1 677 ? -17.082 -16.601 0.957 1.00 96.88 677 THR A CA 1
ATOM 5325 C C . THR A 1 677 ? -16.079 -15.927 0.026 1.00 96.88 677 THR A C 1
ATOM 5327 O O . THR A 1 677 ? -16.398 -14.894 -0.564 1.00 96.88 677 THR A O 1
ATOM 5330 N N . GLY A 1 678 ? -14.885 -16.514 -0.112 1.00 97.56 678 GLY A N 1
ATOM 5331 C CA . GLY A 1 678 ? -13.719 -15.891 -0.731 1.00 97.56 678 GLY A CA 1
ATOM 5332 C C . GLY A 1 678 ? -12.916 -15.066 0.274 1.00 97.56 678 GLY A C 1
ATOM 5333 O O . GLY A 1 678 ? -13.389 -14.771 1.375 1.00 97.56 678 GLY A O 1
ATOM 5334 N N . GLN A 1 679 ? -11.694 -14.692 -0.114 1.00 98.44 679 GLN A N 1
ATOM 5335 C CA . GLN A 1 679 ? -10.768 -13.934 0.731 1.00 98.44 679 GLN A CA 1
ATOM 5336 C C . GLN A 1 679 ? -11.384 -12.582 1.135 1.00 98.44 679 GLN A C 1
ATOM 5338 O O . GLN A 1 679 ? -11.812 -11.850 0.236 1.00 98.44 679 GLN A O 1
ATOM 5343 N N . PRO A 1 680 ? -11.396 -12.204 2.428 1.00 98.44 680 PRO A N 1
ATOM 5344 C CA . PRO A 1 680 ? -11.729 -10.844 2.833 1.00 98.44 680 PRO A CA 1
ATOM 5345 C C . PRO A 1 680 ? -10.709 -9.847 2.273 1.00 98.44 680 PRO A C 1
ATOM 5347 O O . PRO A 1 680 ? -9.498 -10.054 2.346 1.00 98.44 680 PRO A O 1
ATOM 5350 N N . VAL A 1 681 ? -11.199 -8.737 1.736 1.00 97.88 681 VAL A N 1
ATOM 5351 C CA . VAL A 1 681 ? -10.382 -7.651 1.193 1.00 97.88 681 VAL A CA 1
ATOM 5352 C C . VAL A 1 681 ? -10.751 -6.370 1.924 1.00 97.88 681 VAL A C 1
ATOM 5354 O O . VAL A 1 681 ? -11.912 -5.964 1.927 1.00 97.88 681 VAL A O 1
ATOM 5357 N N . LEU A 1 682 ? -9.762 -5.734 2.542 1.00 98.31 682 LEU A N 1
ATOM 5358 C CA . LEU A 1 682 ? -9.954 -4.554 3.378 1.00 98.31 682 LEU A CA 1
ATOM 5359 C C . LEU A 1 682 ? -9.611 -3.296 2.582 1.00 98.31 682 LEU A C 1
ATOM 5361 O O . LEU A 1 682 ? -8.464 -3.108 2.184 1.00 98.31 682 LEU A O 1
ATOM 5365 N N . ILE A 1 683 ? -10.612 -2.447 2.348 1.00 97.62 683 ILE A N 1
ATOM 5366 C CA . ILE A 1 683 ? -10.489 -1.234 1.539 1.00 97.62 683 ILE A CA 1
ATOM 5367 C C . ILE A 1 683 ? -10.579 -0.015 2.442 1.00 97.62 683 ILE A C 1
ATOM 5369 O O . ILE A 1 683 ? -11.649 0.318 2.959 1.00 97.62 683 ILE A O 1
ATOM 5373 N N . GLY A 1 684 ? -9.443 0.658 2.599 1.00 92.06 684 GLY A N 1
ATOM 5374 C CA . GLY A 1 684 ? -9.341 1.895 3.358 1.00 92.06 684 GLY A CA 1
ATOM 5375 C C . GLY A 1 684 ? -9.922 3.089 2.604 1.00 92.06 684 GLY A C 1
ATOM 5376 O O . GLY A 1 684 ? -9.584 3.319 1.439 1.00 92.06 684 GLY A O 1
ATOM 5377 N N . GLY A 1 685 ? -10.772 3.866 3.270 1.00 88.44 685 GLY A N 1
ATOM 5378 C CA . GLY A 1 685 ? -11.181 5.182 2.793 1.00 88.44 685 GLY A CA 1
ATOM 5379 C C . GLY A 1 685 ? -10.122 6.248 3.083 1.00 88.44 685 GLY A C 1
ATOM 5380 O O . GLY A 1 685 ? -8.952 6.141 2.719 1.00 88.44 685 GLY A O 1
ATOM 5381 N N . THR A 1 686 ? -10.565 7.302 3.751 1.00 87.81 686 THR A N 1
ATOM 5382 C CA . THR A 1 686 ? -9.758 8.401 4.288 1.00 87.81 686 THR A CA 1
ATOM 5383 C C . THR A 1 686 ? -10.223 8.671 5.712 1.00 87.81 686 THR A C 1
ATOM 5385 O O . THR A 1 686 ? -11.303 8.220 6.085 1.00 87.81 686 THR A O 1
ATOM 5388 N N . MET A 1 687 ? -9.520 9.531 6.452 1.00 86.38 687 MET A N 1
ATOM 5389 C CA . MET A 1 687 ? -9.893 9.902 7.828 1.00 86.38 687 MET A CA 1
ATOM 5390 C C . MET A 1 687 ? -11.311 10.487 8.007 1.00 86.38 687 MET A C 1
ATOM 5392 O O . MET A 1 687 ? -11.739 10.724 9.131 1.00 86.38 687 MET A O 1
ATOM 5396 N N . GLY A 1 688 ? -12.039 10.769 6.921 1.00 87.44 688 GLY A N 1
ATOM 5397 C CA . GLY A 1 688 ? -13.404 11.297 6.960 1.00 87.44 688 GLY A CA 1
ATOM 5398 C C . GLY A 1 688 ? -14.389 10.622 6.009 1.00 87.44 688 GLY A C 1
ATOM 5399 O O . GLY A 1 688 ? -15.456 11.197 5.754 1.00 87.44 688 GLY A O 1
ATOM 5400 N N . THR A 1 689 ? -14.036 9.470 5.432 1.00 92.50 689 THR A N 1
ATOM 5401 C CA . THR A 1 689 ? -14.891 8.715 4.500 1.00 92.50 689 THR A CA 1
ATOM 5402 C C . THR A 1 689 ? -15.000 7.254 4.920 1.00 92.50 689 THR A C 1
ATOM 5404 O O . THR A 1 689 ? -14.237 6.778 5.750 1.00 92.50 689 THR A O 1
ATOM 5407 N N . CYS A 1 690 ? -15.995 6.547 4.392 1.00 95.75 690 CYS A N 1
ATOM 5408 C CA . CYS A 1 690 ? -16.224 5.144 4.723 1.00 95.75 690 CYS A CA 1
ATOM 5409 C C . CYS A 1 690 ? -15.090 4.221 4.242 1.00 95.75 690 CYS A C 1
ATOM 5411 O O . CYS A 1 690 ? -14.477 4.470 3.207 1.00 95.75 690 CYS A O 1
ATOM 5413 N N . SER A 1 691 ? -14.905 3.105 4.939 1.00 97.94 691 SER A N 1
ATOM 5414 C CA . SER A 1 691 ? -14.115 1.953 4.493 1.00 97.94 691 SER A CA 1
ATOM 5415 C C . SER A 1 691 ? -15.044 0.809 4.076 1.00 97.94 691 SER A C 1
ATOM 5417 O O . SER A 1 691 ? -16.238 0.815 4.387 1.00 97.94 691 SER A O 1
ATOM 5419 N N . TYR A 1 692 ? -14.510 -0.191 3.377 1.00 98.62 692 TYR A N 1
ATOM 5420 C CA . TYR A 1 692 ? -15.276 -1.367 2.964 1.00 98.62 692 TYR A CA 1
ATOM 5421 C C . TYR A 1 69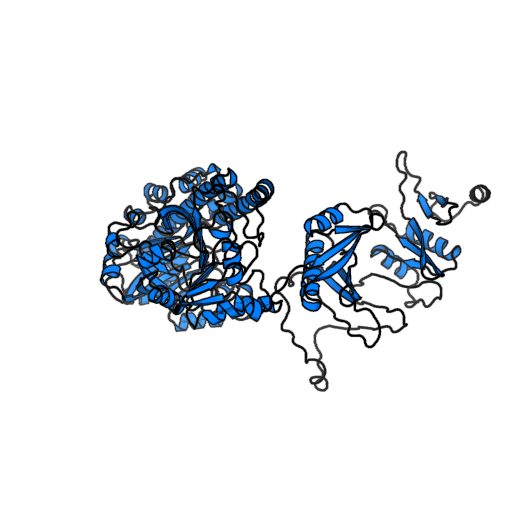2 ? -14.537 -2.668 3.261 1.00 98.62 692 TYR A C 1
ATOM 5423 O O . TYR A 1 692 ? -13.310 -2.735 3.215 1.00 98.62 692 TYR A O 1
ATOM 5431 N N . ILE A 1 693 ? -15.316 -3.722 3.489 1.00 98.56 693 ILE A N 1
ATOM 5432 C CA . ILE A 1 693 ? -14.868 -5.107 3.376 1.00 98.56 693 ILE A CA 1
ATOM 5433 C C . ILE A 1 693 ? -15.484 -5.672 2.102 1.00 98.56 693 ILE A C 1
ATOM 5435 O O . ILE A 1 693 ? -16.705 -5.605 1.913 1.00 98.56 693 ILE A O 1
ATOM 5439 N N . LEU A 1 694 ? -14.648 -6.224 1.230 1.00 98.56 694 LEU A N 1
ATOM 5440 C CA . LEU A 1 694 ? -15.058 -6.961 0.037 1.00 98.56 694 LEU A CA 1
ATOM 5441 C C . LEU A 1 694 ? -14.680 -8.439 0.182 1.00 98.56 694 LEU A C 1
ATOM 5443 O O . LEU A 1 694 ? -13.936 -8.805 1.089 1.00 98.56 694 LEU A O 1
ATOM 5447 N N . THR A 1 695 ? -15.160 -9.282 -0.727 1.00 98.50 695 THR A N 1
ATOM 5448 C CA . THR A 1 695 ? -14.677 -10.657 -0.881 1.00 98.50 695 THR A CA 1
ATOM 5449 C C . THR A 1 695 ? -14.169 -10.928 -2.292 1.00 98.50 695 THR A C 1
ATOM 5451 O O . THR A 1 695 ? -14.660 -10.353 -3.273 1.00 98.50 695 THR A O 1
ATOM 5454 N N . GLY A 1 696 ? -13.154 -11.785 -2.398 1.00 98.06 696 GLY A N 1
ATOM 5455 C CA . GLY A 1 696 ? -12.620 -12.249 -3.676 1.00 98.06 696 GLY A CA 1
ATOM 5456 C C . GLY A 1 696 ? -13.621 -13.082 -4.480 1.00 98.06 696 GLY A C 1
ATOM 5457 O O . GLY A 1 696 ? -14.577 -13.640 -3.944 1.00 98.06 696 GLY A O 1
ATOM 5458 N N . THR A 1 697 ? -13.425 -13.146 -5.798 1.00 98.19 697 THR A N 1
ATOM 5459 C CA . THR A 1 697 ? -14.382 -13.765 -6.731 1.00 98.19 697 THR A CA 1
ATOM 5460 C C . THR A 1 697 ? -13.676 -14.595 -7.797 1.00 98.19 697 THR A C 1
ATOM 5462 O O . THR A 1 697 ? -12.521 -14.339 -8.138 1.00 98.19 697 THR A O 1
ATOM 5465 N N . VAL A 1 698 ? -14.387 -15.571 -8.372 1.00 97.38 698 VAL A N 1
ATOM 5466 C CA . VAL A 1 698 ? -13.864 -16.404 -9.473 1.00 97.38 698 VAL A CA 1
ATOM 5467 C C . VAL A 1 698 ? -13.508 -15.547 -10.688 1.00 97.38 698 VAL A C 1
ATOM 5469 O O . VAL A 1 698 ? -12.455 -15.735 -11.291 1.00 97.38 698 VAL A O 1
ATOM 5472 N N . LYS A 1 699 ? -14.345 -14.553 -11.007 1.00 96.50 699 LYS A N 1
ATOM 5473 C CA . LYS A 1 699 ? -14.087 -13.625 -12.110 1.00 96.50 699 LYS A CA 1
ATOM 5474 C C . LYS A 1 699 ? -12.840 -12.772 -11.853 1.00 96.50 699 LYS A C 1
ATOM 5476 O O . LYS A 1 699 ? -12.021 -12.641 -12.755 1.00 96.50 699 LYS A O 1
ATOM 5481 N N . GLY A 1 700 ? -12.634 -12.280 -10.627 1.00 96.50 700 GLY A N 1
ATOM 5482 C CA . GLY A 1 700 ? -11.389 -11.609 -10.230 1.00 96.50 700 GLY A CA 1
ATOM 5483 C C . GLY A 1 700 ? -10.152 -12.499 -10.388 1.00 96.50 700 GLY A C 1
ATOM 5484 O O . GLY A 1 700 ? -9.128 -12.046 -10.896 1.00 96.50 700 GLY A O 1
ATOM 5485 N N . MET A 1 701 ? -10.252 -13.791 -10.049 1.00 96.75 701 MET A N 1
ATOM 5486 C CA . MET A 1 701 ? -9.163 -14.751 -10.284 1.00 96.75 701 MET A CA 1
ATOM 5487 C C . MET A 1 701 ? -8.765 -14.805 -11.764 1.00 96.75 701 MET A C 1
ATOM 5489 O O . MET A 1 701 ? -7.586 -14.694 -12.086 1.00 96.75 701 MET A O 1
ATOM 5493 N N . SER A 1 702 ? -9.747 -14.896 -12.666 1.00 94.56 702 SER A N 1
ATOM 5494 C CA . SER A 1 702 ? -9.496 -14.976 -14.109 1.00 94.56 702 SER A CA 1
ATOM 5495 C C . SER A 1 702 ? -9.145 -13.643 -14.777 1.00 94.56 702 SER A C 1
ATOM 5497 O O . SER A 1 702 ? -8.432 -13.640 -15.776 1.00 94.56 702 SER A O 1
ATOM 5499 N N . GLU A 1 703 ? -9.667 -12.515 -14.283 1.00 94.56 703 GLU A N 1
ATOM 5500 C CA . GLU A 1 703 ? -9.585 -11.231 -14.994 1.00 94.56 703 GLU A CA 1
ATOM 5501 C C . GLU A 1 703 ? -8.472 -10.304 -14.499 1.00 94.56 703 GLU A C 1
ATOM 5503 O O . GLU A 1 703 ? -8.048 -9.407 -15.233 1.00 94.56 703 GLU A O 1
ATOM 5508 N N . THR A 1 704 ? -8.008 -10.489 -13.262 1.00 96.94 704 THR A N 1
ATOM 5509 C CA . THR A 1 704 ? -7.071 -9.571 -12.597 1.00 96.94 704 THR A CA 1
ATOM 5510 C C . THR A 1 704 ? -6.013 -10.289 -11.761 1.00 96.94 704 THR A C 1
ATOM 5512 O O . THR A 1 704 ? -5.456 -9.698 -10.835 1.00 96.94 704 THR A O 1
ATOM 5515 N N . PHE A 1 705 ? -5.719 -11.560 -12.061 1.00 97.50 705 PHE A N 1
ATOM 5516 C CA . PHE A 1 705 ? -4.810 -12.395 -11.261 1.00 97.50 705 PHE A CA 1
ATOM 5517 C C . PHE A 1 705 ? -5.228 -12.442 -9.782 1.00 97.50 705 PHE A C 1
ATOM 5519 O O . PHE A 1 705 ? -4.411 -12.263 -8.874 1.00 97.50 705 PHE A O 1
ATOM 5526 N N . GLY A 1 706 ? -6.536 -12.567 -9.532 1.00 97.50 706 GLY A N 1
ATOM 5527 C CA . GLY A 1 706 ? -7.097 -12.578 -8.182 1.00 97.50 706 GLY A CA 1
ATOM 5528 C C . GLY A 1 706 ? -6.780 -11.300 -7.414 1.00 97.50 706 GLY A C 1
ATOM 5529 O O . GLY A 1 706 ? -6.345 -11.379 -6.270 1.00 97.50 706 GLY A O 1
ATOM 5530 N N . THR A 1 707 ? -6.924 -10.130 -8.045 1.00 98.44 707 THR A N 1
ATOM 5531 C CA . THR A 1 707 ? -6.548 -8.834 -7.452 1.00 98.44 707 THR A CA 1
ATOM 5532 C C . THR A 1 707 ? -7.679 -7.811 -7.568 1.00 98.44 707 THR A C 1
ATOM 5534 O O . THR A 1 707 ? -8.394 -7.770 -8.568 1.00 98.44 707 THR A O 1
ATOM 5537 N N . THR A 1 708 ? -7.836 -6.950 -6.565 1.00 98.38 708 THR A N 1
ATOM 5538 C CA . THR A 1 708 ? -8.786 -5.827 -6.566 1.00 98.38 708 THR A CA 1
ATOM 5539 C C . THR A 1 708 ? -8.137 -4.553 -6.006 1.00 98.38 708 THR A C 1
ATOM 5541 O O . THR A 1 708 ? -6.946 -4.549 -5.685 1.00 98.38 708 THR A O 1
ATOM 5544 N N . CYS A 1 709 ? -8.893 -3.454 -5.941 1.00 97.44 709 CYS A N 1
ATOM 5545 C CA . CYS A 1 709 ? -8.449 -2.168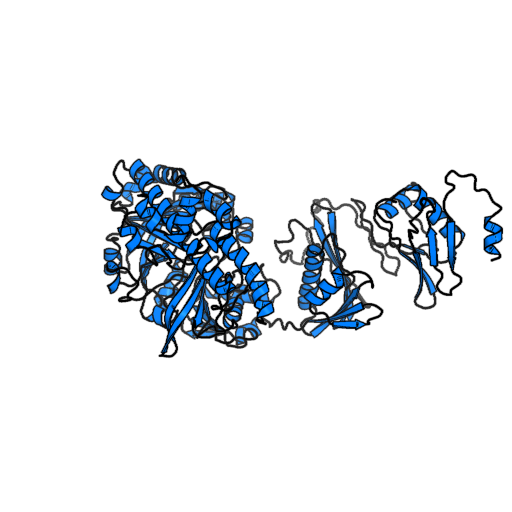 -5.387 1.00 97.44 709 CYS A CA 1
ATOM 5546 C C . CYS A 1 709 ? -7.949 -2.291 -3.936 1.00 97.44 709 CYS A C 1
ATOM 5548 O O . CYS A 1 709 ? -8.267 -3.260 -3.251 1.00 97.44 709 CYS A O 1
ATOM 5550 N N . HIS A 1 710 ? -7.222 -1.282 -3.452 1.00 94.88 710 HIS A N 1
ATOM 5551 C CA . HIS A 1 710 ? -6.731 -1.222 -2.065 1.00 94.88 710 HIS A CA 1
ATOM 5552 C C . HIS A 1 710 ? -7.373 -0.111 -1.226 1.00 94.88 710 HIS A C 1
ATOM 5554 O O . HIS A 1 710 ? -7.381 -0.182 0.004 1.00 94.88 710 HIS A O 1
ATOM 5560 N N . GLY A 1 711 ? -7.886 0.938 -1.870 1.00 92.56 711 GLY A N 1
ATOM 5561 C CA . GLY A 1 711 ? -8.404 2.108 -1.174 1.00 92.56 711 GLY A CA 1
ATOM 5562 C C . GLY A 1 711 ? -9.007 3.135 -2.118 1.00 92.56 711 GLY A C 1
ATOM 5563 O O . GLY A 1 711 ? -9.321 2.841 -3.264 1.00 92.56 711 GLY A O 1
ATOM 5564 N N . ALA A 1 712 ? -9.152 4.369 -1.643 1.00 88.00 712 ALA A N 1
ATOM 5565 C CA . ALA A 1 712 ? -9.682 5.464 -2.451 1.00 88.00 712 ALA A CA 1
ATOM 5566 C C . ALA A 1 712 ? -8.752 5.875 -3.614 1.00 88.00 712 ALA A C 1
ATOM 5568 O O . ALA A 1 712 ? -9.215 6.245 -4.687 1.00 88.00 712 ALA A O 1
ATOM 5569 N N . GLY A 1 713 ? -7.431 5.820 -3.414 1.00 87.00 713 GLY A N 1
ATOM 5570 C CA . GLY A 1 713 ? -6.450 6.384 -4.348 1.00 87.00 713 GLY A CA 1
ATOM 5571 C C . GLY A 1 713 ? -6.455 7.919 -4.353 1.00 87.00 713 GLY A C 1
ATOM 5572 O O . GLY A 1 713 ? -7.474 8.567 -4.108 1.00 87.00 713 GLY A O 1
ATOM 5573 N N . ARG A 1 714 ? -5.298 8.544 -4.592 1.00 88.31 714 ARG A N 1
ATOM 5574 C CA . ARG A 1 714 ? -5.204 10.010 -4.550 1.00 88.31 714 ARG A CA 1
ATOM 5575 C C . ARG A 1 714 ? -5.765 10.627 -5.828 1.00 88.31 714 ARG A C 1
ATOM 5577 O O . ARG A 1 714 ? -5.424 10.195 -6.923 1.00 88.31 714 ARG A O 1
ATOM 5584 N N . ALA A 1 715 ? -6.572 11.672 -5.675 1.00 86.12 715 ALA A N 1
ATOM 5585 C CA . ALA A 1 715 ? -7.000 12.545 -6.770 1.00 86.12 715 ALA A CA 1
ATOM 5586 C C . ALA A 1 715 ? -6.093 13.783 -6.889 1.00 86.12 715 ALA A C 1
ATOM 5588 O O . ALA A 1 715 ? -5.963 14.375 -7.958 1.00 86.12 715 ALA A O 1
ATOM 5589 N N . MET A 1 716 ? -5.439 14.184 -5.789 1.00 81.44 716 MET A N 1
ATOM 5590 C CA . MET A 1 716 ? -4.542 15.339 -5.745 1.00 81.44 716 MET A CA 1
ATOM 5591 C C . MET A 1 716 ? -3.186 14.989 -5.128 1.00 81.44 716 MET A C 1
ATOM 5593 O O . MET A 1 716 ? -3.076 14.220 -4.167 1.00 81.44 716 MET A O 1
ATOM 5597 N N . SER A 1 717 ? -2.119 15.605 -5.643 1.00 79.69 717 SER A N 1
ATOM 5598 C CA . SER A 1 717 ? -0.793 15.489 -5.030 1.00 79.69 717 SER A CA 1
ATOM 5599 C C . SER A 1 717 ? -0.772 16.157 -3.653 1.00 79.69 717 SER A C 1
ATOM 5601 O O . SER A 1 717 ? -1.437 17.169 -3.441 1.00 79.69 717 SER A O 1
ATOM 5603 N N . ARG A 1 718 ? 0.053 15.654 -2.725 1.00 79.75 718 ARG A N 1
ATOM 5604 C CA . ARG A 1 718 ? 0.212 16.253 -1.382 1.00 79.75 718 ARG A CA 1
ATOM 5605 C C . ARG A 1 718 ? 0.571 17.740 -1.441 1.00 79.75 718 ARG A C 1
ATOM 5607 O O . ARG A 1 718 ? 0.086 18.539 -0.649 1.00 79.75 718 ARG A O 1
ATOM 5614 N N . ALA A 1 719 ? 1.400 18.125 -2.414 1.00 76.75 719 ALA A N 1
ATOM 5615 C CA . ALA A 1 719 ? 1.776 19.519 -2.626 1.00 76.75 719 ALA A CA 1
ATOM 5616 C C . ALA A 1 719 ? 0.602 20.392 -3.091 1.00 76.75 719 ALA A C 1
ATOM 5618 O O . ALA A 1 719 ? 0.551 21.558 -2.709 1.00 76.75 719 ALA A O 1
ATOM 5619 N N . LYS A 1 720 ? -0.319 19.846 -3.899 1.00 79.50 720 LYS A N 1
ATOM 5620 C CA . LYS A 1 720 ? -1.551 20.535 -4.298 1.00 79.50 720 LYS A CA 1
ATOM 5621 C C . LYS A 1 720 ? -2.480 20.677 -3.091 1.00 79.50 720 LYS A C 1
ATOM 5623 O O . LYS A 1 720 ? -2.849 21.803 -2.788 1.00 79.50 720 LYS A O 1
ATOM 5628 N N . SER A 1 721 ? -2.712 19.599 -2.338 1.00 82.38 721 SER A N 1
ATOM 5629 C CA . SER A 1 721 ? -3.552 19.609 -1.130 1.00 82.38 721 SER A CA 1
ATOM 5630 C C . SER A 1 721 ? -3.116 20.670 -0.115 1.00 82.38 721 SER A C 1
ATOM 5632 O O . SER A 1 721 ? -3.929 21.481 0.308 1.00 82.38 721 SER A O 1
ATOM 5634 N N . ARG A 1 722 ? -1.812 20.760 0.191 1.00 80.44 722 ARG A N 1
ATOM 5635 C CA . ARG A 1 722 ? -1.260 21.787 1.102 1.00 80.44 722 ARG A CA 1
ATOM 5636 C C . ARG A 1 722 ? -1.441 23.233 0.633 1.00 80.44 722 ARG A C 1
ATOM 5638 O O . ARG A 1 722 ? -1.249 24.145 1.424 1.00 80.44 722 ARG A O 1
ATOM 5645 N N . ARG A 1 723 ? -1.672 23.460 -0.662 1.00 81.62 723 ARG A N 1
ATOM 5646 C CA . ARG A 1 723 ? -1.865 24.807 -1.225 1.00 81.62 723 ARG A CA 1
ATOM 5647 C C . ARG A 1 723 ? -3.333 25.201 -1.284 1.00 81.62 723 ARG A C 1
ATOM 5649 O O . ARG A 1 723 ? -3.615 26.390 -1.324 1.00 81.62 723 ARG A O 1
ATOM 5656 N N . THR A 1 724 ? -4.229 24.221 -1.374 1.00 82.75 724 THR A N 1
ATOM 5657 C CA . THR A 1 724 ? -5.656 24.444 -1.627 1.00 82.75 724 THR A CA 1
ATOM 5658 C C . THR A 1 724 ? -6.525 24.238 -0.397 1.00 82.75 724 THR A C 1
ATOM 5660 O O . THR A 1 724 ? -7.625 24.774 -0.361 1.00 82.75 724 THR A O 1
ATOM 5663 N N . LEU A 1 725 ? -6.073 23.444 0.575 1.00 85.88 725 LEU A N 1
ATOM 5664 C CA . LEU A 1 725 ? -6.861 23.066 1.743 1.00 85.88 725 LEU A CA 1
ATOM 5665 C C . LEU A 1 725 ? -6.306 23.724 2.999 1.00 85.88 725 LEU A C 1
ATOM 5667 O O . LEU A 1 725 ? -5.093 23.786 3.187 1.00 85.88 725 LEU A O 1
ATOM 5671 N N . ASP A 1 726 ? -7.217 24.165 3.857 1.00 86.75 726 ASP A N 1
ATOM 5672 C CA . ASP A 1 726 ? -6.903 24.684 5.180 1.00 86.75 726 ASP A CA 1
ATOM 5673 C C . ASP A 1 726 ? -7.197 23.629 6.255 1.00 86.75 726 ASP A C 1
ATOM 5675 O O . ASP A 1 726 ? -8.203 22.922 6.194 1.00 86.75 726 ASP A O 1
ATOM 5679 N N . TYR A 1 727 ? -6.303 23.505 7.237 1.00 87.19 727 TYR A N 1
ATOM 5680 C CA . TYR A 1 727 ? -6.392 22.447 8.242 1.00 87.19 727 TYR A CA 1
ATOM 5681 C C . TYR A 1 727 ? -7.558 22.642 9.221 1.00 87.19 727 TYR A C 1
ATOM 5683 O O . TYR A 1 727 ? -8.096 21.640 9.692 1.00 87.19 727 TYR A O 1
ATOM 5691 N N . THR A 1 728 ? -7.955 23.886 9.522 1.00 88.56 728 THR A N 1
ATOM 5692 C CA . THR A 1 728 ? -9.068 24.160 10.448 1.00 88.56 728 THR A CA 1
ATOM 5693 C C . THR A 1 728 ? -10.384 23.733 9.820 1.00 88.56 728 THR A C 1
ATOM 5695 O O . THR A 1 728 ? -11.106 22.939 10.412 1.00 88.56 728 THR A O 1
ATOM 5698 N N . ASN A 1 729 ? -10.598 24.091 8.551 1.00 90.38 729 ASN A N 1
ATOM 5699 C CA . ASN A 1 729 ? -11.777 23.672 7.795 1.00 90.38 729 ASN A CA 1
ATOM 5700 C C . ASN A 1 729 ? -11.910 22.142 7.716 1.00 90.38 729 ASN A C 1
ATOM 5702 O O . ASN A 1 729 ? -13.013 21.607 7.812 1.00 90.38 729 ASN A O 1
ATOM 5706 N N . VAL A 1 730 ? -10.792 21.422 7.550 1.00 88.94 730 VAL A N 1
ATOM 5707 C CA . VAL A 1 730 ? -10.808 19.950 7.519 1.00 88.94 730 VAL A CA 1
ATOM 5708 C C . VAL A 1 730 ? -11.169 19.376 8.892 1.00 88.94 730 VAL A C 1
ATOM 5710 O O . VAL A 1 730 ? -11.973 18.449 8.963 1.00 88.94 730 VAL A O 1
ATOM 5713 N N . LEU A 1 731 ? -10.620 19.918 9.984 1.00 90.25 731 LEU A N 1
ATOM 5714 C CA . LEU A 1 731 ? -10.969 19.486 11.341 1.00 90.25 731 LEU A CA 1
ATOM 5715 C C . LEU A 1 731 ? -12.436 19.767 11.673 1.00 90.25 731 LEU A C 1
ATOM 5717 O O . LEU A 1 731 ? -13.114 18.874 12.178 1.00 90.25 731 LEU A O 1
ATOM 5721 N N . ASP A 1 732 ? -12.942 20.949 11.327 1.00 91.88 732 ASP A N 1
ATOM 5722 C CA . ASP A 1 732 ? -14.339 21.328 11.544 1.00 91.88 732 ASP A CA 1
ATOM 5723 C C . ASP A 1 732 ? -15.289 20.423 10.749 1.00 91.88 732 ASP A C 1
ATOM 5725 O O . ASP A 1 732 ? -16.303 19.961 11.274 1.00 91.88 732 ASP A O 1
ATOM 5729 N N . ALA A 1 733 ? -14.933 20.074 9.507 1.00 92.44 733 ALA A N 1
ATOM 5730 C CA . ALA A 1 733 ? -15.702 19.136 8.693 1.00 92.44 733 ALA A CA 1
ATOM 5731 C C . ALA A 1 733 ? -15.717 17.708 9.274 1.00 92.44 733 ALA A C 1
ATOM 5733 O O . ALA A 1 733 ? -16.726 17.005 9.166 1.00 92.44 733 ALA A O 1
ATOM 5734 N N . LEU A 1 734 ? -14.620 17.260 9.894 1.00 93.12 734 LEU A N 1
ATOM 5735 C CA . LEU A 1 734 ? -14.557 15.970 10.592 1.00 93.12 734 LEU A CA 1
ATOM 5736 C C . LEU A 1 734 ? -15.361 15.997 11.900 1.00 93.12 734 LEU A C 1
ATOM 5738 O O . LEU A 1 734 ? -16.120 15.063 12.172 1.00 93.12 734 LEU A O 1
ATOM 5742 N N . ALA A 1 735 ? -15.266 17.085 12.664 1.00 92.62 735 ALA A N 1
ATOM 5743 C CA . ALA A 1 735 ? -16.034 17.291 13.887 1.00 92.62 735 ALA A CA 1
ATOM 5744 C C . ALA A 1 735 ? -17.544 17.347 13.604 1.00 92.62 735 ALA A C 1
ATOM 5746 O O . ALA A 1 735 ? -18.324 16.710 14.311 1.00 92.62 735 ALA A O 1
ATOM 5747 N N . ALA A 1 736 ? -17.960 18.002 12.514 1.00 94.50 736 ALA A N 1
ATOM 5748 C CA . ALA A 1 736 ? -19.350 18.030 12.054 1.00 94.50 736 ALA A CA 1
ATOM 5749 C C . ALA A 1 736 ? -19.888 16.635 11.680 1.00 94.50 736 ALA A C 1
ATOM 5751 O O . ALA A 1 736 ? -21.083 16.374 11.803 1.00 94.50 736 ALA A O 1
ATOM 5752 N N . LYS A 1 737 ? -19.007 15.712 11.269 1.00 93.81 737 LYS A N 1
ATOM 5753 C CA . LYS A 1 737 ? -19.330 14.290 11.048 1.00 93.81 737 LYS A CA 1
ATOM 5754 C C . LYS A 1 737 ? -19.279 13.448 12.331 1.00 93.81 737 LYS A C 1
ATOM 5756 O O . LYS A 1 737 ? -19.504 12.240 12.275 1.00 93.81 737 LYS A O 1
ATOM 5761 N N . GLY A 1 738 ? -18.973 14.059 13.476 1.00 94.38 738 GLY A N 1
ATOM 5762 C CA . GLY A 1 738 ? -18.861 13.390 14.769 1.00 94.38 738 GLY A CA 1
ATOM 5763 C C . GLY A 1 738 ? -17.609 12.524 14.925 1.00 94.38 738 GLY A C 1
ATOM 5764 O O . GLY A 1 738 ? -17.620 11.614 15.761 1.00 94.38 738 GLY A O 1
ATOM 5765 N N . ILE A 1 739 ? -16.560 12.779 14.135 1.00 96.25 739 ILE A N 1
ATOM 5766 C CA . ILE A 1 739 ? -15.312 12.006 14.132 1.00 96.25 739 ILE A CA 1
ATOM 5767 C C . ILE A 1 739 ? -14.321 12.623 15.121 1.00 96.25 739 ILE A C 1
ATOM 5769 O O . ILE A 1 739 ? -13.932 13.781 14.978 1.00 96.25 739 ILE A O 1
ATOM 5773 N N . SER A 1 740 ? -13.879 11.831 16.098 1.00 96.00 740 SER A N 1
ATOM 5774 C CA . SER A 1 740 ? -12.776 12.212 16.981 1.00 96.00 740 SER A CA 1
ATOM 5775 C C . SER A 1 740 ? -11.444 11.979 16.278 1.00 96.00 740 SER A C 1
ATOM 5777 O O . SER A 1 740 ? -11.226 10.913 15.707 1.00 96.00 740 SER A O 1
ATOM 5779 N N . ILE A 1 741 ? -10.535 12.950 16.300 1.00 94.38 741 ILE A N 1
ATOM 5780 C CA . ILE A 1 741 ? -9.246 12.828 15.613 1.00 94.38 741 ILE A CA 1
ATOM 5781 C C . ILE A 1 741 ? -8.081 13.213 16.524 1.00 94.38 741 ILE A C 1
ATOM 5783 O O . ILE A 1 741 ? -8.160 14.176 17.291 1.00 94.38 741 ILE A O 1
ATOM 5787 N N . ARG A 1 742 ? -6.980 12.460 16.436 1.00 93.25 742 ARG A N 1
ATOM 5788 C CA . ARG A 1 742 ? -5.676 12.805 17.018 1.00 93.25 742 ARG A CA 1
ATOM 5789 C C . ARG A 1 742 ? -4.601 12.700 15.949 1.00 93.25 742 ARG A C 1
ATOM 5791 O O . ARG A 1 742 ? -4.474 11.673 15.283 1.00 93.25 742 ARG A O 1
ATOM 5798 N N . VAL A 1 743 ? -3.828 13.768 15.778 1.00 88.88 743 VAL A N 1
ATOM 5799 C CA . VAL A 1 743 ? -2.757 13.830 14.780 1.00 88.88 743 VAL A CA 1
ATOM 5800 C C . VAL A 1 743 ? -1.435 14.256 15.394 1.00 88.88 743 VAL A C 1
ATOM 5802 O O . VAL A 1 743 ? -1.398 15.102 16.281 1.00 88.88 743 VAL A O 1
ATOM 5805 N N . ALA A 1 744 ? -0.335 13.728 14.857 1.00 82.56 744 ALA A N 1
ATOM 5806 C CA . ALA A 1 744 ? 1.007 14.166 15.238 1.00 82.56 744 ALA A CA 1
ATOM 5807 C C . ALA A 1 744 ? 1.347 15.587 14.746 1.00 82.56 744 ALA A C 1
ATOM 5809 O O . ALA A 1 744 ? 2.153 16.284 15.358 1.00 82.56 744 ALA A O 1
ATOM 5810 N N . SER A 1 745 ? 0.781 16.022 13.611 1.00 80.25 745 SER A N 1
ATOM 5811 C CA . SER A 1 745 ? 1.090 17.326 13.013 1.00 80.25 745 SER A CA 1
ATOM 5812 C C . SER A 1 745 ? -0.077 17.899 12.199 1.00 80.25 745 SER A C 1
ATOM 5814 O O . SER A 1 745 ? -0.645 17.176 11.376 1.00 80.25 745 SER A O 1
ATOM 5816 N N . PRO A 1 746 ? -0.364 19.214 12.298 1.00 75.69 746 PRO A N 1
ATOM 5817 C CA . PRO A 1 746 ? -1.374 19.876 11.467 1.00 75.69 746 PRO A CA 1
ATOM 5818 C C . PRO A 1 746 ? -1.115 19.768 9.958 1.00 75.69 746 PRO A C 1
ATOM 5820 O O . PRO A 1 746 ? -2.050 19.677 9.165 1.00 75.69 746 PRO A O 1
ATOM 5823 N N . LYS A 1 747 ? 0.159 19.715 9.536 1.00 75.56 747 LYS A N 1
ATOM 5824 C CA . LYS A 1 747 ? 0.528 19.586 8.112 1.00 75.56 747 LYS A CA 1
ATOM 5825 C C . LYS A 1 747 ? -0.049 18.317 7.477 1.00 75.56 747 LYS A C 1
ATOM 5827 O O . LYS A 1 747 ? -0.414 18.328 6.305 1.00 75.56 747 LYS A O 1
ATOM 5832 N N . LEU A 1 748 ? -0.151 17.245 8.260 1.00 77.88 748 LEU A N 1
ATOM 5833 C CA . LEU A 1 748 ? -0.597 15.929 7.803 1.00 77.88 748 LEU A CA 1
ATOM 5834 C C . LEU A 1 748 ? -2.115 15.858 7.629 1.00 77.88 748 LEU A C 1
ATOM 5836 O O . LEU A 1 748 ? -2.584 15.029 6.855 1.00 77.88 748 LEU A O 1
ATOM 5840 N N . ILE A 1 749 ? -2.868 16.746 8.286 1.00 82.88 749 ILE A N 1
ATOM 5841 C CA . ILE A 1 749 ? -4.317 16.872 8.095 1.00 82.88 749 ILE A CA 1
ATOM 5842 C C . ILE A 1 749 ? -4.603 17.338 6.664 1.00 82.88 749 ILE A C 1
ATOM 5844 O O . ILE A 1 749 ? -5.374 16.710 5.949 1.00 82.88 749 ILE A O 1
ATOM 5848 N N . MET A 1 750 ? -3.939 18.402 6.202 1.00 83.75 750 MET A N 1
ATOM 5849 C CA . MET A 1 750 ? -4.182 18.941 4.856 1.00 83.75 750 MET A CA 1
ATOM 5850 C C . MET A 1 750 ? -3.783 17.953 3.756 1.00 83.75 750 MET A C 1
ATOM 5852 O O . MET A 1 750 ? -4.454 17.846 2.735 1.00 83.75 750 MET A O 1
ATOM 5856 N N . GLU A 1 751 ? -2.680 17.225 3.944 1.00 84.81 751 GLU A N 1
ATOM 5857 C CA . GLU A 1 751 ? -2.188 16.261 2.953 1.00 84.81 751 GLU A CA 1
ATOM 5858 C C . GLU A 1 751 ? -3.114 15.061 2.763 1.00 84.81 751 GLU A C 1
ATOM 5860 O O . GLU A 1 751 ? -3.146 14.476 1.675 1.00 84.81 751 GLU A O 1
ATOM 5865 N N . GLU A 1 752 ? -3.840 14.694 3.815 1.00 87.25 752 GLU A N 1
ATOM 5866 C CA . GLU A 1 752 ? -4.633 13.470 3.886 1.00 87.25 752 GLU A CA 1
ATOM 5867 C C . GLU A 1 752 ? -6.141 13.747 4.007 1.00 87.25 752 GLU A C 1
ATOM 5869 O O . GLU A 1 752 ? -6.930 12.841 4.271 1.00 87.25 752 GLU A O 1
ATOM 5874 N N . ALA A 1 753 ? -6.537 15.001 3.772 1.00 87.50 753 ALA A N 1
ATOM 5875 C CA . ALA A 1 753 ? -7.919 15.457 3.704 1.00 87.50 753 ALA A CA 1
ATOM 5876 C C . ALA A 1 753 ? -8.748 14.616 2.711 1.00 87.50 753 ALA A C 1
ATOM 5878 O O . ALA A 1 753 ? -8.224 14.271 1.643 1.00 87.50 753 ALA A O 1
ATOM 5879 N N . PRO A 1 754 ? -10.025 14.306 3.011 1.00 88.50 754 PRO A N 1
ATOM 5880 C CA . PRO A 1 754 ? -10.902 13.534 2.128 1.00 88.50 754 PRO A CA 1
ATOM 5881 C C . PRO A 1 754 ? -10.923 14.003 0.666 1.00 88.50 754 PRO A C 1
ATOM 5883 O O . PRO A 1 754 ? -10.908 13.179 -0.242 1.00 88.50 754 PRO A O 1
ATOM 5886 N N . GLU A 1 755 ? -10.874 15.312 0.435 1.00 88.12 755 GLU A N 1
ATOM 5887 C CA . GLU A 1 755 ? -10.888 15.971 -0.878 1.00 88.12 755 GLU A CA 1
ATOM 5888 C C . GLU A 1 755 ? -9.626 15.687 -1.709 1.00 88.12 755 GLU A C 1
ATOM 5890 O O . GLU A 1 755 ? -9.601 15.895 -2.921 1.00 88.12 755 GLU A O 1
ATOM 5895 N N . SER A 1 756 ? -8.557 15.209 -1.068 1.00 88.94 756 SER A N 1
ATOM 5896 C CA . SER A 1 756 ? -7.315 14.823 -1.746 1.00 88.94 756 SER A CA 1
ATOM 5897 C C . SER A 1 756 ? -7.396 13.450 -2.413 1.00 88.94 756 SER A C 1
ATOM 5899 O O . SER A 1 756 ? -6.492 13.079 -3.173 1.00 88.94 756 SER A O 1
ATOM 5901 N N . TYR A 1 757 ? -8.448 12.691 -2.121 1.00 91.81 757 TYR A N 1
ATOM 5902 C CA . TYR A 1 757 ? -8.661 11.322 -2.560 1.00 91.81 757 TYR A CA 1
ATOM 5903 C C . TYR A 1 757 ? -9.849 11.223 -3.512 1.00 91.81 757 TYR A C 1
ATOM 5905 O O . TYR A 1 757 ? -10.710 12.100 -3.559 1.00 91.81 757 TYR A O 1
ATOM 5913 N N . LYS A 1 758 ? -9.891 10.145 -4.296 1.00 93.62 758 LYS A N 1
ATOM 5914 C CA . LYS A 1 758 ? -11.085 9.814 -5.074 1.00 93.62 758 LYS A CA 1
ATOM 5915 C C . LYS A 1 758 ? -12.197 9.365 -4.124 1.00 93.62 758 LYS A C 1
ATOM 5917 O O . LYS A 1 758 ? -11.962 9.031 -2.963 1.00 93.62 758 LYS A O 1
ATOM 5922 N N . ASN A 1 759 ? -13.422 9.301 -4.626 1.00 94.75 759 ASN A N 1
ATOM 5923 C CA . ASN A 1 759 ? -14.511 8.722 -3.857 1.00 94.75 759 ASN A CA 1
ATOM 5924 C C . ASN A 1 759 ? -14.348 7.194 -3.780 1.00 94.75 759 ASN A C 1
ATOM 5926 O O . ASN A 1 759 ? -14.502 6.483 -4.772 1.00 94.75 759 ASN A O 1
ATOM 5930 N N . VAL A 1 760 ? -14.066 6.684 -2.580 1.00 95.62 760 VAL A N 1
ATOM 5931 C CA . VAL A 1 760 ? -13.906 5.246 -2.306 1.00 95.62 760 VAL A CA 1
ATOM 5932 C C . VAL A 1 760 ? -15.137 4.419 -2.689 1.00 95.62 760 VAL A C 1
ATOM 5934 O O . VAL A 1 760 ? -14.999 3.280 -3.127 1.00 95.62 760 VAL A O 1
ATOM 5937 N N . THR A 1 761 ? -16.342 4.989 -2.600 1.00 96.69 761 THR A N 1
ATOM 5938 C CA . THR A 1 761 ? -17.574 4.291 -2.997 1.00 96.69 761 THR A CA 1
ATOM 5939 C C . THR A 1 761 ? -17.623 4.079 -4.509 1.00 96.69 761 THR A C 1
ATOM 5941 O O . THR A 1 761 ? -18.004 3.001 -4.952 1.00 96.69 761 THR A O 1
ATOM 5944 N N . ASP A 1 762 ? -17.171 5.052 -5.307 1.00 96.75 762 ASP A N 1
ATOM 5945 C CA . ASP A 1 762 ? -17.083 4.904 -6.766 1.00 96.75 762 ASP A CA 1
ATOM 5946 C C . ASP A 1 762 ? -16.062 3.827 -7.161 1.00 96.75 762 ASP A C 1
ATOM 5948 O O . ASP A 1 762 ? -16.330 3.011 -8.047 1.00 96.75 762 ASP A O 1
ATOM 5952 N N . VAL A 1 763 ? -14.917 3.779 -6.470 1.00 97.31 763 VAL A N 1
ATOM 5953 C CA . VAL A 1 763 ? -13.885 2.747 -6.671 1.00 97.31 763 VAL A CA 1
ATOM 5954 C C . VAL A 1 763 ? -14.452 1.358 -6.375 1.00 97.31 763 VAL A C 1
ATOM 5956 O O . VAL A 1 763 ? -14.402 0.468 -7.225 1.00 97.31 763 VAL A O 1
ATOM 5959 N N . VAL A 1 764 ? -15.047 1.182 -5.194 1.00 97.69 764 VAL A N 1
ATOM 5960 C CA . VAL A 1 764 ? -15.597 -0.102 -4.742 1.00 97.69 764 VAL A CA 1
ATOM 5961 C C . VAL A 1 764 ? -16.763 -0.562 -5.618 1.00 97.69 764 VAL A C 1
ATOM 5963 O O . VAL A 1 764 ? -16.835 -1.742 -5.969 1.00 97.69 764 VAL A O 1
ATOM 5966 N N . ASN A 1 765 ? -17.655 0.350 -6.015 1.00 97.38 765 ASN A N 1
ATOM 5967 C CA . ASN A 1 765 ? -18.756 0.028 -6.922 1.00 97.38 765 ASN A CA 1
ATOM 5968 C C . ASN A 1 765 ? -18.234 -0.412 -8.290 1.00 97.38 765 ASN A C 1
ATOM 5970 O O . ASN A 1 765 ? -18.719 -1.406 -8.820 1.00 97.38 765 ASN A O 1
ATOM 5974 N N . THR A 1 766 ? -17.187 0.237 -8.812 1.00 97.62 766 THR A N 1
ATOM 5975 C CA . THR A 1 766 ? -16.554 -0.176 -10.074 1.00 97.62 766 THR A CA 1
ATOM 5976 C C . THR A 1 766 ? -16.019 -1.609 -9.978 1.00 97.62 766 THR A C 1
ATOM 5978 O O . THR A 1 766 ? -16.286 -2.420 -10.863 1.00 97.62 766 THR A O 1
ATOM 5981 N N . CYS A 1 767 ? -15.324 -1.967 -8.891 1.00 97.75 767 CYS A N 1
ATOM 5982 C CA . CYS A 1 767 ? -14.842 -3.338 -8.680 1.00 97.75 767 CYS A CA 1
ATOM 5983 C C . CYS A 1 767 ? -15.990 -4.355 -8.543 1.00 97.75 767 CYS A C 1
ATOM 5985 O O . CYS A 1 767 ? -15.890 -5.485 -9.028 1.00 97.75 767 CYS A O 1
ATOM 5987 N N . HIS A 1 768 ? -17.082 -3.957 -7.888 1.00 97.88 768 HIS A N 1
ATOM 5988 C CA . HIS A 1 768 ? -18.265 -4.791 -7.694 1.00 97.88 768 HIS A CA 1
ATOM 5989 C C . HIS A 1 768 ? -19.031 -5.061 -8.984 1.00 97.88 768 HIS A C 1
ATOM 5991 O O . HIS A 1 768 ? -19.344 -6.211 -9.280 1.00 97.88 768 HIS A O 1
ATOM 5997 N N . GLU A 1 769 ? -19.294 -4.018 -9.764 1.00 97.44 769 GLU A N 1
ATOM 5998 C CA . GLU A 1 769 ? -19.994 -4.098 -11.044 1.00 97.44 769 GLU A CA 1
ATOM 5999 C C . GLU A 1 769 ? -19.146 -4.799 -12.112 1.00 97.44 769 GLU A C 1
ATOM 6001 O O . GLU A 1 769 ? -19.668 -5.584 -12.903 1.00 97.44 769 GLU A O 1
ATOM 6006 N N . ALA A 1 770 ? -17.821 -4.597 -12.097 1.00 96.81 770 ALA A N 1
ATOM 6007 C CA . ALA A 1 770 ? -16.900 -5.389 -12.910 1.00 96.81 770 ALA A CA 1
ATOM 6008 C C . ALA A 1 770 ? -16.899 -6.870 -12.493 1.00 96.81 770 ALA A C 1
ATOM 6010 O O . ALA A 1 770 ? -16.568 -7.736 -13.301 1.00 96.81 770 ALA A O 1
ATOM 6011 N N . GLY A 1 771 ? -17.311 -7.178 -11.261 1.00 97.31 771 GLY A N 1
ATOM 6012 C CA . GLY A 1 771 ? -17.369 -8.528 -10.714 1.00 97.31 771 GLY A CA 1
ATOM 6013 C C . GLY A 1 771 ? -16.012 -9.077 -10.283 1.00 97.31 771 GLY A C 1
ATOM 6014 O O . GLY A 1 771 ? -15.912 -10.277 -10.076 1.00 97.31 771 GLY A O 1
ATOM 6015 N N . ILE A 1 772 ? -14.983 -8.233 -10.142 1.00 97.31 772 ILE A N 1
ATOM 6016 C CA . ILE A 1 772 ? -13.641 -8.650 -9.693 1.00 97.31 772 ILE A CA 1
ATOM 6017 C C . ILE A 1 772 ? -13.575 -8.845 -8.169 1.00 97.31 772 ILE A C 1
ATOM 6019 O O . ILE A 1 772 ? -12.779 -9.637 -7.669 1.00 97.31 772 ILE A O 1
ATOM 6023 N N . SER A 1 773 ? -14.470 -8.199 -7.420 1.00 97.81 773 SER A N 1
ATOM 6024 C CA . SER A 1 773 ? -14.664 -8.408 -5.978 1.00 97.81 773 SER A CA 1
ATOM 6025 C C . SER A 1 773 ? -16.109 -8.111 -5.582 1.00 97.81 773 SER A C 1
ATOM 6027 O O . SER A 1 773 ? -16.760 -7.293 -6.223 1.00 97.81 773 SER A O 1
ATOM 6029 N N . LYS A 1 774 ? -16.631 -8.715 -4.515 1.00 97.94 774 LYS A N 1
ATOM 6030 C CA . LYS A 1 774 ? -18.017 -8.512 -4.061 1.00 97.94 774 LYS A CA 1
ATOM 6031 C C . LYS A 1 774 ? -18.068 -7.631 -2.812 1.00 97.94 774 LYS A C 1
ATOM 6033 O O . LYS A 1 774 ? -17.312 -7.865 -1.880 1.00 97.94 774 LYS A O 1
ATOM 6038 N N . ARG A 1 775 ? -18.964 -6.638 -2.757 1.00 97.81 775 ARG A N 1
ATOM 6039 C CA . ARG A 1 775 ? -19.185 -5.837 -1.535 1.00 97.81 775 ARG A CA 1
ATOM 6040 C C . ARG A 1 775 ? -19.751 -6.708 -0.415 1.00 97.81 775 ARG A C 1
ATOM 6042 O O . ARG A 1 775 ? -20.709 -7.440 -0.651 1.00 97.81 775 ARG A O 1
ATOM 6049 N N . CYS A 1 776 ? -19.192 -6.586 0.787 1.00 98.12 776 CYS A N 1
ATOM 6050 C CA . CYS A 1 776 ? -19.632 -7.329 1.967 1.00 98.12 776 CYS A CA 1
ATOM 6051 C C . CYS A 1 776 ? -20.121 -6.388 3.075 1.00 98.12 776 CYS A C 1
ATOM 6053 O O . CYS A 1 776 ? -21.294 -6.446 3.441 1.00 98.12 776 CYS A O 1
ATOM 6055 N N . VAL A 1 777 ? -19.270 -5.476 3.554 1.00 98.62 777 VAL A N 1
ATOM 6056 C CA . VAL A 1 777 ? -19.580 -4.558 4.669 1.00 98.62 777 VAL A CA 1
ATOM 6057 C C . VAL A 1 777 ? -19.116 -3.140 4.337 1.00 98.62 777 VAL A C 1
ATOM 6059 O O . VAL A 1 777 ? -18.060 -2.965 3.733 1.00 98.62 777 VAL A O 1
ATOM 6062 N N . LYS A 1 778 ? -19.893 -2.131 4.742 1.00 98.56 778 LYS A N 1
ATOM 6063 C CA . LYS A 1 778 ? -19.502 -0.714 4.764 1.00 98.56 778 LYS A CA 1
ATOM 6064 C C . LYS A 1 778 ? -19.262 -0.274 6.205 1.00 98.56 778 LYS A C 1
ATOM 6066 O O . LYS A 1 778 ? -20.104 -0.506 7.073 1.00 98.56 778 LYS A O 1
ATOM 6071 N N . LEU A 1 779 ? -18.134 0.383 6.432 1.00 98.38 779 LEU A N 1
ATOM 6072 C CA . LEU A 1 779 ? -17.677 0.869 7.727 1.00 98.38 779 LEU A CA 1
ATOM 6073 C C . LEU A 1 779 ? -17.595 2.397 7.695 1.00 98.38 779 LEU A C 1
ATOM 6075 O O . LEU A 1 779 ? -17.130 2.971 6.711 1.00 98.38 779 LEU A O 1
ATOM 6079 N N . ARG A 1 780 ? -18.011 3.061 8.771 1.00 97.12 78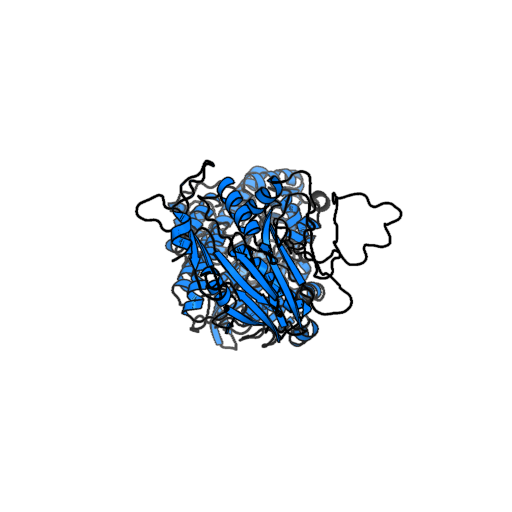0 ARG A N 1
ATOM 6080 C CA . ARG A 1 780 ? -17.915 4.517 8.935 1.00 97.12 780 ARG A CA 1
ATOM 6081 C C . ARG A 1 780 ? -16.962 4.847 10.086 1.00 97.12 780 ARG A C 1
ATOM 6083 O O . ARG A 1 780 ? -17.189 4.337 11.183 1.00 97.12 780 ARG A O 1
ATOM 6090 N N . PRO A 1 781 ? -15.936 5.693 9.889 1.00 97.19 781 PRO A N 1
ATOM 6091 C CA . PRO A 1 781 ? -15.039 6.076 10.973 1.00 97.19 781 PRO A CA 1
ATOM 6092 C C . PRO A 1 781 ? -15.763 6.938 12.012 1.00 97.19 781 PRO A C 1
ATOM 6094 O O . PRO A 1 781 ? -16.590 7.785 11.669 1.00 97.19 781 PRO A O 1
ATOM 6097 N N . ILE A 1 782 ? -15.434 6.718 13.285 1.00 97.56 782 ILE A N 1
ATOM 6098 C CA . ILE A 1 782 ? -15.882 7.534 14.426 1.00 97.56 782 ILE A CA 1
ATOM 6099 C C . ILE A 1 782 ? -14.711 8.067 15.258 1.00 97.56 782 ILE A C 1
ATOM 6101 O O . ILE A 1 782 ? -14.855 9.093 15.919 1.00 97.56 782 ILE A O 1
ATOM 6105 N N . ALA A 1 783 ? -13.553 7.407 15.204 1.00 97.00 783 ALA A N 1
ATOM 6106 C CA . ALA A 1 783 ? -12.318 7.880 15.810 1.00 97.00 783 ALA A CA 1
ATOM 6107 C C . ALA A 1 783 ? -11.119 7.558 14.916 1.00 97.00 783 ALA A C 1
ATOM 6109 O O . ALA A 1 783 ? -11.052 6.463 14.361 1.00 97.00 783 ALA A O 1
ATOM 6110 N N . VAL A 1 784 ? -10.170 8.486 14.802 1.00 95.88 784 VAL A N 1
ATOM 6111 C CA . VAL A 1 784 ? -8.997 8.366 13.930 1.00 95.88 784 VAL A CA 1
ATOM 6112 C C . VAL A 1 784 ? -7.741 8.821 14.664 1.00 95.88 784 VAL A C 1
ATOM 6114 O O . VAL A 1 784 ? -7.664 9.947 15.156 1.00 95.88 784 VAL A O 1
ATOM 6117 N N . ILE A 1 785 ? -6.718 7.972 14.674 1.00 94.25 785 ILE A N 1
ATOM 6118 C CA . ILE A 1 785 ? -5.354 8.345 15.039 1.00 94.25 785 ILE A CA 1
ATOM 6119 C C . ILE A 1 785 ? -4.476 8.350 13.790 1.00 94.25 785 ILE A C 1
ATOM 6121 O O . ILE A 1 785 ? -4.487 7.410 12.991 1.00 94.25 785 ILE A O 1
ATOM 6125 N N . LYS A 1 786 ? -3.709 9.425 13.609 1.00 88.25 786 LYS A N 1
ATOM 6126 C CA . LYS A 1 786 ? -2.817 9.593 12.462 1.00 88.25 786 LYS A CA 1
ATOM 6127 C C . LYS A 1 786 ? -1.458 10.121 12.885 1.00 88.25 786 LYS A C 1
ATOM 6129 O O . LYS A 1 786 ? -1.358 11.000 13.741 1.00 88.25 786 LYS A O 1
ATOM 6134 N N . GLY A 1 787 ? -0.410 9.615 12.244 1.00 69.12 787 GLY A N 1
ATOM 6135 C CA . GLY A 1 787 ? 0.938 10.152 12.403 1.00 69.12 787 GLY A CA 1
ATOM 6136 C C . GLY A 1 787 ? 1.423 10.961 11.237 1.00 69.12 787 GLY A C 1
ATOM 6137 O O . GLY A 1 787 ? 0.624 11.253 10.307 1.00 69.12 787 GLY A O 1
#

pLDDT: mean 73.59, std 27.25, range [22.31, 98.69]

InterPro domains:
  IPR001233 RNA-splicing ligase, RtcB [PF01139] (350-787)
  IPR001233 RNA-splicing ligase, RtcB [PTHR11118] (294-787)
  IPR016181 Acyl-CoA N-acyltransferase [SSF55729] (43-273)
  IPR027513 RNA-splicing ligase RtcB homologue, eukaryotic [MF_03144] (284-787)
  IPR036025 tRNA-splicing ligase RtcB-like superfamily [G3DSA:3.90.1860.10] (285-787)
  IPR036025 tRNA-splicing ligase RtcB-like superfamily [SSF103365] (294-787)
  IPR041496 YitH/HolE, acetyltransferase (GNAT) domain [PF18014] (166-278)

Organism: Trichinella britovi (NCBI:txid45882)

Radius of gyration: 33.55 Å; chains: 1; bounding box: 94×83×73 Å